Protein AF-0000000072256310 (afdb_homodimer)

Secondary structure (DSSP, 8-state):
-------SGGGGTT---GGGGGGS----------------TT-----------------TTGGGGTHHHHTT---------GGG-SSS-HHHHHHHHHHHHHHHHHHHHHHHHHHHHHHHSTTTT----TTSSS-TTHHHHHHHHHHHHHHHHTHHHHTTT-HHHHHIIIIIIIHHH--HHHHHHHHHHHHHHTTTTT-HHHHHHHHHHHHHHHHHHHHHHHHHHHHHHHHHIIIIIIHHH-HHHHHHHHHHHHHHHHTTSSS--HHHHHHHHHHHHHHHS----S--------TTSHHHHHHHHHHHHHHHHHHHHHHHHHHHHHHHHHH---HHHHHHHHHHHHHHHHHHHHHHHHHHHGGGSSS--HHHHHHHHHHHHHHHHHHHHHTT---HHHHHHHHHIIIIIIHHH--SHHHHHHHHH-S-HHHHHHHHHHHHHHHHHHHHHHHHHHHHT-/-------SGGGGGGGG--GGGGGS-----------------------------------TTGGGGGGGSGGG---------GGG-SSS-HHHHHHHHHHHHHHHHHHHHHHHHHHHHHHHSTTTT----TTSSS-TTHHHHHHHHHHHHHHHHTHHHHTTT-HHHHHIIIIIIIHHH--HHHHHHHHHHHHHHTTTTT-HHHHHHHHHHHHHHHHHHHHHHHHHHHHHHHHHIIIIIIHHH-HHHHHHHHHHHHHHHGGGSSS--SHHHHHHHHHHHHHHS--TTSS-------TTSHHHHHHHHHHHHHHHHHHHHHHHHHHHHHHHHHH---HHHHHHHHHHHHHHHHHHHHHHHHHHHGGGSSS--HHHHHHHHHHHHHHHHHHHHHTT---HHHHHHHHHIIIIIIHHH--SHHHHHHHHH-S-HHHHHHHHHHHHHHHHHHHHHHHHHHHHT-

Foldseek 3Di:
DDDPCPDDPDDPPDCPPPPVVPPPPDPPPCVPDPPPDDDDPDDDDDDDDDDDDDDDPDPPPPDVPPVPPPVPPPPPPPVPPVVCDDDQGPVRVVVLLLLLLLLLLLLQLLVLQVVQLCCCPCVHNPNADLQALRHRSLVLLLVLLLQLLLLLLCCVPDCVQCVSNSLSCNLRNSLLSFFLQRLLLSLLVLVLCACPPPGSPVRSVSSLVSSQPSSLVSSVNSNVVNVVVVLCCLVPPVVVPDVVSVVVNVVVVCVVVVCVPVVVDCCSLVSSLVSLCVNLVPVVPDCPPPVCPPCPDPVNVVSVVVSVVSSVVSNVSSVVLLVVLVVCLVPPPDLVVNLSSLLSNQQSQLSSQLVVLSNPQQPVDDQAGVSLLVLNLVLNLLLLQLVLCVLPDDDSVSVSVSSSCNSRRSSSSHGSSSLSSSLSNGPDVVSSVVNSVVSSVSSNVSSNVRNNVSVVVD/DDPDPPDDPPDPPPPPPPPPPPPPPDPDPPPPDPPPDDDDDDDPCPPDDDDDDDDPPDPPPDDPPPVPPPVPPPDPPPPPPCVCDDDQGPVRVVLLLLLLLLLLLLLQLLVLQVVQLCCCPCVHNPNADLQALRHRSLVLLLVLLLQLLLLLLCCVPDCVQCVSNSCSCNLRNSLLSFFLQRLLLSLLVLVLCACPPPGSPVRSVSSLVSSQPSSLVSSVNSLVVNVVVVLCCLVPPVVVPDVVSVVVNVVVVCVVVVCVPVVVDCCSLVSSLVSLCVNLVPPVCVDDDPVCPPCPDPVNVVSVVVSVVSSVVSNVSSVVLLVVLVVCLVPPPDLVSNLSSLLSNQQSQLSSQLVVLSNPQQPVDDQAGVSLLVLNLVLNLLLLQLVLCVLPDDDSVSSSVSSSCNSRRSSSSHGSSNLSSSLSNGPDVVSSVVNSVVSSVSSNVSSNVRNSVSVVVD

Sequence (916 aa):
MTPDESGPASLERVFAEKSFLRAFPVAPDELGAVDSNGLSNLENGLVGPEGDEGGAPSPRVSLAKRVSTQQNVASRAEVHNPYNTGFLGSKFAFLLNDVFHMALFGIGGTLARTGLDLVFGPSVGAVTSEYSAVFKVLPPNALGSFLIGFLIGSDDAFQPHMPYIHTGLATGLCGSLTTFSSWNQQLVAMFARGKSPSNQWLRALFALVIGLEIPIFSFTLGLHTERSIRFFLISHVYARRDEELAQLYLRYRELRSRARQPRRSLSAVDEVARAAAALTGGHDRWGRRRPKIPIGSHEDIAYHRRRFYAFVICGVLSAILLTLAAVGVGLDPDQTRKSYWMACIFAPFGVILRWQLSVHLNGRHPWLPLGTLAANVLACCFDAVADGVLLRVSSFWVVVMMKAFVLGFNGCLSTVSTFVGELYRERNIEYAYAYAGISVTICLTLGLAIYGPQYWTRMTPDESGPASLERVFAEKSFLRAFPVAPDELGAVDSNGLSNLENGLVGPEGDEGGAPSPRVSLAKRVSTQQNVASRAEVHNPYNTGFLGSKFAFLLNDVFHMALFGIGGTLARTGLDLVFGPSVGAVTSEYSAVFKVLPPNALGSFLIGFLIGSDDAFQPHMPYIHTGLATGLCGSLTTFSSWNQQLVAMFARGKSPSNQWLRALFALVIGLEIPIFSFTLGLHTERSIRFFLISHVYARRDEELAQLYLRYRELRSRARQPRRSLSAVDEVARAAAALTGGHDRWGRRRPKIPIGSHEDIAYHRRRFYAFVICGVLSAILLTLAAVGVGLDPDQTRKSYWMACIFAPFGVILRWQLSVHLNGRHPWLPLGTLAANVLACCFDAVADGVLLRVSSFWVVVMMKAFVLGFNGCLSTVSTFVGELYRERNIEYAYAYAGISVTICLTLGLAIYGPQYWTR

Radius of gyration: 36.2 Å; Cα contacts (8 Å, |Δi|>4): 1226; chains: 2; bounding box: 112×88×145 Å

Organism: Cyanidioschyzon merolae (strain NIES-3377 / 10D) (NCBI:txid280699)

InterPro domains:
  IPR003691 Fluoride-specific ion channel FluC [PF02537] (102-212)
  IPR003691 Fluoride-specific ion channel FluC [PF02537] (342-446)
  IPR003691 Fluoride-specific ion channel FluC [PTHR28259] (90-457)

Nearest PDB structures (foldseek):
  8s5u-assembly1_A  TM=2.171E-01  e=1.042E-01  Homo sapiens
  8s5z-assembly1_A  TM=2.167E-01  e=2.467E-01  Homo sapiens
  6lyy-assembly1_A  TM=2.567E-01  e=8.644E-01  Homo sapiens
  8tno-assembly2_B  TM=2.411E-01  e=3.407E+00  synthetic construct
  8s5u-assembly1_A  TM=2.260E-01  e=1.262E-01  Homo sapiens

Solvent-accessible surface area (backbone atoms only — not comparable to full-atom values): 47410 Å² total; per-residue (Å²): 137,81,83,80,77,85,77,89,75,79,80,74,71,79,73,82,66,69,73,74,66,66,68,64,75,70,76,73,78,76,72,72,72,82,73,76,84,82,80,74,75,72,85,74,85,72,89,76,86,83,79,88,74,86,82,76,83,75,77,82,70,70,70,76,62,64,70,66,64,67,69,67,64,63,70,77,67,70,70,69,57,64,86,65,59,63,89,62,50,67,66,57,44,51,49,50,44,51,48,26,32,27,28,34,23,11,29,50,8,36,51,49,28,52,50,44,36,50,48,36,18,68,87,62,30,35,57,22,32,89,83,44,43,50,35,56,60,49,63,27,25,26,51,14,9,18,52,39,21,25,50,25,50,38,34,83,74,43,34,82,77,36,48,65,59,44,44,15,45,43,56,11,21,18,18,15,20,2,38,36,18,64,54,45,42,46,36,30,52,25,46,59,50,26,55,62,72,60,29,20,38,61,24,27,52,51,23,52,52,49,64,54,47,48,27,46,49,26,19,51,49,16,28,51,48,39,49,50,51,51,48,47,40,40,65,62,53,40,31,72,70,38,72,67,47,34,48,51,40,47,46,46,43,43,53,47,50,64,29,58,45,93,53,56,57,39,55,64,60,41,45,37,24,52,22,25,35,58,64,66,38,55,65,67,77,66,74,62,68,57,71,76,61,59,73,80,41,76,65,40,54,54,52,51,50,53,50,49,51,51,42,51,52,31,38,52,51,32,50,50,52,46,49,52,22,54,50,36,44,72,67,45,83,49,61,71,60,22,15,52,21,43,8,46,64,33,8,33,60,13,30,50,50,30,51,52,33,34,68,71,30,26,79,75,36,94,80,48,48,46,11,59,50,49,26,28,40,52,17,18,45,50,38,17,49,41,56,38,48,56,73,78,47,80,50,69,64,59,48,26,49,40,51,9,40,42,53,7,22,26,19,19,23,3,36,38,24,59,55,41,38,51,39,62,34,39,71,49,61,68,53,29,52,47,49,52,48,49,53,52,50,53,33,41,52,50,20,34,66,58,22,32,62,51,63,75,66,102,137,82,83,83,78,83,71,88,74,77,78,72,67,75,77,65,81,69,71,77,68,68,69,68,78,73,80,77,79,78,75,78,75,79,77,74,88,75,77,87,82,82,82,73,83,73,83,76,79,85,72,88,73,86,79,75,85,76,76,83,67,71,76,74,64,68,79,67,65,69,78,70,66,71,76,79,69,71,73,71,57,65,86,61,59,63,90,64,48,64,67,56,46,50,51,49,43,52,48,28,33,26,28,34,24,10,29,50,9,37,51,50,28,52,49,45,38,49,50,36,18,68,86,62,30,36,57,23,34,90,83,44,44,49,35,55,61,48,63,28,24,27,51,16,8,17,50,38,21,24,51,23,50,37,35,83,74,44,35,82,78,37,48,65,59,46,47,16,44,43,57,11,21,18,18,14,21,3,37,36,17,65,54,44,42,47,36,30,52,26,46,60,50,28,55,62,73,61,28,21,40,62,23,27,52,48,22,53,51,48,64,54,46,48,28,45,50,27,19,51,49,16,28,51,47,39,50,49,50,50,48,48,38,42,64,64,54,38,31,71,72,39,72,67,49,35,49,51,41,47,48,47,45,44,50,47,51,66,29,57,44,94,53,56,62,38,50,64,62,43,45,36,24,51,23,25,36,55,63,66,38,58,63,66,55,72,71,56,72,59,75,77,62,63,75,79,43,73,65,42,54,53,51,50,50,52,50,49,51,50,41,51,51,30,39,51,52,30,51,50,52,46,50,52,23,53,49,35,44,73,66,46,83,50,60,69,60,23,15,52,22,44,8,46,63,33,8,32,60,14,30,52,50,30,49,52,33,34,71,71,29,26,80,75,36,95,80,47,50,46,11,58,49,49,27,28,39,53,18,17,44,51,40,17,48,40,56,40,48,56,72,79,46,81,49,70,67,60,48,26,50,42,50,7,40,43,52,7,22,28,20,20,23,3,36,39,25,59,54,42,40,51,41,60,35,39,65,49,60,68,53,28,52,46,48,52,49,50,54,52,50,51,34,42,51,50,20,34,66,58,23,32,62,50,62,76,69,102

pLDDT: mean 70.3, std 29.54, range [16.08, 98.81]

Structure (mmCIF, N/CA/C/O backbone):
data_AF-0000000072256310-model_v1
#
loop_
_entity.id
_entity.type
_entity.pdbx_description
1 polymer 'Fluoride ion transporter CrcB'
#
loop_
_atom_site.group_PDB
_atom_site.id
_atom_site.type_symbol
_atom_site.label_atom_id
_atom_site.label_alt_id
_atom_site.label_comp_id
_atom_site.label_asym_id
_atom_site.label_entity_id
_atom_site.label_seq_id
_atom_site.pdbx_PDB_ins_code
_atom_site.Cartn_x
_atom_site.Cartn_y
_atom_site.Cartn_z
_atom_site.occupancy
_atom_site.B_iso_or_equiv
_atom_site.auth_seq_id
_atom_site.auth_comp_id
_atom_site.auth_asym_id
_atom_site.auth_atom_id
_atom_site.pdbx_PDB_model_num
ATOM 1 N N . MET A 1 1 ? -22.703 -14.336 -73 1 25.36 1 MET A N 1
ATOM 2 C CA . MET A 1 1 ? -22.047 -14.539 -71.75 1 25.36 1 MET A CA 1
ATOM 3 C C . MET A 1 1 ? -22.734 -13.703 -70.625 1 25.36 1 MET A C 1
ATOM 5 O O . MET A 1 1 ? -22.531 -12.492 -70.562 1 25.36 1 MET A O 1
ATOM 9 N N . THR A 1 2 ? -23.938 -13.945 -70.25 1 27.89 2 THR A N 1
ATOM 10 C CA . THR A 1 2 ? -25.031 -13.266 -69.562 1 27.89 2 THR A CA 1
ATOM 11 C C . THR A 1 2 ? -24.734 -13.094 -68.062 1 27.89 2 THR A C 1
ATOM 13 O O . THR A 1 2 ? -24.281 -14.031 -67.438 1 27.89 2 THR A O 1
ATOM 16 N N . PRO A 1 3 ? -24.406 -11.844 -67.5 1 31.19 3 PRO A N 1
ATOM 17 C CA . PRO A 1 3 ? -23.953 -11.352 -66.25 1 31.19 3 PRO A CA 1
ATOM 18 C C . PRO A 1 3 ? -24.922 -11.719 -65.125 1 31.19 3 PRO A C 1
ATOM 20 O O . PRO A 1 3 ? -26.109 -11.383 -65.188 1 31.19 3 PRO A O 1
ATOM 23 N N . ASP A 1 4 ? -24.891 -12.953 -64.5 1 25.89 4 ASP A N 1
ATOM 24 C CA . ASP A 1 4 ? -25.828 -13.531 -63.562 1 25.89 4 ASP A CA 1
ATOM 25 C C . ASP A 1 4 ? -25.906 -12.68 -62.281 1 25.89 4 ASP A C 1
ATOM 27 O O . ASP A 1 4 ? -24.875 -12.367 -61.688 1 25.89 4 ASP A O 1
ATOM 31 N N . GLU A 1 5 ? -26.906 -11.844 -61.969 1 25.39 5 GLU A N 1
ATOM 32 C CA . GLU A 1 5 ? -27.359 -10.812 -61.062 1 25.39 5 GLU A CA 1
ATOM 33 C C . GLU A 1 5 ? -27.516 -11.375 -59.625 1 25.39 5 GLU A C 1
ATOM 35 O O . GLU A 1 5 ? -28.578 -11.242 -59.031 1 25.39 5 GLU A O 1
ATOM 40 N N . SER A 1 6 ? -27.016 -12.562 -59.188 1 28.03 6 SER A N 1
ATOM 41 C CA . SER A 1 6 ? -27.547 -13.148 -57.969 1 28.03 6 SER A CA 1
ATOM 42 C C . SER A 1 6 ? -27.312 -12.242 -56.75 1 28.03 6 SER A C 1
ATOM 44 O O . SER A 1 6 ? -26.172 -11.914 -56.438 1 28.03 6 SER A O 1
ATOM 46 N N . GLY A 1 7 ? -28.281 -11.305 -56.281 1 26.5 7 GLY A N 1
ATOM 47 C CA . GLY A 1 7 ? -28.469 -10.203 -55.344 1 26.5 7 GLY A CA 1
ATOM 48 C C . GLY A 1 7 ? -28.172 -10.578 -53.906 1 26.5 7 GLY A C 1
ATOM 49 O O . GLY A 1 7 ? -28.016 -11.758 -53.594 1 26.5 7 GLY A O 1
ATOM 50 N N . PRO A 1 8 ? -28.391 -9.594 -52.719 1 28.53 8 PRO A N 1
ATOM 51 C CA . PRO A 1 8 ? -27.906 -9.141 -51.406 1 28.53 8 PRO A CA 1
ATOM 52 C C . PRO A 1 8 ? -28.5 -9.938 -50.25 1 28.53 8 PRO A C 1
ATOM 54 O O . PRO A 1 8 ? -28.438 -9.492 -49.094 1 28.53 8 PRO A O 1
ATOM 57 N N . ALA A 1 9 ? -28.953 -11.133 -50.219 1 24.72 9 ALA A N 1
ATOM 58 C CA . ALA A 1 9 ? -29.844 -11.758 -49.25 1 24.72 9 ALA A CA 1
ATOM 59 C C . ALA A 1 9 ? -29.25 -11.734 -47.844 1 24.72 9 ALA A C 1
ATOM 61 O O . ALA A 1 9 ? -29.969 -11.625 -46.875 1 24.72 9 ALA A O 1
ATOM 62 N N . SER A 1 10 ? -28.047 -12.195 -47.5 1 23.59 10 SER A N 1
ATOM 63 C CA . SER A 1 10 ? -27.797 -13.133 -46.406 1 23.59 10 SER A CA 1
ATOM 64 C C . SER A 1 10 ? -27.625 -12.391 -45.062 1 23.59 10 SER A C 1
ATOM 66 O O . SER A 1 10 ? -27.312 -13.008 -44.031 1 23.59 10 SER A O 1
ATOM 68 N N . LEU A 1 11 ? -27.328 -11.117 -44.938 1 21.89 11 LEU A N 1
ATOM 69 C CA . LEU A 1 11 ? -26.703 -10.68 -43.688 1 21.89 11 LEU A CA 1
ATOM 70 C C . LEU A 1 11 ? -27.703 -10.625 -42.562 1 21.89 11 LEU A C 1
ATOM 72 O O . LEU A 1 11 ? -27.359 -10.273 -41.438 1 21.89 11 LEU A 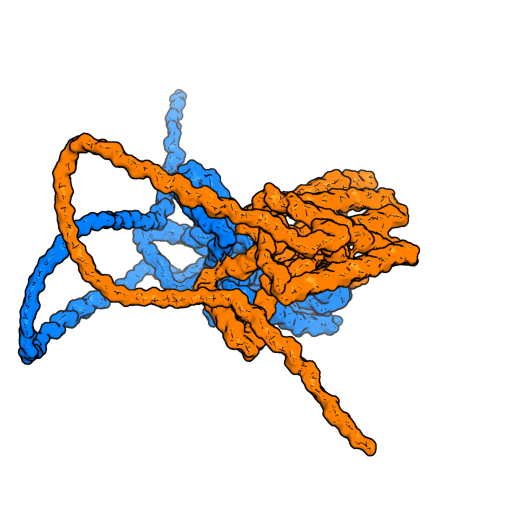O 1
ATOM 76 N N . GLU A 1 12 ? -29.078 -10.555 -42.75 1 23.52 12 GLU A N 1
ATOM 77 C CA . GLU A 1 12 ? -30.062 -10.062 -41.781 1 23.52 12 GLU A CA 1
ATOM 78 C C . GLU A 1 12 ? -30.234 -11.047 -40.625 1 23.52 12 GLU A C 1
ATOM 80 O O . GLU A 1 12 ? -30.953 -10.75 -39.656 1 23.52 12 GLU A O 1
ATOM 85 N N . ARG A 1 13 ? -30 -12.289 -40.656 1 23.48 13 ARG A N 1
ATOM 86 C CA . ARG A 1 13 ? -30.703 -13.203 -39.75 1 23.48 13 ARG A CA 1
ATOM 87 C C . ARG A 1 13 ? -30.234 -13.023 -38.312 1 23.48 13 ARG A C 1
ATOM 89 O O . ARG A 1 13 ? -31.031 -13.148 -37.375 1 23.48 13 ARG A O 1
ATOM 96 N N . VAL A 1 14 ? -28.984 -13.039 -37.938 1 23.67 14 VAL A N 1
ATOM 97 C CA . VAL A 1 14 ? -28.625 -13.727 -36.719 1 23.67 14 VAL A CA 1
ATOM 98 C C . VAL A 1 14 ? -28.859 -12.805 -35.531 1 23.67 14 VAL A C 1
ATOM 100 O O . VAL A 1 14 ? -28.312 -13.039 -34.438 1 23.67 14 VAL A O 1
ATOM 103 N N . PHE A 1 15 ? -29.531 -11.578 -35.656 1 23.27 15 PHE A N 1
ATOM 104 C CA . PHE A 1 15 ? -29.578 -10.773 -34.438 1 23.27 15 PHE A CA 1
ATOM 105 C C . PHE A 1 15 ? -30.5 -11.398 -33.406 1 23.27 15 PHE A C 1
ATOM 107 O O . PHE A 1 15 ? -31.719 -11.242 -33.5 1 23.27 15 PHE A O 1
ATOM 114 N N . ALA A 1 16 ? -30.266 -12.664 -32.906 1 24.67 16 ALA A N 1
ATOM 115 C CA . ALA A 1 16 ? -31.047 -13.273 -31.844 1 24.67 16 ALA A CA 1
ATOM 116 C C . ALA A 1 16 ? -31.125 -12.359 -30.625 1 24.67 16 ALA A C 1
ATOM 118 O O . ALA A 1 16 ? -30.219 -12.352 -29.797 1 24.67 16 ALA A O 1
ATOM 119 N N . GLU A 1 17 ? -31.406 -11.07 -30.75 1 23.61 17 GLU A N 1
ATOM 120 C CA . GLU A 1 17 ? -31.359 -9.922 -29.844 1 23.61 17 GLU A CA 1
ATOM 121 C C . GLU A 1 17 ? -32.25 -10.141 -28.625 1 23.61 17 GLU A C 1
ATOM 123 O O . GLU A 1 17 ? -31.891 -9.758 -27.516 1 23.61 17 GLU A O 1
ATOM 128 N N . LYS A 1 18 ? -33.594 -10.508 -28.797 1 29.94 18 LYS A N 1
ATOM 129 C CA . LYS A 1 18 ? -34.656 -10.086 -27.891 1 29.94 18 LYS A CA 1
ATOM 130 C C . LYS A 1 18 ? -34.625 -10.867 -26.594 1 29.94 18 LYS A C 1
ATOM 132 O O . LYS A 1 18 ? -35.344 -10.539 -25.641 1 29.94 18 LYS A O 1
ATOM 137 N N . SER A 1 19 ? -34.062 -12.047 -26.672 1 24.14 19 SER A N 1
ATOM 138 C CA . SER A 1 19 ? -34.562 -12.93 -25.625 1 24.14 19 SER A CA 1
ATOM 139 C C . SER A 1 19 ? -34.062 -12.484 -24.25 1 24.14 19 SER A C 1
ATOM 141 O O . SER A 1 19 ? -34.375 -13.102 -23.234 1 24.14 19 SER A O 1
ATOM 143 N N . PHE A 1 20 ? -33.031 -11.719 -24.281 1 23.44 20 PHE A N 1
ATOM 144 C CA . PHE A 1 20 ? -32.438 -11.547 -22.969 1 23.44 20 PHE A CA 1
ATOM 145 C C . PHE A 1 20 ? -33.312 -10.656 -22.094 1 23.44 20 PHE A C 1
ATOM 147 O O . PHE A 1 20 ? -33 -10.453 -20.906 1 23.44 20 PHE A O 1
ATOM 154 N N . LEU A 1 21 ? -34.156 -9.875 -22.781 1 24.61 21 LEU A N 1
ATOM 155 C CA . LEU A 1 21 ? -34.812 -8.859 -21.969 1 24.61 21 LEU A CA 1
ATOM 156 C C . LEU A 1 21 ? -35.812 -9.492 -21.016 1 24.61 21 LEU A C 1
ATOM 158 O O . LEU A 1 21 ? -36.438 -8.805 -20.203 1 24.61 21 LEU A O 1
ATOM 162 N N . ARG A 1 22 ? -36.312 -10.609 -21.391 1 26.11 22 ARG A N 1
ATOM 163 C CA . ARG A 1 22 ? -37.562 -11.039 -20.734 1 26.11 22 ARG A CA 1
ATOM 164 C C . ARG A 1 22 ? -37.312 -11.391 -19.266 1 26.11 22 ARG A C 1
ATOM 166 O O . ARG A 1 22 ? -38.219 -11.836 -18.578 1 26.11 22 ARG A O 1
ATOM 173 N N . ALA A 1 23 ? -36.031 -11.586 -19 1 24.16 23 ALA A N 1
ATOM 174 C CA . ALA A 1 23 ? -35.969 -12.32 -17.734 1 24.16 23 ALA A CA 1
ATOM 175 C C . ALA A 1 23 ? -36.406 -11.438 -16.562 1 24.16 23 ALA A C 1
ATOM 177 O O . ALA A 1 23 ? -36.438 -11.883 -15.414 1 24.16 23 ALA A O 1
ATOM 178 N N . PHE A 1 24 ? -36.219 -10.125 -16.75 1 21.7 24 PHE A N 1
ATOM 179 C CA . PHE A 1 24 ? -36.438 -9.492 -15.453 1 21.7 24 PHE A CA 1
ATOM 180 C C . PHE A 1 24 ? -37.938 -9.297 -15.211 1 21.7 24 PHE A C 1
ATOM 182 O O . PHE A 1 24 ? -38.625 -8.656 -16.016 1 21.7 24 PHE A O 1
ATOM 189 N N . PRO A 1 25 ? -38.656 -10.234 -14.57 1 22.66 25 PRO A N 1
ATOM 190 C CA . PRO A 1 25 ? -40.094 -10.047 -14.344 1 22.66 25 PRO A CA 1
ATOM 191 C C . PRO A 1 25 ? -40.438 -8.664 -13.773 1 22.66 25 PRO A C 1
ATOM 193 O O . PRO A 1 25 ? -39.719 -8.18 -12.883 1 22.66 25 PRO A O 1
ATOM 196 N N . VAL A 1 26 ? -40.719 -7.734 -14.586 1 22.75 26 VAL A N 1
ATOM 197 C CA . VAL A 1 26 ? -41.25 -6.426 -14.219 1 22.75 26 VAL A CA 1
ATOM 198 C C . VAL A 1 26 ? -42.344 -6.59 -13.172 1 22.75 26 VAL A C 1
ATOM 200 O O . VAL A 1 26 ? -43.25 -7.41 -13.336 1 22.75 26 VAL A O 1
ATOM 203 N N . ALA A 1 27 ? -42.062 -6.266 -11.875 1 21.75 27 ALA A N 1
ATOM 204 C CA . ALA A 1 27 ? -43.094 -6.293 -10.852 1 21.75 27 ALA A CA 1
ATOM 205 C C . ALA A 1 27 ? -44.344 -5.551 -11.312 1 21.75 27 ALA A C 1
ATOM 207 O O . ALA A 1 27 ? -44.25 -4.445 -11.859 1 21.75 27 ALA A O 1
ATOM 208 N N . PRO A 1 28 ? -45.375 -6.27 -11.742 1 20.69 28 PRO A N 1
ATOM 209 C CA . PRO A 1 28 ? -46.625 -5.609 -12.141 1 20.69 28 PRO A CA 1
ATOM 210 C C . PRO A 1 28 ? -47.031 -4.469 -11.203 1 20.69 28 PRO A C 1
ATOM 212 O O . PRO A 1 28 ? -46.656 -4.488 -10.023 1 20.69 28 PRO A O 1
ATOM 215 N N . ASP A 1 29 ? -47.062 -3.273 -11.688 1 20.62 29 ASP A N 1
ATOM 216 C CA . ASP A 1 29 ? -47.625 -2.07 -11.07 1 20.62 29 ASP A CA 1
ATOM 217 C C . ASP A 1 29 ? -49 -2.35 -10.438 1 20.62 29 ASP A C 1
ATOM 219 O O . ASP A 1 29 ? -49.969 -2.529 -11.148 1 20.62 29 ASP A O 1
ATOM 223 N N . GLU A 1 30 ? -49.188 -3.432 -9.625 1 19.27 30 GLU A N 1
ATOM 224 C CA . GLU A 1 30 ? -50.5 -3.527 -9.055 1 19.27 30 GLU A CA 1
ATOM 225 C C . GLU A 1 30 ? -50.969 -2.191 -8.469 1 19.27 30 GLU A C 1
ATOM 227 O O . GLU A 1 30 ? -50.438 -1.751 -7.445 1 19.27 30 GLU A O 1
ATOM 232 N N . LEU A 1 31 ? -51.094 -1.146 -9.32 1 20.3 31 LEU A N 1
ATOM 233 C CA . LEU A 1 31 ? -51.844 0.078 -9.047 1 20.3 31 LEU A CA 1
ATOM 234 C C . LEU A 1 31 ? -53.188 -0.234 -8.367 1 20.3 31 LEU A C 1
ATOM 236 O O . LEU A 1 31 ? -54.094 -0.764 -9 1 20.3 31 LEU A O 1
ATOM 240 N N . GLY A 1 32 ? -53.156 -1.012 -7.242 1 18.41 32 GLY A N 1
ATOM 241 C CA . GLY A 1 32 ? -54.438 -1.221 -6.594 1 18.41 32 GLY A CA 1
ATOM 242 C C . GLY A 1 32 ? -55.25 0.047 -6.484 1 18.41 32 GLY A C 1
ATOM 243 O O . GLY A 1 32 ? -54.719 1.123 -6.215 1 18.41 32 GLY A O 1
ATOM 244 N N . ALA A 1 33 ? -56.25 0.167 -7.32 1 19.06 33 ALA A N 1
ATOM 245 C CA . ALA A 1 33 ? -57.438 1.026 -7.453 1 19.06 33 ALA A CA 1
ATOM 246 C C . ALA A 1 33 ? -58 1.365 -6.086 1 19.06 33 ALA A C 1
ATOM 248 O O . ALA A 1 33 ? -58.281 0.471 -5.281 1 19.06 33 ALA A O 1
ATOM 249 N N . VAL A 1 34 ? -57.562 2.473 -5.512 1 20.02 34 VAL A N 1
ATOM 250 C CA . VAL A 1 34 ? -58.125 3.072 -4.309 1 20.02 34 VAL A CA 1
ATOM 251 C C . VAL A 1 34 ? -59.656 3.152 -4.441 1 20.02 34 VAL A C 1
ATOM 253 O O . VAL A 1 34 ? -60.156 3.855 -5.312 1 20.02 34 VAL A O 1
ATOM 256 N N . ASP A 1 35 ? -60.344 1.862 -4.516 1 17.38 35 ASP A N 1
ATOM 257 C CA . ASP A 1 35 ? -61.781 1.863 -4.645 1 17.38 35 ASP A CA 1
ATOM 258 C C . ASP A 1 35 ? -62.438 2.814 -3.639 1 17.38 35 ASP A C 1
ATOM 260 O O . ASP A 1 35 ? -62.031 2.859 -2.475 1 17.38 35 ASP A O 1
ATOM 264 N N . SER A 1 36 ? -63.062 3.846 -4.031 1 18.16 36 SER A N 1
ATOM 265 C CA . SER A 1 36 ? -63.875 4.945 -3.514 1 18.16 36 SER A CA 1
ATOM 266 C C . SER A 1 36 ? -65 4.434 -2.635 1 18.16 36 SER A C 1
ATOM 268 O O . SER A 1 36 ? -65.875 5.207 -2.223 1 18.16 36 SER A O 1
ATOM 270 N N . ASN A 1 37 ? -65.125 3.025 -2.275 1 17.03 37 ASN A N 1
ATOM 271 C CA . ASN A 1 37 ? -66.5 2.818 -1.852 1 17.03 37 ASN A CA 1
ATOM 272 C C . ASN A 1 37 ? -66.875 3.662 -0.628 1 17.03 37 ASN A C 1
ATOM 274 O O . ASN A 1 37 ? -66 3.877 0.242 1 17.03 37 ASN A O 1
ATOM 278 N N . GLY A 1 38 ? -68 4.434 -0.674 1 17.05 38 GLY A N 1
ATOM 279 C CA . GLY A 1 38 ? -68.938 5.27 0.052 1 17.05 38 GLY A CA 1
ATOM 280 C C . GLY A 1 38 ? -69.375 4.68 1.387 1 17.05 38 GLY A C 1
ATOM 281 O O . GLY A 1 38 ? -69.062 3.52 1.679 1 17.05 38 GLY A O 1
ATOM 282 N N . LEU A 1 39 ? -70.562 5.105 2.004 1 17.48 39 LEU A N 1
ATOM 283 C CA . LEU A 1 39 ? -71.125 5.695 3.201 1 17.48 39 LEU A CA 1
ATOM 284 C C . LEU A 1 39 ? -71.688 4.613 4.109 1 17.48 39 LEU A C 1
ATOM 286 O O . LEU A 1 39 ? -71.875 4.828 5.312 1 17.48 39 LEU A O 1
ATOM 290 N N . SER A 1 40 ? -72.188 3.328 3.707 1 17.27 40 SER A N 1
ATOM 291 C CA . SER A 1 40 ? -73.5 3.111 4.223 1 17.27 40 SER A CA 1
ATOM 292 C C . SER A 1 40 ? -73.5 2.602 5.66 1 17.27 40 SER A C 1
ATOM 294 O O . SER A 1 40 ? -74.438 1.95 6.117 1 17.27 40 SER A O 1
ATOM 296 N N . ASN A 1 41 ? -72.688 2.92 6.637 1 18.3 41 ASN A N 1
ATOM 297 C CA . ASN A 1 41 ? -72.75 2.051 7.805 1 18.3 41 ASN A CA 1
ATOM 298 C C . ASN A 1 41 ? -74.125 2.145 8.461 1 18.3 41 ASN A C 1
ATOM 300 O O . ASN A 1 41 ? -74.312 1.793 9.633 1 18.3 41 ASN A O 1
ATOM 304 N N . LEU A 1 42 ? -75.375 2.549 7.953 1 17.44 42 LEU A N 1
ATOM 305 C CA . LEU A 1 42 ? -76.25 3.039 9.047 1 17.44 42 LEU A CA 1
ATOM 306 C C . LEU A 1 42 ? -76.625 1.896 9.961 1 17.44 42 LEU A C 1
ATOM 308 O O . LEU A 1 42 ? -77.125 2.133 11.07 1 17.44 42 LEU A O 1
ATOM 312 N N . GLU A 1 43 ? -76.75 0.57 9.438 1 16.67 43 GLU A N 1
ATOM 313 C CA . GLU A 1 43 ? -77.938 -0.096 10 1 16.67 43 GLU A CA 1
ATOM 314 C C . GLU A 1 43 ? -77.812 -0.291 11.508 1 16.67 43 GLU A C 1
ATOM 316 O O . GLU A 1 43 ? -76.688 -0.562 12 1 16.67 43 GLU A O 1
ATOM 321 N N . ASN A 1 44 ? -78.875 -0.025 12.32 1 18.23 44 ASN A N 1
ATOM 322 C CA . ASN A 1 44 ? -79.438 0.3 13.617 1 18.23 44 ASN A CA 1
ATOM 323 C C . ASN A 1 44 ? -79.5 -0.921 14.531 1 18.23 44 ASN A C 1
ATOM 325 O O . ASN A 1 44 ? -79.938 -0.814 15.688 1 18.23 44 ASN A O 1
ATOM 329 N N . GLY A 1 45 ? -79.438 -2.24 13.961 1 16.75 45 GLY A N 1
ATOM 330 C CA . GLY A 1 45 ? -80.375 -3.137 14.633 1 16.75 45 GLY A CA 1
ATOM 331 C C . GLY A 1 45 ? -80 -3.326 16.109 1 16.75 45 GLY A C 1
ATOM 332 O O . GLY A 1 45 ? -78.875 -3.252 16.5 1 16.75 45 GLY A O 1
ATOM 333 N N . LEU A 1 46 ? -80.938 -3.375 17.031 1 19.12 46 LEU A N 1
ATOM 334 C CA . LEU A 1 46 ? -81.438 -3.252 18.422 1 19.12 46 LEU A CA 1
ATOM 335 C C . LEU A 1 46 ? -81.188 -4.543 19.188 1 19.12 46 LEU A C 1
ATOM 337 O O . LEU A 1 46 ? -81.5 -4.629 20.375 1 19.12 46 LEU A O 1
ATOM 341 N N . VAL A 1 47 ? -80.5 -5.641 18.656 1 17.59 47 VAL A N 1
ATOM 342 C CA . VAL A 1 47 ? -81.062 -6.879 19.219 1 17.59 47 VAL A CA 1
ATOM 343 C C . VAL A 1 47 ? -80.75 -6.93 20.719 1 17.59 47 VAL A C 1
ATOM 345 O O . VAL A 1 47 ? -79.75 -6.48 21.188 1 17.59 47 VAL A O 1
ATOM 348 N N . GLY A 1 48 ? -81.75 -7.297 21.562 1 18.86 48 GLY A N 1
ATOM 349 C CA . GLY A 1 48 ? -82.25 -7.348 22.938 1 18.86 48 GLY A CA 1
ATOM 350 C C . GLY A 1 48 ? -81.5 -8.336 23.797 1 18.86 48 GLY A C 1
ATOM 351 O O . GLY A 1 48 ? -80.625 -9.055 23.297 1 18.86 48 GLY A O 1
ATOM 352 N N . PRO A 1 49 ? -82.125 -9.031 24.859 1 21.72 49 PRO A N 1
ATOM 353 C CA . PRO A 1 49 ? -81.812 -9.352 26.25 1 21.72 49 PRO A CA 1
ATOM 354 C C . PRO A 1 49 ? -81.25 -10.75 26.422 1 21.72 49 PRO A C 1
ATOM 356 O O . PRO A 1 49 ? -80.812 -11.117 27.531 1 21.72 49 PRO A O 1
ATOM 359 N N . GLU A 1 50 ? -80.875 -11.68 25.359 1 18.83 50 GLU A N 1
ATOM 360 C CA . GLU A 1 50 ? -81.312 -13.047 25.578 1 18.83 50 GLU A CA 1
ATOM 361 C C . GLU A 1 50 ? -80.5 -13.766 26.625 1 18.83 50 GLU A C 1
ATOM 363 O O . GLU A 1 50 ? -79.25 -13.516 26.734 1 18.83 50 GLU A O 1
ATOM 368 N N . GLY A 1 51 ? -81.062 -14.594 27.547 1 21.25 51 GLY A N 1
ATOM 369 C CA . GLY A 1 51 ? -80.812 -15.383 28.734 1 21.25 51 GLY A CA 1
ATOM 370 C C . GLY A 1 51 ? -79.938 -16.594 28.469 1 21.25 51 GLY A C 1
ATOM 371 O O . GLY A 1 51 ? -79.75 -16.984 27.328 1 21.25 51 GLY A O 1
ATOM 372 N N . ASP A 1 52 ? -79.25 -17.266 29.422 1 20.86 52 ASP A N 1
ATOM 373 C CA . ASP A 1 52 ? -78.125 -18.156 29.75 1 20.86 52 ASP 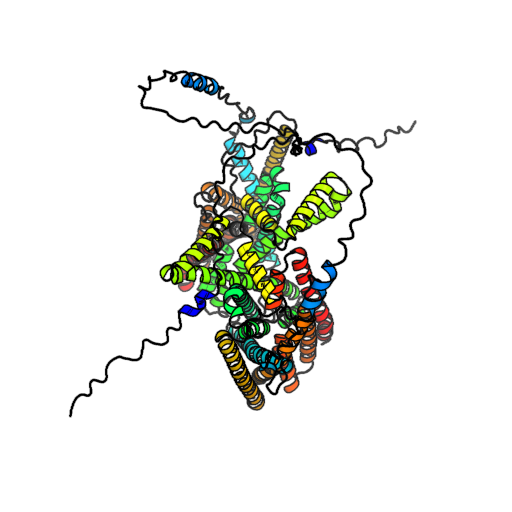A CA 1
ATOM 374 C C . ASP A 1 52 ? -78.375 -19.562 29.25 1 20.86 52 ASP A C 1
ATOM 376 O O . ASP A 1 52 ? -77.75 -20.516 29.641 1 20.86 52 ASP A O 1
ATOM 380 N N . GLU A 1 53 ? -79.312 -19.797 28.125 1 21.23 53 GLU A N 1
ATOM 381 C CA . GLU A 1 53 ? -79.688 -21.203 28.078 1 21.23 53 GLU A CA 1
ATOM 382 C C . GLU A 1 53 ? -78.5 -22.109 27.719 1 21.23 53 GLU A C 1
ATOM 384 O O . GLU A 1 53 ? -77.562 -21.656 27.141 1 21.23 53 GLU A O 1
ATOM 389 N N . GLY A 1 54 ? -78.625 -23.484 28.031 1 25.34 54 GLY A N 1
ATOM 390 C CA . GLY A 1 54 ? -77.875 -24.719 28.266 1 25.34 54 GLY A CA 1
ATOM 391 C C . GLY A 1 54 ? -77.25 -25.312 27 1 25.34 54 GLY A C 1
ATOM 392 O O . GLY A 1 54 ? -78 -25.703 26.094 1 25.34 54 GLY A O 1
ATOM 393 N N . GLY A 1 55 ? -76.062 -24.906 26.406 1 23.33 55 GLY A N 1
ATOM 394 C CA . GLY A 1 55 ? -75.562 -24.797 25.047 1 23.33 55 GLY A CA 1
ATOM 395 C C . GLY A 1 55 ? -75.062 -26.125 24.5 1 23.33 55 GLY A C 1
ATOM 396 O O . GLY A 1 55 ? -74.125 -26.75 25.094 1 23.33 55 GLY A O 1
ATOM 397 N N . ALA A 1 56 ? -76.062 -26.938 23.859 1 23.09 56 ALA A N 1
ATOM 398 C CA . ALA A 1 56 ? -75.875 -28.312 23.375 1 23.09 56 ALA A CA 1
ATOM 399 C C . ALA A 1 56 ? -74.688 -28.406 22.422 1 23.09 56 ALA A C 1
ATOM 401 O O . ALA A 1 56 ? -74.438 -27.5 21.641 1 23.09 56 ALA A O 1
ATOM 402 N N . PRO A 1 57 ? -73.75 -29.484 22.594 1 26.45 57 PRO A N 1
ATOM 403 C CA . PRO A 1 57 ? -72.375 -29.688 22.109 1 26.45 57 PRO A CA 1
ATOM 404 C C . PRO A 1 57 ? -72.312 -30.062 20.625 1 26.45 57 PRO A C 1
ATOM 406 O O . PRO A 1 57 ? -73 -31.031 20.203 1 26.45 57 PRO A O 1
ATOM 409 N N . SER A 1 58 ? -72.75 -29.078 19.641 1 24.34 58 SER A N 1
ATOM 410 C CA . SER A 1 58 ? -73.062 -29.547 18.297 1 24.34 58 SER A CA 1
ATOM 411 C C . SER A 1 58 ? -71.875 -30.266 17.688 1 24.34 58 SER A C 1
ATOM 413 O O . SER A 1 58 ? -70.75 -29.875 17.906 1 24.34 58 SER A O 1
ATOM 415 N N . PRO A 1 59 ? -72.125 -31.484 17.078 1 25.89 59 PRO A N 1
ATOM 416 C CA . PRO A 1 59 ? -71.312 -32.625 16.578 1 25.89 59 PRO A CA 1
ATOM 417 C C . PRO A 1 59 ? -70.438 -32.25 15.398 1 25.89 59 PRO A C 1
ATOM 419 O O . PRO A 1 59 ? -69.875 -33.125 14.711 1 25.89 59 PRO A O 1
ATOM 422 N N . ARG A 1 60 ? -70.312 -30.859 15.125 1 25.58 60 ARG A N 1
ATOM 423 C CA . ARG A 1 60 ? -69.875 -30.578 13.758 1 25.58 60 ARG A CA 1
ATOM 424 C C . ARG A 1 60 ? -68.5 -31.078 13.5 1 25.58 60 ARG A C 1
ATOM 426 O O . ARG A 1 60 ? -67.562 -30.281 13.32 1 25.58 60 ARG A O 1
ATOM 433 N N . VAL A 1 61 ? -67.938 -31.984 14.398 1 24.22 61 VAL A N 1
ATOM 434 C CA . VAL A 1 61 ? -66.5 -32.188 14.469 1 24.22 61 VAL A CA 1
ATOM 435 C C . VAL A 1 61 ? -66 -32.781 13.164 1 24.22 61 VAL A C 1
ATOM 437 O O . VAL A 1 61 ? -64.812 -32.625 12.812 1 24.22 61 VAL A O 1
ATOM 440 N N . SER A 1 62 ? -66.75 -33.688 12.523 1 24.09 62 SER A N 1
ATOM 441 C CA . SER A 1 62 ? -66.062 -34.875 11.992 1 24.09 62 SER A CA 1
ATOM 442 C C . SER A 1 62 ? -65.438 -34.562 10.641 1 24.09 62 SER A C 1
ATOM 444 O O . SER A 1 62 ? -64.688 -35.406 10.109 1 24.09 62 SER A O 1
ATOM 446 N N . LEU A 1 63 ? -66.062 -33.719 9.812 1 22.62 63 LEU A N 1
ATOM 447 C CA . LEU A 1 63 ? -65.875 -33.938 8.383 1 22.62 63 LEU A CA 1
ATOM 448 C C . LEU A 1 63 ? -64.5 -33.5 7.973 1 22.62 63 LEU A C 1
ATOM 450 O O . LEU A 1 63 ? -64 -33.781 6.859 1 22.62 63 LEU A O 1
ATOM 454 N N . ALA A 1 64 ? -63.875 -32.562 8.719 1 27.42 64 ALA A N 1
ATOM 455 C CA . ALA A 1 64 ? -62.781 -31.828 8.117 1 27.42 64 ALA A CA 1
ATOM 456 C C . ALA A 1 64 ? -61.531 -32.719 7.945 1 27.42 64 ALA A C 1
ATOM 458 O O . ALA A 1 64 ? -60.469 -32.25 7.527 1 27.42 64 ALA A O 1
ATOM 459 N N . LYS A 1 65 ? -61.688 -33.969 8.516 1 28.03 65 LYS A N 1
ATOM 460 C CA . LYS A 1 65 ? -60.562 -34.875 8.523 1 28.03 65 LYS A CA 1
ATOM 461 C C . LYS A 1 65 ? -60.156 -35.281 7.109 1 28.03 65 LYS A C 1
ATOM 463 O O . LYS A 1 65 ? -59 -35.688 6.871 1 28.03 65 LYS A O 1
ATOM 468 N N . ARG A 1 66 ? -61.219 -35.5 6.34 1 26.84 66 ARG A N 1
ATOM 469 C CA . ARG A 1 66 ? -60.969 -36.281 5.133 1 26.84 66 ARG A CA 1
ATOM 470 C C . ARG A 1 66 ? -60.062 -35.531 4.176 1 26.84 66 ARG A C 1
ATOM 472 O O . ARG A 1 66 ? -59.469 -36.125 3.275 1 26.84 66 ARG A O 1
ATOM 479 N N . VAL A 1 67 ? -60.281 -34.219 4.113 1 29.77 67 VAL A N 1
ATOM 480 C CA . VAL A 1 67 ? -59.719 -33.594 2.912 1 29.77 67 VAL A CA 1
ATOM 481 C C . VAL A 1 67 ? -58.219 -33.625 2.992 1 29.77 67 VAL A C 1
ATOM 483 O O . VAL A 1 67 ? -57.531 -33.281 2.025 1 29.77 67 VAL A O 1
ATOM 486 N N . SER A 1 68 ? -57.719 -33.812 4.266 1 28.95 68 SER A N 1
ATOM 487 C CA . SER A 1 68 ? -56.312 -33.469 4.426 1 28.95 68 SER A CA 1
ATOM 488 C C . SER A 1 68 ? -55.406 -34.531 3.787 1 28.95 68 SER A C 1
ATOM 490 O O . SER A 1 68 ? -54.219 -34.281 3.521 1 28.95 68 SER A O 1
ATOM 492 N N . THR A 1 69 ? -55.938 -35.781 3.777 1 31.17 69 THR A N 1
ATOM 493 C CA . THR A 1 69 ? -55.062 -36.906 3.473 1 31.17 69 THR A CA 1
ATOM 494 C C . THR A 1 69 ? -54.688 -36.938 1.987 1 31.17 69 THR A C 1
ATOM 496 O O . THR A 1 69 ? -53.75 -37.625 1.573 1 31.17 69 THR A O 1
ATOM 499 N N . GLN A 1 70 ? -55.719 -36.594 1.172 1 28.89 70 GLN A N 1
ATOM 500 C CA . GLN A 1 70 ? -55.5 -36.906 -0.237 1 28.89 70 GLN A CA 1
ATOM 501 C C . GLN A 1 70 ? -54.312 -36.125 -0.792 1 28.89 70 GLN A C 1
ATOM 503 O O . GLN A 1 70 ? -53.75 -36.531 -1.809 1 28.89 70 GLN A O 1
ATOM 508 N N . GLN A 1 71 ? -54.219 -34.875 -0.363 1 29.3 71 GLN A N 1
ATOM 509 C CA . GLN A 1 71 ? -53.375 -34.094 -1.234 1 29.3 71 GLN A CA 1
ATOM 510 C C . GLN A 1 71 ? -51.906 -34.469 -1.085 1 29.3 71 GLN A C 1
ATOM 512 O O . GLN A 1 71 ? -51.031 -33.938 -1.774 1 29.3 71 GLN A O 1
ATOM 517 N N . ASN A 1 72 ? -51.625 -35.25 -0.022 1 28.45 72 ASN A N 1
ATOM 518 C CA . ASN A 1 72 ? -50.188 -35.406 0.295 1 28.45 72 ASN A CA 1
ATOM 519 C C . ASN A 1 72 ? -49.5 -36.312 -0.7 1 28.45 72 ASN A C 1
ATOM 521 O O . ASN A 1 72 ? -48.281 -36.562 -0.584 1 28.45 72 ASN A O 1
ATOM 525 N N . VAL A 1 73 ? -50.25 -37.281 -1.28 1 27.8 73 VAL A N 1
ATOM 526 C CA . VAL A 1 73 ? -49.531 -38.281 -2.059 1 27.8 73 VAL A CA 1
ATOM 527 C C . VAL A 1 73 ? -49 -37.625 -3.344 1 27.8 73 VAL A C 1
ATOM 529 O O . VAL A 1 73 ? -49.469 -37.969 -4.438 1 27.8 73 VAL A O 1
ATOM 532 N N . ALA A 1 74 ? -49.188 -36.406 -3.598 1 28.3 74 ALA A N 1
ATOM 533 C CA . ALA A 1 74 ? -48.562 -36.062 -4.883 1 28.3 74 ALA A CA 1
ATOM 534 C C . ALA A 1 74 ? -47.188 -36.688 -5.016 1 28.3 74 ALA A C 1
ATOM 536 O O . ALA A 1 74 ? -46.375 -36.594 -4.105 1 28.3 74 ALA A O 1
ATOM 537 N N . SER A 1 75 ? -47.156 -37.844 -5.77 1 25.44 75 SER A N 1
ATOM 538 C CA . SER A 1 75 ? -46 -38.656 -6.164 1 25.44 75 SER A CA 1
ATOM 539 C C . SER A 1 75 ? -44.75 -37.781 -6.301 1 25.44 75 SER A C 1
ATOM 541 O O . SER A 1 75 ? -44.781 -36.719 -6.922 1 25.44 75 SER A O 1
ATOM 543 N N . ARG A 1 76 ? -43.969 -37.688 -5.336 1 28.58 76 ARG A N 1
ATOM 544 C CA . ARG A 1 76 ? -42.594 -37.312 -5.586 1 28.58 76 ARG A CA 1
ATOM 545 C C . ARG A 1 76 ? -42.125 -37.844 -6.949 1 28.58 76 ARG A C 1
ATOM 547 O O . ARG A 1 76 ? -41.75 -39 -7.086 1 28.58 76 ARG A O 1
ATOM 554 N N . ALA A 1 77 ? -43 -37.562 -7.969 1 28.7 77 ALA A N 1
ATOM 555 C CA . ALA A 1 77 ? -42.375 -37.812 -9.266 1 28.7 77 ALA A CA 1
ATOM 556 C C . ALA A 1 77 ? -40.875 -37.469 -9.219 1 28.7 77 ALA A C 1
ATOM 558 O O . ALA A 1 77 ? -40.5 -36.312 -8.977 1 28.7 77 ALA A O 1
ATOM 559 N N . GLU A 1 78 ? -40.156 -38.344 -8.594 1 30.53 78 GLU A N 1
ATOM 560 C CA . GLU A 1 78 ? -38.719 -38.406 -8.891 1 30.53 78 GLU A CA 1
ATOM 561 C C . GLU A 1 78 ? -38.469 -38.031 -10.352 1 30.53 78 GLU A C 1
ATOM 563 O O . GLU A 1 78 ? -38.719 -38.844 -11.25 1 30.53 78 GLU A O 1
ATOM 568 N N . VAL A 1 79 ? -39 -36.938 -10.781 1 32.34 79 VAL A N 1
ATOM 569 C CA . VAL A 1 79 ? -38.562 -36.531 -12.125 1 32.34 79 VAL A CA 1
ATOM 570 C C . VAL A 1 79 ? -37.125 -36.969 -12.352 1 32.34 79 VAL A C 1
ATOM 572 O O . VAL A 1 79 ? -36.219 -36.5 -11.656 1 32.34 79 VAL A O 1
ATOM 575 N N . HIS A 1 80 ? -36.938 -38.25 -12.648 1 30.59 80 HIS A N 1
ATOM 576 C CA . HIS A 1 80 ? -35.75 -38.75 -13.312 1 30.59 80 HIS A CA 1
ATOM 577 C C . HIS A 1 80 ? -35.188 -37.719 -14.289 1 30.59 80 HIS A C 1
ATOM 579 O O . HIS A 1 80 ? -35.844 -37.406 -15.305 1 30.59 80 HIS A O 1
ATOM 585 N N . ASN A 1 81 ? -34.781 -36.625 -13.82 1 31.75 81 ASN A N 1
ATOM 586 C CA . ASN A 1 81 ? -34.031 -35.75 -14.734 1 31.75 81 ASN A CA 1
ATOM 587 C C . ASN A 1 81 ? -33.188 -36.562 -15.719 1 31.75 81 ASN A C 1
ATOM 589 O O . ASN A 1 81 ? -32.281 -37.281 -15.312 1 31.75 81 ASN A O 1
ATOM 593 N N . PRO A 1 82 ? -33.812 -37.125 -16.812 1 33.59 82 PRO A N 1
ATOM 594 C CA . PRO A 1 82 ? -33.156 -37.938 -17.812 1 33.59 82 PRO A CA 1
ATOM 595 C C . PRO A 1 82 ? -31.703 -37.531 -18.078 1 33.59 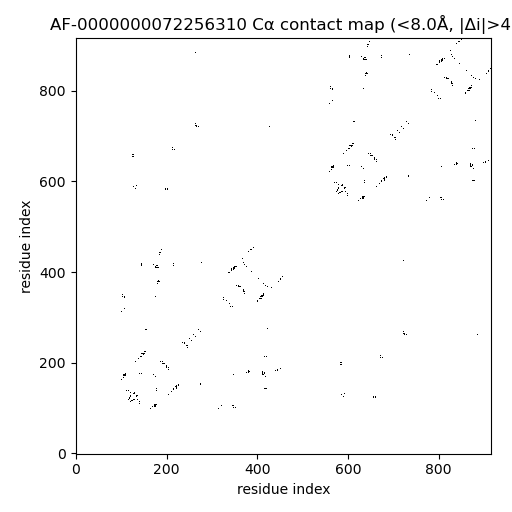82 PRO A C 1
ATOM 597 O O . PRO A 1 82 ? -30.969 -38.219 -18.781 1 33.59 82 PRO A O 1
ATOM 600 N N . TYR A 1 83 ? -31.484 -36.281 -18.156 1 33.12 83 TYR A N 1
ATOM 601 C CA . TYR A 1 83 ? -30.094 -35.906 -18.406 1 33.12 83 TYR A CA 1
ATOM 602 C C . TYR A 1 83 ? -29.188 -36.469 -17.312 1 33.12 83 TYR A C 1
ATOM 604 O O . TYR A 1 83 ? -28.016 -36.062 -17.203 1 33.12 83 TYR A O 1
ATOM 612 N N . ASN A 1 84 ? -29.656 -37.125 -16.25 1 35.41 84 ASN A N 1
ATOM 613 C CA . ASN A 1 84 ? -28.969 -38.094 -15.398 1 35.41 84 ASN A CA 1
ATOM 614 C C . ASN A 1 84 ? -28.297 -39.188 -16.219 1 35.41 84 ASN A C 1
ATOM 616 O O . ASN A 1 84 ? -28.031 -40.281 -15.719 1 35.41 84 ASN A O 1
ATOM 620 N N . THR A 1 85 ? -28.672 -39.469 -17.484 1 34.78 85 THR A N 1
ATOM 621 C CA . THR A 1 85 ? -28.359 -40.656 -18.266 1 34.78 85 THR A CA 1
ATOM 622 C C . THR A 1 85 ? -26.859 -40.781 -18.5 1 34.78 85 THR A C 1
ATOM 624 O O . THR A 1 85 ? -26.375 -41.844 -18.906 1 34.78 85 THR A O 1
ATOM 627 N N . GLY A 1 86 ? -26.109 -39.781 -19.094 1 34.47 86 GLY A N 1
ATOM 628 C CA . GLY A 1 86 ? -24.906 -40.281 -19.734 1 34.47 86 GLY A CA 1
ATOM 629 C C . GLY A 1 86 ? -23.953 -40.969 -18.766 1 34.47 86 GLY A C 1
ATOM 630 O O . GLY A 1 86 ? -24.156 -40.906 -17.547 1 34.47 86 GLY A O 1
ATOM 631 N N . PHE A 1 87 ? -22.781 -41.688 -19.312 1 35.28 87 PHE A N 1
ATOM 632 C CA . PHE A 1 87 ? -21.781 -42.594 -18.781 1 35.28 87 PHE A CA 1
ATOM 633 C C . PHE A 1 87 ? -21.297 -42.125 -17.406 1 35.28 87 PHE A C 1
ATOM 635 O O . PHE A 1 87 ? -21.109 -42.938 -16.5 1 35.28 87 PHE A O 1
ATOM 642 N N . LEU A 1 88 ? -20.453 -40.938 -17.344 1 40.16 88 LEU A N 1
ATOM 643 C CA . LEU A 1 88 ? -19.828 -40.594 -16.078 1 40.16 88 LEU A CA 1
ATOM 644 C C . LEU A 1 88 ? -20.859 -40.062 -15.086 1 40.16 88 LEU A C 1
ATOM 646 O O . LEU A 1 88 ? -21.75 -39.281 -15.453 1 40.16 88 LEU A O 1
ATOM 650 N N . GLY A 1 89 ? -21.359 -40.812 -14.273 1 45.59 89 GLY A N 1
ATOM 651 C CA . GLY A 1 89 ? -22.297 -40.406 -13.234 1 45.59 89 GLY A CA 1
ATOM 652 C C . GLY A 1 89 ? -22.25 -38.906 -12.969 1 45.59 89 GLY A C 1
ATOM 653 O O . GLY A 1 89 ? -21.266 -38.25 -13.273 1 45.59 89 GLY A O 1
ATOM 654 N N . SER A 1 90 ? -23.469 -38.281 -12.836 1 54.78 90 SER A N 1
ATOM 655 C CA . SER A 1 90 ? -23.75 -36.844 -12.766 1 54.78 90 SER A CA 1
ATOM 656 C C . SER A 1 90 ? -22.766 -36.125 -11.859 1 54.78 90 SER A C 1
ATOM 658 O O . SER A 1 90 ? -22.266 -35.062 -12.203 1 54.78 90 SER A O 1
ATOM 660 N N . LYS A 1 91 ? -22.406 -36.812 -10.797 1 55.94 91 LYS A N 1
ATOM 661 C CA . LYS A 1 91 ? -21.5 -36.156 -9.844 1 55.94 91 LYS A CA 1
ATOM 662 C C . LYS A 1 91 ? -20.078 -36.125 -10.383 1 55.94 91 LYS A C 1
ATOM 664 O O . LYS A 1 91 ? -19.359 -35.156 -10.219 1 55.94 91 LYS A O 1
ATOM 669 N N . PHE A 1 92 ? -19.688 -37.344 -10.953 1 62.34 92 PHE A N 1
ATOM 670 C CA . PHE A 1 92 ? -18.344 -37.469 -11.484 1 62.34 92 PHE A CA 1
ATOM 671 C C . PHE A 1 92 ? -18.125 -36.5 -12.641 1 62.34 92 PHE A C 1
ATOM 673 O O . PHE A 1 92 ? -17.062 -35.906 -12.766 1 62.34 92 PHE A O 1
ATOM 680 N N . ALA A 1 93 ? -19.125 -36.375 -13.438 1 62.72 93 ALA A N 1
ATOM 681 C CA . ALA A 1 93 ? -19.016 -35.469 -14.578 1 62.72 93 ALA A CA 1
ATOM 682 C C . ALA A 1 93 ? -18.875 -34.031 -14.125 1 62.72 93 ALA A C 1
ATOM 684 O O . ALA A 1 93 ? -18.109 -33.25 -14.711 1 62.72 93 ALA A O 1
ATOM 685 N N . PHE A 1 94 ? -19.562 -33.75 -13.055 1 62.88 94 PHE A N 1
ATOM 686 C CA . PHE A 1 94 ? -19.469 -32.406 -12.516 1 62.88 94 PHE A CA 1
ATOM 687 C C . PHE A 1 94 ? -18.094 -32.156 -11.922 1 62.88 94 PHE A C 1
ATOM 689 O O . PHE A 1 94 ? -17.531 -31.062 -12.109 1 62.88 94 PHE A O 1
ATOM 696 N N . LEU A 1 95 ? -17.562 -33.156 -11.344 1 69.69 95 LEU A N 1
ATOM 697 C CA . LEU A 1 95 ? -16.234 -33.031 -10.75 1 69.69 95 LEU A CA 1
ATOM 698 C C . LEU A 1 95 ? -15.172 -32.875 -11.828 1 69.69 95 LEU A C 1
ATOM 700 O O . LEU A 1 95 ? -14.258 -32.062 -11.688 1 69.69 95 LEU A O 1
ATOM 704 N N . LEU A 1 96 ? -15.414 -33.625 -12.906 1 76.19 96 LEU A N 1
ATOM 705 C CA . LEU A 1 96 ? -14.445 -33.531 -13.992 1 76.19 96 LEU A CA 1
ATOM 706 C C . LEU A 1 96 ? -14.492 -32.188 -14.664 1 76.19 96 LEU A C 1
ATOM 708 O O . LEU A 1 96 ? -13.461 -31.656 -15.078 1 76.19 96 LEU A O 1
ATOM 712 N N . ASN A 1 97 ? -15.711 -31.688 -14.742 1 74.62 97 ASN A N 1
ATOM 713 C CA . ASN A 1 97 ? -15.852 -30.359 -15.328 1 74.62 97 ASN A CA 1
ATOM 714 C C . ASN A 1 97 ? -15.109 -29.297 -14.516 1 74.62 97 ASN A C 1
ATOM 716 O O . ASN A 1 97 ? -14.367 -28.484 -15.07 1 74.62 97 ASN A O 1
ATOM 720 N N . ASP A 1 98 ? -15.219 -29.391 -13.297 1 78 98 ASP A N 1
ATOM 721 C CA . ASP A 1 98 ? -14.555 -28.438 -12.414 1 78 98 ASP A CA 1
ATOM 722 C C . ASP A 1 98 ? -13.039 -28.625 -12.461 1 78 98 ASP A C 1
ATOM 724 O O . ASP A 1 98 ? -12.289 -27.641 -12.484 1 78 98 ASP A O 1
ATOM 728 N N . VAL A 1 99 ? -12.656 -29.828 -12.586 1 84.88 99 VAL A N 1
ATOM 729 C CA . VAL A 1 99 ? -11.227 -30.156 -12.562 1 84.88 99 VAL A CA 1
ATOM 730 C C . VAL A 1 99 ? -10.547 -29.609 -13.812 1 84.88 99 VAL A C 1
ATOM 732 O O . VAL A 1 99 ? -9.445 -29.062 -13.734 1 84.88 99 VAL A O 1
ATOM 735 N N . PHE A 1 100 ? -11.258 -29.688 -14.945 1 87.94 100 PHE A N 1
ATOM 736 C CA . PHE A 1 100 ? -10.648 -29.234 -16.188 1 87.94 100 PHE A CA 1
ATOM 737 C C . PHE A 1 100 ? -10.555 -27.719 -16.219 1 87.94 100 PHE A C 1
ATOM 739 O O . PHE A 1 100 ? -9.562 -27.156 -16.688 1 87.94 100 PHE A O 1
ATOM 746 N N . HIS A 1 101 ? -11.531 -27.078 -15.719 1 87.94 101 HIS A N 1
ATOM 747 C CA . HIS A 1 101 ? -11.477 -25.625 -15.641 1 87.94 101 HIS A CA 1
ATOM 748 C C . HIS A 1 101 ? -10.391 -25.156 -14.68 1 87.94 101 HIS A C 1
ATOM 750 O O . HIS A 1 101 ? -9.633 -24.234 -14.992 1 87.94 101 HIS A O 1
ATOM 756 N N . MET A 1 102 ? -10.281 -25.844 -13.594 1 89.88 102 MET A N 1
ATOM 757 C CA . MET A 1 102 ? -9.281 -25.484 -12.594 1 89.88 102 MET A CA 1
ATOM 758 C C . MET A 1 102 ? -7.871 -25.734 -13.125 1 89.88 102 MET A C 1
ATOM 760 O O . MET A 1 102 ? -6.961 -24.938 -12.883 1 89.88 102 MET A O 1
ATOM 764 N N . ALA A 1 103 ? -7.809 -26.797 -13.812 1 92.44 103 ALA A N 1
ATOM 765 C CA . ALA A 1 103 ? -6.496 -27.141 -14.344 1 92.44 103 ALA A CA 1
ATOM 766 C C . ALA A 1 103 ? -6.039 -26.125 -15.391 1 92.44 103 ALA A C 1
ATOM 768 O O . ALA A 1 103 ? -4.918 -25.625 -15.32 1 92.44 103 ALA A O 1
ATOM 769 N N . LEU A 1 104 ? -6.863 -25.797 -16.328 1 95.12 104 LEU A N 1
ATOM 770 C CA . LEU A 1 104 ? -6.523 -24.891 -17.406 1 95.12 104 LEU A CA 1
ATOM 771 C C . LEU A 1 104 ? -6.168 -23.5 -16.859 1 95.12 104 LEU A C 1
ATOM 773 O O . LEU A 1 104 ? -5.102 -22.969 -17.156 1 95.12 104 LEU A O 1
ATOM 777 N N . PHE A 1 105 ? -7.004 -23.031 -16.031 1 96.06 105 PHE A N 1
ATOM 778 C CA . PHE A 1 105 ? -6.812 -21.672 -15.523 1 96.06 105 PHE A CA 1
ATOM 779 C C . PHE A 1 105 ? -5.707 -21.641 -14.477 1 96.06 105 PHE A C 1
ATOM 781 O O . PHE A 1 105 ? -5.027 -20.625 -14.312 1 96.06 105 PHE A O 1
ATOM 788 N N . GLY A 1 106 ? -5.543 -22.766 -13.781 1 96.69 106 GLY A N 1
ATOM 789 C CA . GLY A 1 106 ? -4.422 -22.859 -12.859 1 96.69 106 GLY A CA 1
ATOM 790 C C . GLY A 1 106 ? -3.074 -22.781 -13.555 1 96.69 106 GLY A C 1
ATOM 791 O O . GLY A 1 106 ? -2.18 -22.062 -13.109 1 96.69 106 GLY A O 1
ATOM 792 N N . ILE A 1 107 ? -2.969 -23.5 -14.656 1 97.81 107 ILE A N 1
ATOM 793 C CA . ILE A 1 107 ? -1.749 -23.453 -15.453 1 97.81 107 ILE A CA 1
ATOM 794 C C . ILE A 1 107 ? -1.547 -22.031 -16 1 97.81 107 ILE A C 1
ATOM 796 O O . ILE A 1 107 ? -0.433 -21.516 -15.984 1 97.81 107 ILE A O 1
ATOM 800 N N . GLY A 1 108 ? -2.598 -21.422 -16.469 1 97.56 108 GLY A N 1
ATOM 801 C CA . GLY A 1 108 ? -2.529 -20.062 -16.953 1 97.56 108 GLY A CA 1
ATOM 802 C C . GLY A 1 108 ? -2.057 -19.078 -15.898 1 97.56 108 GLY A C 1
ATOM 803 O O . GLY A 1 108 ? -1.237 -18.203 -16.188 1 97.56 108 GLY A O 1
ATOM 804 N N . GLY A 1 109 ? -2.555 -19.203 -14.68 1 98.06 109 GLY A N 1
ATOM 805 C CA . GLY A 1 109 ? -2.121 -18.359 -13.578 1 98.06 109 GLY A CA 1
ATOM 806 C C . GLY A 1 109 ? -0.654 -18.531 -13.234 1 98.06 109 GLY A C 1
ATOM 807 O O . GLY A 1 109 ? 0.046 -17.562 -12.969 1 98.06 109 GLY A O 1
ATOM 808 N N . THR A 1 110 ? -0.222 -19.75 -13.273 1 98.25 110 THR A N 1
ATOM 809 C CA . THR A 1 110 ? 1.176 -20.062 -12.984 1 98.25 110 THR A CA 1
ATOM 810 C C . THR A 1 110 ? 2.094 -19.438 -14.031 1 98.25 110 THR A C 1
ATOM 812 O O . THR A 1 110 ? 3.133 -18.859 -13.695 1 98.25 110 THR A O 1
ATOM 815 N N . LEU A 1 111 ? 1.688 -19.531 -15.289 1 97.69 111 LEU A N 1
ATOM 816 C CA . LEU A 1 111 ? 2.475 -18.953 -16.375 1 97.69 111 LEU A CA 1
ATOM 817 C C . LEU A 1 111 ? 2.498 -17.438 -16.281 1 97.69 111 LEU A C 1
ATOM 819 O O . LEU A 1 111 ? 3.543 -16.812 -16.5 1 97.69 111 LEU A O 1
ATOM 823 N N . ALA A 1 112 ? 1.393 -16.875 -16 1 98.06 112 ALA A N 1
ATOM 824 C CA . ALA A 1 112 ? 1.32 -15.43 -15.852 1 98.06 112 ALA A CA 1
ATOM 825 C C . ALA A 1 112 ? 2.186 -14.953 -14.688 1 98.06 112 ALA A C 1
ATOM 827 O O . ALA A 1 112 ? 2.881 -13.938 -14.805 1 98.06 112 ALA A O 1
ATOM 828 N N . ARG A 1 113 ? 2.113 -15.641 -13.602 1 97.75 113 ARG A N 1
ATOM 829 C CA . ARG A 1 113 ? 2.936 -15.305 -12.445 1 97.75 113 ARG A CA 1
ATOM 830 C C . ARG A 1 113 ? 4.422 -15.375 -12.789 1 97.75 113 ARG A C 1
ATOM 832 O O . ARG A 1 113 ? 5.191 -14.484 -12.438 1 97.75 113 ARG A O 1
ATOM 839 N N . THR A 1 114 ? 4.785 -16.438 -13.461 1 96.81 114 THR A N 1
ATOM 840 C CA . THR A 1 114 ? 6.176 -16.609 -13.883 1 96.81 114 THR A CA 1
ATOM 841 C C . THR A 1 114 ? 6.59 -15.484 -14.828 1 96.81 114 THR A C 1
ATOM 843 O O . THR A 1 114 ? 7.691 -14.938 -14.711 1 96.81 114 THR A O 1
ATOM 846 N N . GLY A 1 115 ? 5.715 -15.164 -15.758 1 96.56 115 GLY A N 1
ATOM 847 C CA . GLY A 1 115 ? 6 -14.078 -16.688 1 96.56 115 GLY A CA 1
ATOM 848 C C . GLY A 1 115 ? 6.188 -12.742 -15.984 1 96.56 115 GLY A C 1
ATOM 849 O O . GLY A 1 115 ? 7.113 -11.992 -16.312 1 96.56 115 GLY A O 1
ATOM 850 N N . LEU A 1 116 ? 5.363 -12.453 -15.039 1 96.44 116 LEU A N 1
ATOM 851 C CA . LEU A 1 116 ? 5.457 -11.195 -14.305 1 96.44 116 LEU A CA 1
ATOM 852 C C . LEU A 1 116 ? 6.707 -11.172 -13.43 1 96.44 116 LEU A C 1
ATOM 854 O O . LEU A 1 116 ? 7.332 -10.117 -13.273 1 96.44 116 LEU A O 1
ATOM 858 N N . ASP A 1 117 ? 7 -12.281 -12.914 1 93.75 117 ASP A N 1
ATOM 859 C CA . ASP A 1 117 ? 8.219 -12.391 -12.117 1 93.75 117 ASP A CA 1
ATOM 860 C C . ASP A 1 117 ? 9.453 -12.094 -12.961 1 93.75 117 ASP A C 1
ATOM 862 O O . ASP A 1 117 ? 10.406 -11.477 -12.477 1 93.75 117 ASP A O 1
ATOM 866 N N . LEU A 1 118 ? 9.469 -12.539 -14.195 1 93.19 118 LEU A N 1
ATOM 867 C CA . LEU A 1 118 ? 10.594 -12.32 -15.094 1 93.19 118 LEU A CA 1
ATOM 868 C C . LEU A 1 118 ? 10.648 -10.867 -15.555 1 93.19 118 LEU A C 1
ATOM 870 O O . LEU A 1 118 ? 11.727 -10.266 -15.602 1 93.19 118 LEU A O 1
ATOM 874 N N . VAL A 1 119 ? 9.523 -10.289 -15.828 1 92.88 119 VAL A N 1
ATOM 875 C CA . VAL A 1 119 ? 9.453 -8.945 -16.375 1 92.88 119 VAL A CA 1
ATOM 876 C C . VAL A 1 119 ? 9.852 -7.926 -15.32 1 92.88 119 VAL A C 1
ATOM 878 O O . VAL A 1 119 ? 10.594 -6.98 -15.609 1 92.88 119 VAL A O 1
ATOM 881 N N . PHE A 1 120 ? 9.484 -8.133 -14.094 1 93.62 120 PHE A N 1
ATOM 882 C CA . PHE A 1 120 ? 9.719 -7.129 -13.062 1 93.62 120 PHE A CA 1
ATOM 883 C C . PHE A 1 120 ? 10.898 -7.523 -12.18 1 93.62 120 PHE A C 1
ATOM 885 O O . PHE A 1 120 ? 11.289 -6.773 -11.281 1 93.62 120 PHE A O 1
ATOM 892 N N . GLY A 1 121 ? 11.461 -8.641 -12.445 1 91.31 121 GLY A N 1
ATOM 893 C CA . GLY A 1 121 ? 12.602 -9.125 -11.68 1 91.31 121 GLY A CA 1
ATOM 894 C C . GLY A 1 121 ? 13.906 -8.453 -12.055 1 91.31 121 GLY A C 1
ATOM 895 O O . GLY A 1 121 ? 13.914 -7.492 -12.836 1 91.31 121 GLY A O 1
ATOM 896 N N . PRO A 1 122 ? 15.008 -8.875 -11.523 1 85.62 122 PRO A N 1
ATOM 897 C CA . PRO A 1 122 ? 16.312 -8.219 -11.695 1 85.62 122 PRO A CA 1
ATOM 898 C C . PRO A 1 122 ? 16.828 -8.312 -13.125 1 85.62 122 PRO A C 1
ATOM 900 O O . PRO A 1 122 ? 17.609 -7.461 -13.555 1 85.62 122 PRO A O 1
ATOM 903 N N . SER A 1 123 ? 16.375 -9.266 -13.852 1 83.81 123 SER A N 1
ATOM 904 C CA . SER A 1 123 ? 16.938 -9.477 -15.18 1 83.81 123 SER A CA 1
ATOM 905 C C . SER A 1 123 ? 16.344 -8.523 -16.203 1 83.81 123 SER A C 1
ATOM 907 O O . SER A 1 123 ? 16.984 -8.164 -17.188 1 83.81 123 SER A O 1
ATOM 909 N N . VAL A 1 124 ? 15.086 -8.109 -16.016 1 87 124 VAL A N 1
ATOM 910 C CA . VAL A 1 124 ? 14.438 -7.281 -17.031 1 87 124 VAL A CA 1
ATOM 911 C C . VAL A 1 124 ? 14.07 -5.922 -16.438 1 87 124 VAL A C 1
ATOM 913 O O . VAL A 1 124 ? 14.828 -4.957 -16.562 1 87 124 VAL A O 1
ATOM 916 N N . GLY A 1 125 ? 13.227 -5.926 -15.5 1 86 125 GLY A N 1
ATOM 917 C CA . GLY A 1 125 ? 12.727 -4.672 -14.953 1 86 125 GLY A CA 1
ATOM 918 C C . GLY A 1 125 ? 13.555 -4.168 -13.789 1 86 125 GLY A C 1
ATOM 919 O O . GLY A 1 125 ? 13.672 -2.957 -13.578 1 86 125 GLY A O 1
ATOM 920 N N . ALA A 1 126 ? 14.102 -5.031 -13.016 1 87.5 126 ALA A N 1
ATOM 921 C CA . ALA A 1 126 ? 14.93 -4.734 -11.844 1 87.5 126 ALA A CA 1
ATOM 922 C C . ALA A 1 126 ? 14.156 -3.902 -10.828 1 87.5 126 ALA A C 1
ATOM 924 O O . ALA A 1 126 ? 14.695 -2.955 -10.25 1 87.5 126 ALA A O 1
ATOM 925 N N . VAL A 1 127 ? 12.898 -4.188 -10.664 1 90.69 127 VAL A N 1
ATOM 926 C CA . VAL A 1 127 ? 12.055 -3.48 -9.711 1 90.69 127 VAL A CA 1
ATOM 927 C C . VAL A 1 127 ? 11.945 -4.285 -8.414 1 90.69 127 VAL A C 1
ATOM 929 O O . VAL A 1 127 ? 11.969 -3.719 -7.32 1 90.69 127 VAL A O 1
ATOM 932 N N . THR A 1 128 ? 11.805 -5.574 -8.578 1 92.88 128 THR A N 1
ATOM 933 C CA . THR A 1 128 ? 11.656 -6.465 -7.438 1 92.88 128 THR A CA 1
ATOM 934 C C . THR A 1 128 ? 12.977 -7.164 -7.121 1 92.88 128 THR A C 1
ATOM 936 O O . THR A 1 128 ? 13.867 -7.234 -7.973 1 92.88 128 THR A O 1
ATOM 939 N N . SER A 1 129 ? 13.133 -7.52 -5.883 1 91.19 129 SER A N 1
ATOM 940 C CA . SER A 1 129 ? 14.328 -8.242 -5.457 1 91.19 129 SER A CA 1
ATOM 941 C C . SER A 1 129 ? 14.031 -9.141 -4.258 1 91.19 129 SER A C 1
ATOM 943 O O . SER A 1 129 ? 13.07 -8.898 -3.52 1 91.19 129 SER A O 1
ATOM 945 N N . GLU A 1 130 ? 14.844 -10.203 -4.09 1 91.38 130 GLU A N 1
ATOM 946 C CA . GLU A 1 130 ? 14.703 -11.125 -2.967 1 91.38 130 GLU A CA 1
ATOM 947 C C . GLU A 1 130 ? 15.125 -10.469 -1.655 1 91.38 130 GLU A C 1
ATOM 949 O O . GLU A 1 130 ? 14.828 -10.984 -0.575 1 91.38 130 GLU A O 1
ATOM 954 N N . TYR A 1 131 ? 15.734 -9.281 -1.749 1 89.69 131 TYR A N 1
ATOM 955 C CA . TYR A 1 131 ? 16.281 -8.625 -0.562 1 89.69 131 TYR A CA 1
ATOM 956 C C . TYR A 1 131 ? 15.562 -7.305 -0.296 1 89.69 131 TYR A C 1
ATOM 958 O O . TYR A 1 131 ? 15.961 -6.547 0.591 1 89.69 131 TYR A O 1
ATOM 966 N N . SER A 1 132 ? 14.586 -7.031 -1.103 1 90.19 132 SER A N 1
ATOM 967 C CA . SER A 1 132 ? 13.93 -5.73 -1.009 1 90.19 132 SER A CA 1
ATOM 968 C C . SER A 1 132 ? 12.523 -5.855 -0.444 1 90.19 132 SER A C 1
ATOM 970 O O . SER A 1 132 ? 11.953 -6.949 -0.412 1 90.19 132 SER A O 1
ATOM 972 N N . ALA A 1 133 ? 12.031 -4.742 0.034 1 92.19 133 ALA A N 1
ATOM 973 C CA . ALA A 1 133 ? 10.648 -4.691 0.511 1 92.19 133 ALA A CA 1
ATOM 974 C C . ALA A 1 133 ? 9.664 -4.879 -0.64 1 92.19 133 ALA A C 1
ATOM 976 O O . ALA A 1 133 ? 8.523 -5.289 -0.426 1 92.19 133 ALA A O 1
ATOM 977 N N . VAL A 1 134 ? 10.125 -4.516 -1.829 1 93.81 134 VAL A N 1
ATOM 978 C CA . VAL A 1 134 ? 9.352 -4.828 -3.027 1 93.81 134 VAL A CA 1
ATOM 979 C C . VAL A 1 134 ? 9.688 -6.238 -3.51 1 93.81 134 VAL A C 1
ATOM 981 O O . VAL A 1 134 ? 10.523 -6.41 -4.402 1 93.81 134 VAL A O 1
ATOM 984 N N . PHE A 1 135 ? 9.016 -7.145 -2.938 1 93.56 135 PHE A N 1
ATOM 985 C CA . PHE A 1 135 ? 9.359 -8.555 -3.092 1 93.56 135 PHE A CA 1
ATOM 986 C C . PHE A 1 135 ? 8.945 -9.062 -4.469 1 93.56 135 PHE A C 1
ATOM 988 O O . PHE A 1 135 ? 8.164 -8.414 -5.168 1 93.56 135 PHE A O 1
ATOM 995 N N . LYS A 1 136 ? 9.367 -10.148 -4.812 1 93.94 136 LYS A N 1
ATOM 996 C CA . LYS A 1 136 ? 9.32 -10.68 -6.172 1 93.94 136 LYS A CA 1
ATOM 997 C C . LYS A 1 136 ? 7.875 -10.883 -6.625 1 93.94 136 LYS A C 1
ATOM 999 O O . LYS A 1 136 ? 7.527 -10.562 -7.762 1 93.94 136 LYS A O 1
ATOM 1004 N N . VAL A 1 137 ? 7.023 -11.391 -5.75 1 96.38 137 VAL A N 1
ATOM 1005 C CA . VAL A 1 137 ? 5.695 -11.789 -6.207 1 96.38 137 VAL A CA 1
ATOM 1006 C C . VAL A 1 137 ? 4.703 -10.656 -5.938 1 96.38 137 VAL A C 1
ATOM 1008 O O . VAL A 1 137 ? 3.486 -10.867 -6.012 1 96.38 137 VAL A O 1
ATOM 1011 N N . LEU A 1 138 ? 5.164 -9.445 -5.664 1 96.75 138 LEU A N 1
ATOM 1012 C CA . LEU A 1 138 ? 4.273 -8.32 -5.422 1 96.75 138 LEU A CA 1
ATOM 1013 C C . LEU A 1 138 ? 3.463 -7.984 -6.668 1 96.75 138 LEU A C 1
ATOM 1015 O O . LEU A 1 138 ? 2.24 -7.844 -6.602 1 96.75 138 LEU A O 1
ATOM 1019 N N . PRO A 1 139 ? 4.062 -7.934 -7.879 1 96.25 139 PRO A N 1
ATOM 1020 C CA . PRO A 1 139 ? 3.281 -7.586 -9.07 1 96.25 139 PRO A CA 1
ATOM 1021 C C . PRO A 1 139 ? 2.197 -8.609 -9.383 1 96.25 139 PRO A C 1
ATOM 1023 O O . PRO A 1 139 ? 1.038 -8.242 -9.594 1 96.25 139 PRO A O 1
ATOM 1026 N N . PRO A 1 140 ? 2.516 -9.906 -9.375 1 97.88 140 PRO A N 1
ATOM 1027 C CA . PRO A 1 140 ? 1.428 -10.852 -9.641 1 97.88 140 PRO A CA 1
ATOM 1028 C C . PRO A 1 140 ? 0.351 -10.828 -8.562 1 97.88 140 PRO A C 1
ATOM 1030 O O . PRO A 1 140 ? -0.835 -10.984 -8.867 1 97.88 140 PRO A O 1
ATOM 1033 N N . ASN A 1 141 ? 0.695 -10.688 -7.301 1 98.06 141 ASN A N 1
ATOM 1034 C CA . ASN A 1 141 ? -0.293 -10.594 -6.23 1 98.06 141 ASN A CA 1
ATOM 1035 C C . ASN A 1 141 ? -1.196 -9.383 -6.406 1 98.06 141 ASN A C 1
ATOM 1037 O O . ASN A 1 141 ? -2.396 -9.453 -6.141 1 98.06 141 ASN A O 1
ATOM 1041 N N . ALA A 1 142 ? -0.598 -8.32 -6.848 1 96.31 142 ALA A N 1
ATOM 1042 C CA . ALA A 1 142 ? -1.38 -7.109 -7.094 1 96.31 142 ALA A CA 1
ATOM 1043 C C . ALA A 1 142 ? -2.326 -7.301 -8.273 1 96.31 142 ALA A C 1
ATOM 1045 O O . ALA A 1 142 ? -3.518 -6.992 -8.18 1 96.31 142 ALA A O 1
ATOM 1046 N N . LEU A 1 143 ? -1.812 -7.805 -9.328 1 96.94 143 LEU A N 1
ATOM 1047 C CA . LEU A 1 143 ? -2.621 -7.98 -10.531 1 96.94 143 LEU A CA 1
ATOM 1048 C C . LEU A 1 143 ? -3.736 -8.992 -10.289 1 96.94 143 LEU A C 1
ATOM 1050 O O . LEU A 1 143 ? -4.875 -8.781 -10.711 1 96.94 143 LEU A O 1
ATOM 1054 N N . GLY A 1 144 ? -3.369 -10.102 -9.688 1 97.56 144 GLY A N 1
ATOM 1055 C CA . GLY A 1 144 ? -4.387 -11.102 -9.391 1 97.56 144 GLY A CA 1
ATOM 1056 C C . GLY A 1 144 ? -5.484 -10.578 -8.484 1 97.56 144 GLY A C 1
ATOM 1057 O O . GLY A 1 144 ? -6.66 -10.891 -8.68 1 97.56 144 GLY A O 1
ATOM 1058 N N . SER A 1 145 ? -5.133 -9.797 -7.516 1 96.06 145 SER A N 1
ATOM 1059 C CA . SER A 1 145 ? -6.125 -9.203 -6.621 1 96.06 145 SER A CA 1
ATOM 1060 C C . SER A 1 145 ? -6.996 -8.188 -7.355 1 96.06 145 SER A C 1
ATOM 1062 O O . SER A 1 145 ? -8.195 -8.086 -7.086 1 96.06 145 SER A O 1
ATOM 1064 N N . PHE A 1 146 ? -6.402 -7.465 -8.289 1 94.81 146 PHE A N 1
ATOM 1065 C CA . PHE A 1 146 ? -7.168 -6.551 -9.125 1 94.81 146 PHE A CA 1
ATOM 1066 C C . PHE A 1 146 ? -8.195 -7.309 -9.961 1 94.81 146 PHE A C 1
ATOM 1068 O O . PHE A 1 146 ? -9.367 -6.926 -10.016 1 94.81 146 PHE A O 1
ATOM 1075 N N . LEU A 1 147 ? -7.758 -8.328 -10.539 1 95.31 147 LEU A N 1
ATOM 1076 C CA . LEU A 1 147 ? -8.602 -9.086 -11.453 1 95.31 147 LEU A CA 1
ATOM 1077 C C . LEU A 1 147 ? -9.758 -9.75 -10.703 1 95.31 147 LEU A C 1
ATOM 1079 O O . LEU A 1 147 ? -10.891 -9.766 -11.188 1 95.31 147 LEU A O 1
ATOM 1083 N N . ILE A 1 148 ? -9.484 -10.312 -9.555 1 92.94 148 ILE A N 1
ATOM 1084 C CA . ILE A 1 148 ? -10.555 -10.977 -8.82 1 92.94 148 ILE A CA 1
ATOM 1085 C C . ILE A 1 148 ? -11.555 -9.945 -8.312 1 92.94 148 ILE A C 1
ATOM 1087 O O . ILE A 1 148 ? -12.758 -10.211 -8.258 1 92.94 148 ILE A O 1
ATOM 1091 N N . GLY A 1 149 ? -11.039 -8.758 -7.898 1 90 149 GLY A N 1
ATOM 1092 C CA . GLY A 1 149 ? -11.953 -7.68 -7.559 1 90 149 GLY A CA 1
ATOM 1093 C C . GLY A 1 149 ? -12.859 -7.281 -8.703 1 90 149 GLY A C 1
ATOM 1094 O O . GLY A 1 149 ? -14.055 -7.078 -8.508 1 90 149 GLY A O 1
ATOM 1095 N N . PHE A 1 150 ? -12.25 -7.203 -9.828 1 89.31 150 PHE A N 1
ATOM 1096 C CA . PHE A 1 150 ? -13 -6.883 -11.039 1 89.31 150 PHE A CA 1
ATOM 1097 C C . PHE A 1 150 ? -14.047 -7.953 -11.336 1 89.31 150 PHE A C 1
ATOM 1099 O O . PHE A 1 150 ? -15.188 -7.641 -11.672 1 89.31 150 PHE A O 1
ATOM 1106 N N . LEU A 1 151 ? -13.688 -9.188 -11.18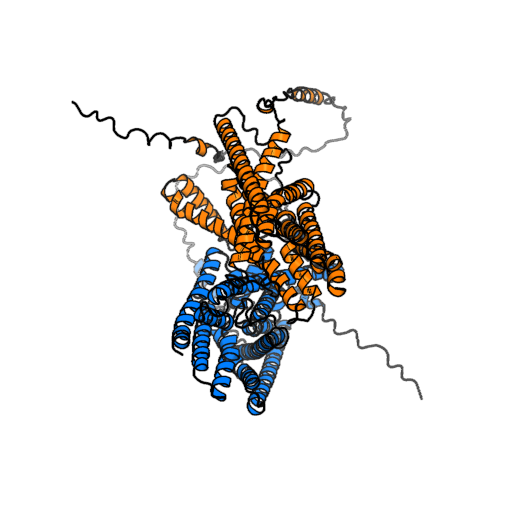 1 86.44 151 LEU A N 1
ATOM 1107 C CA . LEU A 1 151 ? -14.578 -10.305 -11.469 1 86.44 151 LEU A CA 1
ATOM 1108 C C . LEU A 1 151 ? -15.727 -10.375 -10.461 1 86.44 151 LEU A C 1
ATOM 1110 O O . LEU A 1 151 ? -16.859 -10.688 -10.828 1 86.44 151 LEU A O 1
ATOM 1114 N N . ILE A 1 152 ? -15.414 -10.078 -9.266 1 79.69 152 ILE A N 1
ATOM 1115 C CA . ILE A 1 152 ? -16.438 -10.102 -8.219 1 79.69 152 ILE A CA 1
ATOM 1116 C C . ILE A 1 152 ? -17.422 -8.961 -8.445 1 79.69 152 ILE A C 1
ATOM 1118 O O . ILE A 1 152 ? -18.625 -9.133 -8.227 1 79.69 152 ILE A O 1
ATOM 1122 N N . GLY A 1 153 ? -16.969 -7.875 -8.859 1 75.25 153 GLY A N 1
ATOM 1123 C CA . GLY A 1 153 ? -17.859 -6.777 -9.211 1 75.25 153 GLY A CA 1
ATOM 1124 C C . GLY A 1 153 ? -18.797 -7.117 -10.352 1 75.25 153 GLY A C 1
ATOM 1125 O O . GLY A 1 153 ? -19.922 -6.605 -10.406 1 75.25 153 GLY A O 1
ATOM 1126 N N . SER A 1 154 ? -18.406 -7.988 -11.188 1 73.88 154 SER A N 1
ATOM 1127 C CA . SER A 1 154 ? -19.172 -8.336 -12.375 1 73.88 154 SER A CA 1
ATOM 1128 C C . SER A 1 154 ? -20.016 -9.594 -12.133 1 73.88 154 SER A C 1
ATOM 1130 O O . SER A 1 154 ? -20.531 -10.188 -13.078 1 73.88 154 SER A O 1
ATOM 1132 N N . ASP A 1 155 ? -20.016 -10.039 -11.008 1 67.12 155 ASP A N 1
ATOM 1133 C CA . ASP A 1 155 ? -20.625 -11.32 -10.672 1 67.12 155 ASP A CA 1
ATOM 1134 C C . ASP A 1 155 ? -22.078 -11.383 -11.148 1 67.12 155 ASP A C 1
ATOM 1136 O O . ASP A 1 155 ? -22.5 -12.391 -11.711 1 67.12 155 ASP A O 1
ATOM 1140 N N . ASP A 1 156 ? -22.766 -10.367 -11.008 1 58.91 156 ASP A N 1
ATOM 1141 C CA . ASP A 1 156 ? -24.172 -10.359 -11.383 1 58.91 156 ASP A CA 1
ATOM 1142 C C . ASP A 1 156 ? -24.344 -10.469 -12.898 1 58.91 156 ASP A C 1
ATOM 1144 O O . ASP A 1 156 ? -25.344 -11.016 -13.375 1 58.91 156 ASP A O 1
ATOM 1148 N N . ALA A 1 157 ? -23.406 -10.031 -13.547 1 58.41 157 ALA A N 1
ATOM 1149 C CA . ALA A 1 157 ? -23.516 -9.984 -15 1 58.41 157 ALA A CA 1
ATOM 1150 C C . ALA A 1 157 ? -22.922 -11.227 -15.633 1 58.41 157 ALA A C 1
ATOM 1152 O O . ALA A 1 157 ? -23.375 -11.688 -16.688 1 58.41 157 ALA A O 1
ATOM 1153 N N . PHE A 1 158 ? -22.016 -11.773 -15.047 1 63.53 158 PHE A N 1
ATOM 1154 C CA . PHE A 1 158 ? -21.203 -12.789 -15.703 1 63.53 158 PHE A CA 1
ATOM 1155 C C . PHE A 1 158 ? -21.484 -14.172 -15.125 1 63.53 158 PHE A C 1
ATOM 1157 O O . PHE A 1 158 ? -21.672 -15.141 -15.867 1 63.53 158 PHE A O 1
ATOM 1164 N N . GLN A 1 159 ? -21.75 -14.266 -13.875 1 58.62 159 GLN A N 1
ATOM 1165 C CA . GLN A 1 159 ? -21.812 -15.539 -13.156 1 58.62 159 GLN A CA 1
ATOM 1166 C C . GLN A 1 159 ? -23.047 -16.344 -13.539 1 58.62 159 GLN A C 1
ATOM 1168 O O . GLN A 1 159 ? -22.969 -17.547 -13.742 1 58.62 159 GLN A O 1
ATOM 1173 N N . PRO A 1 160 ? -24.109 -15.672 -13.711 1 57.94 160 PRO A N 1
ATOM 1174 C CA . PRO A 1 160 ? -25.297 -16.453 -14.062 1 57.94 160 PRO A CA 1
ATOM 1175 C C . PRO A 1 160 ? -25.219 -17.062 -15.453 1 57.94 160 PRO A C 1
ATOM 1177 O O . PRO A 1 160 ? -25.828 -18.109 -15.719 1 57.94 160 PRO A O 1
ATOM 1180 N N . HIS A 1 161 ? -24.391 -16.5 -16.266 1 63.62 161 HIS A N 1
ATOM 1181 C CA . HIS A 1 161 ? -24.359 -16.938 -17.656 1 63.62 161 HIS A CA 1
ATOM 1182 C C . HIS A 1 161 ? -23.219 -17.938 -17.891 1 63.62 161 HIS A C 1
ATOM 1184 O O . HIS A 1 161 ? -23.344 -18.828 -18.719 1 63.62 161 HIS A O 1
ATOM 1190 N N . MET A 1 162 ? -22.25 -17.75 -17.156 1 71.44 162 MET A N 1
ATOM 1191 C CA . MET A 1 162 ? -21.094 -18.625 -17.328 1 71.44 162 MET A CA 1
ATOM 1192 C C . MET A 1 162 ? -20.438 -18.922 -15.992 1 71.44 162 MET A C 1
ATOM 1194 O O . MET A 1 162 ? -19.281 -18.562 -15.758 1 71.44 162 MET A O 1
ATOM 1198 N N . PRO A 1 163 ? -21.062 -19.75 -15.227 1 71.62 163 PRO A N 1
ATOM 1199 C CA . PRO A 1 163 ? -20.578 -19.984 -13.859 1 71.62 163 PRO A CA 1
ATOM 1200 C C . PRO A 1 163 ? -19.234 -20.703 -13.82 1 71.62 163 PRO A C 1
ATOM 1202 O O . PRO A 1 163 ? -18.391 -20.375 -12.984 1 71.62 163 PRO A O 1
ATOM 1205 N N . TYR A 1 164 ? -19.047 -21.656 -14.711 1 75.19 164 TYR A N 1
ATOM 1206 C CA . TYR A 1 164 ? -17.828 -22.438 -14.68 1 75.19 164 TYR A CA 1
ATOM 1207 C C . TYR A 1 164 ? -16.625 -21.594 -15.102 1 75.19 164 TYR A C 1
ATOM 1209 O O . TYR A 1 164 ? -15.539 -21.719 -14.523 1 75.19 164 TYR A O 1
ATOM 1217 N N . ILE A 1 165 ? -16.859 -20.688 -16.062 1 79.69 165 ILE A N 1
ATOM 1218 C CA . ILE A 1 165 ? -15.781 -19.812 -16.516 1 79.69 165 ILE A CA 1
ATOM 1219 C C . ILE A 1 165 ? -15.453 -18.797 -15.422 1 79.69 165 ILE A C 1
ATOM 1221 O O . ILE A 1 165 ? -14.281 -18.484 -15.195 1 79.69 165 ILE A O 1
ATOM 1225 N N . HIS A 1 166 ? -16.453 -18.375 -14.797 1 81.75 166 HIS A N 1
ATOM 1226 C CA . HIS A 1 166 ? -16.25 -17.422 -13.711 1 81.75 166 HIS A CA 1
ATOM 1227 C C . HIS A 1 166 ? -15.453 -18.031 -12.578 1 81.75 166 HIS A C 1
ATOM 1229 O O . HIS A 1 166 ? -14.508 -17.422 -12.07 1 81.75 166 HIS A O 1
ATOM 1235 N N . THR A 1 167 ? -15.797 -19.234 -12.266 1 79.62 167 THR A N 1
ATOM 1236 C CA . THR A 1 167 ? -15.086 -19.938 -11.195 1 79.62 167 THR A CA 1
ATOM 1237 C C . THR A 1 167 ? -13.656 -20.266 -11.625 1 79.62 167 THR A C 1
ATOM 1239 O O . THR A 1 167 ? -12.727 -20.156 -10.82 1 79.62 167 THR A O 1
ATOM 1242 N N . GLY A 1 168 ? -13.562 -20.672 -12.828 1 87.5 168 GLY A N 1
ATOM 1243 C CA . GLY A 1 168 ? -12.234 -20.938 -13.359 1 87.5 168 GLY A CA 1
ATOM 1244 C C . GLY A 1 168 ? -11.344 -19.719 -13.375 1 87.5 168 GLY A C 1
ATOM 1245 O O . GLY A 1 168 ? -10.164 -19.797 -13.031 1 87.5 168 GLY A O 1
ATOM 1246 N N . LEU A 1 169 ? -11.93 -18.609 -13.648 1 90.5 169 LEU A N 1
ATOM 1247 C CA . LEU A 1 169 ? -11.164 -17.359 -13.695 1 90.5 169 LEU A CA 1
ATOM 1248 C C . LEU A 1 169 ? -10.836 -16.875 -12.289 1 90.5 169 LEU A C 1
ATOM 1250 O O . LEU A 1 169 ? -9.688 -16.516 -12 1 90.5 169 LEU A O 1
ATOM 1254 N N . ALA A 1 170 ? -11.758 -16.922 -11.422 1 89.06 170 ALA A N 1
ATOM 1255 C CA . ALA A 1 170 ? -11.586 -16.406 -10.07 1 89.06 170 ALA A CA 1
ATOM 1256 C C . ALA A 1 170 ? -10.711 -17.328 -9.227 1 89.06 170 ALA A C 1
ATOM 1258 O O . ALA A 1 170 ? -9.656 -16.922 -8.734 1 89.06 170 ALA A O 1
ATOM 1259 N N . THR A 1 171 ? -11.078 -18.562 -9.219 1 87.56 171 THR A N 1
ATOM 1260 C CA . THR A 1 171 ? -10.391 -19.531 -8.367 1 87.56 171 THR A CA 1
ATOM 1261 C C . THR A 1 171 ? -9.148 -20.078 -9.062 1 87.56 171 THR A C 1
ATOM 1263 O O . THR A 1 171 ? -8.094 -20.234 -8.445 1 87.56 171 THR A O 1
ATOM 1266 N N . GLY A 1 172 ? -9.32 -20.375 -10.281 1 92.81 172 GLY A N 1
ATOM 1267 C CA . GLY A 1 172 ? -8.227 -20.984 -11.016 1 92.81 172 GLY A CA 1
ATOM 1268 C C . GLY A 1 172 ? -7.156 -19.984 -11.422 1 92.81 172 GLY A C 1
ATOM 1269 O O . GLY A 1 172 ? -6.016 -20.062 -10.961 1 92.81 172 GLY A O 1
ATOM 1270 N N . LEU A 1 173 ? -7.531 -18.984 -12.188 1 96 173 LEU A N 1
ATOM 1271 C CA . LEU A 1 173 ? -6.562 -18.062 -12.742 1 96 173 LEU A CA 1
ATOM 1272 C C . LEU A 1 173 ? -6.062 -17.094 -11.68 1 96 173 LEU A C 1
ATOM 1274 O O . LEU A 1 173 ? -4.859 -17.016 -11.406 1 96 173 LEU A O 1
ATOM 1278 N N . CYS A 1 174 ? -6.941 -16.375 -11.039 1 95.88 174 CYS A N 1
ATOM 1279 C CA . CYS A 1 174 ? -6.535 -15.383 -10.055 1 95.88 174 CYS A CA 1
ATOM 1280 C C . CYS A 1 174 ? -5.871 -16.047 -8.852 1 95.88 174 CYS A C 1
ATOM 1282 O O . CYS A 1 174 ? -4.855 -15.562 -8.352 1 95.88 174 CYS A O 1
ATOM 1284 N N . GLY A 1 175 ? -6.41 -17.141 -8.461 1 95.25 175 GLY A N 1
ATOM 1285 C CA . GLY A 1 175 ? -5.84 -17.859 -7.34 1 95.25 175 GLY A CA 1
ATOM 1286 C C . GLY A 1 175 ? -4.438 -18.375 -7.605 1 95.25 175 GLY A C 1
ATOM 1287 O O . GLY A 1 175 ? -3.611 -18.438 -6.691 1 95.25 175 GLY A O 1
ATOM 1288 N N . SER A 1 176 ? -4.176 -18.719 -8.805 1 97.75 176 SER A N 1
ATOM 1289 C CA . SER A 1 176 ? -2.867 -19.266 -9.156 1 97.75 176 SER A CA 1
ATOM 1290 C C . SER A 1 176 ? -1.909 -18.156 -9.586 1 97.75 176 SER A C 1
ATOM 1292 O O . SER A 1 176 ? -0.693 -18.359 -9.609 1 97.75 176 SER A O 1
ATOM 1294 N N . LEU A 1 177 ? -2.516 -17.078 -9.922 1 98.19 177 LEU A N 1
ATOM 1295 C CA . LEU A 1 177 ? -1.713 -15.906 -10.242 1 98.19 177 LEU A CA 1
ATOM 1296 C C . LEU A 1 177 ? -1.1 -15.312 -8.977 1 98.19 177 LEU A C 1
ATOM 1298 O O . LEU A 1 177 ? 0.012 -14.781 -9.016 1 98.19 177 LEU A O 1
ATOM 1302 N N . THR A 1 178 ? -1.834 -15.406 -7.941 1 98.31 178 THR A N 1
ATOM 1303 C CA . THR A 1 178 ? -1.352 -14.891 -6.664 1 98.31 178 THR A CA 1
ATOM 1304 C C . THR A 1 178 ? -0.812 -16.016 -5.793 1 98.31 178 THR A C 1
ATOM 1306 O O . THR A 1 178 ? -1.154 -17.188 -6 1 98.31 178 THR A O 1
ATOM 1309 N N . THR A 1 179 ? 0.02 -15.711 -4.914 1 98.56 179 THR A N 1
ATOM 1310 C CA . THR A 1 179 ? 0.562 -16.719 -4.004 1 98.56 179 THR A CA 1
ATOM 1311 C C . THR A 1 179 ? 0.896 -16.094 -2.652 1 98.56 179 THR A C 1
ATOM 1313 O O . THR A 1 179 ? 1.57 -15.062 -2.586 1 98.56 179 THR A O 1
ATOM 1316 N N . PHE A 1 180 ? 0.449 -16.688 -1.632 1 98.62 180 PHE A N 1
ATOM 1317 C CA . PHE A 1 180 ? 0.706 -16.281 -0.255 1 98.62 180 PHE A CA 1
ATOM 1318 C C . PHE A 1 180 ? 1.997 -16.906 0.261 1 98.62 180 PHE A C 1
ATOM 1320 O O . PHE A 1 180 ? 2.75 -16.266 0.999 1 98.62 180 PHE A O 1
ATOM 1327 N N . SER A 1 181 ? 2.246 -18.078 -0.138 1 98.69 181 SER A N 1
ATOM 1328 C CA . SER A 1 181 ? 3.359 -18.844 0.414 1 98.69 181 SER A CA 1
ATOM 1329 C C . SER A 1 181 ? 4.699 -18.266 -0.028 1 98.69 181 SER A C 1
ATOM 1331 O O . SER A 1 181 ? 5.637 -18.172 0.768 1 98.69 181 SER A O 1
ATOM 1333 N N . SER A 1 182 ? 4.754 -17.828 -1.33 1 98 182 SER A N 1
ATOM 1334 C CA . SER A 1 182 ? 6.004 -17.25 -1.808 1 98 182 SER A CA 1
ATOM 1335 C C . SER A 1 182 ? 6.285 -15.914 -1.133 1 98 182 SER A C 1
ATOM 1337 O O . SER A 1 182 ? 7.438 -15.594 -0.838 1 98 182 SER A O 1
ATOM 1339 N N . TRP A 1 183 ? 5.266 -15.148 -0.955 1 97.94 183 TRP A N 1
ATOM 1340 C CA . TRP A 1 183 ? 5.402 -13.906 -0.203 1 97.94 183 TRP A CA 1
ATOM 1341 C C . TRP A 1 183 ? 5.898 -14.18 1.213 1 97.94 183 TRP A C 1
ATOM 1343 O O . TRP A 1 183 ? 6.875 -13.578 1.662 1 97.94 183 TRP A O 1
ATOM 1353 N N . ASN A 1 184 ? 5.305 -15.148 1.874 1 98.5 184 ASN A N 1
ATOM 1354 C CA . ASN A 1 184 ? 5.676 -15.523 3.234 1 98.5 184 ASN A CA 1
ATOM 1355 C C . ASN A 1 184 ? 7.102 -16.062 3.301 1 98.5 184 ASN A C 1
ATOM 1357 O O . ASN A 1 184 ? 7.844 -15.75 4.234 1 98.5 184 ASN A O 1
ATOM 1361 N N . GLN A 1 185 ? 7.418 -16.828 2.365 1 98.44 185 GLN A N 1
ATOM 1362 C CA . GLN A 1 185 ? 8.742 -17.453 2.41 1 98.44 185 GLN A CA 1
ATOM 1363 C C . GLN A 1 185 ? 9.836 -16.406 2.25 1 98.44 185 GLN A C 1
ATOM 1365 O O . GLN A 1 185 ? 10.906 -16.516 2.852 1 98.44 185 GLN A O 1
ATOM 1370 N N . GLN A 1 186 ? 9.602 -15.453 1.395 1 97.5 186 GLN A N 1
ATOM 1371 C CA . GLN A 1 186 ? 10.586 -14.383 1.291 1 97.5 186 GLN A CA 1
ATOM 1372 C C . GLN A 1 186 ? 10.711 -13.617 2.607 1 97.5 186 GLN A C 1
ATOM 1374 O O . GLN A 1 186 ? 11.812 -13.234 3.01 1 97.5 186 GLN A O 1
ATOM 1379 N N . LEU A 1 187 ? 9.625 -13.375 3.254 1 97.94 187 LEU A N 1
ATOM 1380 C CA . LEU A 1 187 ? 9.664 -12.742 4.566 1 97.94 187 LEU A CA 1
ATOM 1381 C C . LEU A 1 187 ? 10.469 -13.578 5.551 1 97.94 187 LEU A C 1
ATOM 1383 O O . LEU A 1 187 ? 11.32 -13.055 6.27 1 97.94 187 LEU A O 1
ATOM 1387 N N . VAL A 1 188 ? 10.164 -14.852 5.543 1 98.12 188 VAL A N 1
ATOM 1388 C CA . VAL A 1 188 ? 10.828 -15.781 6.445 1 98.12 188 VAL A CA 1
ATOM 1389 C C . VAL A 1 188 ? 12.336 -15.75 6.203 1 98.12 188 VAL A C 1
ATOM 1391 O O . VAL A 1 188 ? 13.125 -15.672 7.152 1 98.12 188 VAL A O 1
ATOM 1394 N N . ALA A 1 189 ? 12.711 -15.805 4.953 1 97.25 189 ALA A N 1
ATOM 1395 C CA . ALA A 1 189 ? 14.133 -15.773 4.605 1 97.25 189 ALA A CA 1
ATOM 1396 C C . ALA A 1 189 ? 14.773 -14.461 5.047 1 97.25 189 ALA A C 1
ATOM 1398 O O . ALA A 1 189 ? 15.906 -14.453 5.547 1 97.25 189 ALA A O 1
ATOM 1399 N N . MET A 1 190 ? 14.125 -13.391 4.863 1 96.25 190 MET A N 1
ATOM 1400 C CA . MET A 1 190 ? 14.648 -12.078 5.25 1 96.25 190 MET A CA 1
ATOM 1401 C C . MET A 1 190 ? 14.773 -11.977 6.766 1 96.25 190 MET A C 1
ATOM 1403 O O . MET A 1 190 ? 15.773 -11.453 7.273 1 96.25 190 MET A O 1
ATOM 1407 N N . PHE A 1 191 ? 13.812 -12.43 7.484 1 96.44 191 PHE A N 1
ATOM 1408 C CA . PHE A 1 191 ? 13.891 -12.43 8.945 1 96.44 191 PHE A CA 1
ATOM 1409 C C . PHE A 1 191 ? 15.016 -13.336 9.422 1 96.44 191 PHE A C 1
ATOM 1411 O O . PHE A 1 191 ? 15.695 -13.016 10.406 1 96.44 191 PHE A O 1
ATOM 1418 N N . ALA A 1 192 ? 15.164 -14.438 8.789 1 95.75 192 ALA A N 1
ATOM 1419 C CA . ALA A 1 192 ? 16.234 -15.359 9.156 1 95.75 192 ALA A CA 1
ATOM 1420 C C . ALA A 1 192 ? 17.609 -14.727 8.938 1 95.75 192 ALA A C 1
ATOM 1422 O O . ALA A 1 192 ? 18.547 -14.961 9.703 1 95.75 192 ALA A O 1
ATOM 1423 N N . ARG A 1 193 ? 17.766 -13.961 7.883 1 92.88 193 ARG A N 1
ATOM 1424 C CA . ARG A 1 193 ? 19.016 -13.266 7.602 1 92.88 193 ARG A CA 1
ATOM 1425 C C . ARG A 1 193 ? 19.344 -12.25 8.688 1 92.88 193 ARG A C 1
ATOM 1427 O O . ARG A 1 193 ? 20.516 -12.023 9.008 1 92.88 193 ARG A O 1
ATOM 1434 N N . GLY A 1 194 ? 18.312 -11.633 9.195 1 89.75 194 GLY A N 1
ATOM 1435 C CA . GLY A 1 194 ? 18.516 -10.734 10.328 1 89.75 194 GLY A CA 1
ATOM 1436 C C . GLY A 1 194 ? 18.984 -9.359 9.914 1 89.75 194 GLY A C 1
ATOM 1437 O O . GLY A 1 194 ? 18.328 -8.664 9.141 1 89.75 194 GLY A O 1
ATOM 1438 N N . LYS A 1 195 ? 20.188 -8.953 10.391 1 80.62 195 LYS A N 1
ATOM 14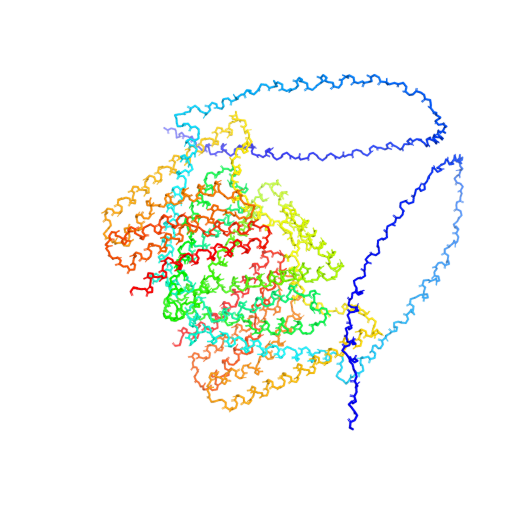39 C CA . LYS A 1 195 ? 20.688 -7.598 10.195 1 80.62 195 LYS A CA 1
ATOM 1440 C C . LYS A 1 195 ? 21.516 -7.496 8.922 1 80.62 195 LYS A C 1
ATOM 1442 O O . LYS A 1 195 ? 21.5 -6.473 8.234 1 80.62 195 LYS A O 1
ATOM 1447 N N . SER A 1 196 ? 22.172 -8.492 8.531 1 77.12 196 SER A N 1
ATOM 1448 C CA . SER A 1 196 ? 23.078 -8.438 7.375 1 77.12 196 SER A CA 1
ATOM 1449 C C . SER A 1 196 ? 22.5 -9.219 6.195 1 77.12 196 SER A C 1
ATOM 1451 O O . SER A 1 196 ? 21.953 -10.312 6.375 1 77.12 196 SER A O 1
ATOM 1453 N N . PRO A 1 197 ? 22.469 -8.695 5.086 1 75.94 197 PRO A N 1
ATOM 1454 C CA . PRO A 1 197 ? 22.891 -7.367 4.645 1 75.94 197 PRO A CA 1
ATOM 1455 C C . PRO A 1 197 ? 21.781 -6.324 4.742 1 75.94 197 PRO A C 1
ATOM 1457 O O . PRO A 1 197 ? 20.609 -6.641 4.516 1 75.94 197 PRO A O 1
ATOM 1460 N N . SER A 1 198 ? 22.078 -5.043 5.105 1 75.75 198 SER A N 1
ATOM 1461 C CA . SER A 1 198 ? 21.25 -3.846 5.031 1 75.75 198 SER A CA 1
ATOM 1462 C C . SER A 1 198 ? 20 -3.975 5.902 1 75.75 198 SER A C 1
ATOM 1464 O O . SER A 1 198 ? 18.891 -3.715 5.449 1 75.75 198 SER A O 1
ATOM 1466 N N . ASN A 1 199 ? 20.062 -4.621 7.133 1 87.19 199 ASN A N 1
ATOM 1467 C CA . ASN A 1 199 ? 18.953 -4.738 8.086 1 87.19 199 ASN A CA 1
ATOM 1468 C C . ASN A 1 199 ? 17.75 -5.441 7.477 1 87.19 199 ASN A C 1
ATOM 1470 O O . ASN A 1 199 ? 16.672 -4.852 7.371 1 87.19 199 ASN A O 1
ATOM 1474 N N . GLN A 1 200 ? 17.875 -6.688 7.184 1 92.25 200 GLN A N 1
ATOM 1475 C CA . GLN A 1 200 ? 16.891 -7.473 6.457 1 92.25 200 GLN A CA 1
ATOM 1476 C C . GLN A 1 200 ? 15.609 -7.629 7.266 1 92.25 200 GLN A C 1
ATOM 1478 O O . GLN A 1 200 ? 14.516 -7.699 6.699 1 92.25 200 GLN A O 1
ATOM 1483 N N . TRP A 1 201 ? 15.766 -7.645 8.562 1 93 201 TRP A N 1
ATOM 1484 C CA . TRP A 1 201 ? 14.562 -7.793 9.375 1 93 201 TRP A CA 1
ATOM 1485 C C . TRP A 1 201 ? 13.648 -6.574 9.227 1 93 201 TRP A C 1
ATOM 1487 O O . TRP A 1 201 ? 12.422 -6.707 9.211 1 93 201 TRP A O 1
ATOM 1497 N N . LEU A 1 202 ? 14.219 -5.383 9.125 1 93.25 202 LEU A N 1
ATOM 1498 C CA . LEU A 1 202 ? 13.43 -4.164 8.961 1 93.25 202 LEU A CA 1
ATOM 1499 C C . LEU A 1 202 ? 12.789 -4.109 7.582 1 93.25 202 LEU A C 1
ATOM 1501 O O . LEU A 1 202 ? 11.633 -3.697 7.441 1 93.25 202 LEU A O 1
ATOM 1505 N N . ARG A 1 203 ? 13.539 -4.508 6.559 1 93.81 203 ARG A N 1
ATOM 1506 C CA . ARG A 1 203 ? 12.992 -4.582 5.207 1 93.81 203 ARG A CA 1
ATOM 1507 C C . ARG A 1 203 ? 11.852 -5.594 5.129 1 93.81 203 ARG A C 1
ATOM 1509 O O . ARG A 1 203 ? 10.883 -5.387 4.395 1 93.81 203 ARG A O 1
ATOM 1516 N N . ALA A 1 204 ? 12.023 -6.68 5.93 1 96.12 204 ALA A N 1
ATOM 1517 C CA . ALA A 1 204 ? 10.977 -7.695 5.98 1 96.12 204 ALA A CA 1
ATOM 1518 C C . ALA A 1 204 ? 9.688 -7.129 6.562 1 96.12 204 ALA A C 1
ATOM 1520 O O . ALA A 1 204 ? 8.594 -7.465 6.105 1 96.12 204 ALA A O 1
ATOM 1521 N N . LEU A 1 205 ? 9.82 -6.273 7.512 1 94.44 205 LEU A N 1
ATOM 1522 C CA . LEU A 1 205 ? 8.648 -5.645 8.102 1 94.44 205 LEU A CA 1
ATOM 1523 C C . LEU A 1 205 ? 7.93 -4.758 7.09 1 94.44 205 LEU A C 1
ATOM 1525 O O . LEU A 1 205 ? 6.699 -4.754 7.02 1 94.44 205 LEU A O 1
ATOM 1529 N N . PHE A 1 206 ? 8.664 -4.004 6.34 1 93.94 206 PHE A N 1
ATOM 1530 C CA . PHE A 1 206 ? 8.078 -3.18 5.293 1 93.94 206 PHE A CA 1
ATOM 1531 C C . PHE A 1 206 ? 7.414 -4.047 4.227 1 93.94 206 PHE A C 1
ATOM 1533 O O . PHE A 1 206 ? 6.336 -3.721 3.734 1 93.94 206 PHE A O 1
ATOM 1540 N N . ALA A 1 207 ? 8.094 -5.137 3.891 1 95.88 207 ALA A N 1
ATOM 1541 C CA . ALA A 1 207 ? 7.551 -6.059 2.898 1 95.88 207 ALA A CA 1
ATOM 1542 C C . ALA A 1 207 ? 6.238 -6.672 3.383 1 95.88 207 ALA A C 1
ATOM 1544 O O . ALA A 1 207 ? 5.34 -6.941 2.584 1 95.88 207 ALA A O 1
ATOM 1545 N N . LEU A 1 208 ? 6.168 -6.93 4.668 1 96.5 208 LEU A N 1
ATOM 1546 C CA . LEU A 1 208 ? 4.949 -7.457 5.277 1 96.5 208 LEU A CA 1
ATOM 1547 C C . LEU A 1 208 ? 3.793 -6.477 5.113 1 96.5 208 LEU A C 1
ATOM 1549 O O . LEU A 1 208 ? 2.703 -6.863 4.688 1 96.5 208 LEU A O 1
ATOM 1553 N N . VAL A 1 209 ? 4.027 -5.219 5.336 1 92.94 209 VAL A N 1
ATOM 1554 C CA . VAL A 1 209 ? 3 -4.184 5.258 1 92.94 209 VAL A CA 1
ATOM 1555 C C . VAL A 1 209 ? 2.594 -3.971 3.801 1 92.94 209 VAL A C 1
ATOM 1557 O O . VAL A 1 209 ? 1.402 -3.949 3.48 1 92.94 209 VAL A O 1
ATOM 1560 N N . ILE A 1 210 ? 3.582 -3.863 2.957 1 93.75 210 ILE A N 1
ATOM 1561 C CA . ILE A 1 210 ? 3.34 -3.641 1.537 1 93.75 210 ILE A CA 1
ATOM 1562 C C . ILE A 1 210 ? 2.594 -4.836 0.947 1 93.75 210 ILE A C 1
ATOM 1564 O O . ILE A 1 210 ? 1.669 -4.664 0.149 1 93.75 210 ILE A O 1
ATOM 1568 N N . GLY A 1 211 ? 2.93 -6.035 1.408 1 95.62 211 GLY A N 1
ATOM 1569 C CA . GLY A 1 211 ? 2.336 -7.258 0.899 1 95.62 211 GLY A CA 1
ATOM 1570 C C . GLY A 1 211 ? 0.891 -7.441 1.325 1 95.62 211 GLY A C 1
ATOM 1571 O O . GLY A 1 211 ? 0.136 -8.172 0.68 1 95.62 211 GLY A O 1
ATOM 1572 N N . LEU A 1 212 ? 0.521 -6.828 2.381 1 94.12 212 LEU A N 1
ATOM 1573 C CA . LEU A 1 212 ? -0.863 -6.871 2.84 1 94.12 212 LEU A CA 1
ATOM 1574 C C . LEU A 1 212 ? -1.684 -5.754 2.201 1 94.12 212 LEU A C 1
ATOM 1576 O O . LEU A 1 212 ? -2.799 -5.988 1.73 1 94.12 212 LEU A O 1
ATOM 1580 N N . GLU A 1 213 ? -1.141 -4.648 2.018 1 90.75 213 GLU A N 1
ATOM 1581 C CA . GLU A 1 213 ? -1.912 -3.459 1.673 1 90.75 213 GLU A CA 1
ATOM 1582 C C . GLU A 1 213 ? -2.102 -3.344 0.163 1 90.75 213 GLU A C 1
ATOM 1584 O O . GLU A 1 213 ? -3.182 -2.98 -0.307 1 90.75 213 GLU A O 1
ATOM 1589 N N . ILE A 1 214 ? -1.053 -3.617 -0.561 1 92.75 214 ILE A N 1
ATOM 1590 C CA . ILE A 1 214 ? -1.111 -3.402 -2.002 1 92.75 214 ILE A CA 1
ATOM 1591 C C . ILE A 1 214 ? -2.164 -4.32 -2.619 1 92.75 214 ILE A C 1
ATOM 1593 O O . ILE A 1 214 ? -2.996 -3.877 -3.412 1 92.75 214 ILE A O 1
ATOM 1597 N N . PRO A 1 215 ? -2.17 -5.609 -2.223 1 95.25 215 PRO A N 1
ATOM 1598 C CA . PRO A 1 215 ? -3.219 -6.457 -2.799 1 95.25 215 PRO A CA 1
ATOM 1599 C C . PRO A 1 215 ? -4.621 -6.027 -2.375 1 95.25 215 PRO A C 1
ATOM 1601 O O . PRO A 1 215 ? -5.562 -6.117 -3.166 1 95.25 215 PRO A O 1
ATOM 1604 N N . ILE A 1 216 ? -4.82 -5.562 -1.152 1 90.88 216 ILE A N 1
ATOM 1605 C CA . ILE A 1 216 ? -6.125 -5.109 -0.683 1 90.88 216 ILE A CA 1
ATOM 1606 C C . ILE A 1 216 ? -6.59 -3.918 -1.521 1 90.88 216 ILE A C 1
ATOM 1608 O O . ILE A 1 216 ? -7.738 -3.873 -1.963 1 90.88 216 ILE A O 1
ATOM 1612 N N . PHE A 1 217 ? -5.711 -3.014 -1.776 1 86.44 217 PHE A N 1
ATOM 1613 C CA . PHE A 1 217 ? -6.043 -1.839 -2.574 1 86.44 217 PHE A CA 1
ATOM 1614 C C . PHE A 1 217 ? -6.312 -2.229 -4.023 1 86.44 217 PHE A C 1
ATOM 1616 O O . PHE A 1 217 ? -7.211 -1.678 -4.664 1 86.44 217 PHE A O 1
ATOM 1623 N N . SER A 1 218 ? -5.438 -3.121 -4.535 1 92.88 218 SER A N 1
ATOM 1624 C CA . SER A 1 218 ? -5.637 -3.59 -5.902 1 92.88 218 SER A CA 1
ATOM 1625 C C . SER A 1 218 ? -7.004 -4.242 -6.074 1 92.88 218 SER A C 1
ATOM 1627 O O . SER A 1 218 ? -7.656 -4.066 -7.105 1 92.88 218 SER A O 1
ATOM 1629 N N . PHE A 1 219 ? -7.41 -4.965 -5.082 1 91.25 219 PHE A N 1
ATOM 1630 C CA . PHE A 1 219 ? -8.727 -5.59 -5.09 1 91.25 219 PHE A CA 1
ATOM 1631 C C . PHE A 1 219 ? -9.828 -4.535 -5.18 1 91.25 219 PHE A C 1
ATOM 1633 O O . PHE A 1 219 ? -10.742 -4.652 -6 1 91.25 219 PHE A O 1
ATOM 1640 N N . THR A 1 220 ? -9.727 -3.504 -4.344 1 84.38 220 THR A N 1
ATOM 1641 C CA . THR A 1 220 ? -10.711 -2.426 -4.316 1 84.38 220 THR A CA 1
ATOM 1642 C C . THR A 1 220 ? -10.719 -1.665 -5.637 1 84.38 220 THR A C 1
ATOM 1644 O O . THR A 1 220 ? -11.781 -1.28 -6.133 1 84.38 220 THR A O 1
ATOM 1647 N N . LEU A 1 221 ? -9.547 -1.47 -6.129 1 86.31 221 LEU A N 1
ATOM 1648 C CA . LEU A 1 221 ? -9.438 -0.8 -7.422 1 86.31 221 LEU A CA 1
ATOM 1649 C C . LEU A 1 221 ? -10.117 -1.614 -8.516 1 86.31 221 LEU A C 1
ATOM 1651 O O . LEU A 1 221 ? -10.742 -1.05 -9.422 1 86.31 221 LEU A O 1
ATOM 1655 N N . GLY A 1 222 ? -9.891 -2.943 -8.445 1 88.75 222 GLY A N 1
ATOM 1656 C CA . GLY A 1 222 ? -10.586 -3.809 -9.383 1 88.75 222 GLY A CA 1
ATOM 1657 C C . GLY A 1 222 ? -12.094 -3.705 -9.289 1 88.75 222 GLY A C 1
ATOM 1658 O O . GLY A 1 222 ? -12.781 -3.611 -10.312 1 88.75 222 GLY A O 1
ATOM 1659 N N . LEU A 1 223 ? -12.594 -3.654 -8.133 1 84 223 LEU A N 1
ATOM 1660 C CA . LEU A 1 223 ? -14.023 -3.527 -7.883 1 84 223 LEU A CA 1
ATOM 1661 C C . LEU A 1 223 ? -14.555 -2.195 -8.414 1 84 223 LEU A C 1
ATOM 1663 O O . LEU A 1 223 ? -15.578 -2.156 -9.094 1 84 223 LEU A O 1
ATOM 1667 N N . HIS A 1 224 ? -13.844 -1.109 -8.141 1 80.69 224 HIS A N 1
ATOM 1668 C CA . HIS A 1 224 ? -14.266 0.224 -8.555 1 80.69 224 HIS A CA 1
ATOM 1669 C C . HIS A 1 224 ? -14.188 0.381 -10.07 1 80.69 224 HIS A C 1
ATOM 1671 O O . HIS A 1 224 ? -15.008 1.086 -10.664 1 80.69 224 HIS A O 1
ATOM 1677 N N . THR A 1 225 ? -13.211 -0.207 -10.594 1 85.25 225 THR A N 1
ATOM 1678 C CA . THR A 1 225 ? -13.062 -0.147 -12.047 1 85.25 225 THR A CA 1
ATOM 1679 C C . THR A 1 225 ? -14.242 -0.826 -12.742 1 85.25 225 THR A C 1
ATOM 1681 O O . THR A 1 225 ? -14.766 -0.31 -13.727 1 85.25 225 THR A O 1
ATOM 1684 N N . GLU A 1 226 ? -14.547 -2 -12.266 1 84.5 226 GLU A N 1
ATOM 1685 C CA . GLU A 1 226 ? -15.695 -2.697 -12.828 1 84.5 226 GLU A CA 1
ATOM 1686 C C . GLU A 1 226 ? -16.953 -1.84 -12.742 1 84.5 226 GLU A C 1
ATOM 1688 O O . GLU A 1 226 ? -17.719 -1.752 -13.703 1 84.5 226 GLU A O 1
ATOM 1693 N N . ARG A 1 227 ? -17.172 -1.169 -11.688 1 74.75 227 ARG A N 1
ATOM 1694 C CA . ARG A 1 227 ? -18.344 -0.332 -11.469 1 74.75 227 ARG A CA 1
ATOM 1695 C C . ARG A 1 227 ? -18.328 0.884 -12.391 1 74.75 227 ARG A C 1
ATOM 1697 O O . ARG A 1 227 ? -19.359 1.279 -12.922 1 74.75 227 ARG A O 1
ATOM 1704 N N . SER A 1 228 ? -17.219 1.439 -12.516 1 77.44 228 SER A N 1
ATOM 1705 C CA . SER A 1 228 ? -17.094 2.611 -13.375 1 77.44 228 SER A CA 1
ATOM 1706 C C . SER A 1 228 ? -17.359 2.262 -14.836 1 77.44 228 SER A C 1
ATOM 1708 O O . SER A 1 228 ? -18 3.031 -15.555 1 77.44 228 SER A O 1
ATOM 1710 N N . ILE A 1 229 ? -16.828 1.172 -15.227 1 79.31 229 ILE A N 1
ATOM 1711 C CA . ILE A 1 229 ? -17.047 0.729 -16.594 1 79.31 229 ILE A CA 1
ATOM 1712 C C . ILE A 1 229 ? -18.516 0.423 -16.812 1 79.31 229 ILE A C 1
ATOM 1714 O O . ILE A 1 229 ? -19.094 0.791 -17.844 1 79.31 229 ILE A O 1
ATOM 1718 N N . ARG A 1 230 ? -19.078 -0.236 -15.906 1 74 230 ARG A N 1
ATOM 1719 C CA . ARG A 1 230 ? -20.516 -0.548 -16 1 74 230 ARG A CA 1
ATOM 1720 C C . ARG A 1 230 ? -21.344 0.725 -16.062 1 74 230 ARG A C 1
ATOM 1722 O O . ARG A 1 230 ? -22.297 0.807 -16.844 1 74 230 ARG A O 1
ATOM 1729 N N . PHE A 1 231 ? -21 1.624 -15.242 1 66.81 231 PHE A N 1
ATOM 1730 C CA . PHE A 1 231 ? -21.688 2.906 -15.25 1 66.81 231 PHE A CA 1
ATOM 1731 C C . PHE A 1 231 ? -21.531 3.602 -16.594 1 66.81 231 PHE A C 1
ATOM 1733 O O . PHE A 1 231 ? -22.484 4.141 -17.141 1 66.81 231 PHE A O 1
ATOM 1740 N N . PHE A 1 232 ? -20.359 3.602 -17.016 1 69.31 232 PHE A N 1
ATOM 1741 C CA . PHE A 1 232 ? -20.078 4.23 -18.312 1 69.31 232 PHE A CA 1
ATOM 1742 C C . PHE A 1 232 ? -20.844 3.543 -19.422 1 69.31 232 PHE A C 1
ATOM 1744 O O . PHE A 1 232 ? -21.422 4.211 -20.297 1 69.31 232 PHE A O 1
ATOM 1751 N N . LEU A 1 233 ? -20.891 2.27 -19.391 1 68.25 233 LEU A N 1
ATOM 1752 C CA . LEU A 1 233 ? -21.578 1.501 -20.422 1 68.25 233 LEU A CA 1
ATOM 1753 C C . LEU A 1 233 ? -23.078 1.738 -20.359 1 68.25 233 LEU A C 1
ATOM 1755 O O . LEU A 1 233 ? -23.734 1.902 -21.391 1 68.25 233 LEU A O 1
ATOM 1759 N N . ILE A 1 234 ? -23.594 1.812 -19.203 1 63.38 234 ILE A N 1
ATOM 1760 C CA . ILE A 1 234 ? -25.016 2.025 -19.031 1 63.38 234 ILE A CA 1
ATOM 1761 C C . ILE A 1 234 ? -25.375 3.457 -19.438 1 63.38 234 ILE A C 1
ATOM 1763 O O . ILE A 1 234 ? -26.391 3.689 -20.094 1 63.38 234 ILE A O 1
ATOM 1767 N N . SER A 1 235 ? -24.547 4.363 -18.969 1 61.22 235 SER A N 1
ATOM 1768 C CA . SER A 1 235 ? -24.844 5.773 -19.203 1 61.22 235 SER A CA 1
ATOM 1769 C C . SER A 1 235 ? -24.609 6.156 -20.656 1 61.22 235 SER A C 1
ATOM 1771 O O . SER A 1 235 ? -25.359 6.965 -21.219 1 61.22 235 SER A O 1
ATOM 1773 N N . HIS A 1 236 ? -23.656 5.609 -21.234 1 60.97 236 HIS A N 1
ATOM 1774 C CA . HIS A 1 236 ? -23.281 6.148 -22.531 1 60.97 236 HIS A CA 1
ATOM 1775 C C . HIS A 1 236 ? -23.578 5.156 -23.656 1 60.97 236 HIS A C 1
ATOM 1777 O O . HIS A 1 236 ? -23.797 5.551 -24.797 1 60.97 236 HIS A O 1
ATOM 1783 N N . VAL A 1 237 ? -23.531 3.906 -23.297 1 57.69 237 VAL A N 1
ATOM 1784 C CA . VAL A 1 237 ? -23.672 2.953 -24.391 1 57.69 237 VAL A CA 1
ATOM 1785 C C . VAL A 1 237 ? -25.109 2.438 -24.453 1 57.69 237 VAL A C 1
ATOM 1787 O O . VAL A 1 237 ? -25.734 2.463 -25.516 1 57.69 237 VAL A O 1
ATOM 1790 N N . TYR A 1 238 ? -25.609 1.951 -23.328 1 53.88 238 TYR A N 1
ATOM 1791 C CA . TYR A 1 238 ? -26.906 1.288 -23.344 1 53.88 238 TYR A CA 1
ATOM 1792 C C . TYR A 1 238 ? -28.047 2.307 -23.281 1 53.88 238 TYR A C 1
ATOM 1794 O O . TYR A 1 238 ? -29.094 2.104 -23.891 1 53.88 238 TYR A O 1
ATOM 1802 N N . ALA A 1 239 ? -27.953 3.361 -22.406 1 51.78 239 ALA A N 1
ATOM 1803 C CA . ALA A 1 239 ? -29 4.379 -22.328 1 51.78 239 ALA A CA 1
ATOM 1804 C C . ALA A 1 239 ? -29.266 4.988 -23.703 1 51.78 239 ALA A C 1
ATOM 1806 O O . ALA A 1 239 ? -30.391 5.41 -24 1 51.78 239 ALA A O 1
ATOM 1807 N N . ARG A 1 240 ? -28.297 5.176 -24.531 1 49.5 240 ARG A N 1
ATOM 1808 C CA . ARG A 1 240 ? -28.531 5.734 -25.859 1 49.5 240 ARG A CA 1
ATOM 1809 C C . ARG A 1 240 ? -29.344 4.77 -26.719 1 49.5 240 ARG A C 1
ATOM 1811 O O . ARG A 1 240 ? -30.031 5.191 -27.641 1 49.5 240 ARG A O 1
ATOM 1818 N N . ARG A 1 241 ? -29.109 3.592 -26.484 1 49.84 241 ARG A N 1
ATOM 1819 C CA . ARG A 1 241 ? -29.781 2.713 -27.438 1 49.84 241 ARG A CA 1
ATOM 1820 C C . ARG A 1 241 ? -31.141 2.275 -26.906 1 49.84 241 ARG A C 1
ATOM 1822 O O . ARG A 1 241 ? -32.094 2.113 -27.672 1 49.84 241 ARG A O 1
ATOM 1829 N N . ASP A 1 242 ? -31.344 1.729 -25.625 1 48.72 242 ASP A N 1
ATOM 1830 C CA . ASP A 1 242 ? -32.594 1.112 -25.188 1 48.72 242 ASP A CA 1
ATOM 1831 C C . ASP A 1 242 ? -33.219 1.899 -24.031 1 48.72 242 ASP A C 1
ATOM 1833 O O . ASP A 1 242 ? -32.5 2.357 -23.141 1 48.72 242 ASP A O 1
ATOM 1837 N N . GLU A 1 243 ? -34.438 2.451 -24.125 1 50.62 243 GLU A N 1
ATOM 1838 C CA . GLU A 1 243 ? -35.281 3.189 -23.188 1 50.62 243 GLU A CA 1
ATOM 1839 C C . GLU A 1 243 ? -35.312 2.523 -21.828 1 50.62 243 GLU A C 1
ATOM 1841 O O . GLU A 1 243 ? -35.281 3.205 -20.797 1 50.62 243 GLU A O 1
ATOM 1846 N N . GLU A 1 244 ? -35.344 1.287 -21.781 1 48.81 244 GLU A N 1
ATOM 1847 C CA . GLU A 1 244 ? -35.469 0.514 -20.547 1 48.81 244 GLU A CA 1
ATOM 1848 C C . GLU A 1 244 ? -34.188 0.568 -19.719 1 48.81 244 GLU A C 1
ATOM 1850 O O . GLU A 1 244 ? -34.25 0.702 -18.5 1 48.81 244 GLU A O 1
ATOM 1855 N N . LEU A 1 245 ? -33.188 0.576 -20.391 1 48.56 245 LEU A N 1
ATOM 1856 C CA . LEU A 1 245 ? -31.906 0.644 -19.672 1 48.56 245 LEU A CA 1
ATOM 1857 C C . LEU A 1 245 ? -31.625 2.059 -19.172 1 48.56 245 LEU A C 1
ATOM 1859 O O . LEU A 1 245 ? -31.031 2.242 -18.109 1 48.56 245 LEU A O 1
ATOM 1863 N N . ALA A 1 246 ? -32.219 2.994 -19.906 1 50.53 246 ALA A N 1
ATOM 1864 C CA . ALA A 1 246 ? -32.25 4.371 -19.422 1 50.53 246 ALA A CA 1
ATOM 1865 C C . ALA A 1 246 ? -33 4.465 -18.094 1 50.53 246 ALA A C 1
ATOM 1867 O O . ALA A 1 246 ? -32.562 5.207 -17.188 1 50.53 246 ALA A O 1
ATOM 1868 N N . GLN A 1 247 ? -34 3.67 -17.984 1 50.75 247 GLN A N 1
ATOM 1869 C CA . GLN A 1 247 ? -34.75 3.641 -16.734 1 50.75 247 GLN A CA 1
ATOM 1870 C C . GLN A 1 247 ? -33.938 2.957 -15.625 1 50.75 247 GLN A C 1
ATOM 1872 O O . GLN A 1 247 ? -33.969 3.389 -14.477 1 50.75 247 GLN A O 1
ATOM 1877 N N . LEU A 1 248 ? -33.281 1.971 -15.969 1 47.78 248 LEU A N 1
ATOM 1878 C CA . LEU A 1 248 ? -32.406 1.289 -15.016 1 47.78 248 LEU A CA 1
ATOM 1879 C C . LEU A 1 248 ? -31.281 2.205 -14.555 1 47.78 248 LEU A C 1
ATOM 1881 O O . LEU A 1 248 ? -30.906 2.209 -13.383 1 47.78 248 LEU A O 1
ATOM 1885 N N . TYR A 1 249 ? -30.938 3.033 -15.516 1 48.75 249 TYR A N 1
ATOM 1886 C CA . TYR A 1 249 ? -29.938 4.055 -15.227 1 48.75 249 TYR A CA 1
ATOM 1887 C C . TYR A 1 249 ? -30.5 5.117 -14.289 1 48.75 249 TYR A C 1
ATOM 1889 O O . TYR A 1 249 ? -29.812 5.551 -13.359 1 48.75 249 TYR A O 1
ATOM 1897 N N . LEU A 1 250 ? -31.641 5.5 -14.656 1 50.66 250 LEU A N 1
ATOM 1898 C CA . LEU A 1 250 ? -32.312 6.461 -13.773 1 50.66 250 LEU A CA 1
ATOM 1899 C C . LEU A 1 250 ? -32.469 5.887 -12.375 1 50.66 250 LEU A C 1
ATOM 1901 O O . LEU A 1 250 ? -32.281 6.59 -11.383 1 50.66 250 LEU A O 1
ATOM 1905 N N . ARG A 1 251 ? -32.719 4.617 -12.391 1 46.84 251 ARG A N 1
ATOM 1906 C CA . ARG A 1 251 ? -32.844 3.949 -11.094 1 46.84 251 ARG A CA 1
ATOM 1907 C C . ARG A 1 251 ? -31.5 3.822 -10.398 1 46.84 251 ARG A C 1
ATOM 1909 O O . ARG A 1 251 ? -31.406 4 -9.188 1 46.84 251 ARG A O 1
ATOM 1916 N N . TYR A 1 252 ? -30.562 3.539 -11.234 1 44.75 252 TYR A N 1
ATOM 1917 C CA . TYR A 1 252 ? -29.203 3.494 -10.688 1 44.75 252 TYR A CA 1
ATOM 1918 C C . TYR A 1 252 ? -28.766 4.875 -10.227 1 44.75 252 TYR A C 1
ATOM 1920 O O . TYR A 1 252 ? -28.156 5.012 -9.164 1 44.75 252 TYR A O 1
ATOM 1928 N N . ARG A 1 253 ? -29.047 5.871 -11.094 1 47.78 253 ARG A N 1
ATOM 1929 C CA . ARG A 1 253 ? -28.766 7.25 -10.719 1 47.78 253 ARG A CA 1
ATOM 1930 C C . ARG A 1 253 ? -29.547 7.652 -9.469 1 47.78 253 ARG A C 1
ATOM 1932 O O . ARG A 1 253 ? -29.031 8.383 -8.617 1 47.78 253 ARG A O 1
ATOM 1939 N N . GLU A 1 254 ? -30.812 7.305 -9.516 1 46.12 254 GLU A N 1
ATOM 1940 C CA . GLU A 1 254 ? -31.609 7.574 -8.328 1 46.12 254 GLU A CA 1
ATOM 1941 C C . GLU A 1 254 ? -31.047 6.863 -7.102 1 46.12 254 GLU A C 1
ATOM 1943 O O . GLU A 1 254 ? -31 7.434 -6.008 1 46.12 254 GLU A O 1
ATOM 1948 N N . LEU A 1 255 ? -30.656 5.668 -7.406 1 40.09 255 LEU A N 1
ATOM 1949 C CA . LEU A 1 255 ? -30 4.93 -6.328 1 40.09 255 LEU A CA 1
ATOM 1950 C C . LEU A 1 255 ? -28.688 5.59 -5.941 1 40.09 255 LEU A C 1
ATOM 1952 O O . LEU A 1 255 ? -28.344 5.668 -4.758 1 40.09 255 LEU A O 1
ATOM 1956 N N . ARG A 1 256 ? -28.047 6.035 -6.969 1 42.5 256 ARG A N 1
ATOM 1957 C CA . ARG A 1 256 ? -26.828 6.805 -6.738 1 42.5 256 ARG A CA 1
ATOM 1958 C C . ARG A 1 256 ? -27.141 8.156 -6.105 1 42.5 256 ARG A C 1
ATOM 1960 O O . ARG A 1 256 ? -26.406 8.633 -5.238 1 42.5 256 ARG A O 1
ATOM 1967 N N . SER A 1 257 ? -28.125 8.938 -6.77 1 41.91 257 SER A N 1
ATOM 1968 C CA . SER A 1 257 ? -28.562 10.211 -6.207 1 41.91 257 SER A CA 1
ATOM 1969 C C . SER A 1 257 ? -29.094 10.039 -4.789 1 41.91 257 SER A C 1
ATOM 1971 O O . SER A 1 257 ? -28.891 10.906 -3.939 1 41.91 257 SER A O 1
ATOM 1973 N N . ARG A 1 258 ? -30.062 9.094 -4.691 1 36.59 258 ARG A N 1
ATOM 1974 C CA . ARG A 1 258 ? -30.469 8.773 -3.324 1 36.59 258 ARG A CA 1
ATOM 1975 C C . ARG A 1 258 ? -29.266 8.383 -2.473 1 36.59 258 ARG A C 1
ATOM 1977 O O . ARG A 1 258 ? -29.281 8.562 -1.252 1 36.59 258 ARG A O 1
ATOM 1984 N N . ALA A 1 259 ? -28.344 7.91 -3.135 1 34.09 259 ALA A N 1
ATOM 1985 C CA . ALA A 1 259 ? -27.047 7.688 -2.508 1 34.09 259 ALA A CA 1
ATOM 1986 C C . ALA A 1 259 ? -26.312 9.008 -2.291 1 34.09 259 ALA A C 1
ATOM 1988 O O . ALA A 1 259 ? -25.266 9.039 -1.626 1 34.09 259 ALA A O 1
ATOM 1989 N N . ARG A 1 260 ? -26.594 10.117 -2.984 1 34.38 260 ARG A N 1
ATOM 1990 C CA . ARG A 1 260 ? -26.125 11.477 -2.715 1 34.38 260 ARG A CA 1
ATOM 1991 C C . ARG A 1 260 ? -26.547 11.938 -1.324 1 34.38 260 ARG A C 1
ATOM 1993 O O . ARG A 1 260 ? -26.375 13.102 -0.965 1 34.38 260 ARG A O 1
ATOM 2000 N N . GLN A 1 261 ? -27.703 11.484 -0.869 1 30.94 261 GLN A N 1
ATOM 2001 C CA . GLN A 1 261 ? -27.797 11.891 0.529 1 30.94 261 GLN A CA 1
ATOM 2002 C C . GLN A 1 261 ? -26.5 11.602 1.276 1 30.94 261 GLN A C 1
ATOM 2004 O O . GLN A 1 261 ? -25.828 10.617 0.984 1 30.94 261 GLN A O 1
ATOM 2009 N N . PRO A 1 262 ? -25.891 12.625 1.917 1 31.03 262 PRO A N 1
ATOM 2010 C CA . PRO A 1 262 ? -24.562 12.648 2.537 1 31.03 262 PRO A CA 1
ATOM 2011 C C . PRO A 1 262 ? -24.125 11.266 3.006 1 31.03 262 PRO A C 1
ATOM 2013 O O . PRO A 1 262 ? -23.172 11.156 3.797 1 31.03 262 PRO A O 1
ATOM 2016 N N . ARG A 1 263 ? -25.094 10.195 2.963 1 28.61 263 ARG A N 1
ATOM 2017 C CA . ARG A 1 263 ? -24.859 8.844 3.463 1 28.61 263 ARG A CA 1
ATOM 2018 C C . ARG A 1 263 ? -23.922 8.078 2.539 1 28.61 263 ARG A C 1
ATOM 2020 O O . ARG A 1 263 ? -24.25 7.84 1.372 1 28.61 263 ARG A O 1
ATOM 2027 N N . ARG A 1 264 ? -22.734 8.367 2.295 1 31.12 264 ARG A N 1
ATOM 2028 C CA . ARG A 1 264 ? -21.828 7.512 1.547 1 31.12 264 ARG A CA 1
ATOM 2029 C C . ARG A 1 264 ? -22.344 6.078 1.492 1 31.12 264 ARG A C 1
ATOM 2031 O O . ARG A 1 264 ? -22.344 5.371 2.504 1 31.12 264 ARG A O 1
ATOM 2038 N N . SER A 1 265 ? -23.266 5.621 0.74 1 28.5 265 SER A N 1
ATOM 2039 C CA . SER A 1 265 ? -24.062 4.418 0.516 1 28.5 265 SER A CA 1
ATOM 2040 C C . SER A 1 265 ? -23.188 3.168 0.537 1 28.5 265 SER A C 1
ATOM 2042 O O . SER A 1 265 ? -22.078 3.172 -0.001 1 28.5 265 SER A O 1
ATOM 2044 N N . LEU A 1 266 ? -23.359 2.227 1.435 1 30.47 266 LEU A N 1
ATOM 2045 C CA . LEU A 1 266 ? -23.328 0.796 1.716 1 30.47 266 LEU A CA 1
ATOM 2046 C C . LEU A 1 266 ? -23.375 -0.014 0.425 1 30.47 266 LEU A C 1
ATOM 2048 O O . LEU A 1 266 ? -22.953 -1.171 0.394 1 30.47 266 LEU A O 1
ATOM 2052 N N . SER A 1 267 ? -23.969 0.486 -0.587 1 31.33 267 SER A N 1
ATOM 2053 C CA . SER A 1 267 ? -24.406 -0.313 -1.731 1 31.33 267 SER A CA 1
ATOM 2054 C C . SER A 1 267 ? -23.203 -0.75 -2.574 1 31.33 267 SER A C 1
ATOM 2056 O O . SER A 1 267 ? -23.125 -1.91 -2.984 1 31.33 267 SER A O 1
ATOM 2058 N N . ALA A 1 268 ? -22.328 0.24 -2.842 1 34.22 268 ALA A N 1
ATOM 2059 C CA . ALA A 1 268 ? -21.281 -0.262 -3.719 1 34.22 268 ALA A CA 1
ATOM 2060 C C . ALA A 1 268 ? -20.297 -1.153 -2.953 1 34.22 268 ALA A C 1
ATOM 2062 O O . ALA A 1 268 ? -19.875 -2.195 -3.457 1 34.22 268 ALA A O 1
ATOM 2063 N N . VAL A 1 269 ? -19.938 -0.713 -1.713 1 33.62 269 VAL A N 1
ATOM 2064 C CA . VAL A 1 269 ? -19.125 -1.614 -0.897 1 33.62 269 VAL A CA 1
ATOM 2065 C C . VAL A 1 269 ? -19.953 -2.834 -0.501 1 33.62 269 VAL A C 1
ATOM 2067 O O . VAL A 1 269 ? -19.453 -3.961 -0.5 1 33.62 269 VAL A O 1
ATOM 2070 N N . ASP A 1 270 ? -21.188 -2.654 -0.174 1 35 270 ASP A N 1
ATOM 2071 C CA . ASP A 1 270 ? -22.094 -3.773 0.069 1 35 270 ASP A CA 1
ATOM 2072 C C . ASP A 1 270 ? -22.266 -4.613 -1.192 1 35 270 ASP A C 1
ATOM 2074 O O . ASP A 1 270 ? -22.328 -5.844 -1.124 1 35 270 ASP A O 1
ATOM 2078 N N . GLU A 1 271 ? -22.406 -3.93 -2.244 1 37 271 GLU A N 1
ATOM 2079 C CA . GLU A 1 271 ? -22.469 -4.695 -3.486 1 37 271 GLU A CA 1
ATOM 2080 C C . GLU A 1 271 ? -21.141 -5.414 -3.758 1 37 271 GLU A C 1
ATOM 2082 O O . GLU A 1 271 ? -21.141 -6.57 -4.18 1 37 271 GLU A O 1
ATOM 2087 N N . VAL A 1 272 ? -20.141 -4.762 -3.4 1 35.56 272 VAL A N 1
ATOM 2088 C CA . VAL A 1 272 ? -18.859 -5.426 -3.549 1 35.56 272 VAL A CA 1
ATOM 2089 C C . VAL A 1 272 ? -18.703 -6.52 -2.492 1 35.56 272 VAL A C 1
ATOM 2091 O O . VAL A 1 272 ? -18.25 -7.621 -2.791 1 35.56 272 VAL A O 1
ATOM 2094 N N . ALA A 1 273 ? -19.109 -6.148 -1.279 1 35.88 273 ALA A N 1
ATOM 2095 C CA . ALA A 1 273 ? -19.141 -7.195 -0.263 1 35.88 273 ALA A CA 1
ATOM 2096 C C . ALA A 1 273 ? -20.094 -8.312 -0.654 1 35.88 273 ALA A C 1
ATOM 2098 O O . ALA A 1 273 ? -19.797 -9.492 -0.477 1 35.88 273 ALA A O 1
ATOM 2099 N N . ARG A 1 274 ? -21.266 -7.98 -1.091 1 37.41 274 ARG A N 1
ATOM 2100 C CA . ARG A 1 274 ? -22.156 -9.008 -1.603 1 37.41 274 ARG A CA 1
ATOM 2101 C C . ARG A 1 274 ? -21.516 -9.773 -2.752 1 37.41 274 ARG A C 1
ATOM 2103 O O . ARG A 1 274 ? -21.609 -11.008 -2.818 1 37.41 274 ARG A O 1
ATOM 2110 N N . ALA A 1 275 ? -20.875 -9.055 -3.541 1 37.12 275 ALA A N 1
ATOM 2111 C CA . ALA A 1 275 ? -20.219 -9.719 -4.672 1 37.12 275 ALA A CA 1
ATOM 2112 C C . ALA A 1 275 ? -19.031 -10.555 -4.211 1 37.12 275 ALA A C 1
ATOM 2114 O O . ALA A 1 275 ? -18.859 -11.688 -4.664 1 37.12 275 ALA A O 1
ATOM 2115 N N . ALA A 1 276 ? -18.328 -10.031 -3.328 1 36.94 276 ALA A N 1
ATOM 2116 C CA . ALA A 1 276 ? -17.219 -10.805 -2.775 1 36.94 276 ALA A CA 1
ATOM 2117 C C . ALA A 1 276 ? -17.734 -11.992 -1.964 1 36.94 276 ALA A C 1
ATOM 2119 O O . ALA A 1 276 ? -17.172 -13.086 -2.025 1 36.94 276 ALA A O 1
ATOM 2120 N N . ALA A 1 277 ? -18.719 -11.75 -1.112 1 37.22 277 ALA A N 1
ATOM 2121 C CA . ALA A 1 277 ? -19.391 -12.875 -0.468 1 37.22 277 ALA A CA 1
ATOM 2122 C C . ALA A 1 277 ? -19.828 -13.906 -1.497 1 37.22 277 ALA A C 1
ATOM 2124 O O . ALA A 1 277 ? -19.797 -15.109 -1.229 1 37.22 277 ALA A O 1
ATOM 2125 N N . ALA A 1 278 ? -20.25 -13.414 -2.545 1 36.06 278 ALA A N 1
ATOM 2126 C CA . ALA A 1 278 ? -20.641 -14.352 -3.598 1 36.06 278 ALA A CA 1
ATOM 2127 C C . ALA A 1 278 ? -19.422 -15.133 -4.098 1 36.06 278 ALA A C 1
ATOM 2129 O O . ALA A 1 278 ? -19.562 -16.281 -4.535 1 36.06 278 ALA A O 1
ATOM 2130 N N . LEU A 1 279 ? -18.375 -14.523 -4.094 1 33.84 279 LEU A N 1
ATOM 2131 C CA . LEU A 1 279 ? -17.172 -15.188 -4.582 1 33.84 279 LEU A CA 1
ATOM 2132 C C . LEU A 1 279 ? -16.734 -16.297 -3.625 1 33.84 279 LEU A C 1
ATOM 2134 O O . LEU A 1 279 ? -16.266 -17.344 -4.059 1 33.84 279 LEU A O 1
ATOM 2138 N N . THR A 1 280 ? -16.422 -15.867 -2.357 1 32.03 280 THR A N 1
ATOM 2139 C CA . THR A 1 280 ? -16.016 -16.859 -1.369 1 32.03 280 THR A CA 1
ATOM 2140 C C . THR A 1 280 ? -17.234 -17.656 -0.884 1 32.03 280 THR A C 1
ATOM 2142 O O . THR A 1 280 ? -17.094 -18.609 -0.111 1 32.03 280 THR A O 1
ATOM 2145 N N . GLY A 1 281 ? -18.266 -16.906 -0.636 1 31.67 281 GLY A N 1
ATOM 2146 C CA . GLY A 1 281 ? -19.391 -17.797 -0.353 1 31.67 281 GLY A CA 1
ATOM 2147 C C . GLY A 1 281 ? -19.391 -19.031 -1.223 1 31.67 281 GLY A C 1
ATOM 2148 O O . GLY A 1 281 ? -19.172 -18.953 -2.434 1 31.67 281 GLY A O 1
ATOM 2149 N N . GLY A 1 282 ? -18.781 -20.016 -0.656 1 28.91 282 GLY A N 1
ATOM 2150 C CA . GLY A 1 282 ? -19.156 -21.312 -1.176 1 28.91 282 GLY A CA 1
ATOM 2151 C C . GLY A 1 282 ? -20.406 -21.266 -2.053 1 28.91 282 GLY A C 1
ATOM 2152 O O . GLY A 1 282 ? -21.266 -20.391 -1.868 1 28.91 282 GLY A O 1
ATOM 2153 N N . HIS A 1 283 ? -20.203 -21.531 -3.293 1 29.36 283 HIS A N 1
ATOM 2154 C CA . HIS A 1 283 ? -21.328 -22.297 -3.812 1 29.36 283 HIS A CA 1
ATOM 2155 C C . HIS A 1 283 ? -22.172 -22.859 -2.68 1 29.36 283 HIS A C 1
ATOM 2157 O O . HIS A 1 283 ? -21.672 -23.609 -1.827 1 29.36 283 HIS A O 1
ATOM 2163 N N . ASP A 1 284 ? -22.75 -22.094 -1.774 1 27.34 284 ASP A N 1
ATOM 2164 C CA . ASP A 1 284 ? -23.734 -23.031 -1.247 1 27.34 284 ASP A CA 1
ATOM 2165 C C . ASP A 1 284 ? -23.719 -24.344 -2.035 1 27.34 284 ASP A C 1
ATOM 2167 O O . ASP A 1 284 ? -23.969 -24.344 -3.244 1 27.34 284 ASP A O 1
ATOM 2171 N N . ARG A 1 285 ? -22.656 -25.078 -1.713 1 27.7 285 ARG A N 1
ATOM 2172 C CA . ARG A 1 285 ? -22.859 -26.469 -2.105 1 27.7 285 ARG A CA 1
ATOM 2173 C C . ARG A 1 285 ? -24.281 -26.703 -2.582 1 27.7 285 ARG A C 1
ATOM 2175 O O . ARG A 1 285 ? -24.516 -27.453 -3.527 1 27.7 285 ARG A O 1
ATOM 2182 N N . TRP A 1 286 ? -24.969 -26.703 -1.451 1 23.36 286 TRP A N 1
ATOM 2183 C CA . TRP A 1 286 ? -26.172 -27.516 -1.281 1 23.36 286 TRP A CA 1
ATOM 2184 C C . TRP A 1 286 ? -27.266 -27.062 -2.242 1 23.36 286 TRP A C 1
ATOM 2186 O O . TRP A 1 286 ? -27.5 -25.859 -2.412 1 23.36 286 TRP A O 1
ATOM 2196 N N . GLY A 1 287 ? -27.641 -27.641 -3.145 1 24.28 287 GLY A N 1
ATOM 2197 C CA . GLY A 1 287 ? -28.828 -27.859 -3.941 1 24.28 287 GLY A CA 1
ATOM 2198 C C . GLY A 1 287 ? -29.828 -26.703 -3.85 1 24.28 287 GLY A C 1
ATOM 2199 O O . GLY A 1 287 ? -30.984 -26.906 -3.5 1 24.28 287 GLY A O 1
ATOM 2200 N N . ARG A 1 288 ? -29.469 -25.609 -3.338 1 30.73 288 ARG A N 1
ATOM 2201 C CA . ARG A 1 288 ? -30.641 -24.781 -3.6 1 30.73 288 ARG A CA 1
ATOM 2202 C C . ARG A 1 288 ? -31.109 -24.938 -5.043 1 30.73 288 ARG A C 1
ATOM 2204 O O . ARG A 1 288 ? -30.297 -25.125 -5.949 1 30.73 288 ARG A O 1
ATOM 2211 N N . ARG A 1 289 ? -32.219 -25.031 -5.105 1 29.45 289 ARG A N 1
ATOM 2212 C CA . ARG A 1 289 ? -33.031 -25.391 -6.281 1 29.45 289 ARG A CA 1
ATOM 2213 C C . ARG A 1 289 ? -32.625 -24.531 -7.48 1 29.45 289 ARG A C 1
ATOM 2215 O O . ARG A 1 289 ? -32.719 -23.312 -7.43 1 29.45 289 ARG A O 1
ATOM 2222 N N . ARG A 1 290 ? -31.328 -24.781 -8.047 1 31.91 290 ARG A N 1
ATOM 2223 C CA . ARG A 1 290 ? -31.406 -24.188 -9.375 1 31.91 290 ARG A CA 1
ATOM 2224 C C . ARG A 1 290 ? -32.844 -23.719 -9.68 1 31.91 290 ARG A C 1
ATOM 2226 O O . ARG A 1 290 ? -33.781 -24.453 -9.414 1 31.91 290 ARG A O 1
ATOM 2233 N N . PRO A 1 291 ? -33 -22.5 -9.555 1 34.25 291 PRO A N 1
ATOM 2234 C CA . PRO A 1 291 ? -34.375 -22.438 -10.047 1 34.25 291 PRO A CA 1
ATOM 2235 C C . PRO A 1 291 ? -34.688 -23.547 -11.055 1 34.25 291 PRO A C 1
ATOM 2237 O O . PRO A 1 291 ? -33.875 -23.859 -11.914 1 34.25 291 PRO A O 1
ATOM 2240 N N . LYS A 1 292 ? -35.312 -24.594 -10.617 1 32.16 292 LYS A N 1
ATOM 2241 C CA . LYS A 1 292 ? -35.875 -25.469 -11.625 1 32.16 292 LYS A CA 1
ATOM 2242 C C . LYS A 1 292 ? -36.125 -24.719 -12.93 1 32.16 292 LYS A C 1
ATOM 2244 O O . LYS A 1 292 ? -37.125 -24 -13.055 1 32.16 292 LYS A O 1
ATOM 2249 N N . ILE A 1 293 ? -35 -24.141 -13.375 1 36 293 ILE A N 1
ATOM 2250 C CA . ILE A 1 293 ? -35.438 -23.828 -14.727 1 36 293 ILE A CA 1
ATOM 2251 C C . ILE A 1 293 ? -36.062 -25.062 -15.367 1 36 293 ILE A C 1
ATOM 2253 O O . ILE A 1 293 ? -35.406 -26.125 -15.43 1 36 293 ILE A O 1
ATOM 2257 N N . PRO A 1 294 ? -37.094 -25.125 -15.406 1 36.81 294 PRO A N 1
ATOM 2258 C CA . PRO A 1 294 ? -37.75 -26.234 -16.094 1 36.81 294 PRO A CA 1
ATOM 2259 C C . PRO A 1 294 ? -36.969 -26.703 -17.328 1 36.81 294 PRO A C 1
ATOM 2261 O O . PRO A 1 294 ? -36.594 -25.875 -18.156 1 36.81 294 PRO A O 1
ATOM 2264 N N . ILE A 1 295 ? -36.188 -27.672 -17.219 1 44 295 ILE A N 1
ATOM 2265 C CA . ILE A 1 295 ? -35.438 -28.359 -18.266 1 44 295 ILE A CA 1
ATOM 2266 C C . ILE A 1 295 ? -36.188 -28.281 -19.578 1 44 295 ILE A C 1
ATOM 2268 O O . ILE A 1 295 ? -35.656 -28.625 -20.641 1 44 295 ILE A O 1
ATOM 2272 N N . GLY A 1 296 ? -37.281 -27.953 -19.5 1 48.5 296 GLY A N 1
ATOM 2273 C CA . GLY A 1 296 ? -38.062 -28.125 -20.703 1 48.5 296 GLY A CA 1
ATOM 2274 C C . GLY A 1 296 ? -37.906 -26.984 -21.688 1 48.5 296 GLY A C 1
ATOM 2275 O O . GLY A 1 296 ? -38.406 -27.047 -22.812 1 48.5 296 GLY A O 1
ATOM 2276 N N . SER A 1 297 ? -37.312 -25.844 -21.219 1 52.88 297 SER A N 1
ATOM 2277 C CA . SER A 1 297 ? -37.406 -24.703 -22.141 1 52.88 297 SER A CA 1
ATOM 2278 C C . SER A 1 297 ? -36.125 -24.609 -23.016 1 52.88 297 SER A C 1
ATOM 2280 O O . SER A 1 297 ? -35.125 -25.219 -22.703 1 52.88 297 SER A O 1
ATOM 2282 N N . HIS A 1 298 ? -36.156 -24.328 -24.297 1 56.5 298 HIS A N 1
ATOM 2283 C CA . HIS A 1 298 ? -35.094 -24.047 -25.266 1 56.5 298 HIS A CA 1
ATOM 2284 C C . HIS A 1 298 ? -33.906 -23.375 -24.578 1 56.5 298 HIS A C 1
ATOM 2286 O O . HIS A 1 298 ? -32.75 -23.625 -24.953 1 56.5 298 HIS A O 1
ATOM 2292 N N . GLU A 1 299 ? -34.125 -22.703 -23.531 1 60.22 299 GLU A N 1
ATOM 2293 C CA . GLU A 1 299 ? -33.062 -21.984 -22.812 1 60.22 299 GLU A CA 1
ATOM 2294 C C . GLU A 1 299 ? -32.219 -22.953 -21.984 1 60.22 299 GLU A C 1
ATOM 2296 O O . GLU A 1 299 ? -31.016 -22.781 -21.859 1 60.22 299 GLU A O 1
ATOM 2301 N N . ASP A 1 300 ? -32.812 -23.969 -21.703 1 62 300 ASP A N 1
ATOM 2302 C CA . ASP A 1 300 ? -32.094 -24.984 -20.906 1 62 300 ASP A CA 1
ATOM 2303 C C . ASP A 1 300 ? -31.156 -25.797 -21.781 1 62 300 ASP A C 1
ATOM 2305 O O . ASP A 1 300 ? -30.031 -26.094 -21.359 1 62 300 ASP A O 1
ATOM 2309 N N . ILE A 1 301 ? -31.75 -26.031 -23 1 63.44 301 ILE A N 1
ATOM 2310 C CA . ILE A 1 301 ? -30.922 -26.828 -23.906 1 63.44 301 ILE A CA 1
ATOM 2311 C C . ILE A 1 301 ? -29.688 -26.031 -24.297 1 63.44 301 ILE A C 1
ATOM 2313 O O . ILE A 1 301 ? -28.578 -26.562 -24.328 1 63.44 301 ILE A O 1
ATOM 2317 N N . ALA A 1 302 ? -29.844 -24.766 -24.562 1 70.62 302 ALA A N 1
ATOM 2318 C CA . ALA A 1 302 ? -28.719 -23.891 -24.922 1 70.62 302 ALA A CA 1
ATOM 2319 C C . ALA A 1 302 ? -27.719 -23.781 -23.766 1 70.62 302 ALA A C 1
ATOM 2321 O O . ALA A 1 302 ? -26.516 -23.766 -24 1 70.62 302 ALA A O 1
ATOM 2322 N N . TYR A 1 303 ? -28.172 -23.75 -22.656 1 70.44 303 TYR A N 1
ATOM 2323 C CA . TYR A 1 303 ? -27.328 -23.672 -21.469 1 70.44 303 TYR A CA 1
ATOM 2324 C C . TYR A 1 303 ? -26.484 -24.922 -21.312 1 70.44 303 TYR A C 1
ATOM 2326 O O . TYR A 1 303 ? -25.281 -24.844 -21.062 1 70.44 303 TYR A O 1
ATOM 2334 N N . HIS A 1 304 ? -27.078 -26.047 -21.594 1 70.88 304 HIS A N 1
ATOM 2335 C CA . HIS A 1 304 ? -26.375 -27.312 -21.438 1 70.88 304 HIS A CA 1
ATOM 2336 C C . HIS A 1 304 ? -25.328 -27.5 -22.547 1 70.88 304 HIS A C 1
ATOM 2338 O O . HIS A 1 304 ? -24.25 -28.047 -22.297 1 70.88 304 HIS A O 1
ATOM 2344 N N . ARG A 1 305 ? -25.688 -27.047 -23.688 1 75.31 305 ARG A N 1
ATOM 2345 C CA . ARG A 1 305 ? -24.75 -27.125 -24.797 1 75.31 305 ARG A CA 1
ATOM 2346 C C . ARG A 1 305 ? -23.531 -26.25 -24.547 1 75.31 305 ARG A C 1
ATOM 2348 O O . ARG A 1 305 ? -22.391 -26.672 -24.797 1 75.31 305 ARG A O 1
ATOM 2355 N N . ARG A 1 306 ? -23.766 -25.094 -24.109 1 76.06 306 ARG A N 1
ATOM 2356 C CA . ARG A 1 306 ? -22.656 -24.188 -23.797 1 76.06 306 ARG A CA 1
ATOM 2357 C C . ARG A 1 306 ? -21.75 -24.766 -22.719 1 76.06 306 ARG A C 1
ATOM 2359 O O . ARG A 1 306 ? -20.531 -24.656 -22.797 1 76.06 306 ARG A O 1
ATOM 2366 N N . ARG A 1 307 ? -22.344 -25.375 -21.859 1 73.94 307 ARG A N 1
ATOM 2367 C CA . ARG A 1 307 ? -21.578 -26 -20.781 1 73.94 307 ARG A CA 1
ATOM 2368 C C . ARG A 1 307 ? -20.734 -27.156 -21.297 1 73.94 307 ARG A C 1
ATOM 2370 O O . ARG A 1 307 ? -19.594 -27.328 -20.875 1 73.94 307 ARG A O 1
ATOM 2377 N N . PHE A 1 308 ? -21.359 -27.875 -22.141 1 77.06 308 PHE A N 1
ATOM 2378 C CA . PHE A 1 308 ? -20.641 -29.016 -22.703 1 77.06 308 PHE A CA 1
ATOM 2379 C C . PHE A 1 308 ? -19.453 -28.547 -23.562 1 77.06 308 PHE A C 1
ATOM 2381 O O . PHE A 1 308 ? -18.359 -29.109 -23.469 1 77.06 308 PHE A O 1
ATOM 2388 N N . TYR A 1 309 ? -19.672 -27.547 -24.344 1 81.38 309 TYR A N 1
ATOM 2389 C CA . TYR A 1 309 ? -18.594 -27.016 -25.172 1 81.38 309 TYR A CA 1
ATOM 2390 C C . TYR A 1 309 ? -17.469 -26.453 -24.297 1 81.38 309 TYR A C 1
ATOM 2392 O O . TYR A 1 309 ? -16.297 -26.656 -24.609 1 81.38 309 TYR A O 1
ATOM 2400 N N . ALA A 1 310 ? -17.844 -25.797 -23.281 1 81.12 310 ALA A N 1
ATOM 2401 C CA . ALA A 1 310 ? -16.844 -25.25 -22.375 1 81.12 310 ALA A CA 1
ATOM 2402 C C . ALA A 1 310 ? -16.016 -26.359 -21.734 1 81.12 310 ALA A C 1
ATOM 2404 O O . ALA A 1 310 ? -14.805 -26.25 -21.578 1 81.12 310 ALA A O 1
ATOM 2405 N N . PHE A 1 311 ? -16.656 -27.391 -21.422 1 80.75 311 PHE A N 1
ATOM 2406 C CA . PHE A 1 311 ? -16.016 -28.547 -20.812 1 80.75 311 PHE A CA 1
ATOM 2407 C C . PHE A 1 311 ? -15 -29.172 -21.766 1 80.75 311 PHE A C 1
ATOM 2409 O O . PHE A 1 311 ? -13.852 -29.422 -21.391 1 80.75 311 PHE A O 1
ATOM 2416 N N . VAL A 1 312 ? -15.438 -29.328 -22.984 1 86.19 312 VAL A N 1
ATOM 2417 C CA . VAL A 1 312 ? -14.586 -29.984 -23.984 1 86.19 312 VAL A CA 1
ATOM 2418 C C . VAL A 1 312 ? -13.398 -29.078 -24.328 1 86.19 312 VAL A C 1
ATOM 2420 O O . VAL A 1 312 ? -12.258 -29.547 -24.375 1 86.19 312 VAL A O 1
ATOM 2423 N N . ILE A 1 313 ? -13.656 -27.844 -24.484 1 89 313 ILE A N 1
ATOM 2424 C CA . ILE A 1 313 ? -12.609 -26.906 -24.859 1 89 313 ILE A CA 1
ATOM 2425 C C . ILE A 1 313 ? -11.578 -26.797 -23.734 1 89 313 ILE A C 1
ATOM 2427 O O . ILE A 1 313 ? -10.375 -26.875 -23.984 1 89 313 ILE A O 1
ATOM 2431 N N . CYS A 1 314 ? -12.008 -26.672 -22.516 1 88.88 314 CYS A N 1
ATOM 2432 C CA . CYS A 1 314 ? -11.094 -26.562 -21.375 1 88.88 314 CYS A CA 1
ATOM 2433 C C . CYS A 1 314 ? -10.305 -27.844 -21.188 1 88.88 314 CYS A C 1
ATOM 2435 O O . CYS A 1 314 ? -9.117 -27.812 -20.844 1 88.88 314 CYS A O 1
ATOM 2437 N N . GLY A 1 315 ? -10.984 -28.969 -21.438 1 89.81 315 GLY A N 1
ATOM 2438 C CA . GLY A 1 315 ? -10.305 -30.25 -21.328 1 89.81 315 GLY A CA 1
ATOM 2439 C C . GLY A 1 315 ? -9.203 -30.438 -22.359 1 89.81 315 GLY A C 1
ATOM 2440 O O . GLY A 1 315 ? -8.094 -30.828 -22.016 1 89.81 315 GLY A O 1
ATOM 2441 N N . VAL A 1 316 ? -9.523 -30.094 -23.547 1 93.56 316 VAL A N 1
ATOM 2442 C CA . VAL A 1 316 ? -8.57 -30.234 -24.641 1 93.56 316 VAL A CA 1
ATOM 2443 C C . VAL A 1 316 ? -7.402 -29.281 -24.453 1 93.56 316 VAL A C 1
ATOM 2445 O O . VAL A 1 316 ? -6.242 -29.656 -24.609 1 93.56 316 VAL A O 1
ATOM 2448 N N . LEU A 1 317 ? -7.691 -28.078 -24.078 1 94.56 317 LEU A N 1
ATOM 2449 C CA . LEU A 1 317 ? -6.645 -27.078 -23.875 1 94.56 317 LEU A CA 1
ATOM 2450 C C . LEU A 1 317 ? -5.746 -27.469 -22.703 1 94.56 317 LEU A C 1
ATOM 2452 O O . LEU A 1 317 ? -4.531 -27.281 -22.766 1 94.56 317 LEU A O 1
ATOM 2456 N N . SER A 1 318 ? -6.336 -27.984 -21.656 1 93.75 318 SER A N 1
ATOM 2457 C CA . SER A 1 318 ? -5.543 -28.438 -20.516 1 93.75 318 SER A CA 1
ATOM 2458 C C . SER A 1 318 ? -4.605 -29.578 -20.922 1 93.75 318 SER A C 1
ATOM 2460 O O . SER A 1 318 ? -3.441 -29.594 -20.516 1 93.75 318 SER A O 1
ATOM 2462 N N . ALA A 1 319 ? -5.152 -30.484 -21.734 1 93.81 319 ALA A N 1
ATOM 2463 C CA . ALA A 1 319 ? -4.348 -31.625 -22.203 1 93.81 319 ALA A CA 1
ATOM 2464 C C . ALA A 1 319 ? -3.184 -31.156 -23.062 1 93.81 319 ALA A C 1
ATOM 2466 O O . ALA A 1 319 ? -2.066 -31.656 -22.953 1 93.81 319 ALA A O 1
ATOM 2467 N N . ILE A 1 320 ? -3.484 -30.219 -23.875 1 96.06 320 ILE A N 1
ATOM 2468 C CA . ILE A 1 320 ? -2.449 -29.688 -24.75 1 96.06 320 ILE A CA 1
ATOM 2469 C C . ILE A 1 320 ? -1.361 -29.016 -23.922 1 96.06 320 ILE A C 1
ATOM 2471 O O . ILE A 1 320 ? -0.171 -29.25 -24.125 1 96.06 320 ILE A O 1
ATOM 2475 N N . LEU A 1 321 ? -1.751 -28.203 -22.938 1 96.19 321 LEU A N 1
ATOM 2476 C CA . LEU A 1 321 ? -0.788 -27.484 -22.109 1 96.19 321 LEU A CA 1
ATOM 2477 C C . LEU A 1 321 ? 0.041 -28.453 -21.281 1 96.19 321 LEU A C 1
ATOM 2479 O O . LEU A 1 321 ? 1.25 -28.266 -21.109 1 96.19 321 LEU A O 1
ATOM 2483 N N . LEU A 1 322 ? -0.556 -29.516 -20.781 1 95.94 322 LEU A N 1
ATOM 2484 C CA . LEU A 1 322 ? 0.155 -30.5 -19.969 1 95.94 322 LEU A CA 1
ATOM 2485 C C . LEU A 1 322 ? 1.137 -31.297 -20.828 1 95.94 322 LEU A C 1
ATOM 2487 O O . LEU A 1 322 ? 2.238 -31.609 -20.375 1 95.94 322 LEU A O 1
ATOM 2491 N N . THR A 1 323 ? 0.739 -31.562 -22.047 1 96.69 323 THR A N 1
ATOM 2492 C CA . THR A 1 323 ? 1.632 -32.281 -22.953 1 96.69 323 THR A CA 1
ATOM 2493 C C . THR A 1 323 ? 2.826 -31.406 -23.328 1 96.69 323 THR A C 1
ATOM 2495 O O . THR A 1 323 ? 3.965 -31.875 -23.359 1 96.69 323 THR A O 1
ATOM 2498 N N . LEU A 1 324 ? 2.525 -30.172 -23.625 1 96.81 324 LEU A N 1
ATOM 2499 C CA . LEU A 1 324 ? 3.604 -29.25 -23.953 1 96.81 324 LEU A CA 1
ATOM 2500 C C . LEU A 1 324 ? 4.562 -29.109 -22.766 1 96.81 324 LEU A C 1
ATOM 2502 O O . LEU A 1 324 ? 5.777 -29.016 -22.953 1 96.81 324 LEU A O 1
ATOM 2506 N N . ALA A 1 325 ? 4.031 -29.047 -21.594 1 97.5 325 ALA A N 1
ATOM 2507 C CA . ALA A 1 325 ? 4.859 -28.953 -20.391 1 97.5 325 ALA A CA 1
ATOM 2508 C C . ALA A 1 325 ? 5.738 -30.188 -20.234 1 97.5 325 ALA A C 1
ATOM 2510 O O . ALA A 1 325 ? 6.922 -30.078 -19.922 1 97.5 325 ALA A O 1
ATOM 2511 N N . ALA A 1 326 ? 5.164 -31.375 -20.5 1 97 326 ALA A N 1
ATOM 2512 C CA . ALA A 1 326 ? 5.918 -32.625 -20.391 1 97 326 ALA A CA 1
ATOM 2513 C C . ALA A 1 326 ? 7.047 -32.688 -21.422 1 97 326 ALA A C 1
ATOM 2515 O O . ALA A 1 326 ? 8.164 -33.094 -21.094 1 97 326 ALA A O 1
ATOM 2516 N N . VAL A 1 327 ? 6.762 -32.219 -22.578 1 97.44 327 VAL A N 1
ATOM 2517 C CA . VAL A 1 327 ? 7.766 -32.156 -23.641 1 97.44 327 VAL A CA 1
ATOM 2518 C C . VAL A 1 327 ? 8.859 -31.172 -23.281 1 97.44 327 VAL A C 1
ATOM 2520 O O . VAL A 1 327 ? 10.047 -31.438 -23.516 1 97.44 327 VAL A O 1
ATOM 2523 N N . GLY A 1 328 ? 8.43 -30.078 -22.719 1 97 328 GLY A N 1
ATOM 2524 C CA . GLY A 1 328 ? 9.398 -29.078 -22.297 1 97 328 GLY A CA 1
ATOM 2525 C C . GLY A 1 328 ? 10.336 -29.578 -21.219 1 97 328 GLY A C 1
ATOM 2526 O O . GLY A 1 328 ? 11.531 -29.281 -21.234 1 97 328 GLY A O 1
ATOM 2527 N N . VAL A 1 329 ? 9.836 -30.359 -20.266 1 96.69 329 VAL A N 1
ATOM 2528 C CA . VAL A 1 329 ? 10.656 -30.938 -19.219 1 96.69 329 VAL A CA 1
ATOM 2529 C C . VAL A 1 329 ? 11.695 -31.875 -19.812 1 96.69 329 VAL A C 1
ATOM 2531 O O . VAL A 1 329 ? 12.844 -31.906 -19.359 1 96.69 329 VAL A O 1
ATOM 2534 N N . GLY A 1 330 ? 11.359 -32.562 -20.828 1 95.94 330 GLY A N 1
ATOM 2535 C CA . GLY A 1 330 ? 12.258 -33.531 -21.453 1 95.94 330 GLY A CA 1
ATOM 2536 C C . GLY A 1 330 ? 13.281 -32.875 -22.375 1 95.94 330 GLY A C 1
ATOM 2537 O O . GLY A 1 330 ? 14.438 -33.312 -22.406 1 95.94 330 GLY A O 1
ATOM 2538 N N . LEU A 1 331 ? 12.969 -31.75 -23 1 96.31 331 LEU A N 1
ATOM 2539 C CA . LEU A 1 331 ? 13.789 -31.25 -24.094 1 96.31 331 LEU A CA 1
ATOM 2540 C C . LEU A 1 331 ? 14.594 -30.031 -23.641 1 96.31 331 LEU A C 1
ATOM 2542 O O . LEU A 1 331 ? 15.688 -29.766 -24.156 1 96.31 331 LEU A O 1
ATOM 2546 N N . ASP A 1 332 ? 14.078 -29.234 -22.734 1 95.5 332 ASP A N 1
ATOM 2547 C CA . ASP A 1 332 ? 14.758 -28.016 -22.312 1 95.5 332 ASP A CA 1
ATOM 2548 C C . ASP A 1 332 ? 15.953 -28.328 -21.422 1 95.5 332 ASP A C 1
ATOM 2550 O O . ASP A 1 332 ? 15.789 -28.922 -20.344 1 95.5 332 ASP A O 1
ATOM 2554 N N . PRO A 1 333 ? 17.109 -27.938 -21.812 1 94.25 333 PRO A N 1
ATOM 2555 C CA . PRO A 1 333 ? 18.281 -28.266 -21 1 94.25 333 PRO A CA 1
ATOM 2556 C C . PRO A 1 333 ? 18.5 -27.297 -19.844 1 94.25 333 PRO A C 1
ATOM 2558 O O . PRO A 1 333 ? 19.25 -27.609 -18.906 1 94.25 333 PRO A O 1
ATOM 2561 N N . ASP A 1 334 ? 17.922 -26.141 -19.859 1 95.75 334 ASP A N 1
ATOM 2562 C CA . ASP A 1 334 ? 18.125 -25.141 -18.812 1 95.75 334 ASP A CA 1
ATOM 2563 C C . ASP A 1 334 ? 17.391 -25.531 -17.516 1 95.75 334 ASP A C 1
ATOM 2565 O O . ASP A 1 334 ? 16.219 -25.906 -17.562 1 95.75 334 ASP A O 1
ATOM 2569 N N . GLN A 1 335 ? 18.047 -25.5 -16.484 1 95.62 335 GLN A N 1
ATOM 2570 C CA . GLN A 1 335 ? 17.531 -25.938 -15.188 1 95.62 335 GLN A CA 1
ATOM 2571 C C . GLN A 1 335 ? 16.328 -25.078 -14.758 1 95.62 335 GLN A C 1
ATOM 2573 O O . GLN A 1 335 ? 15.32 -25.609 -14.305 1 95.62 335 GLN A O 1
ATOM 2578 N N . THR A 1 336 ? 16.422 -23.766 -14.859 1 94.94 336 THR A N 1
ATOM 2579 C CA . THR A 1 336 ? 15.375 -22.859 -14.445 1 94.94 336 THR A CA 1
ATOM 2580 C C . THR A 1 336 ? 14.133 -23.031 -15.312 1 94.94 336 THR A C 1
ATOM 2582 O O . THR A 1 336 ? 13.016 -23.109 -14.797 1 94.94 336 THR A O 1
ATOM 2585 N N . ARG A 1 337 ? 14.297 -23.109 -16.594 1 96.5 337 ARG A N 1
ATOM 2586 C CA . ARG A 1 337 ? 13.148 -23.266 -17.5 1 96.5 337 ARG A CA 1
ATOM 2587 C C . ARG A 1 337 ? 12.5 -24.625 -17.312 1 96.5 337 ARG A C 1
ATOM 2589 O O . ARG A 1 337 ? 11.281 -24.766 -17.438 1 96.5 337 ARG A O 1
ATOM 2596 N N . LYS A 1 338 ? 13.312 -25.625 -17.078 1 97.44 338 LYS A N 1
ATOM 2597 C CA . LYS A 1 338 ? 12.766 -26.953 -16.781 1 97.44 338 LYS A CA 1
ATOM 2598 C C . LYS A 1 338 ? 11.852 -26.906 -15.562 1 97.44 338 LYS A C 1
ATOM 2600 O O . LYS A 1 338 ? 10.844 -27.609 -15.508 1 97.44 338 LYS A O 1
ATOM 2605 N N . SER A 1 339 ? 12.273 -26.125 -14.57 1 97.5 339 SER A N 1
ATOM 2606 C CA . SER A 1 339 ? 11.438 -25.969 -13.383 1 97.5 339 SER A CA 1
ATOM 2607 C C . SER A 1 339 ? 10.117 -25.297 -13.727 1 97.5 339 SER A C 1
ATOM 2609 O O . SER A 1 339 ? 9.086 -25.594 -13.117 1 97.5 339 SER A O 1
ATOM 2611 N N . TYR A 1 340 ? 10.125 -24.375 -14.727 1 97.75 340 TYR A N 1
ATOM 2612 C CA . TYR A 1 340 ? 8.891 -23.719 -15.148 1 97.75 340 TYR A CA 1
ATOM 2613 C C . TYR A 1 340 ? 7.945 -24.719 -15.805 1 97.75 340 TYR A C 1
ATOM 2615 O O . TYR A 1 340 ? 6.746 -24.719 -15.523 1 97.75 340 TYR A O 1
ATOM 2623 N N . TRP A 1 341 ? 8.531 -25.531 -16.672 1 97.88 341 TRP A N 1
ATOM 2624 C CA . TRP A 1 341 ? 7.723 -26.547 -17.344 1 97.88 341 TRP A CA 1
ATOM 2625 C C . TRP A 1 341 ? 7.121 -27.516 -16.328 1 97.88 341 TRP A C 1
ATOM 2627 O O . TRP A 1 341 ? 5.934 -27.844 -16.391 1 97.88 341 TRP A O 1
ATOM 2637 N N . MET A 1 342 ? 7.898 -27.984 -15.445 1 98.06 342 MET A N 1
ATOM 2638 C CA . MET A 1 342 ? 7.449 -28.922 -14.43 1 98.06 342 MET A CA 1
ATOM 2639 C C . MET A 1 342 ? 6.414 -28.281 -13.508 1 98.06 342 MET A C 1
ATOM 2641 O O . MET A 1 342 ? 5.496 -28.953 -13.039 1 98.06 342 MET A O 1
ATOM 2645 N N . ALA A 1 343 ? 6.555 -26.984 -13.219 1 98.44 343 ALA A N 1
ATOM 2646 C CA . ALA A 1 343 ? 5.586 -26.25 -12.406 1 98.44 343 ALA A CA 1
ATOM 2647 C C . ALA A 1 343 ? 4.199 -26.297 -13.039 1 98.44 343 ALA A C 1
ATOM 2649 O O . ALA A 1 343 ? 3.189 -26.359 -12.336 1 98.44 343 ALA A O 1
ATOM 2650 N N . CYS A 1 344 ? 4.16 -26.219 -14.336 1 98.06 344 CYS A N 1
ATOM 2651 C CA . CYS A 1 344 ? 2.885 -26.281 -15.039 1 98.06 344 CYS A CA 1
ATOM 2652 C C . CYS A 1 344 ? 2.205 -27.625 -14.82 1 98.06 344 CYS A C 1
ATOM 2654 O O . CYS A 1 344 ? 0.976 -27.703 -14.773 1 98.06 344 CYS A O 1
ATOM 2656 N N . ILE A 1 345 ? 2.986 -28.672 -14.68 1 97.75 345 ILE A N 1
ATOM 2657 C CA . ILE A 1 345 ? 2.461 -30.016 -14.445 1 97.75 345 ILE A CA 1
ATOM 2658 C C . ILE A 1 345 ? 1.939 -30.125 -13.016 1 97.75 345 ILE A C 1
ATOM 2660 O O . ILE A 1 345 ? 0.927 -30.781 -12.766 1 97.75 345 ILE A O 1
ATOM 2664 N N . PHE A 1 346 ? 2.57 -29.438 -12.094 1 98.25 346 PHE A N 1
ATOM 2665 C CA . PHE A 1 346 ? 2.207 -29.516 -10.688 1 98.25 346 PHE A CA 1
ATOM 2666 C C . PHE A 1 346 ? 1.036 -28.594 -10.383 1 98.25 346 PHE A C 1
ATOM 2668 O O . PHE A 1 346 ? 0.32 -28.781 -9.398 1 98.25 346 PHE A O 1
ATOM 2675 N N . ALA A 1 347 ? 0.782 -27.547 -11.164 1 98.12 347 ALA A N 1
ATOM 2676 C CA . ALA A 1 347 ? -0.166 -26.469 -10.906 1 98.12 347 ALA A CA 1
ATOM 2677 C C . ALA A 1 347 ? -1.574 -27.016 -10.688 1 98.12 347 ALA A C 1
ATOM 2679 O O . ALA A 1 347 ? -2.248 -26.656 -9.719 1 98.12 347 ALA A O 1
ATOM 2680 N N . PRO A 1 348 ? -2.076 -27.9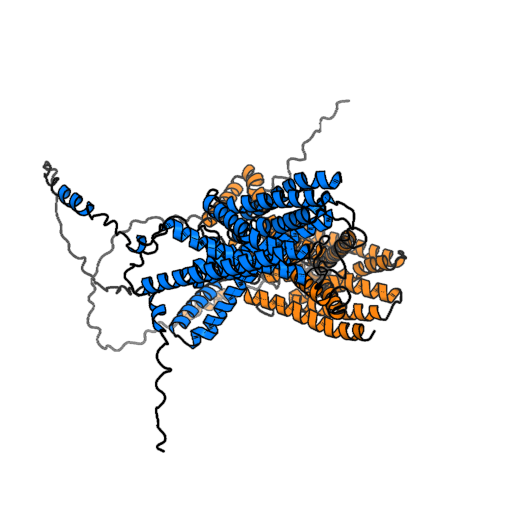84 -11.562 1 96.44 348 PRO A N 1
ATOM 2681 C CA . PRO A 1 348 ? -3.445 -28.484 -11.391 1 96.44 348 PRO A CA 1
ATOM 2682 C C . PRO A 1 348 ? -3.672 -29.141 -10.031 1 96.44 348 PRO A C 1
ATOM 2684 O O . PRO A 1 348 ? -4.75 -29 -9.453 1 96.44 348 PRO A O 1
ATOM 2687 N N . PHE A 1 349 ? -2.701 -29.75 -9.508 1 96.62 349 PHE A N 1
ATOM 2688 C CA . PHE A 1 349 ? -2.848 -30.438 -8.227 1 96.62 349 PHE A CA 1
ATOM 2689 C C . PHE A 1 349 ? -3 -29.438 -7.09 1 96.62 349 PHE A C 1
ATOM 2691 O O . PHE A 1 349 ? -3.77 -29.656 -6.152 1 96.62 349 PHE A O 1
ATOM 2698 N N . GLY A 1 350 ? -2.252 -28.344 -7.145 1 97.56 350 GLY A N 1
ATOM 2699 C CA . GLY A 1 350 ? -2.359 -27.312 -6.133 1 97.56 350 GLY A CA 1
ATOM 2700 C C . GLY A 1 350 ? -3.707 -26.609 -6.129 1 97.56 350 GLY A C 1
ATOM 2701 O O . GLY A 1 350 ? -4.316 -26.438 -5.074 1 97.56 350 GLY A O 1
ATOM 2702 N N . VAL A 1 351 ? -4.156 -26.297 -7.297 1 95.62 351 VAL A N 1
ATOM 2703 C CA . VAL A 1 351 ? -5.41 -25.547 -7.414 1 95.62 351 VAL A CA 1
ATOM 2704 C C . VAL A 1 351 ? -6.57 -26.438 -6.961 1 95.62 351 VAL A C 1
ATOM 2706 O O . VAL A 1 351 ? -7.48 -25.969 -6.273 1 95.62 351 VAL A O 1
ATOM 2709 N N . ILE A 1 352 ? -6.551 -27.688 -7.367 1 92.69 352 ILE A N 1
ATOM 2710 C CA . ILE A 1 352 ? -7.641 -28.594 -7.039 1 92.69 352 ILE A CA 1
ATOM 2711 C C . ILE A 1 352 ? -7.688 -28.812 -5.527 1 92.69 352 ILE A C 1
ATOM 2713 O O . ILE A 1 352 ? -8.766 -28.828 -4.93 1 92.69 352 ILE A O 1
ATOM 2717 N N . LEU A 1 353 ? -6.547 -28.969 -4.918 1 94.81 353 LEU A N 1
ATOM 2718 C CA . LEU A 1 353 ? -6.52 -29.141 -3.469 1 94.81 353 LEU A CA 1
ATOM 2719 C C . LEU A 1 353 ? -7.043 -27.906 -2.764 1 94.81 353 LEU A C 1
ATOM 2721 O O . LEU A 1 353 ? -7.805 -28 -1.801 1 94.81 353 LEU A O 1
ATOM 2725 N N . ARG A 1 354 ? -6.617 -26.75 -3.199 1 95.25 354 ARG A N 1
ATOM 2726 C CA . ARG A 1 354 ? -7.105 -25.484 -2.627 1 95.25 354 ARG A CA 1
ATOM 2727 C C . ARG A 1 354 ? -8.617 -25.391 -2.74 1 95.25 354 ARG A C 1
ATOM 2729 O O . ARG A 1 354 ? -9.297 -25 -1.782 1 95.25 354 ARG A O 1
ATOM 2736 N N . TRP A 1 355 ? -9.07 -25.719 -3.9 1 89.5 355 TRP A N 1
ATOM 2737 C CA . TRP A 1 355 ? -10.508 -25.672 -4.148 1 89.5 355 TRP A CA 1
ATOM 2738 C C . TRP A 1 355 ? -11.25 -26.625 -3.211 1 89.5 355 TRP A C 1
ATOM 2740 O O . TRP A 1 355 ? -12.266 -26.266 -2.617 1 89.5 355 TRP A O 1
ATOM 2750 N N . GLN A 1 356 ? -10.75 -27.859 -3.072 1 87.94 356 GLN A N 1
ATOM 2751 C CA . GLN A 1 356 ? -11.375 -28.844 -2.203 1 87.94 356 GLN A CA 1
ATOM 2752 C C . GLN A 1 356 ? -11.352 -28.391 -0.746 1 87.94 356 GLN A C 1
ATOM 2754 O O . GLN A 1 356 ? -12.336 -28.562 -0.021 1 87.94 356 GLN A O 1
ATOM 2759 N N . LEU A 1 357 ? -10.273 -27.812 -0.3 1 91.94 357 LEU A N 1
ATOM 2760 C CA . LEU A 1 357 ? -10.172 -27.312 1.065 1 91.94 357 LEU A CA 1
ATOM 2761 C C . LEU A 1 357 ? -11.172 -26.172 1.305 1 91.94 357 LEU A C 1
ATOM 2763 O O . LEU A 1 357 ? -11.805 -26.125 2.357 1 91.94 357 LEU A O 1
ATOM 2767 N N . SER A 1 358 ? -11.273 -25.359 0.337 1 89.06 358 SER A N 1
ATOM 2768 C CA . SER A 1 358 ? -12.188 -24.219 0.461 1 89.06 358 SER A CA 1
ATOM 2769 C C . SER A 1 358 ? -13.641 -24.703 0.542 1 89.06 358 SER A C 1
ATOM 2771 O O . SER A 1 358 ? -14.406 -24.219 1.374 1 89.06 358 SER A O 1
ATOM 2773 N N . VAL A 1 359 ? -14.008 -25.672 -0.281 1 82.12 359 VAL A N 1
ATOM 2774 C CA . VAL A 1 359 ? -15.391 -26.141 -0.37 1 82.12 359 VAL A CA 1
ATOM 2775 C C . VAL A 1 359 ? -15.766 -26.875 0.91 1 82.12 359 VAL A C 1
ATOM 2777 O O . VAL A 1 359 ? -16.891 -26.75 1.405 1 82.12 359 VAL A O 1
ATOM 2780 N N . HIS A 1 360 ? -14.867 -27.516 1.502 1 86.5 360 HIS A N 1
ATOM 2781 C CA . HIS A 1 360 ? -15.211 -28.406 2.611 1 86.5 360 HIS A CA 1
ATOM 2782 C C . HIS A 1 360 ? -15.008 -27.703 3.953 1 86.5 360 HIS A C 1
ATOM 2784 O O . HIS A 1 360 ? -15.656 -28.062 4.941 1 86.5 360 HIS A O 1
ATOM 2790 N N . LEU A 1 361 ? -14.164 -26.656 3.955 1 91 361 LEU A N 1
ATOM 2791 C CA . LEU A 1 361 ? -13.773 -26.188 5.277 1 91 361 LEU A CA 1
ATOM 2792 C C . LEU A 1 361 ? -14.172 -24.719 5.477 1 91 361 LEU A C 1
ATOM 2794 O O . LEU A 1 361 ? -14.273 -24.25 6.609 1 91 361 LEU A O 1
ATOM 2798 N N . ASN A 1 362 ? -14.32 -23.906 4.543 1 86.75 362 ASN A N 1
ATOM 2799 C CA . ASN A 1 362 ? -14.562 -22.484 4.699 1 86.75 362 ASN A CA 1
ATOM 2800 C C . ASN A 1 362 ? -15.898 -22.203 5.387 1 86.75 362 ASN A C 1
ATOM 2802 O O . ASN A 1 362 ? -16.031 -21.219 6.113 1 86.75 362 ASN A O 1
ATOM 2806 N N . GLY A 1 363 ? -16.844 -23.047 5.289 1 81.12 363 GLY A N 1
ATOM 2807 C CA . GLY A 1 363 ? -18.156 -22.844 5.887 1 81.12 363 GLY A CA 1
ATOM 2808 C C . GLY A 1 363 ? -18.266 -23.359 7.309 1 81.12 363 GLY A C 1
ATOM 2809 O O . GLY A 1 363 ? -19.266 -23.156 7.984 1 81.12 363 GLY A O 1
ATOM 2810 N N . ARG A 1 364 ? -17.25 -23.891 7.801 1 86.69 364 ARG A N 1
ATOM 2811 C CA . ARG A 1 364 ? -17.297 -24.562 9.094 1 86.69 364 ARG A CA 1
ATOM 2812 C C . ARG A 1 364 ? -17.156 -23.547 10.234 1 86.69 364 ARG A C 1
ATOM 2814 O O . ARG A 1 364 ? -17.531 -23.828 11.375 1 86.69 364 ARG A O 1
ATOM 2821 N N . HIS A 1 365 ? -16.531 -22.406 9.984 1 89.31 365 HIS A N 1
ATOM 2822 C CA . HIS A 1 365 ? -16.406 -21.344 10.977 1 89.31 365 HIS A CA 1
ATOM 2823 C C . HIS A 1 365 ? -17.062 -20.047 10.492 1 89.31 365 HIS A C 1
ATOM 2825 O O . HIS A 1 365 ? -17 -19.719 9.305 1 89.31 365 HIS A O 1
ATOM 2831 N N . PRO A 1 366 ? -17.672 -19.344 11.328 1 81.75 366 PRO A N 1
ATOM 2832 C CA . PRO A 1 366 ? -18.5 -18.203 10.93 1 81.75 366 PRO A CA 1
ATOM 2833 C C . PRO A 1 366 ? -17.672 -17.062 10.32 1 81.75 366 PRO A C 1
ATOM 2835 O O . PRO A 1 366 ? -18.141 -16.359 9.43 1 81.75 366 PRO A O 1
ATOM 2838 N N . TRP A 1 367 ? -16.453 -16.906 10.906 1 84.38 367 TRP A N 1
ATOM 2839 C CA . TRP A 1 367 ? -15.758 -15.719 10.406 1 84.38 367 TRP A CA 1
ATOM 2840 C C . TRP A 1 367 ? -14.352 -16.062 9.93 1 84.38 367 TRP A C 1
ATOM 2842 O O . TRP A 1 367 ? -13.656 -15.219 9.367 1 84.38 367 TRP A O 1
ATOM 2852 N N . LEU A 1 368 ? -13.969 -17.312 10.188 1 92.31 368 LEU A N 1
ATOM 2853 C CA . LEU A 1 368 ? -12.633 -17.719 9.789 1 92.31 368 LEU A CA 1
ATOM 2854 C C . LEU A 1 368 ? -12.703 -18.75 8.664 1 92.31 368 LEU A C 1
ATOM 2856 O O . LEU A 1 368 ? -13.125 -19.891 8.875 1 92.31 368 LEU A O 1
ATOM 2860 N N . PRO A 1 369 ? -12.367 -18.328 7.434 1 93.81 369 PRO A N 1
ATOM 2861 C CA . PRO A 1 369 ? -12.328 -19.312 6.344 1 93.81 369 PRO A CA 1
ATOM 2862 C C . PRO A 1 369 ? -11.227 -20.344 6.52 1 93.81 369 PRO A C 1
ATOM 2864 O O . PRO A 1 369 ? -10.125 -20.188 5.988 1 93.81 369 PRO A O 1
ATOM 2867 N N . LEU A 1 370 ? -11.539 -21.406 7.074 1 94.62 370 LEU A N 1
ATOM 2868 C CA . LEU A 1 370 ? -10.57 -22.406 7.52 1 94.62 370 LEU A CA 1
ATOM 2869 C C . LEU A 1 370 ? -9.898 -23.078 6.328 1 94.62 370 LEU A C 1
ATOM 2871 O O . LEU A 1 370 ? -8.75 -23.516 6.426 1 94.62 370 LEU A O 1
ATOM 2875 N N . GLY A 1 371 ? -10.633 -23.219 5.207 1 95.38 371 GLY A N 1
ATOM 2876 C CA . GLY A 1 371 ? -10.055 -23.844 4.027 1 95.38 371 GLY A CA 1
ATOM 2877 C C . GLY A 1 371 ? -8.914 -23.031 3.43 1 95.38 371 GLY A C 1
ATOM 2878 O O . GLY A 1 371 ? -7.832 -23.578 3.184 1 95.38 371 GLY A O 1
ATOM 2879 N N . THR A 1 372 ? -9.188 -21.75 3.236 1 95.25 372 THR A N 1
ATOM 2880 C CA . THR A 1 372 ? -8.156 -20.875 2.697 1 95.25 372 THR A CA 1
ATOM 2881 C C . THR A 1 372 ? -6.98 -20.75 3.664 1 95.25 372 THR A C 1
ATOM 2883 O O . THR A 1 372 ? -5.824 -20.75 3.244 1 95.25 372 THR A O 1
ATOM 2886 N N . LEU A 1 373 ? -7.281 -20.672 4.93 1 97.5 373 LEU A N 1
ATOM 2887 C CA . LEU A 1 373 ? -6.234 -20.609 5.945 1 97.5 373 LEU A CA 1
ATOM 2888 C C . LEU A 1 373 ? -5.367 -21.859 5.91 1 97.5 373 LEU A C 1
ATOM 2890 O O . LEU A 1 373 ? -4.137 -21.781 5.914 1 97.5 373 LEU A O 1
ATOM 2894 N N . ALA A 1 374 ? -6.012 -23 5.863 1 97.75 374 ALA A N 1
ATOM 2895 C CA . ALA A 1 374 ? -5.281 -24.266 5.828 1 97.75 374 ALA A CA 1
ATOM 2896 C C . ALA A 1 374 ? -4.418 -24.359 4.574 1 97.75 374 ALA A C 1
ATOM 2898 O O . ALA A 1 374 ? -3.273 -24.812 4.637 1 97.75 374 ALA A O 1
ATOM 2899 N N . ALA A 1 375 ? -4.965 -24.016 3.441 1 98 375 ALA A N 1
ATOM 2900 C CA . ALA A 1 375 ? -4.223 -24.047 2.184 1 98 375 ALA A CA 1
ATOM 2901 C C . ALA A 1 375 ? -2.975 -23.172 2.254 1 98 375 ALA A C 1
ATOM 2903 O O . ALA A 1 375 ? -1.883 -23.609 1.879 1 98 375 ALA A O 1
ATOM 2904 N N . ASN A 1 376 ? -3.094 -21.984 2.76 1 98.56 376 ASN A N 1
ATOM 2905 C CA . ASN A 1 376 ? -1.972 -21.062 2.863 1 98.56 376 ASN A CA 1
ATOM 2906 C C . ASN A 1 376 ? -0.936 -21.547 3.873 1 98.56 376 ASN A C 1
ATOM 2908 O O . ASN A 1 376 ? 0.268 -21.484 3.613 1 98.56 376 ASN A O 1
ATOM 2912 N N . VAL A 1 377 ? -1.404 -22.016 4.953 1 98.69 377 VAL A N 1
ATOM 2913 C CA . VAL A 1 377 ? -0.488 -22.5 5.984 1 98.69 377 VAL A CA 1
ATOM 2914 C C . VAL A 1 377 ? 0.307 -23.688 5.461 1 98.69 377 VAL A C 1
AT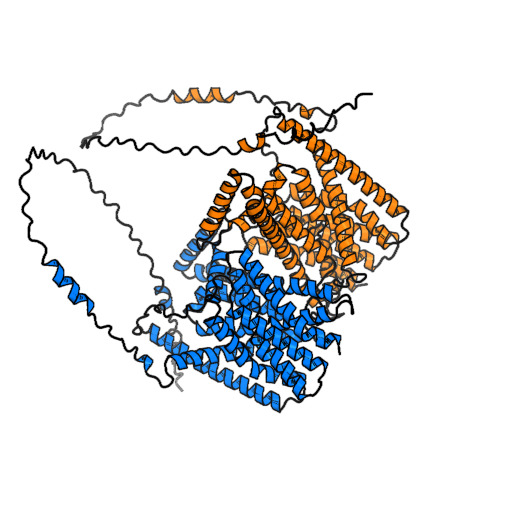OM 2916 O O . VAL A 1 377 ? 1.531 -23.734 5.602 1 98.69 377 VAL A O 1
ATOM 2919 N N . LEU A 1 378 ? -0.384 -24.625 4.859 1 98.62 378 LEU A N 1
ATOM 2920 C CA . LEU A 1 378 ? 0.269 -25.812 4.316 1 98.62 378 LEU A CA 1
ATOM 2921 C C . LEU A 1 378 ? 1.302 -25.422 3.262 1 98.62 378 LEU A C 1
ATOM 2923 O O . LEU A 1 378 ? 2.434 -25.922 3.287 1 98.62 378 LEU A O 1
ATOM 2927 N N . ALA A 1 379 ? 0.898 -24.578 2.385 1 98.81 379 ALA A N 1
ATOM 2928 C CA . ALA A 1 379 ? 1.805 -24.156 1.323 1 98.81 379 ALA A CA 1
ATOM 2929 C C . ALA A 1 379 ? 3.031 -23.453 1.898 1 98.81 379 ALA A C 1
ATOM 2931 O O . ALA A 1 379 ? 4.145 -23.625 1.405 1 98.81 379 ALA A O 1
ATOM 2932 N N . CYS A 1 380 ? 2.832 -22.625 2.943 1 98.75 380 CYS A N 1
ATOM 2933 C CA . CYS A 1 380 ? 3.945 -21.922 3.568 1 98.75 380 CYS A CA 1
ATOM 2934 C C . CYS A 1 380 ? 4.918 -22.891 4.219 1 98.75 380 CYS A C 1
ATOM 2936 O O . CYS A 1 380 ? 6.133 -22.734 4.125 1 98.75 380 CYS A O 1
ATOM 2938 N N . CYS A 1 381 ? 4.41 -23.906 4.855 1 98.69 381 CYS A N 1
ATOM 2939 C CA . CYS A 1 381 ? 5.266 -24.922 5.453 1 98.69 381 CYS A CA 1
ATOM 2940 C C . CYS A 1 381 ? 6.066 -25.672 4.387 1 98.69 381 CYS A C 1
ATOM 2942 O O . CYS A 1 381 ? 7.27 -25.891 4.543 1 98.69 381 CYS A O 1
ATOM 2944 N N . PHE A 1 382 ? 5.387 -26 3.322 1 98.69 382 PHE A N 1
ATOM 2945 C CA . PHE A 1 382 ? 6.047 -26.719 2.242 1 98.69 382 PHE A CA 1
ATOM 2946 C C . PHE A 1 382 ? 7.129 -25.859 1.599 1 98.69 382 PHE A C 1
ATOM 2948 O O . PHE A 1 382 ? 8.195 -26.359 1.231 1 98.69 382 PHE A O 1
ATOM 2955 N N . ASP A 1 383 ? 6.848 -24.562 1.415 1 98.69 383 ASP A N 1
ATOM 2956 C CA . ASP A 1 383 ? 7.848 -23.656 0.862 1 98.69 383 ASP A CA 1
ATOM 2957 C C . ASP A 1 383 ? 9.078 -23.578 1.767 1 98.69 383 ASP A C 1
ATOM 2959 O O . ASP A 1 383 ? 10.211 -23.562 1.283 1 98.69 383 ASP A O 1
ATOM 2963 N N . ALA A 1 384 ? 8.828 -23.484 3.074 1 98.62 384 ALA A N 1
ATOM 2964 C CA . ALA A 1 384 ? 9.93 -23.422 4.031 1 98.62 384 ALA A CA 1
ATOM 2965 C C . ALA A 1 384 ? 10.805 -24.672 3.951 1 98.62 384 ALA A C 1
ATOM 2967 O O . ALA A 1 384 ? 12.031 -24.594 3.98 1 98.62 384 ALA A O 1
ATOM 2968 N N . VAL A 1 385 ? 10.172 -25.859 3.811 1 98.25 385 VAL A N 1
ATOM 2969 C CA . VAL A 1 385 ? 10.906 -27.109 3.691 1 98.25 385 VAL A CA 1
ATOM 2970 C C . VAL A 1 385 ? 11.711 -27.125 2.391 1 98.25 385 VAL A C 1
ATOM 2972 O O . VAL A 1 385 ? 12.891 -27.469 2.389 1 98.25 385 VAL A O 1
ATOM 2975 N N . ALA A 1 386 ? 11.047 -26.766 1.322 1 98.12 386 ALA A N 1
ATOM 2976 C CA . ALA A 1 386 ? 11.703 -26.766 0.019 1 98.12 386 ALA A CA 1
ATOM 2977 C C . ALA A 1 386 ? 12.922 -25.844 0.012 1 98.12 386 ALA A C 1
ATOM 2979 O O . ALA A 1 386 ? 14 -26.234 -0.45 1 98.12 386 ALA A O 1
ATOM 2980 N N . ASP A 1 387 ? 12.766 -24.641 0.525 1 97.25 387 ASP A N 1
ATOM 2981 C CA . ASP A 1 387 ? 13.883 -23.703 0.566 1 97.25 387 ASP A CA 1
ATOM 2982 C C . ASP A 1 387 ? 14.969 -24.172 1.521 1 97.25 387 ASP A C 1
ATOM 2984 O O . ASP A 1 387 ? 16.156 -23.906 1.307 1 97.25 387 ASP A O 1
ATOM 2988 N N . GLY A 1 388 ? 14.555 -24.859 2.596 1 96.88 388 GLY A N 1
ATOM 2989 C CA . GLY A 1 388 ? 15.531 -25.469 3.482 1 96.88 388 GLY A CA 1
ATOM 2990 C C . GLY A 1 388 ? 16.375 -26.516 2.803 1 96.88 388 GLY A C 1
ATOM 2991 O O . GLY A 1 388 ? 17.594 -26.578 3.004 1 96.88 388 GLY A O 1
ATOM 2992 N N . VAL A 1 389 ? 15.75 -27.375 2 1 96.62 389 VAL A N 1
ATOM 2993 C CA . VAL A 1 389 ? 16.453 -28.406 1.254 1 96.62 389 VAL A CA 1
ATOM 2994 C C . VAL A 1 389 ? 17.422 -27.766 0.267 1 96.62 389 VAL A C 1
ATOM 2996 O O . VAL A 1 389 ? 18.547 -28.234 0.104 1 96.62 389 VAL A O 1
ATOM 2999 N N . LEU A 1 390 ? 17 -26.688 -0.322 1 96.12 390 LEU A N 1
ATOM 3000 C CA . LEU A 1 390 ? 17.797 -26.031 -1.357 1 96.12 390 LEU A CA 1
ATOM 3001 C C . LEU A 1 390 ? 19 -25.344 -0.754 1 96.12 390 LEU A C 1
ATOM 3003 O O . LEU A 1 390 ? 19.938 -24.969 -1.474 1 96.12 390 LEU A O 1
ATOM 3007 N N . LEU A 1 391 ? 19.016 -25.172 0.605 1 94.88 391 LEU A N 1
ATOM 3008 C CA . LEU A 1 391 ? 20.188 -24.625 1.282 1 94.88 391 LEU A CA 1
ATOM 3009 C C . LEU A 1 391 ? 21.328 -25.641 1.312 1 94.88 391 LEU A C 1
ATOM 3011 O O . LEU A 1 391 ? 22.5 -25.25 1.397 1 94.88 391 LEU A O 1
ATOM 3015 N N . ARG A 1 392 ? 21.078 -26.938 1.144 1 93.75 392 ARG A N 1
ATOM 3016 C CA . ARG A 1 392 ? 22.078 -27.969 1.378 1 93.75 392 ARG A CA 1
ATOM 3017 C C . ARG A 1 392 ? 22.328 -28.797 0.12 1 93.75 392 ARG A C 1
ATOM 3019 O O . ARG A 1 392 ? 23.391 -29.391 -0.047 1 93.75 392 ARG A O 1
ATOM 3026 N N . VAL A 1 393 ? 21.281 -28.875 -0.637 1 93.44 393 VAL A N 1
ATOM 3027 C CA . VAL A 1 393 ? 21.344 -29.766 -1.8 1 93.44 393 VAL A CA 1
ATOM 3028 C C . VAL A 1 393 ? 21.344 -28.922 -3.078 1 93.44 393 VAL A C 1
ATOM 3030 O O . VAL A 1 393 ? 20.516 -28.031 -3.242 1 93.44 393 VAL A O 1
ATOM 3033 N N . SER A 1 394 ? 22.281 -29.234 -4.004 1 92.31 394 SER A N 1
ATOM 3034 C CA . SER A 1 394 ? 22.391 -28.469 -5.238 1 92.31 394 SER A CA 1
ATOM 3035 C C . SER A 1 394 ? 22.328 -29.375 -6.465 1 92.31 394 SER A C 1
ATOM 3037 O O . SER A 1 394 ? 22.688 -28.969 -7.566 1 92.31 394 SER A O 1
ATOM 3039 N N . SER A 1 395 ? 21.859 -30.609 -6.258 1 95.69 395 SER A N 1
ATOM 3040 C CA . SER A 1 395 ? 21.719 -31.5 -7.398 1 95.69 395 SER A CA 1
ATOM 3041 C C . SER A 1 395 ? 20.719 -30.969 -8.414 1 95.69 395 SER A C 1
ATOM 3043 O O . SER A 1 395 ? 19.703 -30.359 -8.031 1 95.69 395 SER A O 1
ATOM 3045 N N . PHE A 1 396 ? 20.938 -31.266 -9.648 1 96.25 396 PHE A N 1
ATOM 3046 C CA . PHE A 1 396 ? 20.172 -30.703 -10.758 1 96.25 396 PHE A CA 1
ATOM 3047 C C . PHE A 1 396 ? 18.688 -30.984 -10.586 1 96.25 396 PHE A C 1
ATOM 3049 O O . PHE A 1 396 ? 17.875 -30.047 -10.562 1 96.25 396 PHE A O 1
ATOM 3056 N N . TRP A 1 397 ? 18.359 -32.219 -10.398 1 95.81 397 TRP A N 1
ATOM 3057 C CA . TRP A 1 397 ? 16.953 -32.625 -10.391 1 95.81 397 TRP A CA 1
ATOM 3058 C C . TRP A 1 397 ? 16.281 -32.219 -9.086 1 95.81 397 TRP A C 1
ATOM 3060 O O . TRP A 1 397 ? 15.086 -31.938 -9.055 1 95.81 397 TRP A O 1
ATOM 3070 N N . VAL A 1 398 ? 17.016 -32.188 -7.961 1 96.75 398 VAL A N 1
ATOM 3071 C CA . VAL A 1 398 ? 16.422 -31.766 -6.699 1 96.75 398 VAL A CA 1
ATOM 3072 C C . VAL A 1 398 ? 16.047 -30.281 -6.789 1 96.75 398 VAL A C 1
ATOM 3074 O O . VAL A 1 398 ? 14.969 -29.891 -6.352 1 96.75 398 VAL A O 1
ATOM 3077 N N . VAL A 1 399 ? 16.906 -29.531 -7.414 1 97.44 399 VAL A N 1
ATOM 3078 C CA . VAL A 1 399 ? 16.641 -28.094 -7.578 1 97.44 399 VAL A CA 1
ATOM 3079 C C . VAL A 1 399 ? 15.43 -27.891 -8.492 1 97.44 399 VAL A C 1
ATOM 3081 O O . VAL A 1 399 ? 14.531 -27.125 -8.172 1 97.44 399 VAL A O 1
ATOM 3084 N N . VAL A 1 400 ? 15.398 -28.641 -9.586 1 97.44 400 VAL A N 1
ATOM 3085 C CA . VAL A 1 400 ? 14.297 -28.531 -10.531 1 97.44 400 VAL A CA 1
ATOM 3086 C C . VAL A 1 400 ? 12.984 -28.906 -9.852 1 97.44 400 VAL A C 1
ATOM 3088 O O . VAL A 1 400 ? 11.992 -28.172 -9.961 1 97.44 400 VAL A O 1
ATOM 3091 N N . MET A 1 401 ? 13.008 -29.969 -9.102 1 97.38 401 MET A N 1
ATOM 3092 C CA . MET A 1 401 ? 11.789 -30.469 -8.484 1 97.38 401 MET A CA 1
ATOM 3093 C C . MET A 1 401 ? 11.312 -29.547 -7.371 1 97.38 401 MET A C 1
ATOM 3095 O O . MET A 1 401 ? 10.117 -29.266 -7.258 1 97.38 401 MET A O 1
ATOM 3099 N N . MET A 1 402 ? 12.242 -29.062 -6.547 1 97.88 402 MET A N 1
ATOM 3100 C CA . MET A 1 402 ? 11.852 -28.188 -5.438 1 97.88 402 MET A CA 1
ATOM 3101 C C . MET A 1 402 ? 11.328 -26.859 -5.949 1 97.88 402 MET A C 1
ATOM 3103 O O . MET A 1 402 ? 10.312 -26.359 -5.461 1 97.88 402 MET A O 1
ATOM 3107 N N . LYS A 1 403 ? 11.961 -26.297 -6.93 1 97.56 403 LYS A N 1
ATOM 3108 C CA . LYS A 1 403 ? 11.516 -25.031 -7.496 1 97.56 403 LYS A CA 1
ATOM 3109 C C . LYS A 1 403 ? 10.172 -25.188 -8.203 1 97.56 403 LYS A C 1
ATOM 3111 O O . LYS A 1 403 ? 9.312 -24.312 -8.117 1 97.56 403 LYS A O 1
ATOM 3116 N N . ALA A 1 404 ? 10.039 -26.312 -8.914 1 98.25 404 ALA A N 1
ATOM 3117 C CA . ALA A 1 404 ? 8.781 -26.594 -9.594 1 98.25 404 ALA A CA 1
ATOM 3118 C C . ALA A 1 404 ? 7.648 -26.797 -8.594 1 98.25 404 ALA A C 1
ATOM 3120 O O . ALA A 1 404 ? 6.516 -26.359 -8.836 1 98.25 404 ALA A O 1
ATOM 3121 N N . PHE A 1 405 ? 7.969 -27.469 -7.547 1 98.19 405 PHE A N 1
ATOM 3122 C CA . PHE A 1 405 ? 6.988 -27.719 -6.496 1 98.19 405 PHE A CA 1
ATOM 3123 C C . PHE A 1 405 ? 6.523 -26.422 -5.859 1 98.19 405 PHE A C 1
ATOM 3125 O O . PHE A 1 405 ? 5.324 -26.219 -5.652 1 98.19 405 PHE A O 1
ATOM 3132 N N . VAL A 1 406 ? 7.406 -25.516 -5.574 1 98.19 406 VAL A N 1
ATOM 3133 C CA . VAL A 1 406 ? 7.117 -24.219 -4.949 1 98.19 406 VAL A CA 1
ATOM 3134 C C . VAL A 1 406 ? 6.328 -23.344 -5.914 1 98.19 406 VAL A C 1
ATOM 3136 O O . VAL A 1 406 ? 5.32 -22.734 -5.535 1 98.19 406 VAL A O 1
ATOM 3139 N N . LEU A 1 407 ? 6.703 -23.344 -7.145 1 97.62 407 LEU A N 1
ATOM 3140 C CA . LEU A 1 407 ? 6.105 -22.469 -8.148 1 97.62 407 LEU A CA 1
ATOM 3141 C C . LEU A 1 407 ? 4.746 -22.984 -8.594 1 97.62 407 LEU A C 1
ATOM 3143 O O . LEU A 1 407 ? 3.801 -22.219 -8.758 1 97.62 407 LEU A O 1
ATOM 3147 N N . GLY A 1 408 ? 4.699 -24.266 -8.797 1 98.06 408 GLY A N 1
ATOM 3148 C CA . GLY A 1 408 ? 3.512 -24.859 -9.383 1 98.06 408 GLY A CA 1
ATOM 3149 C C . GLY A 1 408 ? 2.51 -25.344 -8.352 1 98.06 408 GLY A C 1
ATOM 3150 O O . GLY A 1 408 ? 1.389 -24.828 -8.281 1 98.06 408 GLY A O 1
ATOM 3151 N N . PHE A 1 409 ? 2.926 -26.266 -7.508 1 98.38 409 PHE A N 1
ATOM 3152 C CA . PHE A 1 409 ? 2.002 -26.859 -6.551 1 98.38 409 PHE A CA 1
ATOM 3153 C C . PHE A 1 409 ? 1.694 -25.891 -5.414 1 98.38 409 PHE A C 1
ATOM 3155 O O . PHE A 1 409 ? 0.542 -25.5 -5.223 1 98.38 409 PHE A O 1
ATOM 3162 N N . ASN A 1 410 ? 2.707 -25.438 -4.668 1 98.44 410 ASN A N 1
ATOM 3163 C CA . ASN A 1 410 ? 2.494 -24.547 -3.525 1 98.44 410 ASN A CA 1
ATOM 3164 C C . ASN A 1 410 ? 1.951 -23.188 -3.955 1 98.44 410 ASN A C 1
ATOM 3166 O O . ASN A 1 410 ? 1.102 -22.609 -3.275 1 98.44 410 ASN A O 1
ATOM 3170 N N . GLY A 1 411 ? 2.498 -22.688 -5.082 1 98 411 GLY A N 1
ATOM 3171 C CA . GLY A 1 411 ? 2.01 -21.422 -5.617 1 98 411 GLY A CA 1
ATOM 3172 C C . GLY A 1 411 ? 0.529 -21.453 -5.945 1 98 411 GLY A C 1
ATOM 3173 O O . GLY A 1 411 ? -0.168 -20.453 -5.773 1 98 411 GLY A O 1
ATOM 3174 N N . CYS A 1 412 ? 0.1 -22.562 -6.395 1 98.12 412 CYS A N 1
ATOM 3175 C CA . CYS A 1 412 ? -1.307 -22.688 -6.758 1 98.12 412 CYS A CA 1
ATOM 3176 C C . CYS A 1 412 ? -2.146 -23.109 -5.559 1 98.12 412 CYS A C 1
ATOM 3178 O O . CYS A 1 412 ? -3.365 -22.922 -5.551 1 98.12 412 CYS A O 1
ATOM 3180 N N . LEU A 1 413 ? -1.517 -23.656 -4.582 1 98.12 413 LEU A N 1
ATOM 3181 C CA . LEU A 1 413 ? -2.195 -24.047 -3.348 1 98.12 413 LEU A CA 1
ATOM 3182 C C . LEU A 1 413 ? -2.465 -22.812 -2.48 1 98.12 413 LEU A C 1
ATOM 3184 O O . LEU A 1 413 ? -3.473 -22.766 -1.772 1 98.12 413 LEU A O 1
ATOM 3188 N N . SER A 1 414 ? -1.586 -21.859 -2.523 1 98.31 414 SER A N 1
ATOM 3189 C CA . SER A 1 414 ? -1.749 -20.641 -1.726 1 98.31 414 SER A CA 1
ATOM 3190 C C . SER A 1 414 ? -2.242 -19.484 -2.58 1 98.31 414 SER A C 1
ATOM 3192 O O . SER A 1 414 ? -2.107 -19.5 -3.805 1 98.31 414 SER A O 1
ATOM 3194 N N . THR A 1 415 ? -2.863 -18.531 -1.967 1 97.06 415 THR A N 1
ATOM 3195 C CA . THR A 1 415 ? -3.412 -17.438 -2.738 1 97.06 415 THR A CA 1
ATOM 3196 C C . THR A 1 415 ? -3.568 -16.188 -1.866 1 97.06 415 THR A C 1
ATOM 3198 O O . THR A 1 415 ? -3.846 -16.297 -0.67 1 97.06 415 THR A O 1
ATOM 3201 N N . VAL A 1 416 ? -3.35 -15.047 -2.451 1 97.5 416 VAL A N 1
ATOM 3202 C CA . VAL A 1 416 ? -3.566 -13.758 -1.79 1 97.5 416 VAL A CA 1
ATOM 3203 C C . VAL A 1 416 ? -4.887 -13.156 -2.258 1 97.5 416 VAL A C 1
ATOM 3205 O O . VAL A 1 416 ? -5.555 -12.445 -1.499 1 97.5 416 VAL A O 1
ATOM 3208 N N . SER A 1 417 ? -5.246 -13.422 -3.514 1 95.12 417 SER A N 1
ATOM 3209 C CA . SER A 1 417 ? -6.438 -12.797 -4.082 1 95.12 417 SER A CA 1
ATOM 3210 C C . SER A 1 417 ? -7.695 -13.219 -3.324 1 95.12 417 SER A C 1
ATOM 3212 O O . SER A 1 417 ? -8.5 -12.375 -2.938 1 95.12 417 SER A O 1
ATOM 3214 N N . THR A 1 418 ? -7.824 -14.586 -3.043 1 92 418 THR A N 1
ATOM 3215 C CA . THR A 1 418 ? -8.969 -15.07 -2.283 1 92 418 THR A CA 1
ATOM 3216 C C . THR A 1 418 ? -8.898 -14.602 -0.833 1 92 418 THR A C 1
ATOM 3218 O O . THR A 1 418 ? -9.914 -14.25 -0.24 1 92 418 THR A O 1
ATOM 3221 N N . PHE A 1 419 ? -7.754 -14.609 -0.25 1 94.5 419 PHE A N 1
ATOM 3222 C CA . PHE A 1 419 ? -7.527 -14.117 1.103 1 94.5 419 PHE A CA 1
ATOM 3223 C C . PHE A 1 419 ? -8.047 -12.688 1.251 1 94.5 419 PHE A C 1
ATOM 3225 O O . PHE A 1 419 ? -8.797 -12.391 2.184 1 94.5 419 PHE A O 1
ATOM 3232 N N . VAL A 1 420 ? -7.652 -11.797 0.287 1 92.56 420 VAL A N 1
ATOM 3233 C CA . VAL A 1 420 ? -8.055 -10.398 0.304 1 92.56 420 VAL A CA 1
ATOM 3234 C C . VAL A 1 420 ? -9.562 -10.289 0.072 1 92.56 420 VAL A C 1
ATOM 3236 O O . VAL A 1 420 ? -10.234 -9.461 0.691 1 92.56 420 VAL A O 1
ATOM 3239 N N . GLY A 1 421 ? -10.07 -11.109 -0.856 1 86.94 421 GLY A N 1
ATOM 3240 C CA . GLY A 1 421 ? -11.508 -11.125 -1.078 1 86.94 421 GLY A CA 1
ATOM 3241 C C . GLY A 1 421 ? -12.305 -11.484 0.166 1 86.94 421 GLY A C 1
ATOM 3242 O O . GLY A 1 421 ? -13.352 -10.898 0.427 1 86.94 421 GLY A O 1
ATOM 3243 N N . GLU A 1 422 ? -11.797 -12.391 0.907 1 87.44 422 GLU A N 1
ATOM 3244 C CA . GLU A 1 422 ? -12.453 -12.812 2.143 1 87.44 422 GLU A CA 1
ATOM 3245 C C . GLU A 1 422 ? -12.367 -11.727 3.213 1 87.44 422 GLU A C 1
ATOM 3247 O O . GLU A 1 422 ? -13.281 -11.57 4.016 1 87.44 422 GLU A O 1
ATOM 3252 N N . LEU A 1 423 ? -11.25 -11.016 3.236 1 86.94 423 LEU A N 1
ATOM 3253 C CA . LEU A 1 423 ? -11.117 -9.883 4.152 1 86.94 423 LEU A CA 1
ATOM 3254 C C . LEU A 1 423 ? -12.148 -8.805 3.84 1 86.94 423 LEU A C 1
ATOM 3256 O O . LEU A 1 423 ? -12.75 -8.234 4.75 1 86.94 423 LEU A O 1
ATOM 3260 N N . TYR A 1 424 ? -12.203 -8.586 2.613 1 77.69 424 TYR A N 1
ATOM 3261 C CA . TYR A 1 424 ? -13.125 -7.547 2.162 1 77.69 424 TYR A CA 1
ATOM 3262 C C . TYR A 1 424 ? -14.57 -7.945 2.439 1 77.69 424 TYR A C 1
ATOM 3264 O O . TYR A 1 424 ? -15.406 -7.09 2.734 1 77.69 424 TYR A O 1
ATOM 3272 N N . ARG A 1 425 ? -14.797 -9.211 2.438 1 74.19 425 ARG A N 1
ATOM 3273 C CA . ARG A 1 425 ? -16.141 -9.727 2.623 1 74.19 425 ARG A CA 1
ATOM 3274 C C . ARG A 1 425 ? -16.547 -9.68 4.09 1 74.19 425 ARG A C 1
ATOM 3276 O O . ARG A 1 425 ? -17.734 -9.594 4.406 1 74.19 425 ARG A O 1
ATOM 3283 N N . GLU A 1 426 ? -15.633 -9.734 4.91 1 78.06 426 GLU A N 1
ATOM 3284 C CA . GLU A 1 426 ? -15.906 -9.742 6.344 1 78.06 426 GLU A CA 1
ATOM 3285 C C . GLU A 1 426 ? -16.5 -8.414 6.801 1 78.06 426 GLU A C 1
ATOM 3287 O O . GLU A 1 426 ? -15.898 -7.355 6.586 1 78.06 426 GLU A O 1
ATOM 3292 N N . ARG A 1 427 ? -17.641 -8.523 7.418 1 64.62 427 ARG A N 1
ATOM 3293 C CA . ARG A 1 427 ? -18.375 -7.324 7.816 1 64.62 427 ARG A CA 1
ATOM 3294 C C . ARG A 1 427 ? -17.797 -6.727 9.094 1 64.62 427 ARG A C 1
ATOM 3296 O O . ARG A 1 427 ? -17.797 -5.508 9.273 1 64.62 427 ARG A O 1
ATOM 3303 N N . ASN A 1 428 ? -17.422 -7.648 9.883 1 73.88 428 ASN A N 1
ATOM 3304 C CA . ASN A 1 428 ? -16.797 -7.191 11.125 1 73.88 428 ASN A CA 1
ATOM 3305 C C . ASN A 1 428 ? -15.305 -6.906 10.93 1 73.88 428 ASN A C 1
ATOM 3307 O O . ASN A 1 428 ? -14.516 -7.828 10.742 1 73.88 428 ASN A O 1
ATOM 3311 N N . ILE A 1 429 ? -14.977 -5.668 11.07 1 76.81 429 ILE A N 1
ATOM 3312 C CA . ILE A 1 429 ? -13.617 -5.219 10.789 1 76.81 429 ILE A CA 1
ATOM 3313 C C . ILE A 1 429 ? -12.641 -5.879 11.766 1 76.81 429 ILE A C 1
ATOM 3315 O O . ILE A 1 429 ? -11.508 -6.195 11.398 1 76.81 429 ILE A O 1
ATOM 3319 N N . GLU A 1 430 ? -13.047 -6.066 13.008 1 80.12 430 GLU A N 1
ATOM 3320 C CA . GLU A 1 430 ? -12.18 -6.699 13.992 1 80.12 430 GLU A CA 1
ATOM 3321 C C . GLU A 1 430 ? -11.836 -8.133 13.594 1 80.12 430 GLU A C 1
ATOM 3323 O O . GLU A 1 430 ? -10.711 -8.586 13.789 1 80.12 430 GLU A O 1
ATOM 3328 N N . TYR A 1 431 ? -12.898 -8.766 13.07 1 85.75 431 TYR A N 1
ATOM 3329 C CA . TYR A 1 431 ? -12.672 -10.133 12.625 1 85.75 431 TYR A CA 1
ATOM 3330 C C . TYR A 1 431 ? -11.781 -10.172 11.391 1 85.75 431 TYR A C 1
ATOM 3332 O O . TYR A 1 431 ? -10.984 -11.094 11.219 1 85.75 431 TYR A O 1
ATOM 3340 N N . ALA A 1 432 ? -11.938 -9.148 10.547 1 87.38 432 ALA A N 1
ATOM 3341 C CA . ALA A 1 432 ? -11.078 -9.07 9.367 1 87.38 432 ALA A CA 1
ATOM 3342 C C . ALA A 1 432 ? -9.617 -8.891 9.758 1 87.38 432 ALA A C 1
ATOM 3344 O O . ALA A 1 432 ? -8.734 -9.57 9.219 1 87.38 432 ALA A O 1
ATOM 3345 N N . TYR A 1 433 ? -9.383 -8.016 10.734 1 88.31 433 TYR A N 1
ATOM 3346 C CA . TYR A 1 433 ? -8.023 -7.793 11.211 1 88.31 433 TYR A CA 1
ATOM 3347 C C . TYR A 1 433 ? -7.48 -9.031 11.906 1 88.31 433 TYR A C 1
ATOM 3349 O O . TYR A 1 433 ? -6.297 -9.352 11.781 1 88.31 433 TYR A O 1
ATOM 3357 N N . ALA A 1 434 ? -8.312 -9.688 12.68 1 92 434 ALA A N 1
ATOM 3358 C CA . ALA A 1 434 ? -7.895 -10.914 13.359 1 92 434 ALA A CA 1
ATOM 3359 C C . ALA A 1 434 ? -7.531 -12 12.352 1 92 434 ALA A C 1
ATOM 3361 O O . ALA A 1 434 ? -6.52 -12.688 12.508 1 92 434 ALA A O 1
ATOM 3362 N N . TYR A 1 435 ? -8.383 -12.156 11.367 1 94.38 435 TYR A N 1
ATOM 3363 C CA . TYR A 1 435 ? -8.125 -13.141 10.32 1 94.38 435 TYR A CA 1
ATOM 3364 C C . TYR A 1 435 ? -6.793 -12.867 9.625 1 94.38 435 TYR A C 1
ATOM 3366 O O . TYR A 1 435 ? -5.992 -13.781 9.43 1 94.38 435 TYR A O 1
ATOM 3374 N N . ALA A 1 436 ? -6.574 -11.609 9.266 1 95.25 436 ALA A N 1
ATOM 3375 C CA . ALA A 1 436 ? -5.305 -11.227 8.648 1 95.25 436 ALA A CA 1
ATOM 3376 C C . ALA A 1 436 ? -4.133 -11.5 9.586 1 95.25 436 ALA A C 1
ATOM 3378 O O . ALA A 1 436 ? -3.123 -12.078 9.172 1 95.25 436 ALA A O 1
ATOM 3379 N N . GLY A 1 437 ? -4.258 -11.125 10.859 1 96.19 437 GLY A N 1
ATOM 3380 C CA . GLY A 1 437 ? -3.209 -11.328 11.844 1 96.19 437 GLY A CA 1
ATOM 3381 C C . GLY A 1 437 ? -2.891 -12.797 12.078 1 96.19 437 GLY A C 1
ATOM 3382 O O . GLY A 1 437 ? -1.721 -13.18 12.133 1 96.19 437 GLY A O 1
ATOM 3383 N N . ILE A 1 438 ? -3.916 -13.562 12.195 1 97.12 438 ILE A N 1
ATOM 3384 C CA . ILE A 1 438 ? -3.754 -14.992 12.43 1 97.12 438 ILE A CA 1
ATOM 3385 C C . ILE A 1 438 ? -3.039 -15.633 11.242 1 97.12 438 ILE A C 1
ATOM 3387 O O . ILE A 1 438 ? -2.09 -16.406 11.422 1 97.12 438 ILE A O 1
ATOM 3391 N N . SER A 1 439 ? -3.486 -15.328 10.023 1 97.88 439 SER A N 1
ATOM 3392 C CA . SER A 1 439 ? -2.9 -15.906 8.82 1 97.88 439 SER A CA 1
ATOM 3393 C C . SER A 1 439 ? -1.415 -15.578 8.719 1 97.88 439 SER A C 1
ATOM 3395 O O . SER A 1 439 ? -0.59 -16.469 8.516 1 97.88 439 SER A O 1
ATOM 3397 N N . VAL A 1 440 ? -1.059 -14.328 8.953 1 98.06 440 VAL A N 1
ATOM 3398 C CA . VAL A 1 440 ? 0.319 -13.875 8.797 1 98.06 440 VAL A CA 1
ATOM 3399 C C . VAL A 1 440 ? 1.184 -14.438 9.914 1 98.06 440 VAL A C 1
ATOM 3401 O O . VAL A 1 440 ? 2.283 -14.938 9.672 1 98.06 440 VAL A O 1
ATOM 3404 N N . THR A 1 441 ? 0.738 -14.414 11.148 1 98.06 441 THR A N 1
ATOM 3405 C CA . THR A 1 441 ? 1.529 -14.82 12.305 1 98.06 441 THR A CA 1
ATOM 3406 C C . THR A 1 441 ? 1.802 -16.328 12.266 1 98.06 441 THR A C 1
ATOM 3408 O O . THR A 1 441 ? 2.934 -16.766 12.492 1 98.06 441 THR A O 1
ATOM 3411 N N . ILE A 1 442 ? 0.797 -17.078 11.945 1 98.5 442 ILE A N 1
ATOM 3412 C CA . ILE A 1 442 ? 0.963 -18.531 11.922 1 98.5 442 ILE A CA 1
ATOM 3413 C C . ILE A 1 442 ? 1.938 -18.922 10.812 1 98.5 442 ILE A C 1
ATOM 3415 O O . ILE A 1 442 ? 2.859 -19.703 11.031 1 98.5 442 ILE A O 1
ATOM 3419 N N . CYS A 1 443 ? 1.732 -18.375 9.641 1 98.69 443 CYS A N 1
ATOM 3420 C CA . CYS A 1 443 ? 2.572 -18.734 8.5 1 98.69 443 CYS A CA 1
ATOM 3421 C C . CYS A 1 443 ? 4.012 -18.281 8.719 1 98.69 443 CYS A C 1
ATOM 3423 O O . CYS A 1 443 ? 4.949 -19.031 8.43 1 98.69 443 CYS A O 1
ATOM 3425 N N . LEU A 1 444 ? 4.188 -17.078 9.289 1 98.44 444 LEU A N 1
ATOM 3426 C CA . LEU A 1 444 ? 5.531 -16.562 9.547 1 98.44 444 LEU A CA 1
ATOM 3427 C C . LEU A 1 444 ? 6.219 -17.375 10.641 1 98.44 444 LEU A C 1
ATOM 3429 O O . LEU A 1 444 ? 7.398 -17.719 10.516 1 98.44 444 LEU A O 1
ATOM 3433 N N . THR A 1 445 ? 5.527 -17.672 11.711 1 98.44 445 THR A N 1
ATOM 3434 C CA . THR A 1 445 ? 6.098 -18.406 12.836 1 98.44 445 THR A CA 1
ATOM 3435 C C . THR A 1 445 ? 6.484 -19.828 12.422 1 98.44 445 THR A C 1
ATOM 3437 O O . THR A 1 445 ? 7.59 -20.281 12.719 1 98.44 445 THR A O 1
ATOM 3440 N N . LEU A 1 446 ? 5.594 -20.516 11.711 1 98.62 446 LEU A N 1
ATOM 3441 C CA . LEU A 1 446 ? 5.891 -21.859 11.266 1 98.62 446 LEU A CA 1
ATOM 3442 C C . LEU A 1 446 ? 7.004 -21.859 10.219 1 98.62 446 LEU A C 1
ATOM 3444 O O . LEU A 1 446 ? 7.867 -22.734 10.219 1 98.62 446 LEU A O 1
ATOM 3448 N N . GLY A 1 447 ? 6.898 -20.891 9.289 1 98.62 447 GLY A N 1
ATOM 3449 C CA . GLY A 1 447 ? 7.973 -20.766 8.32 1 98.62 447 GLY A CA 1
ATOM 3450 C C . GLY A 1 447 ? 9.336 -20.562 8.953 1 98.62 447 GLY A C 1
ATOM 3451 O O . GLY A 1 447 ? 10.312 -21.203 8.547 1 98.62 447 GLY A O 1
ATOM 3452 N N . LEU A 1 448 ? 9.406 -19.703 9.984 1 98.06 448 LEU A N 1
ATOM 3453 C CA . LEU A 1 448 ? 10.664 -19.438 10.672 1 98.06 448 LEU A CA 1
ATOM 3454 C C . LEU A 1 448 ? 11.117 -20.656 11.469 1 98.06 448 LEU A C 1
ATOM 3456 O O . LEU A 1 448 ? 12.312 -20.938 11.562 1 98.06 448 LEU A O 1
ATOM 3460 N N . ALA A 1 449 ? 10.203 -21.359 12.062 1 98.25 449 ALA A N 1
ATOM 3461 C CA . ALA A 1 449 ? 10.523 -22.562 12.844 1 98.25 449 ALA A CA 1
ATOM 3462 C C . ALA A 1 449 ? 11.117 -23.641 11.953 1 98.25 449 ALA A C 1
ATOM 3464 O O . ALA A 1 449 ? 11.977 -24.422 12.398 1 98.25 449 ALA A O 1
ATOM 3465 N N . ILE A 1 450 ? 10.68 -23.75 10.695 1 98.25 450 ILE A N 1
ATOM 3466 C CA . ILE A 1 450 ? 11.125 -24.797 9.789 1 98.25 450 ILE A CA 1
ATOM 3467 C C . ILE A 1 450 ? 12.398 -24.359 9.078 1 98.25 450 ILE A C 1
ATOM 3469 O O . ILE A 1 450 ? 13.391 -25.094 9.062 1 98.25 450 ILE A O 1
ATOM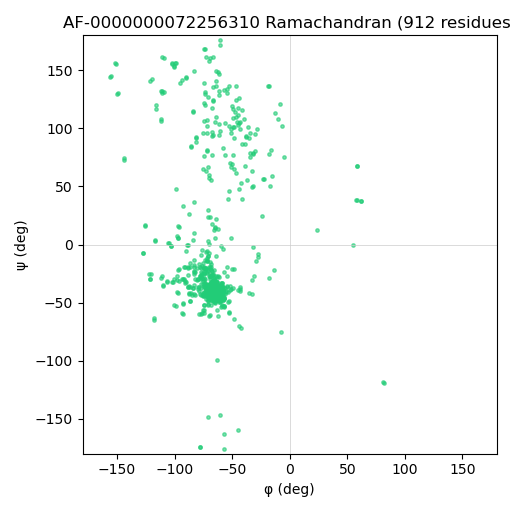 3473 N N . TYR A 1 451 ? 12.445 -23.188 8.539 1 97.88 451 TYR A N 1
ATOM 3474 C CA . TYR A 1 451 ? 13.539 -22.703 7.707 1 97.88 451 TYR A CA 1
ATOM 3475 C C . TYR A 1 451 ? 14.672 -22.141 8.562 1 97.88 451 TYR A C 1
ATOM 3477 O O . TYR A 1 451 ? 15.844 -22.297 8.227 1 97.88 451 TYR A O 1
ATOM 3485 N N . GLY A 1 452 ? 14.359 -21.469 9.664 1 96.38 452 GLY A N 1
ATOM 3486 C CA . GLY A 1 452 ? 15.32 -20.766 10.508 1 96.38 452 GLY A CA 1
ATOM 3487 C C . GLY A 1 452 ? 16.469 -21.641 10.945 1 96.38 452 GLY A C 1
ATOM 3488 O O . GLY A 1 452 ? 17.641 -21.344 10.641 1 96.38 452 GLY A O 1
ATOM 3489 N N . PRO A 1 453 ? 16.188 -22.734 11.633 1 96.06 453 PRO A N 1
ATOM 3490 C CA . PRO A 1 453 ? 17.281 -23.609 12.094 1 96.06 453 PRO A CA 1
ATOM 3491 C C . PRO A 1 453 ? 18.172 -24.094 10.961 1 96.06 453 PRO A C 1
ATOM 3493 O O . PRO A 1 453 ? 19.391 -24.234 11.133 1 96.06 453 PRO A O 1
ATOM 3496 N N . GLN A 1 454 ? 17.594 -24.375 9.844 1 94.75 454 GLN A N 1
ATOM 3497 C CA . GLN A 1 454 ? 18.375 -24.828 8.695 1 94.75 454 GLN A CA 1
ATOM 3498 C C . GLN A 1 454 ? 19.281 -23.703 8.18 1 94.75 454 GLN A C 1
ATOM 3500 O O . GLN A 1 454 ? 20.422 -23.953 7.789 1 94.75 454 GLN A O 1
ATOM 3505 N N . TYR A 1 455 ? 18.781 -22.562 8.133 1 94.75 455 TYR A N 1
ATOM 3506 C CA . TYR A 1 455 ? 19.547 -21.422 7.66 1 94.75 455 TYR A CA 1
ATOM 3507 C C . TYR A 1 455 ? 20.656 -21.062 8.641 1 94.75 455 TYR A C 1
ATOM 3509 O O . TYR A 1 455 ? 21.781 -20.781 8.242 1 94.75 455 TYR A O 1
ATOM 3517 N N . TRP A 1 456 ? 20.391 -21.062 9.914 1 94.06 456 TRP A N 1
ATOM 3518 C CA . TRP A 1 456 ? 21.312 -20.594 10.945 1 94.06 456 TRP A CA 1
ATOM 3519 C C . TRP A 1 456 ? 22.406 -21.641 11.188 1 94.06 456 TRP A C 1
ATOM 3521 O O . TRP A 1 456 ? 23.484 -21.312 11.703 1 94.06 456 TRP A O 1
ATOM 3531 N N . THR A 1 457 ? 22.188 -22.875 10.773 1 92.25 457 THR A N 1
ATOM 3532 C CA . THR A 1 457 ? 23.188 -23.922 11 1 92.25 457 THR A CA 1
ATOM 3533 C C . THR A 1 457 ? 23.922 -24.266 9.711 1 92.25 457 THR A C 1
ATOM 3535 O O . THR A 1 457 ? 24.781 -25.141 9.695 1 92.25 457 THR A O 1
ATOM 3538 N N . ARG A 1 458 ? 23.656 -23.656 8.672 1 85.38 458 ARG A N 1
ATOM 3539 C CA . ARG A 1 458 ? 24.297 -24 7.402 1 85.38 458 ARG A CA 1
ATOM 3540 C C . ARG A 1 458 ? 25.766 -23.609 7.41 1 85.38 458 ARG A C 1
ATOM 3542 O O . ARG A 1 458 ? 26.156 -22.609 7.996 1 85.38 458 ARG A O 1
ATOM 3549 N N . MET B 1 1 ? 6.684 16.578 74.562 1 24.78 1 MET B N 1
ATOM 3550 C CA . MET B 1 1 ? 6.578 17.172 73.25 1 24.78 1 MET B CA 1
ATOM 3551 C C . MET B 1 1 ? 5.668 16.344 72.375 1 24.78 1 MET B C 1
ATOM 3553 O O . MET B 1 1 ? 5.941 15.18 72.062 1 24.78 1 MET B O 1
ATOM 3557 N N . THR B 1 2 ? 4.363 16.516 72.375 1 27.77 2 THR B N 1
ATOM 3558 C CA . THR B 1 2 ? 3.17 15.781 71.938 1 27.77 2 THR B CA 1
ATOM 3559 C C . THR B 1 2 ? 3.045 15.766 70.438 1 27.77 2 THR B C 1
ATOM 3561 O O . THR B 1 2 ? 3.137 16.812 69.75 1 27.77 2 THR B O 1
ATOM 3564 N N . PRO B 1 3 ? 3.393 14.664 69.688 1 31.09 3 PRO B N 1
ATOM 3565 C CA . PRO B 1 3 ? 3.568 14.523 68.188 1 31.09 3 PRO B CA 1
ATOM 3566 C C . PRO B 1 3 ? 2.293 14.828 67.438 1 31.09 3 PRO B C 1
ATOM 3568 O O . PRO B 1 3 ? 1.21 14.367 67.812 1 31.09 3 PRO B O 1
ATOM 3571 N N . ASP B 1 4 ? 2.068 16.047 66.875 1 26.53 4 ASP B N 1
ATOM 3572 C CA . ASP B 1 4 ? 0.918 16.625 66.188 1 26.53 4 ASP B CA 1
ATOM 3573 C C . ASP B 1 4 ? 0.496 15.766 65 1 26.53 4 ASP B C 1
ATOM 3575 O O . ASP B 1 4 ? 1.326 15.398 64.125 1 26.53 4 ASP B O 1
ATOM 3579 N N . GLU B 1 5 ? -0.583 14.945 64.938 1 26.39 5 GLU B N 1
ATOM 3580 C CA . GLU B 1 5 ? -1.336 13.953 64.188 1 26.39 5 GLU B CA 1
ATOM 3581 C C . GLU B 1 5 ? -1.844 14.531 62.875 1 26.39 5 GLU B C 1
ATOM 3583 O O . GLU B 1 5 ? -2.947 14.211 62.438 1 26.39 5 GLU B O 1
ATOM 3588 N N . SER B 1 6 ? -1.434 15.711 62.312 1 29.42 6 SER B N 1
ATOM 3589 C CA . SER B 1 6 ? -2.227 16.375 61.281 1 29.42 6 SER B CA 1
ATOM 3590 C C . SER B 1 6 ? -2.246 15.578 59.969 1 29.42 6 SER B C 1
ATOM 3592 O O . SER B 1 6 ? -1.291 15.617 59.188 1 29.42 6 SER B O 1
ATOM 3594 N N . GLY B 1 7 ? -2.648 14.273 59.906 1 25.86 7 GLY B N 1
ATOM 3595 C CA . GLY B 1 7 ? -2.465 13.383 58.781 1 25.86 7 GLY B CA 1
ATOM 3596 C C . GLY B 1 7 ? -3.15 13.867 57.531 1 25.86 7 GLY B C 1
ATOM 3597 O O . GLY B 1 7 ? -3.822 14.906 57.531 1 25.86 7 GLY B O 1
ATOM 3598 N N . PRO B 1 8 ? -3.768 12.906 56.469 1 28.33 8 PRO B N 1
ATOM 3599 C CA . PRO B 1 8 ? -3.857 12.719 55.031 1 28.33 8 PRO B CA 1
ATOM 3600 C C . PRO B 1 8 ? -5.105 13.367 54.438 1 28.33 8 PRO B C 1
ATOM 3602 O O . PRO B 1 8 ? -5.527 12.992 53.312 1 28.33 8 PRO B O 1
ATOM 3605 N N . ALA B 1 9 ? -5.754 14.406 54.75 1 26.66 9 ALA B N 1
ATOM 3606 C CA . ALA B 1 9 ? -7.078 14.898 54.375 1 26.66 9 ALA B CA 1
ATOM 3607 C C . ALA B 1 9 ? -7.164 15.141 52.875 1 26.66 9 ALA B C 1
ATOM 3609 O O . ALA B 1 9 ? -8.258 15.141 52.281 1 26.66 9 ALA B O 1
ATOM 3610 N N . SER B 1 10 ? -6.199 15.727 52.156 1 25.12 10 SER B N 1
ATOM 3611 C CA . SER B 1 10 ? -6.484 16.719 51.125 1 25.12 10 SER B CA 1
ATOM 3612 C C . SER B 1 10 ? -6.91 16.047 49.812 1 25.12 10 SER B C 1
ATOM 3614 O O . SER B 1 10 ? -7.234 16.734 48.844 1 25.12 10 SER B O 1
ATOM 3616 N N . LEU B 1 11 ? -6.641 14.812 49.531 1 22.78 11 LEU B N 1
ATOM 3617 C CA . LEU B 1 11 ? -6.703 14.461 48.125 1 22.78 11 LEU B CA 1
ATOM 3618 C C . LEU B 1 11 ? -8.148 14.266 47.656 1 22.78 11 LEU B C 1
ATOM 3620 O O . LEU B 1 11 ? -8.406 13.945 46.5 1 22.78 11 LEU B O 1
ATOM 3624 N N . GLU B 1 12 ? -9.18 14.078 48.531 1 24.33 12 GLU B N 1
ATOM 3625 C CA . GLU B 1 12 ? -10.516 13.602 48.188 1 24.33 12 GLU B CA 1
ATOM 3626 C C . GLU B 1 12 ? -11.281 14.648 47.375 1 24.33 12 GLU B C 1
ATOM 3628 O O . GLU B 1 12 ? -12.328 14.352 46.812 1 24.33 12 GLU B O 1
ATOM 3633 N N . ARG B 1 13 ? -11.086 15.914 47.5 1 24.39 13 ARG B N 1
ATOM 3634 C CA . ARG B 1 13 ? -12.062 16.906 47.062 1 24.39 13 ARG B CA 1
ATOM 3635 C C . ARG B 1 13 ? -12.195 16.938 45.562 1 24.39 13 ARG B C 1
ATOM 3637 O O . ARG B 1 13 ? -13.188 17.422 45.031 1 24.39 13 ARG B O 1
ATOM 3644 N N . VAL B 1 14 ? -11.141 16.719 44.844 1 25 14 VAL B N 1
ATOM 3645 C CA . VAL B 1 14 ? -11.18 17.328 43.5 1 25 14 VAL B CA 1
ATOM 3646 C C . VAL B 1 14 ? -12.117 16.547 42.594 1 25 14 VAL B C 1
ATOM 3648 O O . VAL B 1 14 ? -12.469 17.016 41.5 1 25 14 VAL B O 1
ATOM 3651 N N . PHE B 1 15 ? -12.445 15.281 42.875 1 25.55 15 PHE B N 1
ATOM 3652 C CA . PHE B 1 15 ? -13.133 14.531 41.844 1 25.55 15 PHE B CA 1
ATOM 3653 C C . PHE B 1 15 ? -14.602 14.938 41.75 1 25.55 15 PHE B C 1
ATOM 3655 O O . PHE B 1 15 ? -15.398 14.273 41.094 1 25.55 15 PHE B O 1
ATOM 3662 N N . ALA B 1 16 ? -15.164 15.797 42.594 1 22.33 16 ALA B N 1
ATOM 3663 C CA . ALA B 1 16 ? -16.625 15.859 42.688 1 22.33 16 ALA B CA 1
ATOM 3664 C C . ALA B 1 16 ? -17.219 16.391 41.375 1 22.33 16 ALA B C 1
ATOM 3666 O O . ALA B 1 16 ? -18.438 16.531 41.25 1 22.33 16 ALA B O 1
ATOM 3667 N N . GLU B 1 17 ? -16.5 17.188 40.531 1 23.45 17 GLU B N 1
ATOM 3668 C CA . GLU B 1 17 ? -17.359 18.062 39.75 1 23.45 17 GLU B CA 1
ATOM 3669 C C . GLU B 1 17 ? -18.219 17.25 38.75 1 23.45 17 GLU B C 1
ATOM 3671 O O . GLU B 1 17 ? -17.688 16.562 37.875 1 23.45 17 GLU B O 1
ATOM 3676 N N . LYS B 1 18 ? -19.547 16.859 39.031 1 28.17 18 LYS B N 1
ATOM 3677 C CA . LYS B 1 18 ? -20.766 16.25 38.531 1 28.17 18 LYS B CA 1
ATOM 3678 C C . LYS B 1 18 ? -21.156 16.859 37.188 1 28.17 18 LYS B C 1
ATOM 3680 O O . LYS B 1 18 ? -22.188 16.516 36.625 1 28.17 18 LYS B O 1
ATOM 3685 N N . SER B 1 19 ? -20.656 18.078 36.875 1 24.62 19 SER B N 1
ATOM 3686 C CA . SER B 1 19 ? -21.453 18.891 35.969 1 24.62 19 SER B CA 1
ATOM 3687 C C . SER B 1 19 ? -21.531 18.266 34.562 1 24.62 19 SER B C 1
ATOM 3689 O O . SER B 1 19 ? -22.234 18.766 33.688 1 24.62 19 SER B O 1
ATOM 3691 N N . PHE B 1 20 ? -20.625 17.469 34.281 1 23.16 20 PHE B N 1
ATOM 3692 C CA . PHE B 1 20 ? -20.547 17.266 32.844 1 23.16 20 PHE B CA 1
ATOM 3693 C C . PHE B 1 20 ? -21.688 16.375 32.344 1 23.16 20 PHE B C 1
ATOM 3695 O O . PHE B 1 20 ? -21.844 16.156 31.141 1 23.16 20 PHE B O 1
ATOM 3702 N N . LEU B 1 21 ? -22.344 15.664 33.281 1 25.16 21 LEU B N 1
ATOM 3703 C CA . LEU B 1 21 ? -23.25 14.641 32.781 1 25.16 21 LEU B CA 1
ATOM 3704 C C . LEU B 1 21 ? -24.516 15.273 32.219 1 25.16 21 LEU B C 1
ATOM 3706 O O . LEU B 1 21 ? -25.391 14.57 31.688 1 25.16 21 LEU B O 1
ATOM 3710 N N . ARG B 1 22 ? -24.859 16.438 32.656 1 25.64 22 ARG B N 1
ATOM 3711 C CA . ARG B 1 22 ? -26.234 16.875 32.406 1 25.64 22 ARG B CA 1
ATOM 3712 C C . ARG B 1 22 ? -26.469 17.156 30.938 1 25.64 22 ARG B C 1
ATOM 3714 O O . ARG B 1 22 ? -27.531 17.641 30.562 1 25.64 22 ARG B O 1
ATOM 3721 N N . ALA B 1 23 ? -25.422 17.266 30.219 1 23.28 23 ALA B N 1
ATOM 3722 C CA . ALA B 1 23 ? -25.75 17.953 28.969 1 23.28 23 ALA B CA 1
ATOM 3723 C C . ALA B 1 23 ? -26.641 17.078 28.094 1 23.28 23 ALA B C 1
ATOM 3725 O O . ALA B 1 23 ? -26.969 17.453 26.969 1 23.28 23 ALA B O 1
ATOM 3726 N N . PHE B 1 24 ? -26.594 15.773 28.234 1 23 24 PHE B N 1
ATOM 3727 C CA . PHE B 1 24 ? -27.297 15.141 27.125 1 23 24 PHE B CA 1
ATOM 3728 C C . PHE B 1 24 ? -28.797 15.125 27.375 1 23 24 PHE B C 1
ATOM 3730 O O . PHE B 1 24 ? -29.266 14.547 28.359 1 23 24 PHE B O 1
ATOM 3737 N N . PRO B 1 25 ? -29.641 16.172 26.906 1 22.48 25 PRO B N 1
ATOM 3738 C CA . PRO B 1 25 ? -31.078 16.156 27.125 1 22.48 25 PRO B CA 1
ATOM 3739 C C . PRO B 1 25 ? -31.734 14.852 26.703 1 22.48 25 PRO B C 1
ATOM 3741 O O . PRO B 1 25 ? -31.391 14.305 25.641 1 22.48 25 PRO B O 1
ATOM 3744 N N . VAL B 1 26 ? -32 14 27.594 1 23.77 26 VAL B N 1
ATOM 3745 C CA . VAL B 1 26 ? -32.781 12.781 27.406 1 23.77 26 VAL B CA 1
ATOM 3746 C C . VAL B 1 26 ? -34.125 13.109 26.766 1 23.77 26 VAL B C 1
ATOM 3748 O O . VAL B 1 26 ? -34.844 13.984 27.234 1 23.77 26 VAL B O 1
ATOM 3751 N N . ALA B 1 27 ? -34.281 12.867 25.406 1 21.81 27 ALA B N 1
ATOM 3752 C CA . ALA B 1 27 ? -35.562 13.07 24.734 1 21.81 27 ALA B CA 1
ATOM 3753 C C . ALA B 1 27 ? -36.688 12.383 25.5 1 21.81 27 ALA B C 1
ATOM 3755 O O . ALA B 1 27 ? -36.562 11.219 25.891 1 21.81 27 ALA B O 1
ATOM 3756 N N . PRO B 1 28 ? -37.594 13.117 26.172 1 21.05 28 PRO B N 1
ATOM 3757 C CA . PRO B 1 28 ? -38.75 12.57 26.906 1 21.05 28 PRO B CA 1
ATOM 3758 C C . PRO B 1 28 ? -39.562 11.594 26.078 1 21.05 28 PRO B C 1
ATOM 3760 O O . PRO B 1 28 ? -39.656 11.727 24.844 1 21.05 28 PRO B O 1
ATOM 3763 N N . ASP B 1 29 ? -39.719 10.359 26.422 1 21.08 29 ASP B N 1
ATOM 3764 C CA . ASP B 1 29 ? -40.594 9.297 25.953 1 21.08 29 ASP B CA 1
ATOM 3765 C C . ASP B 1 29 ? -42.031 9.758 25.922 1 21.08 29 ASP B C 1
ATOM 3767 O O . ASP B 1 29 ? -42.656 10 26.969 1 21.08 29 ASP B O 1
ATOM 3771 N N . GLU B 1 30 ? -42.469 10.766 25.031 1 19.27 30 GLU B N 1
ATOM 3772 C CA . GLU B 1 30 ? -43.875 11.094 24.938 1 19.27 30 GLU B CA 1
ATOM 3773 C C . GLU B 1 30 ? -44.719 9.836 24.703 1 19.27 30 GLU B C 1
ATOM 3775 O O . GLU B 1 30 ? -44.656 9.234 23.641 1 19.27 30 GLU B O 1
ATOM 3780 N N . LEU B 1 31 ? -44.875 8.945 25.641 1 20.22 31 LEU B N 1
ATOM 3781 C CA . LEU B 1 31 ? -45.844 7.871 25.719 1 20.22 31 LEU B CA 1
ATOM 3782 C C . LEU B 1 31 ? -47.25 8.398 25.438 1 20.22 31 LEU B C 1
ATOM 3784 O O . LEU B 1 31 ? -47.781 9.211 26.203 1 20.22 31 LEU B O 1
ATOM 3788 N N . GLY B 1 32 ? -47.531 8.648 24.047 1 18.92 32 GLY B N 1
ATOM 3789 C CA . GLY B 1 32 ? -48.844 9.031 23.578 1 18.92 32 GLY B CA 1
ATOM 3790 C C . GLY B 1 32 ? -49.969 8.188 24.188 1 18.92 32 GLY B C 1
ATOM 3791 O O . GLY B 1 32 ? -49.875 6.961 24.234 1 18.92 32 GLY B O 1
ATOM 3792 N N . ALA B 1 33 ? -50.625 8.734 25.109 1 18.73 33 ALA B N 1
ATOM 3793 C CA . ALA B 1 33 ? -51.844 8.305 25.797 1 18.73 33 ALA B CA 1
ATOM 3794 C C . ALA B 1 33 ? -52.938 7.883 24.781 1 18.73 33 ALA B C 1
ATOM 3796 O O . ALA B 1 33 ? -53.125 8.547 23.766 1 18.73 33 ALA B O 1
ATOM 3797 N N . VAL B 1 34 ? -53.312 6.664 24.812 1 19.78 34 VAL B N 1
ATOM 3798 C CA . VAL B 1 34 ? -54.312 5.805 24.156 1 19.78 34 VAL B CA 1
ATOM 3799 C C . VAL B 1 34 ? -55.688 6.41 24.297 1 19.78 34 VAL B C 1
ATOM 3801 O O . VAL B 1 34 ? -56.5 5.98 25.141 1 19.78 34 VAL B O 1
ATOM 3804 N N . ASP B 1 35 ? -55.812 7.84 24.172 1 16.86 35 ASP B N 1
ATOM 3805 C CA . ASP B 1 35 ? -57.219 8.102 24.531 1 16.86 35 ASP B CA 1
ATOM 3806 C C . ASP B 1 35 ? -58.156 7.406 23.562 1 16.86 35 ASP B C 1
ATOM 3808 O O . ASP B 1 35 ? -57.906 7.32 22.375 1 16.86 35 ASP B O 1
ATOM 3812 N N . SER B 1 36 ? -59.156 6.711 24.047 1 17.75 36 SER B N 1
ATOM 3813 C CA . SER B 1 36 ? -60.219 5.762 23.688 1 17.75 36 SER B CA 1
ATOM 3814 C C . SER B 1 36 ? -61.219 6.391 22.734 1 17.75 36 SER B C 1
ATOM 3816 O O . SER B 1 36 ? -62.156 5.73 22.297 1 17.75 36 SER B O 1
ATOM 3818 N N . ASN B 1 37 ? -61.156 7.816 22.484 1 16.88 37 ASN B N 1
ATOM 3819 C CA . ASN B 1 37 ? -62.531 8.234 22.219 1 16.88 37 ASN B CA 1
ATOM 3820 C C . ASN B 1 37 ? -63 7.801 20.828 1 16.88 37 ASN B C 1
ATOM 3822 O O . ASN B 1 37 ? -62.344 8.094 19.828 1 16.88 37 ASN B O 1
ATOM 3826 N N . GLY B 1 38 ? -63.844 6.816 20.688 1 16.92 38 GLY B N 1
ATOM 3827 C CA . GLY B 1 38 ? -64.562 6.02 19.688 1 16.92 38 GLY B CA 1
ATOM 3828 C C . GLY B 1 38 ? -65.25 6.859 18.656 1 16.92 38 GLY B C 1
ATOM 3829 O O . GLY B 1 38 ? -65.188 6.594 17.453 1 16.92 38 GLY B O 1
ATOM 3830 N N . LEU B 1 39 ? -66.312 7.742 19 1 16.31 39 LEU B N 1
ATOM 3831 C CA . LEU B 1 39 ? -67.625 7.387 18.5 1 16.31 39 LEU B CA 1
ATOM 3832 C C . LEU B 1 39 ? -67.938 8.117 17.203 1 16.31 39 LEU B C 1
ATOM 3834 O O . LEU B 1 39 ? -68.75 7.695 16.422 1 16.31 39 LEU B O 1
ATOM 3838 N N . SER B 1 40 ? -67.375 9.477 16.969 1 16.08 40 SER B N 1
ATOM 3839 C CA . SER B 1 40 ? -68.5 10.289 16.484 1 16.08 40 SER B CA 1
ATOM 3840 C C . SER B 1 40 ? -68.875 9.914 15.062 1 16.08 40 SER B C 1
ATOM 3842 O O . SER B 1 40 ? -68.062 9.398 14.305 1 16.08 40 SER B O 1
ATOM 3844 N N . ASN B 1 41 ? -70.188 10.344 14.664 1 17.72 41 ASN B N 1
ATOM 3845 C CA . ASN B 1 41 ? -71.375 10.047 13.883 1 17.72 41 ASN B CA 1
ATOM 3846 C C . ASN B 1 41 ? -71.25 10.453 12.422 1 17.72 41 ASN B C 1
ATOM 3848 O O . ASN B 1 41 ? -70.375 11.312 12.102 1 17.72 41 ASN B O 1
ATOM 3852 N N . LEU B 1 42 ? -71.875 9.773 11.523 1 17.86 42 LEU B N 1
ATOM 3853 C CA . LEU B 1 42 ? -72.062 9.312 10.148 1 17.86 42 LEU B CA 1
ATOM 3854 C C . LEU B 1 42 ? -72.562 10.422 9.25 1 17.86 42 LEU B C 1
ATOM 3856 O O . LEU B 1 42 ? -72.812 10.203 8.055 1 17.86 42 LEU B O 1
ATOM 3860 N N . GLU B 1 43 ? -72.75 11.844 9.789 1 16.98 43 GLU B N 1
ATOM 3861 C CA . GLU B 1 43 ? -73.938 12.398 9.141 1 16.98 43 GLU B CA 1
ATOM 3862 C C . GLU B 1 43 ? -73.688 12.703 7.672 1 16.98 43 GLU B C 1
ATOM 3864 O O . GLU B 1 43 ? -72.625 13.172 7.312 1 16.98 43 GLU B O 1
ATOM 3869 N N . ASN B 1 44 ? -74.562 12.18 6.781 1 19.22 44 ASN B N 1
ATOM 3870 C CA . ASN B 1 44 ? -74.812 11.883 5.371 1 19.22 44 ASN B CA 1
ATOM 3871 C C . ASN B 1 44 ? -75.062 13.148 4.566 1 19.22 44 ASN B C 1
ATOM 3873 O O . ASN B 1 44 ? -75.562 13.086 3.443 1 19.22 44 ASN B O 1
ATOM 3877 N N . GLY B 1 45 ? -74.438 14.398 4.965 1 17.05 45 GLY B N 1
ATOM 3878 C CA . GLY B 1 45 ? -75.125 15.578 4.453 1 17.05 45 GLY B CA 1
ATOM 3879 C C . GLY B 1 45 ? -75.062 15.664 2.939 1 17.05 45 GLY B C 1
ATOM 3880 O O . GLY B 1 45 ? -74 15.531 2.314 1 17.05 45 GLY B O 1
ATOM 3881 N N . LEU B 1 46 ? -76.188 15.367 2.256 1 20.09 46 LEU B N 1
ATOM 3882 C CA . LEU B 1 46 ? -76.562 15.211 0.858 1 20.09 46 LEU B CA 1
ATOM 3883 C C . LEU B 1 46 ? -76.5 16.547 0.122 1 20.09 46 LEU B C 1
ATOM 3885 O O . LEU B 1 46 ? -76.875 16.625 -1.056 1 20.09 46 LEU B O 1
ATOM 3889 N N . VAL B 1 47 ? -75.812 17.641 0.615 1 18.38 47 VAL B N 1
ATOM 3890 C CA . VAL B 1 47 ? -76.375 18.953 0.291 1 18.38 47 VAL B CA 1
ATOM 3891 C C . VAL B 1 47 ? -76.25 19.234 -1.203 1 18.38 47 VAL B C 1
ATOM 3893 O O . VAL B 1 47 ? -75.125 19.016 -1.768 1 18.38 47 VAL B O 1
ATOM 3896 N N . GLY B 1 48 ? -77.375 19.375 -1.859 1 19.23 48 GLY B N 1
ATOM 3897 C CA . GLY B 1 48 ? -77.75 19.484 -3.256 1 19.23 48 GLY B CA 1
ATOM 3898 C C . GLY B 1 48 ? -77.188 20.703 -3.945 1 19.23 48 GLY B C 1
ATOM 3899 O O . GLY B 1 48 ? -76.125 20.656 -4.5 1 19.23 48 GLY B O 1
ATOM 3900 N N . PRO B 1 49 ? -78.125 21.812 -4.062 1 21.92 49 PRO B N 1
ATOM 3901 C CA . PRO B 1 49 ? -78.562 22.531 -5.266 1 21.92 49 PRO B CA 1
ATOM 3902 C C . PRO B 1 49 ? -77.812 23.859 -5.457 1 21.92 49 PRO B C 1
ATOM 3904 O O . PRO B 1 49 ? -78.188 24.641 -6.352 1 21.92 49 PRO B O 1
ATOM 3907 N N . GLU B 1 50 ? -76.562 24.156 -5.414 1 19.78 50 GLU B N 1
ATOM 3908 C CA . GLU B 1 50 ? -76.062 25.516 -5.156 1 19.78 50 GLU B CA 1
ATOM 3909 C C . GLU B 1 50 ? -76.25 26.391 -6.391 1 19.78 50 GLU B C 1
ATOM 3911 O O . GLU B 1 50 ? -75.625 26.141 -7.426 1 19.78 50 GLU B O 1
ATOM 3916 N N . GLY B 1 51 ? -77.438 26.828 -6.664 1 20.8 51 GLY B N 1
ATOM 3917 C CA . GLY B 1 51 ? -77.562 27.688 -7.828 1 20.8 51 GLY B CA 1
ATOM 3918 C C . GLY B 1 51 ? -76.688 28.922 -7.754 1 20.8 51 GLY B C 1
ATOM 3919 O O . GLY B 1 51 ? -76.062 29.188 -6.715 1 20.8 51 GLY B O 1
ATOM 3920 N N . ASP B 1 52 ? -76.875 30.016 -8.539 1 22.56 52 ASP B N 1
ATOM 3921 C CA . ASP B 1 52 ? -76.188 31 -9.328 1 22.56 52 ASP B CA 1
ATOM 3922 C C . ASP B 1 52 ? -75.812 32.219 -8.484 1 22.56 52 ASP B C 1
ATOM 3924 O O . ASP B 1 52 ? -75.25 33.188 -9 1 22.56 52 ASP B O 1
ATOM 3928 N N . GLU B 1 53 ? -76.25 32.312 -7.156 1 20.69 53 GLU B N 1
ATOM 3929 C CA . GLU B 1 53 ? -76.562 33.656 -6.691 1 20.69 53 GLU B CA 1
ATOM 3930 C C . GLU B 1 53 ? -75.312 34.5 -6.539 1 20.69 53 GLU B C 1
ATOM 3932 O O . GLU B 1 53 ? -74.188 33.969 -6.375 1 20.69 53 GLU B O 1
ATOM 3937 N N . GLY B 1 54 ? -75.438 35.906 -6.566 1 24.86 54 GLY B N 1
ATOM 3938 C CA . GLY B 1 54 ? -74.75 37.156 -6.738 1 24.86 54 GLY B CA 1
ATOM 3939 C C . GLY B 1 54 ? -73.75 37.469 -5.609 1 24.86 54 GLY B C 1
ATOM 3940 O O . GLY B 1 54 ? -74.188 37.625 -4.457 1 24.86 54 GLY B O 1
ATOM 3941 N N . GLY B 1 55 ? -72.562 36.875 -5.559 1 22.95 55 GLY B N 1
ATOM 3942 C CA . GLY B 1 55 ? -71.625 36.531 -4.473 1 22.95 55 GLY B CA 1
ATOM 3943 C C . GLY B 1 55 ? -70.938 37.75 -3.895 1 22.95 55 GLY B C 1
ATOM 3944 O O . GLY B 1 55 ? -70.188 38.438 -4.602 1 22.95 55 GLY B O 1
ATOM 3945 N N . ALA B 1 56 ? -71.688 38.531 -2.934 1 23.86 56 ALA B N 1
ATOM 3946 C CA . ALA B 1 56 ? -71.25 39.844 -2.398 1 23.86 56 ALA B CA 1
ATOM 3947 C C . ALA B 1 56 ? -69.812 39.75 -1.832 1 23.86 56 ALA B C 1
ATOM 3949 O O . ALA B 1 56 ? -69.438 38.688 -1.304 1 23.86 56 ALA B O 1
ATOM 3950 N N . PRO B 1 57 ? -68.875 40.75 -2.09 1 26.27 57 PRO B N 1
ATOM 3951 C CA . PRO B 1 57 ? -67.438 40.875 -1.993 1 26.27 57 PRO B CA 1
ATOM 3952 C C . PRO B 1 57 ? -66.938 40.938 -0.549 1 26.27 57 PRO B C 1
ATOM 3954 O O . PRO B 1 57 ? -67.375 41.781 0.229 1 26.27 57 PRO B O 1
ATOM 3957 N N . SER B 1 58 ? -67.062 39.812 0.289 1 23.89 58 SER B N 1
ATOM 3958 C CA . SER B 1 58 ? -66.875 39.938 1.732 1 23.89 58 SER B CA 1
ATOM 3959 C C . SER B 1 58 ? -65.5 40.594 2.074 1 23.89 58 SER B C 1
ATOM 3961 O O . SER B 1 58 ? -64.5 40.281 1.442 1 23.89 58 SER B O 1
ATOM 3963 N N . PRO B 1 59 ? -65.5 41.625 2.949 1 25.62 59 PRO B N 1
ATOM 3964 C CA . PRO B 1 59 ? -64.562 42.656 3.389 1 25.62 59 PRO B CA 1
ATOM 3965 C C . PRO B 1 59 ? -63.344 42.062 4.102 1 25.62 59 PRO B C 1
ATOM 3967 O O . PRO B 1 59 ? -62.562 42.781 4.707 1 25.62 59 PRO B O 1
ATOM 3970 N N . ARG B 1 60 ? -63.219 40.719 4.129 1 26.41 60 ARG B N 1
ATOM 3971 C CA . ARG B 1 60 ? -62.469 40.219 5.273 1 26.41 60 ARG B CA 1
ATOM 3972 C C . ARG B 1 60 ? -61 40.594 5.148 1 26.41 60 ARG B C 1
ATOM 3974 O O . ARG B 1 60 ? -60.156 39.75 4.887 1 26.41 60 ARG B O 1
ATOM 3981 N N . VAL B 1 61 ? -60.688 41.688 4.359 1 25 61 VAL B N 1
ATOM 3982 C CA . VAL B 1 61 ? -59.312 41.938 3.916 1 25 61 VAL B CA 1
ATOM 3983 C C . VAL B 1 61 ? -58.406 42.125 5.129 1 25 61 VAL B C 1
ATOM 3985 O O . VAL B 1 61 ? -57.25 41.656 5.133 1 25 61 VAL B O 1
ATOM 3988 N N . SER B 1 62 ? -58.75 42.969 6.137 1 24.48 62 SER B N 1
ATOM 3989 C CA . SER B 1 62 ? -57.781 43.969 6.578 1 24.48 62 SER B CA 1
ATOM 3990 C C . SER B 1 62 ? -56.875 43.406 7.652 1 24.48 62 SER B C 1
ATOM 3992 O O . SER B 1 62 ? -56 44.125 8.164 1 24.48 62 SER B O 1
ATOM 3994 N N . LEU B 1 63 ? -57.312 42.406 8.422 1 24.75 63 LEU B N 1
ATOM 3995 C CA . LEU B 1 63 ? -56.75 42.344 9.758 1 24.75 63 LEU B CA 1
ATOM 3996 C C . LEU B 1 63 ? -55.312 41.844 9.703 1 24.75 63 LEU B C 1
ATOM 3998 O O . LEU B 1 63 ? -54.625 41.781 10.727 1 24.75 63 LEU B O 1
ATOM 4002 N N . ALA B 1 64 ? -54.844 41.281 8.539 1 27.39 64 ALA B N 1
ATOM 4003 C CA . ALA B 1 64 ? -53.625 40.5 8.57 1 27.39 64 ALA B CA 1
ATOM 4004 C C . ALA B 1 64 ? -52.406 41.375 8.773 1 27.39 64 ALA B C 1
ATOM 4006 O O . ALA B 1 64 ? -51.281 40.906 8.844 1 27.39 64 ALA B O 1
ATOM 4007 N N . LYS B 1 65 ? -52.562 42.719 8.602 1 30.61 65 LYS B N 1
ATOM 4008 C CA . LYS B 1 65 ? -51.375 43.562 8.477 1 30.61 65 LYS B CA 1
ATOM 4009 C C . LYS B 1 65 ? -50.625 43.688 9.812 1 30.61 65 LYS B C 1
ATOM 4011 O O . LYS B 1 65 ? -49.406 43.844 9.844 1 30.61 65 LYS B O 1
ATOM 4016 N N . ARG B 1 66 ? -51.438 43.812 10.922 1 29.47 66 ARG B N 1
ATOM 4017 C CA . ARG B 1 66 ? -50.781 44.469 12.062 1 29.47 66 ARG B CA 1
ATOM 4018 C C . ARG B 1 66 ? -49.75 43.562 12.711 1 29.47 66 ARG B C 1
ATOM 4020 O O . ARG B 1 66 ? -48.906 44 13.484 1 29.47 66 ARG B O 1
ATOM 4027 N N . VAL B 1 67 ? -50.031 42.281 12.711 1 30.5 67 VAL B N 1
ATOM 4028 C CA . VAL B 1 67 ? -49.25 41.531 13.703 1 30.5 67 VAL B CA 1
ATOM 4029 C C . VAL B 1 67 ? -47.812 41.406 13.242 1 30.5 67 VAL B C 1
ATOM 4031 O O . VAL B 1 67 ? -47 40.75 13.922 1 30.5 67 VAL B O 1
ATOM 4034 N N . SER B 1 68 ? -47.5 41.875 11.938 1 28.03 68 SER B N 1
ATOM 4035 C CA . SER B 1 68 ? -46.188 41.625 11.359 1 28.03 68 SER B CA 1
ATOM 4036 C C . SER B 1 68 ? -45.094 42.469 12.016 1 28.03 68 SER B C 1
ATOM 4038 O O . SER B 1 68 ? -43.938 42.125 12.008 1 28.03 68 SER B O 1
ATOM 4040 N N . THR B 1 69 ? -45.438 43.75 12.414 1 30.08 69 THR B N 1
ATOM 4041 C CA . THR B 1 69 ? -44.406 44.781 12.586 1 30.08 69 THR B CA 1
ATOM 4042 C C . THR B 1 69 ? -43.688 44.594 13.922 1 30.08 69 THR B C 1
ATOM 4044 O O . THR B 1 69 ? -42.625 45.156 14.133 1 30.08 69 THR B O 1
ATOM 4047 N N . GLN B 1 70 ? -44.438 44.25 14.992 1 28.59 70 GLN B N 1
ATOM 4048 C CA . GLN B 1 70 ? -43.844 44.469 16.312 1 28.59 70 GLN B CA 1
ATOM 4049 C C . GLN B 1 70 ? -42.625 43.594 16.547 1 28.59 70 GLN B C 1
ATOM 4051 O O . GLN B 1 70 ? -41.812 43.875 17.422 1 28.59 70 GLN B O 1
ATOM 4056 N N . GLN B 1 71 ? -42.688 42.344 16.141 1 30.23 71 GLN B N 1
ATOM 4057 C CA . GLN B 1 71 ? -41.688 41.438 16.719 1 30.23 71 GLN B CA 1
ATOM 4058 C C . GLN B 1 71 ? -40.312 41.75 16.203 1 30.23 71 GLN B C 1
ATOM 4060 O O . GLN B 1 71 ? -39.344 41.094 16.578 1 30.23 71 GLN B O 1
ATOM 4065 N N . ASN B 1 72 ? -40.219 42.688 15.195 1 29.67 72 ASN B N 1
ATOM 4066 C CA . ASN B 1 72 ? -38.969 42.875 14.5 1 29.67 72 ASN B CA 1
ATOM 4067 C C . ASN B 1 72 ? -37.938 43.625 15.367 1 29.67 72 ASN B C 1
ATOM 4069 O O . ASN B 1 72 ? -36.812 43.844 14.953 1 29.67 72 ASN B O 1
ATOM 4073 N N . VAL B 1 73 ? -38.406 44.562 16.328 1 30.86 73 VAL B N 1
ATOM 4074 C CA . VAL B 1 73 ? -37.438 45.531 16.844 1 30.86 73 VAL B CA 1
ATOM 4075 C C . VAL B 1 73 ? -36.531 44.844 17.875 1 30.86 73 VAL B C 1
ATOM 4077 O O . VAL B 1 73 ? -36.438 45.344 19 1 30.86 73 VAL B O 1
ATOM 4080 N N . ALA B 1 74 ? -36.719 43.688 18.328 1 32.31 74 ALA B N 1
ATOM 4081 C CA . ALA B 1 74 ? -35.781 43.344 19.406 1 32.31 74 ALA B CA 1
ATOM 4082 C C . ALA B 1 74 ? -34.375 43.75 19.047 1 32.31 74 ALA B C 1
ATOM 4084 O O . ALA B 1 74 ? -33.906 43.531 17.922 1 32.31 74 ALA B O 1
ATOM 4085 N N . SER B 1 75 ? -33.781 44.781 19.75 1 30.31 75 SER B N 1
ATOM 4086 C CA . SER B 1 75 ? -32.5 45.5 19.781 1 30.31 75 SER B CA 1
ATOM 4087 C C . SER B 1 75 ? -31.328 44.562 19.578 1 30.31 75 SER B C 1
ATOM 4089 O O . SER B 1 75 ? -31.25 43.5 20.188 1 30.31 75 SER B O 1
ATOM 4091 N N . ARG B 1 76 ? -30.688 44.594 18.453 1 32.34 76 ARG B N 1
ATOM 4092 C CA . ARG B 1 76 ? -29.328 44.156 18.188 1 32.34 76 ARG B CA 1
ATOM 4093 C C . ARG B 1 76 ? -28.375 44.562 19.297 1 32.34 76 ARG B C 1
ATOM 4095 O O . ARG B 1 76 ? -27.797 45.656 19.266 1 32.34 76 ARG B O 1
ATOM 4102 N N . ALA B 1 77 ? -28.781 44.5 20.547 1 32.59 77 ALA B N 1
ATOM 4103 C CA . ALA B 1 77 ? -27.703 44.688 21.516 1 32.59 77 ALA B CA 1
ATOM 4104 C C . ALA B 1 77 ? -26.453 43.938 21.094 1 32.59 77 ALA B C 1
ATOM 4106 O O . ALA B 1 77 ? -26.469 42.719 20.922 1 32.59 77 ALA B O 1
ATOM 4107 N N . GLU B 1 78 ? -25.719 44.625 20.297 1 32.88 78 GLU B N 1
ATOM 4108 C CA . GLU B 1 78 ? -24.312 44.281 20.094 1 32.88 78 GLU B CA 1
ATOM 4109 C C . GLU B 1 78 ? -23.672 43.812 21.391 1 32.88 78 GLU B C 1
ATOM 4111 O O . GLU B 1 78 ? -23.422 44.625 22.297 1 32.88 78 GLU B O 1
ATOM 4116 N N . VAL B 1 79 ? -24.172 42.844 22.047 1 32.69 79 VAL B N 1
ATOM 4117 C CA . VAL B 1 79 ? -23.406 42.281 23.172 1 32.69 79 VAL B CA 1
ATOM 4118 C C . VAL B 1 79 ? -21.922 42.438 22.891 1 32.69 79 VAL B C 1
ATOM 4120 O O . VAL B 1 79 ? -21.391 41.844 21.953 1 32.69 79 VAL B O 1
ATOM 4123 N N . HIS B 1 80 ? -21.406 43.688 23.156 1 31.64 80 HIS B N 1
ATOM 4124 C CA . HIS B 1 80 ? -19.969 43.969 23.281 1 31.64 80 HIS B CA 1
ATOM 4125 C C . HIS B 1 80 ? -19.266 42.812 24.031 1 31.64 80 HIS B C 1
ATOM 4127 O O . HIS B 1 80 ? -19.531 42.594 25.219 1 31.64 80 HIS B O 1
ATOM 4133 N N . ASN B 1 81 ? -19.172 41.688 23.5 1 32.69 81 ASN B N 1
ATOM 4134 C CA . ASN B 1 81 ? -18.281 40.719 24.078 1 32.69 81 ASN B CA 1
ATOM 4135 C C . ASN B 1 81 ? -17.062 41.375 24.734 1 32.69 81 ASN B C 1
ATOM 4137 O O . ASN B 1 81 ? -16.219 41.938 24.047 1 32.69 81 ASN B O 1
ATOM 4141 N N . PRO B 1 82 ? -17.188 41.938 25.984 1 33.69 82 PRO B N 1
ATOM 4142 C CA . PRO B 1 82 ? -16.094 42.594 26.688 1 33.69 82 PRO B CA 1
ATOM 4143 C C . PRO B 1 82 ? -14.734 41.938 26.438 1 33.69 82 PRO B C 1
ATOM 4145 O O . PRO B 1 82 ? -13.695 42.5 26.828 1 33.69 82 PRO B O 1
ATOM 4148 N N . TYR B 1 83 ? -14.688 40.688 26.438 1 33.56 83 TYR B N 1
ATOM 4149 C CA . TYR B 1 83 ? -13.367 40.094 26.188 1 33.56 83 TYR B CA 1
ATOM 4150 C C . TYR B 1 83 ? -12.828 40.531 24.828 1 33.56 83 TYR B C 1
ATOM 4152 O O . TYR B 1 83 ? -11.852 40 24.328 1 33.56 83 TYR B O 1
ATOM 4160 N N . ASN B 1 84 ? -13.562 41.344 24 1 35.41 84 ASN B N 1
ATOM 4161 C CA . ASN B 1 84 ? -13.039 42.188 22.938 1 35.41 84 ASN B CA 1
ATOM 4162 C C . ASN B 1 84 ? -11.953 43.125 23.469 1 35.41 84 ASN B C 1
ATOM 4164 O O . ASN B 1 84 ? -11.695 44.188 22.875 1 35.41 84 ASN B O 1
ATOM 4168 N N . THR B 1 85 ? -11.82 43.406 24.781 1 35.06 85 THR B N 1
ATOM 4169 C CA . THR B 1 85 ? -11.07 44.5 25.375 1 35.06 85 THR B CA 1
ATOM 4170 C C . THR B 1 85 ? -9.586 44.375 25.047 1 35.06 85 THR B C 1
ATOM 4172 O O . THR B 1 85 ? -8.844 45.375 25.141 1 35.06 85 THR B O 1
ATOM 4175 N N . GLY B 1 86 ? -8.836 43.281 25.453 1 34.81 86 GLY B N 1
ATOM 4176 C CA . GLY B 1 86 ? -7.422 43.562 25.609 1 34.81 86 GLY B CA 1
ATOM 4177 C C . GLY B 1 86 ? -6.766 44.031 24.328 1 34.81 86 GLY B C 1
ATOM 4178 O O . GLY B 1 86 ? -7.387 44 23.25 1 34.81 86 GLY B O 1
ATOM 4179 N N . PHE B 1 87 ? -5.344 44.438 24.391 1 35.62 87 PHE B N 1
ATOM 4180 C CA . PHE B 1 87 ? -4.434 45.125 23.484 1 35.62 87 PHE B CA 1
ATOM 4181 C C . PHE B 1 87 ? -4.582 44.594 22.062 1 35.62 87 PHE B C 1
ATOM 4183 O O . PHE B 1 87 ? -4.562 45.375 21.094 1 35.62 87 PHE B O 1
ATOM 4190 N N . LEU B 1 88 ? -4.109 43.25 21.781 1 40 88 LEU B N 1
ATOM 4191 C CA . LEU B 1 88 ? -4.082 42.844 20.391 1 40 88 LEU B CA 1
ATOM 4192 C C . LEU B 1 88 ? -5.488 42.531 19.875 1 40 88 LEU B C 1
ATOM 4194 O O . LEU B 1 88 ? -6.297 41.938 20.578 1 40 88 LEU B O 1
ATOM 4198 N N . GLY B 1 89 ? -6.164 43.375 19.266 1 45.09 89 GLY B N 1
ATOM 4199 C CA . GLY B 1 89 ? -7.477 43.156 18.672 1 45.09 89 GLY B CA 1
ATOM 4200 C C . GLY B 1 89 ? -7.828 41.719 18.469 1 45.09 89 GLY B C 1
ATOM 4201 O O . GLY B 1 89 ? -6.941 40.844 18.438 1 45.09 89 GLY B O 1
ATOM 4202 N N . SER B 1 90 ? -9.109 41.281 18.812 1 53.75 90 SER B N 1
ATOM 4203 C CA . SER B 1 90 ? -9.672 39.938 18.906 1 53.75 90 SER B CA 1
ATOM 4204 C C . SER B 1 90 ? -9.25 39.062 17.734 1 53.75 90 SER B C 1
ATOM 4206 O O . SER B 1 90 ? -8.875 37.906 17.906 1 53.75 90 SER B O 1
ATOM 4208 N N . LYS B 1 91 ? -9.195 39.719 16.562 1 57.12 91 LYS B N 1
ATOM 4209 C CA . LYS B 1 91 ? -8.852 38.938 15.367 1 57.12 91 LYS B CA 1
ATOM 4210 C C . LYS B 1 91 ? -7.363 38.625 15.336 1 57.12 91 LYS B C 1
ATOM 4212 O O . LYS B 1 91 ? -6.969 37.5 14.969 1 57.12 91 LYS B O 1
ATOM 4217 N N . PHE B 1 92 ? -6.562 39.594 15.68 1 62.5 92 PHE B N 1
ATOM 4218 C CA . PHE B 1 92 ? -5.113 39.438 15.656 1 62.5 92 PHE B CA 1
ATOM 4219 C C . PHE B 1 92 ? -4.66 38.406 16.688 1 62.5 92 PHE B C 1
ATOM 4221 O O . PHE B 1 92 ? -3.762 37.625 16.422 1 62.5 92 PHE B O 1
ATOM 4228 N N . ALA B 1 93 ? -5.332 38.469 17.828 1 62.25 93 ALA B N 1
ATOM 4229 C CA . ALA B 1 93 ? -4.984 37.531 18.891 1 62.25 93 ALA B CA 1
ATOM 4230 C C . ALA B 1 93 ? -5.297 36.094 18.469 1 62.25 93 ALA B C 1
ATOM 4232 O O . ALA B 1 93 ? -4.527 35.156 18.75 1 62.25 93 ALA B O 1
ATOM 4233 N N . PHE B 1 94 ? -6.336 35.969 17.734 1 62.59 94 PHE B N 1
ATOM 4234 C CA . PHE B 1 94 ? -6.719 34.656 17.25 1 62.59 94 PHE B CA 1
ATOM 4235 C C . PHE B 1 94 ? -5.738 34.156 16.188 1 62.59 94 PHE B C 1
ATOM 4237 O O . PHE B 1 94 ? -5.367 32.969 16.188 1 62.59 94 PHE B O 1
ATOM 4244 N N . LEU B 1 95 ? -5.297 35.062 15.398 1 68.44 95 LEU B N 1
ATOM 4245 C CA . LEU B 1 95 ? -4.344 34.719 14.352 1 68.44 95 LEU B CA 1
ATOM 4246 C C . LEU B 1 95 ? -3.004 34.312 14.961 1 68.44 95 LEU B C 1
ATOM 4248 O O . LEU B 1 95 ? -2.385 33.344 14.516 1 68.44 95 LEU B O 1
ATOM 4252 N N . LEU B 1 96 ? -2.703 35.062 16.016 1 75.38 96 LEU B N 1
ATOM 4253 C CA . LEU B 1 96 ? -1.428 34.75 16.656 1 75.38 96 LEU B CA 1
ATOM 4254 C C . LEU B 1 96 ? -1.475 33.406 17.359 1 75.38 96 LEU B C 1
ATOM 4256 O O . LEU B 1 96 ? -0.482 32.656 17.375 1 75.38 96 LEU B O 1
ATOM 4260 N N . ASN B 1 97 ? -2.658 33.156 17.922 1 74.31 97 ASN B N 1
ATOM 4261 C CA . ASN B 1 97 ? -2.816 31.844 18.562 1 74.31 97 ASN B CA 1
ATOM 4262 C C . ASN B 1 97 ? -2.652 30.703 17.578 1 74.31 97 ASN B C 1
ATOM 4264 O O . ASN B 1 97 ? -1.923 29.75 17.844 1 74.31 97 ASN B O 1
ATOM 4268 N N . ASP B 1 98 ? -3.197 30.844 16.469 1 77.44 98 ASP B N 1
ATOM 4269 C CA . ASP B 1 98 ? -3.109 29.812 15.445 1 77.44 98 ASP B CA 1
ATOM 4270 C C . ASP B 1 98 ? -1.686 29.703 14.906 1 77.44 98 ASP B C 1
ATOM 4272 O O . ASP B 1 98 ? -1.19 28.594 14.688 1 77.44 98 ASP B O 1
ATOM 4276 N N . VAL B 1 99 ? -1.051 30.812 14.844 1 84.06 99 VAL B N 1
ATOM 4277 C CA . VAL B 1 99 ? 0.288 30.844 14.266 1 84.06 99 VAL B CA 1
ATOM 4278 C C . VAL B 1 99 ? 1.274 30.141 15.188 1 84.06 99 VAL B C 1
ATOM 4280 O O . VAL B 1 99 ? 2.141 29.391 14.719 1 84.06 99 VAL B O 1
ATOM 4283 N N . PHE B 1 100 ? 1.058 30.328 16.5 1 87.75 100 PHE B N 1
ATOM 4284 C CA . PHE B 1 100 ? 1.99 29.719 17.438 1 87.75 100 PHE B CA 1
ATOM 4285 C C . PHE B 1 100 ? 1.799 28.203 17.484 1 87.75 100 PHE B C 1
ATOM 4287 O O . PHE B 1 100 ? 2.771 27.453 17.562 1 87.75 100 PHE B O 1
ATOM 4294 N N . HIS B 1 101 ? 0.603 27.766 17.438 1 87.81 101 HIS B N 1
ATOM 4295 C CA . HIS B 1 101 ? 0.347 26.328 17.406 1 87.81 101 HIS B CA 1
ATOM 4296 C C . HIS B 1 101 ? 0.881 25.703 16.109 1 87.81 101 HIS B C 1
ATOM 4298 O O . HIS B 1 101 ? 1.515 24.656 16.156 1 87.81 101 HIS B O 1
ATOM 4304 N N . MET B 1 102 ? 0.695 26.406 15.031 1 89.5 102 MET B N 1
ATOM 4305 C CA . MET B 1 102 ? 1.157 25.891 13.742 1 89.5 102 MET B CA 1
ATOM 4306 C C . MET B 1 102 ? 2.682 25.844 13.695 1 89.5 102 MET B C 1
ATOM 4308 O O . MET B 1 102 ? 3.262 24.906 13.156 1 89.5 102 MET B O 1
ATOM 4312 N N . ALA B 1 103 ? 3.203 26.859 14.258 1 92.12 103 ALA B N 1
ATOM 4313 C CA . ALA B 1 103 ? 4.66 26.938 14.242 1 92.12 103 ALA B CA 1
ATOM 4314 C C . ALA B 1 103 ? 5.281 25.812 15.078 1 92.12 103 ALA B C 1
ATOM 4316 O O . ALA B 1 103 ? 6.176 25.109 14.609 1 92.12 103 ALA B O 1
ATOM 4317 N N . LEU B 1 104 ? 4.812 25.625 16.281 1 95 104 LEU B N 1
ATOM 4318 C CA . LEU B 1 104 ? 5.352 24.609 17.188 1 95 104 LEU B CA 1
ATOM 4319 C C . LEU B 1 104 ? 5.203 23.203 16.594 1 95 104 LEU B C 1
ATOM 4321 O O . LEU B 1 104 ? 6.18 22.469 16.484 1 95 104 LEU B O 1
ATOM 4325 N N . PHE B 1 105 ? 4.035 22.922 16.156 1 96 105 PHE B N 1
ATOM 4326 C CA . PHE B 1 105 ? 3.758 21.578 15.664 1 96 105 PHE B CA 1
ATOM 4327 C C . PHE B 1 105 ? 4.359 21.375 14.281 1 96 105 PHE B C 1
ATOM 4329 O O . PHE B 1 105 ? 4.723 20.266 13.914 1 96 105 PHE B O 1
ATOM 4336 N N . GLY B 1 106 ? 4.469 22.469 13.523 1 96.69 106 GLY B N 1
ATOM 4337 C CA . GLY B 1 106 ? 5.156 22.375 12.242 1 96.69 106 GLY B CA 1
ATOM 4338 C C . GLY B 1 106 ? 6.625 22.016 12.383 1 96.69 106 GLY B C 1
ATOM 4339 O O . GLY B 1 106 ? 7.129 21.156 11.656 1 96.69 106 GLY B O 1
ATOM 4340 N N . ILE B 1 107 ? 7.27 22.672 13.344 1 97.75 107 ILE B N 1
ATOM 4341 C CA . ILE B 1 107 ? 8.664 22.359 13.625 1 97.75 107 ILE B CA 1
ATOM 4342 C C . ILE B 1 107 ? 8.789 20.922 14.109 1 97.75 107 ILE B C 1
ATOM 4344 O O . ILE B 1 107 ? 9.695 20.188 13.688 1 97.75 107 ILE B O 1
ATOM 4348 N N . GLY B 1 108 ? 7.898 20.5 14.969 1 97.56 108 GLY B N 1
ATOM 4349 C CA . GLY B 1 108 ? 7.883 19.125 15.438 1 97.56 108 GLY B CA 1
ATOM 4350 C C . GLY B 1 108 ? 7.727 18.109 14.32 1 97.56 108 GLY B C 1
ATOM 4351 O O . GLY B 1 108 ? 8.414 17.094 14.305 1 97.56 108 GLY B O 1
ATOM 4352 N N . GLY B 1 109 ? 6.828 18.375 13.375 1 98.12 109 GLY B N 1
ATOM 4353 C CA . GLY B 1 109 ? 6.641 17.516 12.227 1 98.12 109 GLY B CA 1
ATOM 4354 C C . GLY B 1 109 ? 7.875 17.406 11.344 1 98.12 109 GLY B C 1
ATOM 4355 O O . GLY B 1 109 ? 8.219 16.328 10.875 1 98.12 109 GLY B O 1
ATOM 4356 N N . THR B 1 110 ? 8.516 18.531 11.172 1 98.19 110 THR B N 1
ATOM 4357 C CA . THR B 1 110 ? 9.727 18.562 10.359 1 98.19 110 THR B CA 1
ATOM 4358 C C . THR B 1 110 ? 10.836 17.75 11 1 98.19 110 THR B C 1
ATOM 4360 O O . THR B 1 110 ? 11.539 17 10.32 1 98.19 110 THR B O 1
ATOM 4363 N N . LEU B 1 111 ? 10.969 17.859 12.312 1 97.62 111 LEU B N 1
ATOM 4364 C CA . LEU B 1 111 ? 11.984 17.109 13.047 1 97.62 111 LEU B CA 1
ATOM 4365 C C . LEU B 1 111 ? 11.68 15.617 13.016 1 97.62 111 LEU B C 1
ATOM 4367 O O . LEU B 1 111 ? 12.586 14.805 12.828 1 97.62 111 LEU B O 1
ATOM 4371 N N . ALA B 1 112 ? 10.461 15.305 13.188 1 98.06 112 ALA B N 1
ATOM 4372 C CA . ALA B 1 112 ? 10.062 13.898 13.133 1 98.06 112 ALA B CA 1
ATOM 4373 C C . ALA B 1 112 ? 10.312 13.312 11.75 1 98.06 112 ALA B C 1
ATOM 4375 O O . ALA B 1 112 ? 10.797 12.18 11.633 1 98.06 112 ALA B O 1
ATOM 4376 N N . ARG B 1 113 ? 9.953 14.031 10.734 1 97.69 113 ARG B N 1
ATOM 4377 C CA . ARG B 1 113 ? 10.195 13.586 9.367 1 97.69 113 ARG B CA 1
ATOM 4378 C C . ARG B 1 113 ? 11.688 13.359 9.125 1 97.69 113 ARG B C 1
ATOM 4380 O O . ARG B 1 113 ? 12.078 12.352 8.539 1 97.69 113 ARG B O 1
ATOM 4387 N N . THR B 1 114 ? 12.469 14.312 9.57 1 96.75 114 THR B N 1
ATOM 4388 C CA . THR B 1 114 ? 13.914 14.195 9.43 1 96.75 114 THR B CA 1
ATOM 4389 C C . THR B 1 114 ? 14.445 12.984 10.188 1 96.75 114 THR B C 1
ATOM 4391 O O . THR B 1 114 ? 15.289 12.242 9.688 1 96.75 114 THR B O 1
ATOM 4394 N N . GLY B 1 115 ? 13.945 12.805 11.391 1 96.56 115 GLY B N 1
ATOM 4395 C CA . GLY B 1 115 ? 14.344 11.648 12.18 1 96.56 115 GLY B CA 1
ATOM 4396 C C . GLY B 1 115 ? 14 10.328 11.516 1 96.56 115 GLY B C 1
ATOM 4397 O O . GLY B 1 115 ? 14.82 9.406 11.492 1 96.56 115 GLY B O 1
ATOM 4398 N N . LEU B 1 116 ? 12.828 10.227 10.961 1 96.44 116 LEU B N 1
ATOM 4399 C CA . LEU B 1 116 ? 12.398 9 10.297 1 96.44 116 LEU B CA 1
ATOM 4400 C C . LEU B 1 116 ? 13.195 8.766 9.016 1 96.44 116 LEU B C 1
ATOM 4402 O O . LEU B 1 116 ? 13.5 7.625 8.672 1 96.44 116 LEU B O 1
ATOM 4406 N N . ASP B 1 117 ? 13.477 9.836 8.375 1 93.69 117 ASP B N 1
ATOM 4407 C CA . ASP B 1 117 ? 14.297 9.734 7.168 1 93.69 117 ASP B CA 1
ATOM 4408 C C . ASP B 1 117 ? 15.68 9.172 7.492 1 93.69 117 ASP B C 1
ATOM 4410 O O . ASP B 1 117 ? 16.234 8.406 6.711 1 93.69 117 ASP B O 1
ATOM 4414 N N . LEU B 1 118 ? 16.25 9.578 8.617 1 93.19 118 LEU B N 1
ATOM 4415 C CA . LEU B 1 118 ? 17.562 9.109 9.031 1 93.19 118 LEU B CA 1
ATOM 4416 C C . LEU B 1 118 ? 17.516 7.66 9.492 1 93.19 118 LEU B C 1
ATOM 4418 O O . LEU B 1 118 ? 18.391 6.867 9.156 1 93.19 118 LEU B O 1
ATOM 4422 N N . VAL B 1 119 ? 16.484 7.301 10.203 1 93.06 119 VAL B N 1
ATOM 4423 C CA . VAL B 1 119 ? 16.375 5.973 10.789 1 93.06 119 VAL B CA 1
ATOM 4424 C C . VAL B 1 119 ? 16.141 4.934 9.695 1 93.06 119 VAL B C 1
ATOM 4426 O O . VAL B 1 119 ? 16.734 3.857 9.719 1 93.06 119 VAL B O 1
ATOM 4429 N N . PHE B 1 120 ? 15.383 5.238 8.695 1 93.62 120 PHE B N 1
ATOM 4430 C CA . PHE B 1 120 ? 15.016 4.25 7.688 1 93.62 120 PHE B CA 1
ATOM 4431 C C . PHE B 1 120 ? 15.828 4.445 6.414 1 93.62 120 PHE B C 1
ATOM 4433 O O . PHE B 1 120 ? 15.695 3.672 5.461 1 93.62 120 PHE B O 1
ATOM 4440 N N . GLY B 1 121 ? 16.656 5.426 6.402 1 91.12 121 GLY B N 1
ATOM 4441 C CA . GLY B 1 121 ? 17.484 5.711 5.242 1 91.12 121 GLY B CA 1
ATOM 4442 C C . GLY B 1 121 ? 18.672 4.785 5.121 1 91.12 121 GLY B C 1
ATOM 4443 O O . GLY B 1 121 ? 18.797 3.818 5.875 1 91.12 121 GLY B O 1
ATOM 4444 N N . PRO B 1 122 ? 19.547 5.012 4.195 1 85.44 122 PRO B N 1
ATOM 4445 C CA . PRO B 1 122 ? 20.656 4.117 3.881 1 85.44 122 PRO B CA 1
ATOM 4446 C C . PRO B 1 122 ? 21.703 4.051 5 1 85.44 122 PRO B C 1
ATOM 4448 O O . PRO B 1 122 ? 22.406 3.047 5.133 1 85.44 122 PRO B O 1
ATOM 4451 N N . SER B 1 123 ? 21.734 5.043 5.809 1 83.5 123 SER B N 1
ATOM 4452 C CA . SER B 1 123 ? 22.797 5.098 6.812 1 83.5 123 SER B CA 1
ATOM 4453 C C . SER B 1 123 ? 22.453 4.246 8.031 1 83.5 123 SER B C 1
ATOM 4455 O O . SER B 1 123 ? 23.344 3.738 8.711 1 83.5 123 SER B O 1
ATOM 4457 N N . VAL B 1 124 ? 21.172 4.086 8.352 1 87.19 124 VAL B N 1
ATOM 4458 C CA . VAL B 1 124 ? 20.812 3.363 9.562 1 87.19 124 VAL B CA 1
ATOM 4459 C C . VAL B 1 124 ? 20 2.125 9.203 1 87.19 124 VAL B C 1
ATOM 4461 O O . VAL B 1 124 ? 20.547 1.028 9.07 1 87.19 124 VAL B O 1
ATOM 4464 N N . GLY B 1 125 ? 18.875 2.316 8.672 1 86.31 125 GLY B N 1
ATOM 4465 C CA . GLY B 1 125 ? 17.984 1.204 8.398 1 86.31 125 GLY B CA 1
ATOM 4466 C C . GLY B 1 125 ? 18.188 0.599 7.02 1 86.31 125 GLY B C 1
ATOM 4467 O O . GLY B 1 125 ? 17.984 -0.602 6.828 1 86.31 125 GLY B O 1
ATOM 4468 N N . ALA B 1 126 ? 18.562 1.369 6.066 1 87.75 126 ALA B N 1
ATOM 4469 C CA . ALA B 1 126 ? 18.797 0.968 4.684 1 87.75 126 ALA B CA 1
ATOM 4470 C C . ALA B 1 126 ? 17.562 0.334 4.066 1 87.75 126 ALA B C 1
ATOM 4472 O O . ALA B 1 126 ? 17.656 -0.676 3.365 1 87.75 126 ALA B O 1
ATOM 4473 N N . VAL B 1 127 ? 16.422 0.844 4.383 1 90.75 127 VAL B N 1
ATOM 4474 C CA . VAL B 1 127 ? 15.156 0.344 3.844 1 90.75 127 VAL B CA 1
ATOM 4475 C C . VAL B 1 127 ? 14.719 1.204 2.658 1 90.75 127 VAL B C 1
ATOM 4477 O O . VAL B 1 127 ? 14.227 0.685 1.657 1 90.75 127 VAL B O 1
ATOM 4480 N N . THR B 1 128 ? 14.891 2.492 2.809 1 92.94 128 THR B N 1
ATOM 4481 C CA . THR B 1 128 ? 14.492 3.438 1.772 1 92.94 128 THR B CA 1
ATOM 4482 C C . THR B 1 128 ? 15.703 3.891 0.958 1 92.94 128 THR B C 1
ATOM 4484 O O . THR B 1 128 ? 16.844 3.768 1.408 1 92.94 128 THR B O 1
ATOM 4487 N N . SER B 1 129 ? 15.461 4.27 -0.259 1 91.31 129 SER B N 1
ATOM 4488 C CA . SER B 1 129 ? 16.516 4.777 -1.131 1 91.31 129 SER B CA 1
ATOM 4489 C C . SER B 1 129 ? 15.961 5.758 -2.158 1 91.31 129 SER B C 1
ATOM 4491 O O . SER B 1 129 ? 14.766 5.73 -2.471 1 91.31 129 SER B O 1
ATOM 4493 N N . GLU B 1 130 ? 16.844 6.637 -2.662 1 91.31 130 GLU B N 1
ATOM 4494 C CA . GLU B 1 130 ? 16.469 7.609 -3.684 1 91.31 130 GLU B CA 1
ATOM 4495 C C . GLU B 1 130 ? 16.219 6.934 -5.031 1 91.31 130 GLU B C 1
ATOM 4497 O O . GLU B 1 130 ? 15.648 7.531 -5.938 1 91.31 130 GLU B O 1
ATOM 4502 N N . TYR B 1 131 ? 16.578 5.645 -5.129 1 89.75 131 TYR B N 1
ATOM 4503 C CA . TYR B 1 131 ? 16.5 4.941 -6.406 1 89.75 131 TYR B CA 1
ATOM 4504 C C . TYR B 1 131 ? 15.508 3.791 -6.336 1 89.75 131 TYR B C 1
ATOM 4506 O O . TYR B 1 131 ? 15.391 3.006 -7.277 1 89.75 131 TYR B O 1
ATOM 4514 N N . SER B 1 132 ? 14.867 3.701 -5.203 1 90.25 132 SER B N 1
ATOM 4515 C CA . SER B 1 132 ? 14 2.551 -4.996 1 90.25 132 SER B CA 1
ATOM 4516 C C . SER B 1 132 ? 12.531 2.963 -4.988 1 90.25 132 SER B C 1
ATOM 4518 O O . SER B 1 132 ? 12.211 4.148 -4.848 1 90.25 132 SER B O 1
ATOM 4520 N N . ALA B 1 133 ? 11.68 1.963 -5.199 1 92.12 133 ALA B N 1
ATOM 4521 C CA . ALA B 1 133 ? 10.242 2.195 -5.117 1 92.12 133 ALA B CA 1
ATOM 4522 C C . ALA B 1 133 ? 9.82 2.523 -3.688 1 92.12 133 ALA B C 1
ATOM 4524 O O . ALA B 1 133 ? 8.781 3.154 -3.469 1 92.12 133 ALA B O 1
ATOM 4525 N N . VAL B 1 134 ? 10.617 2.039 -2.738 1 93.81 134 VAL B N 1
ATOM 4526 C CA . VAL B 1 134 ? 10.43 2.443 -1.35 1 93.81 134 VAL B CA 1
ATOM 4527 C C . VAL B 1 134 ? 11.18 3.746 -1.083 1 93.81 134 VAL B C 1
ATOM 4529 O O . VAL B 1 134 ? 12.305 3.729 -0.571 1 93.81 134 VAL B O 1
ATOM 4532 N N . PHE B 1 135 ? 10.539 4.785 -1.407 1 93.38 135 PHE B N 1
ATOM 4533 C CA . PHE B 1 135 ? 11.172 6.102 -1.446 1 93.38 135 PHE B CA 1
ATOM 4534 C C . PHE B 1 135 ? 11.414 6.629 -0.037 1 93.38 135 PHE B C 1
ATOM 4536 O O . PHE B 1 135 ? 10.852 6.113 0.929 1 93.38 135 PHE B O 1
ATOM 4543 N N . LYS B 1 136 ? 12.133 7.602 0.075 1 93.88 136 LYS B N 1
ATOM 4544 C CA . LYS B 1 136 ? 12.703 8.078 1.331 1 93.88 136 LYS B CA 1
ATOM 4545 C C . LYS B 1 136 ? 11.609 8.539 2.291 1 93.88 136 LYS B C 1
ATOM 4547 O O . LYS B 1 136 ? 11.664 8.25 3.488 1 93.88 136 LYS B O 1
ATOM 4552 N N . VAL B 1 137 ? 10.594 9.227 1.797 1 96.31 137 VAL B N 1
ATOM 4553 C CA . VAL B 1 137 ? 9.641 9.844 2.707 1 96.31 137 VAL B CA 1
ATOM 4554 C C . VAL B 1 137 ? 8.422 8.938 2.875 1 96.31 137 VAL B C 1
ATOM 4556 O O . VAL B 1 137 ? 7.391 9.359 3.395 1 96.31 137 VAL B O 1
ATOM 4559 N N . LEU B 1 138 ? 8.531 7.668 2.484 1 96.81 138 LEU B N 1
ATOM 4560 C CA . LEU B 1 138 ? 7.422 6.734 2.641 1 96.81 138 LEU B CA 1
ATOM 4561 C C . LEU B 1 138 ? 7.098 6.52 4.113 1 96.81 138 LEU B C 1
ATOM 4563 O O . LEU B 1 138 ? 5.934 6.613 4.52 1 96.81 138 LEU B O 1
ATOM 4567 N N . PRO B 1 139 ? 8.078 6.316 5.016 1 96.31 139 PRO B N 1
ATOM 4568 C CA . PRO B 1 139 ? 7.754 6.082 6.426 1 96.31 139 PRO B CA 1
ATOM 4569 C C . PRO B 1 139 ? 7.082 7.281 7.086 1 96.31 139 PRO B C 1
ATOM 4571 O O . PRO B 1 139 ? 6.047 7.133 7.738 1 96.31 139 PRO B O 1
ATOM 4574 N N . PRO B 1 140 ? 7.621 8.508 6.914 1 97.81 140 PRO B N 1
ATOM 4575 C CA . PRO B 1 140 ? 6.914 9.625 7.535 1 97.81 140 PRO B CA 1
ATOM 4576 C C . PRO B 1 140 ? 5.523 9.852 6.941 1 97.81 140 PRO B C 1
ATOM 4578 O O . PRO B 1 140 ? 4.594 10.211 7.664 1 97.81 140 PRO B O 1
ATOM 4581 N N . ASN B 1 141 ? 5.332 9.68 5.645 1 98 141 ASN B N 1
ATOM 4582 C CA . ASN B 1 141 ? 4.016 9.82 5.035 1 98 141 ASN B CA 1
ATOM 4583 C C . ASN B 1 141 ? 3.033 8.789 5.582 1 98 141 ASN B C 1
ATOM 4585 O O . ASN B 1 141 ? 1.856 9.086 5.789 1 98 141 ASN B O 1
ATOM 4589 N N . ALA B 1 142 ? 3.539 7.621 5.805 1 96.5 142 ALA B N 1
ATOM 4590 C CA . ALA B 1 142 ? 2.699 6.574 6.379 1 96.5 142 ALA B CA 1
ATOM 4591 C C . ALA B 1 142 ? 2.322 6.898 7.82 1 96.5 142 ALA B C 1
ATOM 4593 O O . ALA B 1 142 ? 1.149 6.82 8.195 1 96.5 142 ALA B O 1
ATOM 4594 N N . LEU B 1 143 ? 3.275 7.262 8.594 1 97.06 143 LEU B N 1
ATOM 4595 C CA . LEU B 1 143 ? 3.031 7.543 10 1 97.06 143 LEU B CA 1
ATOM 4596 C C . LEU B 1 143 ? 2.115 8.75 10.164 1 97.06 143 LEU B C 1
ATOM 4598 O O . LEU B 1 143 ? 1.202 8.734 10.992 1 97.06 143 LEU B O 1
ATOM 4602 N N . GLY B 1 144 ? 2.438 9.805 9.422 1 97.56 144 GLY B N 1
ATOM 4603 C CA . GLY B 1 144 ? 1.59 10.984 9.492 1 97.56 144 GLY B CA 1
ATOM 4604 C C . GLY B 1 144 ? 0.152 10.711 9.094 1 97.56 144 GLY B C 1
ATOM 4605 O O . GLY B 1 144 ? -0.779 11.242 9.703 1 97.56 144 GLY B O 1
ATOM 4606 N N . SER B 1 145 ? -0.042 9.906 8.094 1 96 145 SER B N 1
ATOM 4607 C CA . SER B 1 145 ? -1.39 9.539 7.66 1 96 145 SER B CA 1
ATOM 4608 C C . SER B 1 145 ? -2.092 8.688 8.711 1 96 145 SER B C 1
ATOM 4610 O O . SER B 1 145 ? -3.299 8.82 8.922 1 96 145 SER B O 1
ATOM 4612 N N . PHE B 1 146 ? -1.347 7.828 9.375 1 95.06 146 PHE B N 1
ATOM 4613 C CA . PHE B 1 146 ? -1.899 7.047 10.477 1 95.06 146 PHE B CA 1
ATOM 4614 C C . PHE B 1 146 ? -2.371 7.953 11.602 1 95.06 146 PHE B C 1
ATOM 4616 O O . PHE B 1 146 ? -3.482 7.793 12.117 1 95.06 146 PHE B O 1
ATOM 4623 N N . LEU B 1 147 ? -1.562 8.859 11.938 1 95.44 147 LEU B N 1
ATOM 4624 C CA . LEU B 1 147 ? -1.841 9.727 13.078 1 95.44 147 LEU B CA 1
ATOM 4625 C C . LEU B 1 147 ? -3.045 10.625 12.797 1 95.44 147 LEU B C 1
ATOM 4627 O O . LEU B 1 147 ? -3.883 10.836 13.68 1 95.44 147 LEU B O 1
ATOM 4631 N N . ILE B 1 148 ? -3.127 11.164 11.602 1 92.88 148 ILE B N 1
ATOM 4632 C CA . ILE B 1 148 ? -4.25 12.047 11.305 1 92.88 148 ILE B CA 1
ATOM 4633 C C . ILE B 1 148 ? -5.543 11.234 11.25 1 92.88 148 ILE B C 1
ATOM 4635 O O . ILE B 1 148 ? -6.605 11.727 11.641 1 92.88 148 ILE B O 1
ATOM 4639 N N . GLY B 1 149 ? -5.441 9.992 10.711 1 89.75 149 GLY B N 1
ATOM 4640 C CA . GLY B 1 149 ? -6.594 9.109 10.789 1 89.75 149 GLY B CA 1
ATOM 4641 C C . GLY B 1 149 ? -7.059 8.852 12.211 1 89.75 149 GLY B C 1
ATOM 4642 O O . GLY B 1 149 ? -8.258 8.883 12.492 1 89.75 149 GLY B O 1
ATOM 4643 N N . PHE B 1 150 ? -6.109 8.633 13.039 1 89.5 150 PHE B N 1
ATOM 4644 C CA . PHE B 1 150 ? -6.391 8.406 14.453 1 89.5 150 PHE B CA 1
ATOM 4645 C C . PHE B 1 150 ? -7.027 9.641 15.078 1 89.5 150 PHE B C 1
ATOM 4647 O O . PHE B 1 150 ? -7.996 9.531 15.836 1 89.5 150 PHE B O 1
ATOM 4654 N N . LEU B 1 151 ? -6.523 10.805 14.75 1 86.5 151 LEU B N 1
ATOM 4655 C CA . LEU B 1 151 ? -7.012 12.055 15.32 1 86.5 151 LEU B CA 1
ATOM 4656 C C . LEU B 1 151 ? -8.422 12.367 14.812 1 86.5 151 LEU B C 1
ATOM 4658 O O . LEU B 1 151 ? -9.25 12.875 15.562 1 86.5 151 LEU B O 1
ATOM 4662 N N . ILE B 1 152 ? -8.641 12.07 13.602 1 79.44 152 ILE B N 1
ATOM 4663 C CA . ILE B 1 152 ? -9.953 12.312 13.016 1 79.44 152 ILE B CA 1
ATOM 4664 C C . ILE B 1 152 ? -10.984 11.375 13.641 1 79.44 152 ILE B C 1
ATOM 4666 O O . ILE B 1 152 ? -12.125 11.773 13.891 1 79.44 152 ILE B O 1
ATOM 4670 N N . GLY B 1 153 ? -10.602 10.203 13.891 1 75.12 153 GLY B N 1
ATOM 4671 C CA . GLY B 1 153 ? -11.477 9.281 14.594 1 75.12 153 GLY B CA 1
ATOM 4672 C C . GLY B 1 153 ? -11.844 9.75 15.984 1 75.12 153 GLY B C 1
ATOM 4673 O O . GLY B 1 153 ? -12.93 9.453 16.484 1 75.12 153 GLY B O 1
ATOM 4674 N N . SER B 1 154 ? -11 10.508 16.578 1 74 154 SER B N 1
ATOM 4675 C CA . SER B 1 154 ? -11.203 10.953 17.953 1 74 154 SER B CA 1
ATOM 4676 C C . SER B 1 154 ? -11.82 12.344 18 1 74 154 SER B C 1
ATOM 4678 O O . SER B 1 154 ? -11.836 12.984 19.047 1 74 154 SER B O 1
ATOM 4680 N N . ASP B 1 155 ? -12.148 12.844 16.938 1 67 155 ASP B N 1
ATOM 4681 C CA . ASP B 1 155 ? -12.594 14.227 16.812 1 67 155 ASP B CA 1
ATOM 4682 C C . ASP B 1 155 ? -13.719 14.531 17.797 1 67 155 ASP B C 1
ATOM 4684 O O . ASP B 1 155 ? -13.719 15.586 18.438 1 67 155 ASP B O 1
ATOM 4688 N N . ASP B 1 156 ? -14.547 13.648 17.953 1 58.56 156 ASP B N 1
ATOM 4689 C CA . ASP B 1 156 ? -15.688 13.898 18.828 1 58.56 156 ASP B CA 1
ATOM 4690 C C . ASP B 1 156 ? -15.25 13.992 20.297 1 58.56 156 ASP B C 1
ATOM 4692 O O . ASP B 1 156 ? -15.875 14.695 21.094 1 58.56 156 ASP B O 1
ATOM 4696 N N . ALA B 1 157 ? -14.258 13.359 20.562 1 58.56 157 ALA B N 1
ATOM 4697 C CA . ALA B 1 157 ? -13.828 13.281 21.953 1 58.56 157 ALA B CA 1
ATOM 4698 C C . ALA B 1 157 ? -12.812 14.375 22.281 1 58.56 157 ALA B C 1
ATOM 4700 O O . ALA B 1 157 ? -12.758 14.875 23.406 1 58.56 157 ALA B O 1
ATOM 4701 N N . PHE B 1 158 ? -12.102 14.766 21.375 1 63.69 158 PHE B N 1
ATOM 4702 C CA . PHE B 1 158 ? -10.93 15.594 21.641 1 63.69 158 PHE B CA 1
ATOM 4703 C C . PHE B 1 158 ? -11.156 17.016 21.156 1 63.69 158 PHE B C 1
ATOM 4705 O O . PHE B 1 158 ? -10.844 17.969 21.875 1 63.69 158 PHE B O 1
ATOM 4712 N N . GLN B 1 159 ? -11.836 17.219 20.094 1 58.34 159 GLN B N 1
ATOM 4713 C CA . GLN B 1 159 ? -11.93 18.5 19.406 1 58.34 159 GLN B CA 1
ATOM 4714 C C . GLN B 1 159 ? -12.758 19.5 20.203 1 58.34 159 GLN B C 1
ATOM 4716 O O . GLN B 1 159 ? -12.391 20.672 20.312 1 58.34 159 GLN B O 1
ATOM 4721 N N . PRO B 1 160 ? -13.766 19.031 20.797 1 58.19 160 PRO B N 1
ATOM 4722 C CA . PRO B 1 160 ? -14.57 20 21.547 1 58.19 160 PRO B CA 1
ATOM 4723 C C . PRO B 1 160 ? -13.852 20.531 22.781 1 58.19 160 PRO B C 1
ATOM 4725 O O . PRO B 1 160 ? -14.102 21.656 23.203 1 58.19 160 PRO B O 1
ATOM 4728 N N . HIS B 1 161 ? -12.859 19.828 23.234 1 64 161 HIS B N 1
ATOM 4729 C CA . HIS B 1 161 ? -12.219 20.203 24.484 1 64 161 HIS B CA 1
ATOM 4730 C C . HIS B 1 161 ? -10.914 20.953 24.234 1 64 161 HIS B C 1
ATOM 4732 O O . HIS B 1 161 ? -10.539 21.828 25.016 1 64 161 HIS B O 1
ATOM 4738 N N . MET B 1 162 ? -10.359 20.625 23.188 1 71.44 162 MET B N 1
ATOM 4739 C CA . MET B 1 162 ? -9.078 21.25 22.875 1 71.44 162 MET B CA 1
ATOM 4740 C C . MET B 1 162 ? -8.938 21.484 21.375 1 71.44 162 MET B C 1
ATOM 4742 O O . MET B 1 162 ? -8.047 20.906 20.734 1 71.44 162 MET B O 1
ATOM 4746 N N . PRO B 1 163 ? -9.633 22.406 20.859 1 71.94 163 PRO B N 1
ATOM 4747 C CA . PRO B 1 163 ? -9.68 22.594 19.406 1 71.94 163 PRO B CA 1
ATOM 4748 C C . PRO B 1 163 ? -8.336 23.047 18.828 1 71.94 163 PRO B C 1
ATOM 4750 O O . PRO B 1 163 ? -7.945 22.594 17.75 1 71.94 163 PRO B O 1
ATOM 4753 N N . TYR B 1 164 ? -7.641 23.906 19.547 1 75 164 TYR B N 1
ATOM 4754 C CA . TYR B 1 164 ? -6.391 24.453 19.031 1 75 164 TYR B CA 1
ATOM 4755 C C . TYR B 1 164 ? -5.305 23.375 19 1 75 164 TYR B C 1
ATOM 4757 O O . TYR B 1 164 ? -4.516 23.312 18.047 1 75 164 TYR B O 1
ATOM 4765 N N . ILE B 1 165 ? -5.332 22.516 20.016 1 79.38 165 ILE B N 1
ATOM 4766 C CA . ILE B 1 165 ? -4.352 21.438 20.062 1 79.38 165 ILE B CA 1
ATOM 4767 C C . ILE B 1 165 ? -4.656 20.406 18.969 1 79.38 165 ILE B C 1
ATOM 4769 O O . ILE B 1 165 ? -3.742 19.891 18.328 1 79.38 165 ILE B O 1
ATOM 4773 N N . HIS B 1 166 ? -5.895 20.203 18.797 1 81.81 166 HIS B N 1
ATOM 4774 C CA . HIS B 1 166 ? -6.301 19.266 17.75 1 81.81 166 HIS B CA 1
ATOM 4775 C C . HIS B 1 166 ? -5.887 19.766 16.375 1 81.81 166 HIS B C 1
ATOM 4777 O O . HIS B 1 166 ? -5.34 19 15.57 1 81.81 166 HIS B O 1
ATOM 4783 N N . THR B 1 167 ? -6.098 21 16.141 1 79.38 167 THR B N 1
ATOM 4784 C CA . THR B 1 167 ? -5.73 21.594 14.859 1 79.38 167 THR B CA 1
ATOM 4785 C C . THR B 1 167 ? -4.211 21.625 14.695 1 79.38 167 THR B C 1
ATOM 4787 O O . THR B 1 167 ? -3.691 21.391 13.609 1 79.38 167 THR B O 1
ATOM 4790 N N . GLY B 1 168 ? -3.588 21.969 15.766 1 87.38 168 GLY B N 1
ATOM 4791 C CA . GLY B 1 168 ? -2.133 21.969 15.742 1 87.38 168 GLY B CA 1
ATOM 4792 C C . GLY B 1 168 ? -1.549 20.594 15.469 1 87.38 168 GLY B C 1
ATOM 4793 O O . GLY B 1 168 ? -0.596 20.453 14.695 1 87.38 168 GLY B O 1
ATOM 4794 N N . LEU B 1 169 ? -2.188 19.609 16 1 90.5 169 LEU B N 1
ATOM 4795 C CA . LEU B 1 169 ? -1.707 18.25 15.797 1 90.5 169 LEU B CA 1
ATOM 4796 C C . LEU B 1 169 ? -2.035 17.75 14.398 1 90.5 169 LEU B C 1
ATOM 4798 O O . LEU B 1 169 ? -1.176 17.188 13.719 1 90.5 169 LEU B O 1
ATOM 4802 N N . ALA B 1 170 ? -3.197 18 13.945 1 89.19 170 ALA B N 1
ATOM 4803 C CA . ALA B 1 170 ? -3.646 17.5 12.648 1 89.19 170 ALA B CA 1
ATOM 4804 C C . ALA B 1 170 ? -2.996 18.281 11.508 1 89.19 170 ALA B C 1
ATOM 4806 O O . ALA B 1 170 ? -2.295 17.703 10.672 1 89.19 170 ALA B O 1
ATOM 4807 N N . THR B 1 171 ? -3.094 19.562 11.562 1 87.31 171 THR B N 1
ATOM 4808 C CA . THR B 1 171 ? -2.613 20.406 10.477 1 87.31 171 THR B CA 1
ATOM 4809 C C . THR B 1 171 ? -1.122 20.703 10.633 1 87.31 171 THR B C 1
ATOM 4811 O O . THR B 1 171 ? -0.374 20.672 9.656 1 87.31 171 THR B O 1
ATOM 4814 N N . GLY B 1 172 ? -0.759 20.953 11.812 1 92.88 172 GLY B N 1
ATOM 4815 C CA . GLY B 1 172 ? 0.629 21.328 12.047 1 92.88 172 GLY B CA 1
ATOM 4816 C C . GLY B 1 172 ? 1.564 20.125 12.062 1 92.88 172 GLY B C 1
ATOM 4817 O O . GLY B 1 172 ? 2.439 20 11.203 1 92.88 172 GLY B O 1
ATOM 4818 N N . LEU B 1 173 ? 1.329 19.203 12.961 1 96 173 LEU B N 1
ATOM 4819 C CA . LEU B 1 173 ? 2.24 18.078 13.148 1 96 173 LEU B CA 1
ATOM 4820 C C . LEU B 1 173 ? 2.104 17.078 12.016 1 96 173 LEU B C 1
ATOM 4822 O O . LEU B 1 173 ? 3.076 16.797 11.312 1 96 173 LEU B O 1
ATOM 4826 N N . CYS B 1 174 ? 0.908 16.562 11.781 1 95.81 174 CYS B N 1
ATOM 4827 C CA . CYS B 1 174 ? 0.72 15.555 10.75 1 95.81 174 CYS B CA 1
ATOM 4828 C C . CYS B 1 174 ? 0.991 16.125 9.367 1 95.81 174 CYS B C 1
ATOM 4830 O O . CYS B 1 174 ? 1.632 15.477 8.531 1 95.81 174 CYS B O 1
ATOM 4832 N N . GLY B 1 175 ? 0.578 17.312 9.156 1 95.31 175 GLY B N 1
ATOM 4833 C CA . GLY B 1 175 ? 0.805 17.969 7.875 1 95.31 175 GLY B CA 1
ATOM 4834 C C . GLY B 1 175 ? 2.273 18.188 7.57 1 95.31 175 GLY B C 1
ATOM 4835 O O . GLY B 1 175 ? 2.686 18.125 6.41 1 95.31 175 GLY B O 1
ATOM 4836 N N . SER B 1 176 ? 3.031 18.422 8.57 1 97.62 176 SER B N 1
ATOM 4837 C CA . SER B 1 176 ? 4.453 18.688 8.375 1 97.62 176 SER B CA 1
ATOM 4838 C C . SER B 1 176 ? 5.277 17.422 8.453 1 97.62 176 SER B C 1
ATOM 4840 O O . SER B 1 176 ? 6.422 17.375 8 1 97.62 176 SER B O 1
ATOM 4842 N N . LEU B 1 177 ? 4.645 16.469 9.047 1 98.12 177 LEU B N 1
ATOM 4843 C CA . LEU B 1 177 ? 5.27 15.156 9.086 1 98.12 177 LEU B CA 1
ATOM 4844 C C . LEU B 1 177 ? 5.234 14.5 7.707 1 98.12 177 LEU B C 1
ATOM 4846 O O . LEU B 1 177 ? 6.152 13.758 7.344 1 98.12 177 LEU B O 1
ATOM 4850 N N . THR B 1 178 ? 4.184 14.758 7.016 1 98.31 178 THR B N 1
ATOM 4851 C CA . THR B 1 178 ? 4.039 14.211 5.672 1 98.31 178 THR B CA 1
ATOM 4852 C C . THR B 1 178 ? 4.414 15.25 4.621 1 98.31 178 THR B C 1
ATOM 4854 O O . THR B 1 178 ? 4.406 16.453 4.898 1 98.31 178 THR B O 1
ATOM 4857 N N . THR B 1 179 ? 4.773 14.836 3.494 1 98.62 179 THR B N 1
ATOM 4858 C CA . THR B 1 179 ? 5.109 15.75 2.41 1 98.62 179 THR B CA 1
ATOM 4859 C C . THR B 1 179 ? 4.789 15.125 1.055 1 98.62 179 THR B C 1
ATOM 4861 O O . THR B 1 179 ? 5.184 13.992 0.78 1 98.62 179 THR B O 1
ATOM 4864 N N . PHE B 1 180 ? 4.105 15.82 0.255 1 98.62 180 PHE B N 1
ATOM 4865 C CA . PHE B 1 180 ? 3.742 15.422 -1.101 1 98.62 180 PHE B CA 1
ATOM 4866 C C . PHE B 1 180 ? 4.836 15.805 -2.088 1 98.62 180 PHE B C 1
ATOM 4868 O O . PHE B 1 180 ? 5.117 15.062 -3.031 1 98.62 180 PHE B O 1
ATOM 4875 N N . SER B 1 181 ? 5.438 16.891 -1.863 1 98.62 181 SER B N 1
ATOM 4876 C CA . SER B 1 181 ? 6.383 17.453 -2.824 1 98.62 181 SER B CA 1
ATOM 4877 C C . SER B 1 181 ? 7.656 16.625 -2.898 1 98.62 181 SER B C 1
ATOM 4879 O O . SER B 1 181 ? 8.188 16.391 -3.984 1 98.62 181 SER B O 1
ATOM 4881 N N . SER B 1 182 ? 8.117 16.141 -1.703 1 98 182 SER B N 1
ATOM 4882 C CA . SER B 1 182 ? 9.32 15.32 -1.711 1 98 182 SER B CA 1
ATOM 4883 C C . SER B 1 182 ? 9.062 13.977 -2.389 1 98 182 SER B C 1
ATOM 4885 O O . SER B 1 182 ? 9.938 13.453 -3.086 1 98 182 SER B O 1
ATOM 4887 N N . TRP B 1 183 ? 7.93 13.422 -2.129 1 97.94 183 TRP B N 1
ATOM 4888 C CA . TRP B 1 183 ? 7.535 12.211 -2.832 1 97.94 183 TRP B CA 1
ATOM 4889 C C . TRP B 1 183 ? 7.5 12.438 -4.34 1 97.94 183 TRP B C 1
ATOM 4891 O O . TRP B 1 183 ? 8.102 11.68 -5.102 1 97.94 183 TRP B O 1
ATOM 4901 N N . ASN B 1 184 ? 6.879 13.516 -4.762 1 98.5 184 ASN B N 1
ATOM 4902 C CA . ASN B 1 184 ? 6.77 13.859 -6.176 1 98.5 184 ASN B CA 1
ATOM 4903 C C . ASN B 1 184 ? 8.141 14.117 -6.797 1 98.5 184 ASN B C 1
ATOM 4905 O O . ASN B 1 184 ? 8.398 13.711 -7.93 1 98.5 184 ASN B O 1
ATOM 4909 N N . GLN B 1 185 ? 8.922 14.789 -6.078 1 98.44 185 GLN B N 1
ATOM 4910 C CA . GLN B 1 185 ? 10.219 15.141 -6.641 1 98.44 185 GLN B CA 1
ATOM 4911 C C . GLN B 1 185 ? 11.078 13.906 -6.871 1 98.44 185 GLN B C 1
ATOM 4913 O O . GLN B 1 185 ? 11.836 13.836 -7.84 1 98.44 185 GLN B O 1
ATOM 4918 N N . GLN B 1 186 ? 11.016 12.992 -5.949 1 97.44 186 GLN B N 1
ATOM 4919 C CA . GLN B 1 186 ? 11.742 11.75 -6.188 1 97.44 186 GLN B CA 1
ATOM 4920 C C . GLN B 1 186 ? 11.211 11.031 -7.422 1 97.44 186 GLN B C 1
ATOM 4922 O O . GLN B 1 186 ? 11.984 10.461 -8.195 1 97.44 186 GLN B O 1
ATOM 4927 N N . LEU B 1 187 ? 9.938 11.008 -7.598 1 97.94 187 LEU B N 1
ATOM 4928 C CA . LEU B 1 187 ? 9.359 10.422 -8.805 1 97.94 187 LEU B CA 1
ATOM 4929 C C . LEU B 1 187 ? 9.867 11.133 -10.055 1 97.94 187 LEU B C 1
ATOM 4931 O O . LEU B 1 187 ? 10.273 10.484 -11.023 1 97.94 187 LEU B O 1
ATOM 4935 N N . VAL B 1 188 ? 9.828 12.445 -9.984 1 98.19 188 VAL B N 1
ATOM 4936 C CA . VAL B 1 188 ? 10.266 13.273 -11.102 1 98.19 188 VAL B CA 1
ATOM 4937 C C . VAL B 1 188 ? 11.719 12.938 -11.453 1 98.19 188 VAL B C 1
ATOM 4939 O O . VAL B 1 188 ? 12.055 12.75 -12.625 1 98.19 188 VAL B O 1
ATOM 4942 N N . ALA B 1 189 ? 12.547 12.875 -10.453 1 97.31 189 ALA B N 1
ATOM 4943 C CA . ALA B 1 189 ? 13.961 12.562 -10.664 1 97.31 189 ALA B CA 1
ATOM 4944 C C . ALA B 1 189 ? 14.125 11.172 -11.266 1 97.31 189 ALA B C 1
ATOM 4946 O O . ALA B 1 189 ? 14.961 10.969 -12.156 1 97.31 189 ALA B O 1
ATOM 4947 N N . MET B 1 190 ? 13.406 10.227 -10.797 1 96.25 190 MET B N 1
ATOM 4948 C CA . MET B 1 190 ? 13.484 8.859 -11.305 1 96.25 190 MET B CA 1
ATOM 4949 C C . MET B 1 190 ? 13.008 8.797 -12.75 1 96.25 190 MET B C 1
ATOM 4951 O O . MET B 1 190 ? 13.617 8.117 -13.586 1 96.25 190 MET B O 1
ATOM 4955 N N . PHE B 1 191 ? 11.938 9.438 -13.07 1 96.44 191 PHE B N 1
ATOM 4956 C CA . PHE B 1 191 ? 11.453 9.484 -14.445 1 96.44 191 PHE B CA 1
ATOM 4957 C C . PHE B 1 191 ? 12.469 10.172 -15.352 1 96.44 191 PHE B C 1
ATOM 4959 O O . PHE B 1 191 ? 12.656 9.773 -16.5 1 96.44 191 PHE B O 1
ATOM 4966 N N . ALA B 1 192 ? 13.055 11.219 -14.859 1 95.75 192 ALA B N 1
ATOM 4967 C CA . ALA B 1 192 ? 14.062 11.938 -15.641 1 95.75 192 ALA B CA 1
ATOM 4968 C C . ALA B 1 192 ? 15.266 11.047 -15.938 1 95.75 192 ALA B C 1
ATOM 4970 O O . ALA B 1 192 ? 15.859 11.133 -17.016 1 95.75 192 ALA B O 1
ATOM 4971 N N . ARG B 1 193 ? 15.656 10.211 -14.992 1 92.88 193 ARG B N 1
ATOM 4972 C CA . ARG B 1 193 ? 16.766 9.289 -15.18 1 92.88 193 ARG B CA 1
ATOM 4973 C C . ARG B 1 193 ? 16.453 8.266 -16.266 1 92.88 193 ARG B C 1
ATOM 4975 O O . ARG B 1 193 ? 17.344 7.84 -17 1 92.88 193 ARG B O 1
ATOM 4982 N N . GLY B 1 194 ? 15.211 7.883 -16.344 1 89.69 194 GLY B N 1
ATOM 4983 C CA . GLY B 1 194 ? 14.789 7.008 -17.422 1 89.69 194 GLY B CA 1
ATOM 4984 C C . GLY B 1 194 ? 15.117 5.547 -17.172 1 89.69 194 GLY B C 1
ATOM 4985 O O . GLY B 1 194 ? 14.688 4.969 -16.172 1 89.69 194 GLY B O 1
ATOM 4986 N N . LYS B 1 195 ? 15.953 4.93 -18.047 1 80.88 195 LYS B N 1
ATOM 4987 C CA . LYS B 1 195 ? 16.219 3.496 -18 1 80.88 195 LYS B CA 1
ATOM 4988 C C . LYS B 1 195 ? 17.438 3.189 -17.141 1 80.88 195 LYS B C 1
ATOM 4990 O O . LYS B 1 195 ? 17.469 2.17 -16.453 1 80.88 195 LYS B O 1
ATOM 4995 N N . SER B 1 196 ? 18.359 4.012 -17.047 1 77.38 196 SER B N 1
ATOM 4996 C CA . SER B 1 196 ? 19.594 3.738 -16.328 1 77.38 196 SER B CA 1
ATOM 4997 C C . SER B 1 196 ? 19.688 4.578 -15.055 1 77.38 196 SER B C 1
ATOM 4999 O O . SER B 1 196 ? 19.328 5.762 -15.062 1 77.38 196 SER B O 1
ATOM 5001 N N . PRO B 1 197 ? 19.969 4.031 -13.992 1 76.12 197 PRO B N 1
ATOM 5002 C CA . PRO B 1 197 ? 20.266 2.627 -13.695 1 76.12 197 PRO B CA 1
ATOM 5003 C C . PRO B 1 197 ? 19.016 1.827 -13.328 1 76.12 197 PRO B C 1
ATOM 5005 O O . PRO B 1 197 ? 18.094 2.363 -12.695 1 76.12 197 PRO B O 1
ATOM 5008 N N . SER B 1 198 ? 18.906 0.524 -13.719 1 76.06 198 SER B N 1
ATOM 5009 C CA . SER B 1 198 ? 17.953 -0.49 -13.281 1 76.06 198 SER B CA 1
ATOM 5010 C C . SER B 1 198 ? 16.516 -0.089 -13.625 1 76.06 198 SER B C 1
ATOM 5012 O O . SER B 1 198 ? 15.633 -0.142 -12.766 1 76.06 198 SER B O 1
ATOM 5014 N N . ASN B 1 199 ? 16.234 0.569 -14.812 1 87.31 199 ASN B N 1
ATOM 5015 C CA . ASN B 1 199 ? 14.914 0.932 -15.289 1 87.31 199 ASN B CA 1
ATOM 5016 C C . ASN B 1 199 ? 14.18 1.828 -14.297 1 87.31 199 ASN B C 1
ATOM 5018 O O . ASN B 1 199 ? 13.133 1.454 -13.766 1 87.31 199 ASN B O 1
ATOM 5022 N N . GLN B 1 200 ? 14.641 3.025 -14.117 1 92 200 GLN B N 1
ATOM 5023 C CA . GLN B 1 200 ? 14.172 3.959 -13.102 1 92 200 GLN B CA 1
ATOM 5024 C C . GLN B 1 200 ? 12.734 4.387 -13.367 1 92 200 GLN B C 1
ATOM 5026 O O . GLN B 1 200 ? 11.977 4.645 -12.438 1 92 200 GLN B O 1
ATOM 5031 N N . TRP B 1 201 ? 12.375 4.426 -14.625 1 92.75 201 TRP B N 1
ATOM 5032 C CA . TRP B 1 201 ? 11.008 4.832 -14.922 1 92.75 201 TRP B CA 1
ATOM 5033 C C . TRP B 1 201 ? 10.008 3.807 -14.398 1 92.75 201 TRP B C 1
ATOM 5035 O O . TRP B 1 201 ? 8.93 4.168 -13.922 1 92.75 201 TRP B O 1
ATOM 5045 N N . LEU B 1 202 ? 10.336 2.531 -14.477 1 93.25 202 LEU B N 1
ATOM 5046 C CA . LEU B 1 202 ? 9.453 1.482 -13.984 1 93.25 202 LEU B CA 1
ATOM 5047 C C . LEU B 1 202 ? 9.391 1.496 -12.461 1 93.25 202 LEU B C 1
ATOM 5049 O O . LEU B 1 202 ? 8.32 1.304 -11.883 1 93.25 202 LEU B O 1
ATOM 5053 N N . ARG B 1 203 ? 10.531 1.697 -11.812 1 93.69 203 ARG B N 1
ATOM 5054 C CA . ARG B 1 203 ? 10.562 1.817 -10.359 1 93.69 203 ARG B CA 1
ATOM 5055 C C . ARG B 1 203 ? 9.75 3.021 -9.891 1 93.69 203 ARG B C 1
ATOM 5057 O O . ARG B 1 203 ? 9.117 2.977 -8.836 1 93.69 203 ARG B O 1
ATOM 5064 N N . ALA B 1 204 ? 9.82 4.094 -10.727 1 96.06 204 ALA B N 1
ATOM 5065 C CA . ALA B 1 204 ? 9.047 5.293 -10.414 1 96.06 204 ALA B CA 1
ATOM 5066 C C . ALA B 1 204 ? 7.547 5.004 -10.445 1 96.06 204 ALA B C 1
ATOM 5068 O O . ALA B 1 204 ? 6.789 5.523 -9.617 1 96.06 204 ALA B O 1
ATOM 5069 N N . LEU B 1 205 ? 7.145 4.176 -11.336 1 94.38 205 LEU B N 1
ATOM 5070 C CA . LEU B 1 205 ? 5.734 3.807 -11.422 1 94.38 205 LEU B CA 1
ATOM 5071 C C . LEU B 1 205 ? 5.301 3.035 -10.18 1 94.38 205 LEU B C 1
ATOM 5073 O O . LEU B 1 205 ? 4.211 3.26 -9.648 1 94.38 205 LEU B O 1
ATOM 5077 N N . PHE B 1 206 ? 6.098 2.125 -9.734 1 94 206 PHE B N 1
ATOM 5078 C CA . PHE B 1 206 ? 5.805 1.387 -8.508 1 94 206 PHE B CA 1
ATOM 5079 C C . PHE B 1 206 ? 5.773 2.322 -7.309 1 94 206 PHE B C 1
ATOM 5081 O O . PHE B 1 206 ? 4.922 2.186 -6.43 1 94 206 PHE B O 1
ATOM 5088 N N . ALA B 1 207 ? 6.734 3.25 -7.293 1 95.88 207 ALA B N 1
ATOM 5089 C CA . ALA B 1 207 ? 6.785 4.219 -6.203 1 95.88 207 ALA B CA 1
ATOM 5090 C C . ALA B 1 207 ? 5.531 5.086 -6.18 1 95.88 207 ALA B C 1
ATOM 5092 O O . ALA B 1 207 ? 5.066 5.488 -5.109 1 95.88 207 ALA B O 1
ATOM 5093 N N . LEU B 1 208 ? 5.031 5.406 -7.352 1 96.44 208 LEU B N 1
ATOM 5094 C CA . LEU B 1 208 ? 3.795 6.172 -7.477 1 96.44 208 LEU B CA 1
ATOM 5095 C C . LEU B 1 208 ? 2.625 5.418 -6.848 1 96.44 208 LEU B C 1
ATOM 5097 O O . LEU B 1 208 ? 1.868 5.988 -6.059 1 96.44 208 LEU B O 1
ATOM 5101 N N . VAL B 1 209 ? 2.539 4.145 -7.098 1 92.81 209 VAL B N 1
ATOM 5102 C CA . VAL B 1 209 ? 1.441 3.32 -6.602 1 92.81 209 VAL B CA 1
ATOM 5103 C C . VAL B 1 209 ? 1.579 3.133 -5.09 1 92.81 209 VAL B C 1
ATOM 5105 O O . VAL B 1 209 ? 0.616 3.322 -4.344 1 92.81 209 VAL B O 1
ATOM 5108 N N . ILE B 1 210 ? 2.75 2.824 -4.672 1 93.81 210 ILE B N 1
ATOM 5109 C CA . ILE B 1 210 ? 3.023 2.596 -3.258 1 93.81 210 ILE B CA 1
ATOM 5110 C C . ILE B 1 210 ? 2.795 3.885 -2.473 1 93.81 210 ILE B C 1
ATOM 5112 O O . ILE B 1 210 ? 2.229 3.861 -1.378 1 93.81 210 ILE B O 1
ATOM 5116 N N . GLY B 1 211 ? 3.168 5.02 -3.072 1 95.69 211 GLY B N 1
ATOM 5117 C CA . GLY B 1 211 ? 3.053 6.316 -2.422 1 95.69 211 GLY B CA 1
ATOM 5118 C C . GLY B 1 211 ? 1.618 6.785 -2.275 1 95.69 211 GLY B C 1
ATOM 5119 O O . GLY B 1 211 ? 1.317 7.625 -1.424 1 95.69 211 GLY B O 1
ATOM 5120 N N . LEU B 1 212 ? 0.763 6.281 -3.094 1 94.06 212 LEU B N 1
ATOM 5121 C CA . LEU B 1 212 ? -0.657 6.602 -2.996 1 94.06 212 LEU B CA 1
ATOM 5122 C C . LEU B 1 212 ? -1.367 5.637 -2.051 1 94.06 212 LEU B C 1
ATOM 5124 O O . LEU B 1 212 ? -2.156 6.062 -1.203 1 94.06 212 LEU B O 1
ATOM 5128 N N . GLU B 1 213 ? -1 4.438 -2.051 1 90.62 213 GLU B N 1
ATOM 5129 C CA . GLU B 1 213 ? -1.789 3.4 -1.395 1 90.62 213 GLU B CA 1
ATOM 5130 C C . GLU B 1 213 ? -1.414 3.271 0.079 1 90.62 213 GLU B C 1
ATOM 5132 O O . GLU B 1 213 ? -2.285 3.096 0.934 1 90.62 213 GLU B O 1
ATOM 5137 N N . ILE B 1 214 ? -0.149 3.324 0.348 1 92.88 214 ILE B N 1
ATOM 5138 C CA . ILE B 1 214 ? 0.302 3.07 1.712 1 92.88 214 ILE B CA 1
ATOM 5139 C C . ILE B 1 214 ? -0.25 4.145 2.645 1 92.88 214 ILE B C 1
ATOM 5141 O O . ILE B 1 214 ? -0.789 3.836 3.711 1 92.88 214 ILE B O 1
ATOM 5145 N N . PRO B 1 215 ? -0.149 5.438 2.238 1 95.25 215 PRO B N 1
ATOM 5146 C CA . PRO B 1 215 ? -0.726 6.441 3.135 1 95.25 215 PRO B CA 1
ATOM 5147 C C . PRO B 1 215 ? -2.238 6.297 3.287 1 95.25 215 PRO B C 1
ATOM 5149 O O . PRO B 1 215 ? -2.777 6.527 4.375 1 95.25 215 PRO B O 1
ATOM 5152 N N . ILE B 1 216 ? -2.971 5.922 2.248 1 90.88 216 ILE B N 1
ATOM 5153 C CA . ILE B 1 216 ? -4.418 5.738 2.324 1 90.88 216 ILE B CA 1
ATOM 5154 C C . ILE B 1 216 ? -4.742 4.625 3.32 1 90.88 216 ILE B C 1
ATOM 5156 O O . ILE B 1 216 ? -5.629 4.781 4.164 1 90.88 216 ILE B O 1
ATOM 5160 N N . PHE B 1 217 ? -4.027 3.559 3.266 1 86.75 217 PHE B N 1
ATOM 5161 C CA . PHE B 1 217 ? -4.25 2.441 4.176 1 86.75 217 PHE B CA 1
ATOM 5162 C C . PHE B 1 217 ? -3.871 2.82 5.602 1 86.75 217 PHE B C 1
ATOM 5164 O O . PHE B 1 217 ? -4.547 2.424 6.555 1 86.75 217 PHE B O 1
ATOM 5171 N N . SER B 1 218 ? -2.723 3.523 5.707 1 93.12 218 SER B N 1
ATOM 5172 C CA . SER B 1 218 ? -2.295 3.969 7.027 1 93.12 218 SER B CA 1
ATOM 5173 C C . SER B 1 218 ? -3.35 4.855 7.68 1 93.12 218 SER B C 1
ATOM 5175 O O . SER B 1 218 ? -3.582 4.766 8.891 1 93.12 218 SER B O 1
ATOM 5177 N N . PHE B 1 219 ? -3.957 5.688 6.883 1 90.94 219 PHE B N 1
ATOM 5178 C CA . PHE B 1 219 ? -5.031 6.547 7.367 1 90.94 219 PHE B CA 1
ATOM 5179 C C . PHE B 1 219 ? -6.191 5.715 7.902 1 90.94 219 PHE B C 1
ATOM 5181 O O . PHE B 1 219 ? -6.688 5.969 9 1 90.94 219 PHE B O 1
ATOM 5188 N N . THR B 1 220 ? -6.586 4.699 7.133 1 84.38 220 THR B N 1
ATOM 5189 C CA . THR B 1 220 ? -7.691 3.826 7.516 1 84.38 220 THR B CA 1
ATOM 5190 C C . THR B 1 220 ? -7.34 3.037 8.773 1 84.38 220 THR B C 1
ATOM 5192 O O . THR B 1 220 ? -8.188 2.838 9.648 1 84.38 220 THR B O 1
ATOM 5195 N N . LEU B 1 221 ? -6.152 2.623 8.805 1 86.5 221 LEU B N 1
ATOM 5196 C CA . LEU B 1 221 ? -5.691 1.899 9.984 1 86.5 221 LEU B CA 1
ATOM 5197 C C . LEU B 1 221 ? -5.746 2.787 11.227 1 86.5 221 LEU B C 1
ATOM 5199 O O . LEU B 1 221 ? -6.07 2.316 12.312 1 86.5 221 LEU B O 1
ATOM 5203 N N . GLY B 1 222 ? -5.312 4.062 11.023 1 88.81 222 GLY B N 1
ATOM 5204 C CA . GLY B 1 222 ? -5.422 5.004 12.125 1 88.81 222 GLY B CA 1
ATOM 5205 C C . GLY B 1 222 ? -6.844 5.191 12.609 1 88.81 222 GLY B C 1
ATOM 5206 O O . GLY B 1 222 ? -7.098 5.188 13.82 1 88.81 222 GLY B O 1
ATOM 5207 N N . LEU B 1 223 ? -7.746 5.273 11.727 1 83.69 223 LEU B N 1
ATOM 5208 C CA . LEU B 1 223 ? -9.164 5.426 12.047 1 83.69 223 LEU B CA 1
ATOM 5209 C C . LEU B 1 223 ? -9.688 4.199 12.781 1 83.69 223 LEU B C 1
ATOM 5211 O O . LEU B 1 223 ? -10.367 4.328 13.805 1 83.69 223 LEU B O 1
ATOM 5215 N N . HIS B 1 224 ? -9.344 3 12.297 1 80.56 224 HIS B N 1
ATOM 5216 C CA . HIS B 1 224 ? -9.82 1.756 12.898 1 80.56 224 HIS B CA 1
ATOM 5217 C C . HIS B 1 224 ? -9.203 1.537 14.273 1 80.56 224 HIS B C 1
ATOM 5219 O O . HIS B 1 224 ? -9.852 0.977 15.164 1 80.56 224 HIS B O 1
ATOM 5225 N N . THR B 1 225 ? -8.016 1.926 14.367 1 85.44 225 THR B N 1
ATOM 5226 C CA . THR B 1 225 ? -7.34 1.788 15.656 1 85.44 225 THR B CA 1
ATOM 5227 C C . THR B 1 225 ? -8.016 2.65 16.719 1 85.44 225 THR B C 1
ATOM 5229 O O . THR B 1 225 ? -8.219 2.205 17.844 1 85.44 225 THR B O 1
ATOM 5232 N N . GLU B 1 226 ? -8.258 3.889 16.359 1 84.5 226 GLU B N 1
ATOM 5233 C CA . GLU B 1 226 ? -8.961 4.77 17.281 1 84.5 226 GLU B CA 1
ATOM 5234 C C . GLU B 1 226 ? -10.297 4.168 17.703 1 84.5 226 GLU B C 1
ATOM 5236 O O . GLU B 1 226 ? -10.648 4.191 18.891 1 84.5 226 GLU B O 1
ATOM 5241 N N . ARG B 1 227 ? -11.008 3.574 16.844 1 74.69 227 ARG B N 1
ATOM 5242 C CA . ARG B 1 227 ? -12.312 2.979 17.125 1 74.69 227 ARG B CA 1
ATOM 5243 C C . ARG B 1 227 ? -12.172 1.752 18.016 1 74.69 227 ARG B C 1
ATOM 5245 O O . ARG B 1 227 ? -12.992 1.54 18.922 1 74.69 227 ARG B O 1
ATOM 5252 N N . SER B 1 228 ? -11.227 0.994 17.734 1 77.25 228 SER B N 1
ATOM 5253 C CA . SER B 1 228 ? -11 -0.208 18.516 1 77.25 228 SER B CA 1
ATOM 5254 C C . SER B 1 228 ? -10.633 0.142 19.953 1 77.25 228 SER B C 1
ATOM 5256 O O . SER B 1 228 ? -11.086 -0.519 20.906 1 77.25 228 SER B O 1
ATOM 5258 N N . ILE B 1 229 ? -9.812 1.107 20.078 1 79.69 229 ILE B N 1
ATOM 5259 C CA . ILE B 1 229 ? -9.406 1.536 21.406 1 79.69 229 ILE B CA 1
ATOM 5260 C C . ILE B 1 229 ? -10.609 2.105 22.156 1 79.69 229 ILE B C 1
ATOM 5262 O O . ILE B 1 229 ? -10.805 1.814 23.344 1 79.69 229 ILE B O 1
ATOM 5266 N N . ARG B 1 230 ? -11.344 2.885 21.5 1 74.31 230 ARG B N 1
ATOM 5267 C CA . ARG B 1 230 ? -12.547 3.451 22.109 1 74.31 230 ARG B CA 1
ATOM 5268 C C . ARG B 1 230 ? -13.516 2.354 22.547 1 74.31 230 ARG B C 1
ATOM 5270 O O . ARG B 1 230 ? -14.094 2.418 23.625 1 74.31 230 ARG B O 1
ATOM 5277 N N . PHE B 1 231 ? -13.641 1.421 21.672 1 67.25 231 PHE B N 1
ATOM 5278 C CA . PHE B 1 231 ? -14.5 0.29 21.984 1 67.25 231 PHE B CA 1
ATOM 5279 C C . PHE B 1 231 ? -13.977 -0.466 23.203 1 67.25 231 PHE B C 1
ATOM 5281 O O . PHE B 1 231 ? -14.742 -0.842 24.094 1 67.25 231 PHE B O 1
ATOM 5288 N N . PHE B 1 232 ? -12.758 -0.702 23.141 1 68.88 232 PHE B N 1
ATOM 5289 C CA . PHE B 1 232 ? -12.133 -1.407 24.25 1 68.88 232 PHE B CA 1
ATOM 5290 C C . PHE B 1 232 ? -12.289 -0.622 25.547 1 68.88 232 PHE B C 1
ATOM 5292 O O . PHE B 1 232 ? -12.602 -1.197 26.594 1 68.88 232 PHE B O 1
ATOM 5299 N N . LEU B 1 233 ? -12.117 0.663 25.484 1 68.75 233 LEU B N 1
ATOM 5300 C CA . LEU B 1 233 ? -12.203 1.514 26.672 1 68.75 233 LEU B CA 1
ATOM 5301 C C . LEU B 1 233 ? -13.633 1.568 27.188 1 68.75 233 LEU B C 1
ATOM 5303 O O . LEU B 1 233 ? -13.859 1.498 28.406 1 68.75 233 LEU B O 1
ATOM 5307 N N . ILE B 1 234 ? -14.547 1.624 26.328 1 63.47 234 ILE B N 1
ATOM 5308 C CA . ILE B 1 234 ? -15.945 1.69 26.719 1 63.47 234 ILE B CA 1
ATOM 5309 C C . ILE B 1 234 ? -16.391 0.341 27.281 1 63.47 234 ILE B C 1
ATOM 5311 O O . ILE B 1 234 ? -17.094 0.282 28.281 1 63.47 234 ILE B O 1
ATOM 5315 N N . SER B 1 235 ? -15.945 -0.696 26.578 1 61.06 235 SER B N 1
ATOM 5316 C CA . SER B 1 235 ? -16.391 -2.031 26.969 1 61.06 235 SER B CA 1
ATOM 5317 C C . SER B 1 235 ? -15.695 -2.484 28.25 1 61.06 235 SER B C 1
ATOM 5319 O O . SER B 1 235 ? -16.312 -3.154 29.078 1 61.06 235 SER B O 1
ATOM 5321 N N . HIS B 1 236 ? -14.5 -2.137 28.391 1 61.09 236 HIS B N 1
ATOM 5322 C CA . HIS B 1 236 ? -13.773 -2.76 29.5 1 61.09 236 HIS B CA 1
ATOM 5323 C C . HIS B 1 236 ? -13.461 -1.751 30.594 1 61.09 236 HIS B C 1
ATOM 5325 O O . HIS B 1 236 ? -13.289 -2.125 31.75 1 61.09 236 HIS B O 1
ATOM 5331 N N . VAL B 1 237 ? -13.344 -0.494 30.203 1 57.97 237 VAL B N 1
ATOM 5332 C CA . VAL B 1 237 ? -12.883 0.447 31.219 1 57.97 237 VAL B CA 1
ATOM 5333 C C . VAL B 1 237 ? -14.078 1.222 31.781 1 57.97 237 VAL B C 1
ATOM 5335 O O . VAL B 1 237 ? -14.266 1.296 33 1 57.97 237 VAL B O 1
ATOM 5338 N N . TYR B 1 238 ? -14.875 1.803 30.891 1 53.88 238 TYR B N 1
ATOM 5339 C CA . TYR B 1 238 ? -15.938 2.695 31.359 1 53.88 238 TYR B CA 1
ATOM 5340 C C . TYR B 1 238 ? -17.172 1.908 31.781 1 53.88 238 TYR B C 1
ATOM 5342 O O . TYR B 1 238 ? -17.875 2.297 32.719 1 53.88 238 TYR B O 1
ATOM 5350 N N . ALA B 1 239 ? -17.578 0.873 31 1 51.38 239 ALA B N 1
ATOM 5351 C CA . ALA B 1 239 ? -18.734 0.056 31.391 1 51.38 239 ALA B CA 1
ATOM 5352 C C . ALA B 1 239 ? -18.562 -0.503 32.812 1 51.38 239 ALA B C 1
ATOM 5354 O O . ALA B 1 239 ? -19.531 -0.72 33.531 1 51.38 239 ALA B O 1
ATOM 5355 N N . ARG B 1 240 ? -17.406 -0.831 33.188 1 49.81 240 ARG B N 1
ATOM 5356 C CA . ARG B 1 240 ? -17.219 -1.343 34.562 1 49.81 240 ARG B CA 1
ATOM 5357 C C . ARG B 1 240 ? -17.469 -0.253 35.594 1 49.81 240 ARG B C 1
ATOM 5359 O O . ARG B 1 240 ? -17.828 -0.546 36.75 1 49.81 240 ARG B O 1
ATOM 5366 N N . ARG B 1 241 ? -17.156 0.903 35.25 1 49.62 241 ARG B N 1
ATOM 5367 C CA . ARG B 1 241 ? -17.25 1.886 36.312 1 49.62 241 ARG B CA 1
ATOM 5368 C C . ARG B 1 241 ? -18.625 2.574 36.312 1 49.62 241 ARG B C 1
ATOM 5370 O O . ARG B 1 241 ? -19.156 2.906 37.375 1 49.62 241 ARG B O 1
ATOM 5377 N N . ASP B 1 242 ? -19.188 3.162 35.156 1 48.19 242 ASP B N 1
ATOM 5378 C CA . ASP B 1 242 ? -20.391 4 35.156 1 48.19 242 ASP B CA 1
ATOM 5379 C C . ASP B 1 242 ? -21.516 3.361 34.375 1 48.19 242 ASP B C 1
ATOM 5381 O O . ASP B 1 242 ? -21.297 2.816 33.281 1 48.19 242 ASP B O 1
ATOM 5385 N N . GLU B 1 243 ? -22.688 2.988 34.969 1 50.72 243 GLU B N 1
ATOM 5386 C CA . GLU B 1 243 ? -23.922 2.43 34.438 1 50.72 243 GLU B CA 1
ATOM 5387 C C . GLU B 1 243 ? -24.359 3.123 33.156 1 50.72 243 GLU B C 1
ATOM 5389 O O . GLU B 1 243 ? -24.859 2.477 32.25 1 50.72 243 GLU B O 1
ATOM 5394 N N . GLU B 1 244 ? -24.234 4.367 33.062 1 47.5 244 GLU B N 1
ATOM 5395 C CA . GLU B 1 244 ? -24.703 5.16 31.922 1 47.5 244 GLU B CA 1
ATOM 5396 C C . GLU B 1 244 ? -23.859 4.898 30.688 1 47.5 244 GLU B C 1
ATOM 5398 O O . GLU B 1 244 ? -24.391 4.785 29.578 1 47.5 244 GLU B O 1
ATOM 5403 N N . LEU B 1 245 ? -22.656 4.688 30.891 1 48.03 245 LEU B N 1
ATOM 5404 C CA . LEU B 1 245 ? -21.781 4.402 29.75 1 48.03 245 LEU B CA 1
ATOM 5405 C C . LEU B 1 245 ? -21.969 2.967 29.281 1 48.03 245 LEU B C 1
ATOM 5407 O O . LEU B 1 245 ? -21.875 2.689 28.078 1 48.03 245 LEU B O 1
ATOM 5411 N N . ALA B 1 246 ? -22.359 2.125 30.234 1 50.69 246 ALA B N 1
ATOM 5412 C CA . ALA B 1 246 ? -22.812 0.783 29.859 1 50.69 246 ALA B CA 1
ATOM 5413 C C . ALA B 1 246 ? -24.016 0.84 28.938 1 50.69 246 ALA B C 1
ATOM 5415 O O . ALA B 1 246 ? -24.125 0.052 27.984 1 50.69 246 ALA B O 1
ATOM 5416 N N . GLN B 1 247 ? -24.859 1.787 29.188 1 49.78 247 GLN B N 1
ATOM 5417 C CA . GLN B 1 247 ? -26.016 1.968 28.328 1 49.78 247 GLN B CA 1
ATOM 5418 C C . GLN B 1 247 ? -25.609 2.531 26.969 1 49.78 247 GLN B C 1
ATOM 5420 O O . GLN B 1 247 ? -26.156 2.141 25.938 1 49.78 247 GLN B O 1
ATOM 5425 N N . LEU B 1 248 ? -24.703 3.365 26.938 1 46.28 248 LEU B N 1
ATOM 5426 C CA . LEU B 1 248 ? -24.188 3.906 25.688 1 46.28 248 LEU B CA 1
ATOM 5427 C C . LEU B 1 248 ? -23.484 2.822 24.875 1 46.28 248 LEU B C 1
ATOM 5429 O O . LEU B 1 248 ? -23.609 2.771 23.656 1 46.28 248 LEU B O 1
ATOM 5433 N N . TYR B 1 249 ? -22.922 1.908 25.656 1 48.97 249 TYR B N 1
ATOM 5434 C CA . TYR B 1 249 ? -22.297 0.734 25.062 1 48.97 249 TYR B CA 1
ATOM 5435 C C . TYR B 1 249 ? -23.344 -0.207 24.484 1 48.97 249 TYR B C 1
ATOM 5437 O O . TYR B 1 249 ? -23.172 -0.742 23.391 1 48.97 249 TYR B O 1
ATOM 5445 N N . LEU B 1 250 ? -24.281 -0.414 25.281 1 50.41 250 LEU B N 1
ATOM 5446 C CA . LEU B 1 250 ? -25.391 -1.229 24.766 1 50.41 250 LEU B CA 1
ATOM 5447 C C . LEU B 1 250 ? -26.016 -0.591 23.531 1 50.41 250 LEU B C 1
ATOM 5449 O O . LEU B 1 250 ? -26.359 -1.29 22.578 1 50.41 250 LEU B O 1
ATOM 5453 N N . ARG B 1 251 ? -26.062 0.69 23.578 1 45 251 ARG B N 1
ATOM 5454 C CA . ARG B 1 251 ? -26.594 1.404 22.422 1 45 251 ARG B CA 1
ATOM 5455 C C . ARG B 1 251 ? -25.609 1.339 21.25 1 45 251 ARG B C 1
ATOM 5457 O O . ARG B 1 251 ? -26.031 1.182 20.094 1 45 251 ARG B O 1
ATOM 5464 N N . TYR B 1 252 ? -24.391 1.391 21.594 1 43.62 252 TYR B N 1
ATOM 5465 C CA . TYR B 1 252 ? -23.359 1.213 20.578 1 43.62 252 TYR B CA 1
ATOM 5466 C C . TYR B 1 252 ? -23.359 -0.218 20.047 1 43.62 252 TYR B C 1
ATOM 5468 O O . TYR B 1 252 ? -23.234 -0.442 18.844 1 43.62 252 TYR B O 1
ATOM 5476 N N . ARG B 1 253 ? -23.438 -1.175 21.016 1 47.44 253 ARG B N 1
ATOM 5477 C CA . ARG B 1 253 ? -23.562 -2.576 20.625 1 47.44 253 ARG B CA 1
ATOM 5478 C C . ARG B 1 253 ? -24.844 -2.811 19.812 1 47.44 253 ARG B C 1
ATOM 5480 O O . ARG B 1 253 ? -24.844 -3.607 18.875 1 47.44 253 ARG B O 1
ATOM 5487 N N . GLU B 1 254 ? -25.938 -2.295 20.328 1 44.78 254 GLU B N 1
ATOM 5488 C CA . GLU B 1 254 ? -27.188 -2.377 19.594 1 44.78 254 GLU B CA 1
ATOM 5489 C C . GLU B 1 254 ? -27.078 -1.719 18.219 1 44.78 254 GLU B C 1
ATOM 5491 O O . GLU B 1 254 ? -27.578 -2.242 17.234 1 44.78 254 GLU B O 1
ATOM 5496 N N . LEU B 1 255 ? -26.375 -0.643 18.266 1 38.31 255 LEU B N 1
ATOM 5497 C CA . LEU B 1 255 ? -26.125 0.019 17 1 38.31 255 LEU B CA 1
ATOM 5498 C C . LEU B 1 255 ? -25.172 -0.815 16.141 1 38.31 255 LEU B C 1
ATOM 5500 O O . LEU B 1 255 ? -25.359 -0.911 14.922 1 38.31 255 LEU B O 1
ATOM 5504 N N . ARG B 1 256 ? -24.266 -1.459 16.828 1 41.12 256 ARG B N 1
ATOM 5505 C CA . ARG B 1 256 ? -23.406 -2.432 16.156 1 41.12 256 ARG B CA 1
ATOM 5506 C C . ARG B 1 256 ? -24.203 -3.678 15.773 1 41.12 256 ARG B C 1
ATOM 5508 O O . ARG B 1 256 ? -23.969 -4.258 14.711 1 41.12 256 ARG B O 1
ATOM 5515 N N . SER B 1 257 ? -24.953 -4.32 16.75 1 40.72 257 SER B N 1
ATOM 5516 C CA . SER B 1 257 ? -25.797 -5.477 16.453 1 40.72 257 SER B CA 1
ATOM 5517 C C . SER B 1 257 ? -26.844 -5.141 15.406 1 40.72 257 SER B C 1
ATOM 5519 O O . SER B 1 257 ? -27.188 -5.98 14.57 1 40.72 257 SER B O 1
ATOM 5521 N N . ARG B 1 258 ? -27.609 -4.066 15.656 1 36.44 258 ARG B N 1
ATOM 5522 C CA . ARG B 1 258 ? -28.516 -3.615 14.602 1 36.44 258 ARG B CA 1
ATOM 5523 C C . ARG B 1 258 ? -27.734 -3.309 13.32 1 36.44 258 ARG B C 1
ATOM 5525 O O . ARG B 1 258 ? -28.312 -3.324 12.227 1 36.44 258 ARG B O 1
ATOM 5532 N N . ALA B 1 259 ? -26.578 -3.057 13.508 1 33.38 259 ALA B N 1
ATOM 5533 C CA . ALA B 1 259 ? -25.641 -2.977 12.398 1 33.38 259 ALA B CA 1
ATOM 5534 C C . ALA B 1 259 ? -25.25 -4.371 11.914 1 33.38 259 ALA B C 1
ATOM 5536 O O . ALA B 1 259 ? -24.547 -4.508 10.906 1 33.38 259 ALA B O 1
ATOM 5537 N N . ARG B 1 260 ? -25.391 -5.441 12.656 1 34.09 260 ARG B N 1
ATOM 5538 C CA . ARG B 1 260 ? -25.312 -6.84 12.25 1 34.09 260 ARG B CA 1
ATOM 5539 C C . ARG B 1 260 ? -26.359 -7.156 11.172 1 34.09 260 ARG B C 1
ATOM 5541 O O . ARG B 1 260 ? -26.562 -8.32 10.828 1 34.09 260 ARG B O 1
ATOM 5548 N N . GLN B 1 261 ? -27.484 -6.504 11.25 1 29.41 261 GLN B N 1
ATOM 5549 C CA . GLN B 1 261 ? -28.25 -6.812 10.039 1 29.41 261 GLN B CA 1
ATOM 5550 C C . GLN B 1 261 ? -27.359 -6.754 8.805 1 29.41 261 GLN B C 1
ATOM 5552 O O . GLN B 1 261 ? -26.438 -5.945 8.734 1 29.41 261 GLN B O 1
ATOM 5557 N N . PRO B 1 262 ? -27.344 -7.785 8.039 1 30.03 262 PRO B N 1
ATOM 5558 C CA . PRO B 1 262 ? -26.406 -7.98 6.926 1 30.03 262 PRO B CA 1
ATOM 5559 C C . PRO B 1 262 ? -26 -6.668 6.262 1 30.03 262 PRO B C 1
ATOM 5561 O O . PRO B 1 262 ? -25.547 -6.668 5.113 1 30.03 262 PRO B O 1
ATOM 5564 N N . ARG B 1 263 ? -26.594 -5.477 6.766 1 28.42 263 ARG B N 1
ATOM 5565 C CA . ARG B 1 263 ? -26.25 -4.152 6.246 1 28.42 263 ARG B CA 1
ATOM 5566 C C . ARG B 1 263 ? -24.828 -3.756 6.648 1 28.42 263 ARG B C 1
ATOM 5568 O O . ARG B 1 263 ? -24.531 -3.609 7.836 1 28.42 263 ARG B O 1
ATOM 5575 N N . ARG B 1 264 ? -23.828 -4.352 6.414 1 31.39 264 ARG B N 1
ATOM 5576 C CA . ARG B 1 264 ? -22.5 -3.816 6.664 1 31.39 264 ARG B CA 1
ATOM 5577 C C . ARG B 1 264 ? -22.547 -2.305 6.859 1 31.39 264 ARG B C 1
ATOM 5579 O O . ARG B 1 264 ? -22.828 -1.559 5.922 1 31.39 264 ARG B O 1
ATOM 5586 N N . SER B 1 265 ? -22.859 -1.684 7.914 1 28.27 265 SER B N 1
ATOM 5587 C CA . SER B 1 265 ? -23.031 -0.318 8.398 1 28.27 265 SER B CA 1
ATOM 5588 C C . SER B 1 265 ? -21.859 0.566 7.977 1 28.27 265 SER B C 1
ATOM 5590 O O . SER B 1 265 ? -20.703 0.16 8.07 1 28.27 265 SER B O 1
ATOM 5592 N N . LEU B 1 266 ? -21.953 1.51 7.094 1 29.64 266 LEU B N 1
ATOM 5593 C CA . LEU B 1 266 ? -21.609 2.875 6.715 1 29.64 266 LEU B CA 1
ATOM 5594 C C . LEU B 1 266 ? -21.062 3.652 7.906 1 29.64 266 LEU B C 1
ATOM 5596 O O . LEU B 1 266 ? -20.547 4.758 7.746 1 29.64 266 LEU B O 1
ATOM 5600 N N . SER B 1 267 ? -21.359 3.246 9.055 1 30.31 267 SER B N 1
ATOM 5601 C CA . SER B 1 267 ? -21.219 4.09 10.234 1 30.31 267 SER B CA 1
ATOM 5602 C C . SER B 1 267 ? -19.75 4.309 10.586 1 30.31 267 SER B C 1
ATOM 5604 O O . SER B 1 267 ? -19.328 5.434 10.867 1 30.31 267 SER B O 1
ATOM 5606 N N . ALA B 1 268 ? -19.031 3.148 10.617 1 33.16 268 ALA B N 1
ATOM 5607 C CA . ALA B 1 268 ? -17.672 3.457 11.047 1 33.16 268 ALA B CA 1
ATOM 5608 C C . ALA B 1 268 ? -16.906 4.184 9.945 1 33.16 268 ALA B C 1
ATOM 5610 O O . ALA B 1 268 ? -16.172 5.137 10.219 1 33.16 268 ALA B O 1
ATOM 5611 N N . VAL B 1 269 ? -17.047 3.721 8.695 1 33.03 269 VAL B N 1
ATOM 5612 C CA . VAL B 1 269 ? -16.453 4.48 7.602 1 33.03 269 VAL B CA 1
ATOM 5613 C C . VAL B 1 269 ? -17.203 5.805 7.434 1 33.03 269 VAL B C 1
ATOM 5615 O O . VAL B 1 269 ? -16.578 6.844 7.191 1 33.03 269 VAL B O 1
ATOM 5618 N N . ASP B 1 270 ? -18.469 5.832 7.57 1 33.56 270 ASP B N 1
ATOM 5619 C CA . ASP B 1 270 ? -19.234 7.074 7.59 1 33.56 270 ASP B CA 1
ATOM 5620 C C . ASP B 1 270 ? -18.891 7.918 8.812 1 33.56 270 ASP B C 1
ATOM 5622 O O . ASP B 1 270 ? -18.797 9.141 8.719 1 33.56 270 ASP B O 1
ATOM 5626 N N . GLU B 1 271 ? -18.75 7.238 9.883 1 35.97 271 GLU B N 1
ATOM 5627 C CA . GLU B 1 271 ? -18.266 7.988 11.039 1 35.97 271 GLU B CA 1
ATOM 5628 C C . GLU B 1 271 ? -16.844 8.484 10.812 1 35.97 271 GLU B C 1
ATOM 5630 O O . GLU B 1 271 ? -16.516 9.625 11.172 1 35.97 271 GLU B O 1
ATOM 5635 N N . VAL B 1 272 ? -16.109 7.699 10.172 1 35.06 272 VAL B N 1
ATOM 5636 C CA . VAL B 1 272 ? -14.766 8.141 9.828 1 35.06 272 VAL B CA 1
ATOM 5637 C C . VAL B 1 272 ? -14.844 9.211 8.742 1 35.06 272 VAL B C 1
ATOM 5639 O O . VAL B 1 272 ? -14.148 10.227 8.812 1 35.06 272 VAL B O 1
ATOM 5642 N N . ALA B 1 273 ? -15.695 8.953 7.762 1 34.97 273 ALA B N 1
ATOM 5643 C CA . ALA B 1 273 ? -15.938 10.008 6.781 1 34.97 273 ALA B CA 1
ATOM 5644 C C . ALA B 1 273 ? -16.531 11.242 7.441 1 34.97 273 ALA B C 1
ATOM 5646 O O . ALA B 1 273 ? -16.156 12.375 7.133 1 34.97 273 ALA B O 1
ATOM 5647 N N . ARG B 1 274 ? -17.484 11.078 8.305 1 36.25 274 ARG B N 1
ATOM 5648 C CA . ARG B 1 274 ? -17.969 12.219 9.07 1 36.25 274 ARG B CA 1
ATOM 5649 C C . ARG B 1 274 ? -16.844 12.844 9.891 1 36.25 274 ARG B C 1
ATOM 5651 O O . ARG B 1 274 ? -16.719 14.07 9.945 1 36.25 274 ARG B O 1
ATOM 5658 N N . ALA B 1 275 ? -16.047 12.016 10.422 1 36.69 275 ALA B N 1
ATOM 5659 C CA . ALA B 1 275 ? -14.938 12.531 11.219 1 36.69 275 ALA B CA 1
ATOM 5660 C C . ALA B 1 275 ? -13.891 13.188 10.328 1 36.69 275 ALA B C 1
ATOM 5662 O O . ALA B 1 275 ? -13.383 14.266 10.648 1 36.69 275 ALA B O 1
ATOM 5663 N N . ALA B 1 276 ? -13.617 12.578 9.266 1 36.53 276 ALA B N 1
ATOM 5664 C CA . ALA B 1 276 ? -12.688 13.195 8.32 1 36.53 276 ALA B CA 1
ATOM 5665 C C . ALA B 1 276 ? -13.273 14.461 7.711 1 36.53 276 ALA B C 1
ATOM 5667 O O . ALA B 1 276 ? -12.57 15.453 7.531 1 36.53 276 ALA B O 1
ATOM 5668 N N . ALA B 1 277 ? -14.539 14.398 7.301 1 36.12 277 ALA B N 1
ATOM 5669 C CA . ALA B 1 277 ? -15.211 15.633 6.906 1 36.12 277 ALA B CA 1
ATOM 5670 C C . ALA B 1 277 ? -15.078 16.703 7.988 1 36.12 277 ALA B C 1
ATOM 5672 O O . ALA B 1 277 ? -14.969 17.891 7.684 1 36.12 277 ALA B O 1
ATOM 5673 N N . ALA B 1 278 ? -15.102 16.234 9.141 1 34.97 278 ALA B N 1
ATOM 5674 C CA . ALA B 1 278 ? -14.914 17.188 10.219 1 34.97 278 ALA B CA 1
ATOM 5675 C C . ALA B 1 278 ? -13.5 17.766 10.211 1 34.97 278 ALA B C 1
ATOM 5677 O O . ALA B 1 278 ? -13.289 18.906 10.625 1 34.97 278 ALA B O 1
ATOM 5678 N N . LEU B 1 279 ? -12.609 17 9.812 1 33.09 279 LEU B N 1
ATOM 5679 C CA . LEU B 1 279 ? -11.227 17.469 9.797 1 33.09 279 LEU B CA 1
ATOM 5680 C C . LEU B 1 279 ? -11.023 18.531 8.727 1 33.09 279 LEU B C 1
ATOM 5682 O O . LEU B 1 279 ? -10.273 19.484 8.938 1 33.09 279 LEU B O 1
ATOM 5686 N N . THR B 1 280 ? -11.273 18.094 7.445 1 31.67 280 THR B N 1
ATOM 5687 C CA . THR B 1 280 ? -11.133 19.062 6.363 1 31.67 280 THR B CA 1
ATOM 5688 C C . THR B 1 280 ? -12.305 20.031 6.355 1 31.67 280 THR B C 1
ATOM 5690 O O . THR B 1 280 ? -12.336 20.969 5.559 1 31.67 280 THR B O 1
ATOM 5693 N N . GLY B 1 281 ? -13.445 19.422 6.594 1 30.88 281 GLY B N 1
ATOM 5694 C CA . GLY B 1 281 ? -14.406 20.5 6.766 1 30.88 281 GLY B CA 1
ATOM 5695 C C . GLY B 1 281 ? -13.836 21.688 7.527 1 30.88 281 GLY B C 1
ATOM 5696 O O . GLY B 1 281 ? -13.188 21.516 8.562 1 30.88 281 GLY B O 1
ATOM 5697 N N . GLY B 1 282 ? -13.227 22.547 6.801 1 28.53 282 GLY B N 1
ATOM 5698 C CA . GLY B 1 282 ? -13.133 23.875 7.371 1 28.53 282 GLY B CA 1
ATOM 5699 C C . GLY B 1 282 ? -13.945 24.047 8.641 1 28.53 282 GLY B C 1
ATOM 5700 O O . GLY B 1 282 ? -14.93 23.328 8.852 1 28.53 282 GLY B O 1
ATOM 5701 N N . HIS B 1 283 ? -13.312 24.375 9.672 1 29.05 283 HIS B N 1
ATOM 5702 C CA . HIS B 1 283 ? -13.945 25.344 10.562 1 29.05 283 HIS B CA 1
ATOM 5703 C C . HIS B 1 283 ? -15.078 26.078 9.859 1 29.05 283 HIS B C 1
ATOM 5705 O O . HIS B 1 283 ? -14.836 26.891 8.961 1 29.05 283 HIS B O 1
ATOM 5711 N N . ASP B 1 284 ? -15.945 25.469 9.258 1 28.06 284 ASP B N 1
ATOM 5712 C CA . ASP B 1 284 ? -16.984 26.484 9.414 1 28.06 284 ASP B CA 1
ATOM 5713 C C . ASP B 1 284 ? -16.719 27.359 10.633 1 28.06 284 ASP B C 1
ATOM 5715 O O . ASP B 1 284 ? -17.297 27.141 11.703 1 28.06 284 ASP B O 1
ATOM 5719 N N . ARG B 1 285 ? -15.5 27.375 10.938 1 26.95 285 ARG B N 1
ATOM 5720 C CA . ARG B 1 285 ? -15.164 28.594 11.672 1 26.95 285 ARG B CA 1
ATOM 5721 C C . ARG B 1 285 ? -15.688 29.828 10.953 1 26.95 285 ARG B C 1
ATOM 5723 O O . ARG B 1 285 ? -15.406 30.953 11.359 1 26.95 285 ARG B O 1
ATOM 5730 N N . TRP B 1 286 ? -15.602 29.75 9.625 1 23.7 286 TRP B N 1
ATOM 5731 C CA . TRP B 1 286 ? -16.203 31.031 9.281 1 23.7 286 TRP B CA 1
ATOM 5732 C C . TRP B 1 286 ? -17.547 31.203 9.992 1 23.7 286 TRP B C 1
ATOM 5734 O O . TRP B 1 286 ? -18.469 30.422 9.781 1 23.7 286 TRP B O 1
ATOM 5744 N N . GLY B 1 287 ? -17.594 31.812 11.016 1 25.61 287 GLY B N 1
ATOM 5745 C CA . GLY B 1 287 ? -18.531 32.531 11.867 1 25.61 287 GLY B CA 1
ATOM 5746 C C . GLY B 1 287 ? -19.734 31.688 12.258 1 25.61 287 GLY B C 1
ATOM 5747 O O . GLY B 1 287 ? -20.812 32.219 12.547 1 25.61 287 GLY B O 1
ATOM 5748 N N . ARG B 1 288 ? -19.828 30.359 11.773 1 30.7 288 ARG B N 1
ATOM 5749 C CA . ARG B 1 288 ? -21.047 30.031 12.508 1 30.7 288 ARG B CA 1
ATOM 5750 C C . ARG B 1 288 ? -20.828 30.141 14.016 1 30.7 288 ARG B C 1
ATOM 5752 O O . ARG B 1 288 ? -19.703 29.938 14.492 1 30.7 288 ARG B O 1
ATOM 5759 N N . ARG B 1 289 ? -21.797 30.516 14.672 1 30.48 289 ARG B N 1
ATOM 5760 C CA . ARG B 1 289 ? -22.047 30.969 16.031 1 30.48 289 ARG B CA 1
ATOM 5761 C C . ARG B 1 289 ? -21.578 29.938 17.047 1 30.48 289 ARG B C 1
ATOM 5763 O O . ARG B 1 289 ? -22.016 28.781 17.016 1 30.48 289 ARG B O 1
ATOM 5770 N N . ARG B 1 290 ? -20.188 29.828 17.328 1 34.06 290 ARG B N 1
ATOM 5771 C CA . ARG B 1 290 ? -19.922 29.219 18.625 1 34.06 290 ARG B CA 1
ATOM 5772 C C . ARG B 1 290 ? -21.203 29.094 19.438 1 34.06 290 ARG B C 1
ATOM 5774 O O . ARG B 1 290 ? -22.016 30.016 19.484 1 34.06 290 ARG B O 1
ATOM 5781 N N . PRO B 1 291 ? -21.656 27.875 19.562 1 31.44 291 PRO B N 1
ATOM 5782 C CA . PRO B 1 291 ? -22.766 28.125 20.5 1 31.44 291 PRO B CA 1
ATOM 5783 C C . PRO B 1 291 ? -22.438 29.203 21.516 1 31.44 291 PRO B C 1
ATOM 5785 O O . PRO B 1 291 ? -21.312 29.266 22.016 1 31.44 291 PRO B O 1
ATOM 5788 N N . LYS B 1 292 ? -22.906 30.406 21.359 1 32.84 292 LYS B N 1
ATOM 5789 C CA . LYS B 1 292 ? -22.891 31.359 22.469 1 32.84 292 LYS B CA 1
ATOM 5790 C C . LYS B 1 292 ? -22.828 30.641 23.812 1 32.84 292 LYS B C 1
ATOM 5792 O O . LYS B 1 292 ? -23.844 30.094 24.281 1 32.84 292 LYS B O 1
ATOM 5797 N N . ILE B 1 293 ? -21.797 29.812 23.969 1 36.75 293 ILE B N 1
ATOM 5798 C CA . ILE B 1 293 ? -21.781 29.516 25.406 1 36.75 293 ILE B CA 1
ATOM 5799 C C . ILE B 1 293 ? -21.953 30.797 26.203 1 36.75 293 ILE B C 1
ATOM 5801 O O . ILE B 1 293 ? -21.203 31.75 26.016 1 36.75 293 ILE B O 1
ATOM 5805 N N . PRO B 1 294 ? -22.906 31 26.688 1 35.12 294 PRO B N 1
ATOM 5806 C CA . PRO B 1 294 ? -23.062 32.156 27.547 1 35.12 294 PRO B CA 1
ATOM 5807 C C . PRO B 1 294 ? -21.828 32.438 28.406 1 35.12 294 PRO B C 1
ATOM 5809 O O . PRO B 1 294 ? -21.328 31.5 29.062 1 35.12 294 PRO B O 1
ATOM 5812 N N . ILE B 1 295 ? -20.906 33.25 28.016 1 44.09 295 ILE B N 1
ATOM 5813 C CA . ILE B 1 295 ? -19.703 33.75 28.703 1 44.09 295 ILE B CA 1
ATOM 5814 C C . ILE B 1 295 ? -19.938 33.75 30.203 1 44.09 295 ILE B C 1
ATOM 5816 O O . ILE B 1 295 ? -19 34 30.984 1 44.09 295 ILE B O 1
ATOM 5820 N N . GLY B 1 296 ? -21.047 33.562 30.594 1 48.44 296 GLY B N 1
ATOM 5821 C CA . GLY B 1 296 ? -21.281 33.844 32 1 48.44 296 GLY B CA 1
ATOM 5822 C C . GLY B 1 296 ? -20.969 32.656 32.906 1 48.44 296 GLY B C 1
ATOM 5823 O O . GLY B 1 296 ? -20.969 32.781 34.125 1 48.44 296 GLY B O 1
ATOM 5824 N N . SER B 1 297 ? -20.844 31.406 32.312 1 52.38 297 SER B N 1
ATOM 5825 C CA . SER B 1 297 ? -20.766 30.297 33.25 1 52.38 297 SER B CA 1
ATOM 5826 C C . SER B 1 297 ? -19.312 29.953 33.562 1 52.38 297 SER B C 1
ATOM 5828 O O . SER B 1 297 ? -18.406 30.359 32.875 1 52.38 297 SER B O 1
ATOM 5830 N N . HIS B 1 298 ? -18.906 29.594 34.781 1 57.38 298 HIS B N 1
ATOM 5831 C CA . HIS B 1 298 ? -17.641 29.078 35.281 1 57.38 298 HIS B CA 1
ATOM 5832 C C . HIS B 1 298 ? -16.953 28.219 34.219 1 57.38 298 HIS B C 1
ATOM 5834 O O . HIS B 1 298 ? -15.719 28.234 34.125 1 57.38 298 HIS B O 1
ATOM 5840 N N . GLU B 1 299 ? -17.703 27.594 33.406 1 60.16 299 GLU B N 1
ATOM 5841 C CA . GLU B 1 299 ? -17.141 26.719 32.375 1 60.16 299 GLU B CA 1
ATOM 5842 C C . GLU B 1 299 ? -16.516 27.547 31.234 1 60.16 299 GLU B C 1
ATOM 5844 O O . GLU B 1 299 ? -15.484 27.156 30.672 1 60.16 299 GLU B O 1
ATOM 5849 N N . ASP B 1 300 ? -16.969 28.625 31.125 1 61.66 300 ASP B N 1
ATOM 5850 C CA . ASP B 1 300 ? -16.453 29.516 30.078 1 61.66 300 ASP B CA 1
ATOM 5851 C C . ASP B 1 300 ? -15.102 30.109 30.484 1 61.66 300 ASP B C 1
ATOM 5853 O O . ASP B 1 300 ? -14.188 30.219 29.656 1 61.66 300 ASP B O 1
ATOM 5857 N N . ILE B 1 301 ? -15.133 30.375 31.859 1 63.25 301 ILE B N 1
ATOM 5858 C CA . ILE B 1 301 ? -13.891 30.969 32.344 1 63.25 301 ILE B CA 1
ATOM 5859 C C . ILE B 1 301 ? -12.766 29.938 32.25 1 63.25 301 ILE B C 1
ATOM 5861 O O . ILE B 1 301 ? -11.648 30.25 31.859 1 63.25 301 ILE B O 1
ATOM 5865 N N . ALA B 1 302 ? -13.062 28.719 32.625 1 70.31 302 ALA B N 1
ATOM 5866 C CA . ALA B 1 302 ? -12.078 27.641 32.562 1 70.31 302 ALA B CA 1
ATOM 5867 C C . ALA B 1 302 ? -11.625 27.375 31.141 1 70.31 302 ALA B C 1
ATOM 5869 O O . ALA B 1 302 ? -10.445 27.125 30.891 1 70.31 302 ALA B O 1
ATOM 5870 N N . TYR B 1 303 ? -12.469 27.453 30.266 1 70.56 303 TYR B N 1
ATOM 5871 C CA . TYR B 1 303 ? -12.172 27.25 28.844 1 70.56 303 TYR B CA 1
ATOM 5872 C C . TYR B 1 303 ? -11.234 28.344 28.344 1 70.56 303 TYR B C 1
ATOM 5874 O O . TYR B 1 303 ? -10.25 28.047 27.656 1 70.56 303 TYR B O 1
ATOM 5882 N N . HIS B 1 304 ? -11.438 29.516 28.781 1 70.62 304 HIS B N 1
ATOM 5883 C CA . HIS B 1 304 ? -10.625 30.625 28.312 1 70.62 304 HIS B CA 1
ATOM 5884 C C . HIS B 1 304 ? -9.227 30.578 28.938 1 70.62 304 HIS B C 1
ATOM 5886 O O . HIS B 1 304 ? -8.242 30.938 28.281 1 70.62 304 HIS B O 1
ATOM 5892 N N . ARG B 1 305 ? -9.188 30.156 30.172 1 74.94 305 ARG B N 1
ATOM 5893 C CA . ARG B 1 305 ? -7.895 30.031 30.828 1 74.94 305 ARG B CA 1
ATOM 5894 C C . ARG B 1 305 ? -7.051 28.953 30.172 1 74.94 305 ARG B C 1
ATOM 5896 O O . ARG B 1 305 ? -5.855 29.141 29.938 1 74.94 305 ARG B O 1
ATOM 5903 N N . ARG B 1 306 ? -7.676 27.875 29.859 1 75.88 306 ARG B N 1
ATOM 5904 C CA . ARG B 1 306 ? -6.965 26.797 29.203 1 75.88 306 ARG B CA 1
ATOM 5905 C C . ARG B 1 306 ? -6.445 27.234 27.828 1 75.88 306 ARG B C 1
ATOM 5907 O O . ARG B 1 306 ? -5.324 26.891 27.453 1 75.88 306 ARG B O 1
ATOM 5914 N N . ARG B 1 307 ? -7.168 27.953 27.234 1 73.81 307 ARG B N 1
ATOM 5915 C CA . ARG B 1 307 ? -6.777 28.469 25.922 1 73.81 307 ARG B CA 1
ATOM 5916 C C . ARG B 1 307 ? -5.59 29.422 26.031 1 73.81 307 ARG B C 1
ATOM 5918 O O . ARG B 1 307 ? -4.68 29.391 25.203 1 73.81 307 ARG B O 1
ATOM 5925 N N . PHE B 1 308 ? -5.699 30.188 27.031 1 77.12 308 PHE B N 1
ATOM 5926 C CA . PHE B 1 308 ? -4.625 31.156 27.25 1 77.12 308 PHE B CA 1
ATOM 5927 C C . PHE B 1 308 ? -3.324 30.438 27.594 1 77.12 308 PHE B C 1
ATOM 5929 O O . PHE B 1 308 ? -2.258 30.797 27.094 1 77.12 308 PHE B O 1
ATOM 5936 N N . TYR B 1 309 ? -3.404 29.469 28.438 1 81.25 309 TYR B N 1
ATOM 5937 C CA . TYR B 1 309 ? -2.213 28.719 28.828 1 81.25 309 TYR B CA 1
ATOM 5938 C C . TYR B 1 309 ? -1.629 27.984 27.625 1 81.25 309 TYR B C 1
ATOM 5940 O O . TYR B 1 309 ? -0.41 27.953 27.438 1 81.25 309 TYR B O 1
ATOM 5948 N N . ALA B 1 310 ? -2.51 27.438 26.859 1 80.88 310 ALA B N 1
ATOM 5949 C CA . ALA B 1 310 ? -2.041 26.75 25.656 1 80.88 310 ALA B CA 1
ATOM 5950 C C . ALA B 1 310 ? -1.336 27.703 24.703 1 80.88 310 ALA B C 1
ATOM 5952 O O . ALA B 1 310 ? -0.307 27.375 24.109 1 80.88 310 ALA B O 1
ATOM 5953 N N . PHE B 1 311 ? -1.815 28.828 24.594 1 80.38 311 PHE B N 1
ATOM 5954 C CA . PHE B 1 311 ? -1.243 29.875 23.75 1 80.38 311 PHE B CA 1
ATOM 5955 C C . PHE B 1 311 ? 0.153 30.25 24.219 1 80.38 311 PHE B C 1
ATOM 5957 O O . PHE B 1 311 ? 1.094 30.312 23.438 1 80.38 311 PHE B O 1
ATOM 5964 N N . VAL B 1 312 ? 0.267 30.453 25.531 1 86.06 312 VAL B N 1
ATOM 5965 C CA . VAL B 1 312 ? 1.532 30.906 26.094 1 86.06 312 VAL B CA 1
ATOM 5966 C C . VAL B 1 312 ? 2.568 29.781 26 1 86.06 312 VAL B C 1
ATOM 5968 O O . VAL B 1 312 ? 3.709 30.016 25.594 1 86.06 312 VAL B O 1
ATOM 5971 N N . ILE B 1 313 ? 2.15 28.609 26.297 1 88.94 313 ILE B N 1
ATOM 5972 C CA . ILE B 1 313 ? 3.068 27.469 26.281 1 88.94 313 ILE B CA 1
ATOM 5973 C C . ILE B 1 313 ? 3.553 27.203 24.859 1 88.94 313 ILE B C 1
ATOM 5975 O O . ILE B 1 313 ? 4.75 27.047 24.625 1 88.94 313 ILE B O 1
ATOM 5979 N N . CYS B 1 314 ? 2.67 27.203 23.906 1 88.88 314 CYS B N 1
ATOM 5980 C CA . CYS B 1 314 ? 3.045 26.969 22.516 1 88.88 314 CYS B CA 1
ATOM 5981 C C . CYS B 1 314 ? 3.926 28.094 21.984 1 88.88 314 CYS B C 1
ATOM 5983 O O . CYS B 1 314 ? 4.867 27.844 21.234 1 88.88 314 CYS B O 1
ATOM 5985 N N . GLY B 1 315 ? 3.623 29.312 22.422 1 89.62 315 GLY B N 1
ATOM 5986 C CA . GLY B 1 315 ? 4.441 30.438 22.016 1 89.62 315 GLY B CA 1
ATOM 5987 C C . GLY B 1 315 ? 5.859 30.375 22.547 1 89.62 315 GLY B C 1
ATOM 5988 O O . GLY B 1 315 ? 6.82 30.562 21.781 1 89.62 315 GLY B O 1
ATOM 5989 N N . VAL B 1 316 ? 5.984 30.047 23.781 1 93.38 316 VAL B N 1
ATOM 5990 C CA . VAL B 1 316 ? 7.289 29.984 24.438 1 93.38 316 VAL B CA 1
ATOM 5991 C C . VAL B 1 316 ? 8.094 28.812 23.844 1 93.38 316 VAL B C 1
ATOM 5993 O O . VAL B 1 316 ? 9.281 28.969 23.547 1 93.38 316 VAL B O 1
ATOM 5996 N N . LEU B 1 317 ? 7.441 27.703 23.672 1 94.5 317 LEU B N 1
ATOM 5997 C CA . LEU B 1 317 ? 8.133 26.531 23.125 1 94.5 317 LEU B CA 1
ATOM 5998 C C . LEU B 1 317 ? 8.57 26.781 21.688 1 94.5 317 LEU B C 1
ATOM 6000 O O . LEU B 1 317 ? 9.664 26.375 21.281 1 94.5 317 LEU B O 1
ATOM 6004 N N . SER B 1 318 ? 7.734 27.453 20.906 1 93.69 318 SER B N 1
ATOM 6005 C CA . SER B 1 318 ? 8.109 27.797 19.547 1 93.69 318 SER B CA 1
ATOM 6006 C C . SER B 1 318 ? 9.328 28.703 19.516 1 93.69 318 SER B C 1
ATOM 6008 O O . SER B 1 318 ? 10.234 28.531 18.703 1 93.69 318 SER B O 1
ATOM 6010 N N . ALA B 1 319 ? 9.328 29.672 20.438 1 93.62 319 ALA B N 1
ATOM 6011 C CA . ALA B 1 319 ? 10.445 30.609 20.516 1 93.62 319 ALA B CA 1
ATOM 6012 C C . ALA B 1 319 ? 11.742 29.906 20.891 1 93.62 319 ALA B C 1
ATOM 6014 O O . ALA B 1 319 ? 12.805 30.188 20.344 1 93.62 319 ALA B O 1
ATOM 6015 N N . ILE B 1 320 ? 11.602 29.016 21.797 1 95.94 320 ILE B N 1
ATOM 6016 C CA . ILE B 1 320 ? 12.766 28.25 22.234 1 95.94 320 ILE B CA 1
ATOM 6017 C C . ILE B 1 320 ? 13.312 27.422 21.078 1 95.94 320 ILE B C 1
ATOM 6019 O O . ILE B 1 320 ? 14.516 27.422 20.812 1 95.94 320 ILE B O 1
ATOM 6023 N N . LEU B 1 321 ? 12.43 26.75 20.359 1 96 321 LEU B N 1
ATOM 6024 C CA . LEU B 1 321 ? 12.852 25.891 19.266 1 96 321 LEU B CA 1
ATOM 6025 C C . LEU B 1 321 ? 13.469 26.703 18.141 1 96 321 LEU B C 1
ATOM 6027 O O . LEU B 1 321 ? 14.469 26.297 17.531 1 96 321 LEU B O 1
ATOM 6031 N N . LEU B 1 322 ? 12.93 27.875 17.844 1 95.81 322 LEU B N 1
ATOM 6032 C CA . LEU B 1 322 ? 13.461 28.734 16.797 1 95.81 322 LEU B CA 1
ATOM 6033 C C . LEU B 1 322 ? 14.82 29.297 17.188 1 95.81 322 LEU B C 1
ATOM 6035 O O . LEU B 1 322 ? 15.711 29.406 16.344 1 95.81 322 LEU B O 1
ATOM 6039 N N . THR B 1 323 ? 14.977 29.609 18.453 1 96.56 323 THR B N 1
ATOM 6040 C CA . THR B 1 323 ? 16.266 30.094 18.938 1 96.56 323 THR B CA 1
ATOM 6041 C C . THR B 1 323 ? 17.328 29 18.859 1 96.56 323 THR B C 1
ATOM 6043 O O . THR B 1 323 ? 18.453 29.25 18.438 1 96.56 323 THR B O 1
ATOM 6046 N N . LEU B 1 324 ? 16.938 27.844 19.297 1 96.69 324 LEU B N 1
ATOM 6047 C CA . LEU B 1 324 ? 17.859 26.703 19.219 1 96.69 324 LEU B CA 1
ATOM 6048 C C . LEU B 1 324 ? 18.266 26.438 17.766 1 96.69 324 LEU B C 1
ATOM 6050 O O . LEU B 1 324 ? 19.422 26.109 17.484 1 96.69 324 LEU B O 1
ATOM 6054 N N . ALA B 1 325 ? 17.312 26.516 16.891 1 97.38 325 ALA B N 1
ATOM 6055 C CA . ALA B 1 325 ? 17.594 26.312 15.469 1 97.38 325 ALA B CA 1
ATOM 6056 C C . ALA B 1 325 ? 18.562 27.359 14.945 1 97.38 325 ALA B C 1
ATOM 6058 O O . ALA B 1 325 ? 19.5 27.047 14.203 1 97.38 325 ALA B O 1
ATOM 6059 N N . ALA B 1 326 ? 18.375 28.609 15.352 1 96.88 326 ALA B N 1
ATOM 6060 C CA . ALA B 1 326 ? 19.25 29.703 14.922 1 96.88 326 ALA B CA 1
ATOM 6061 C C . ALA B 1 326 ? 20.672 29.484 15.438 1 96.88 326 ALA B C 1
ATOM 6063 O O . ALA B 1 326 ? 21.641 29.719 14.711 1 96.88 326 ALA B O 1
ATOM 6064 N N . VAL B 1 327 ? 20.781 29.031 16.641 1 97.31 327 VAL B N 1
ATOM 6065 C CA . VAL B 1 327 ? 22.078 28.766 17.25 1 97.31 327 VAL B CA 1
ATOM 6066 C C . VAL B 1 327 ? 22.75 27.594 16.531 1 97.31 327 VAL B C 1
ATOM 6068 O O . VAL B 1 327 ? 23.953 27.609 16.281 1 97.31 327 VAL B O 1
ATOM 6071 N N . GLY B 1 328 ? 21.938 26.625 16.219 1 97 328 GLY B N 1
ATOM 6072 C CA . GLY B 1 328 ? 22.453 25.484 15.5 1 97 328 GLY B CA 1
ATOM 6073 C C . GLY B 1 328 ? 23 25.828 14.125 1 97 328 GLY B C 1
ATOM 6074 O O . GLY B 1 328 ? 24.031 25.312 13.703 1 97 328 GLY B O 1
ATOM 6075 N N . VAL B 1 329 ? 22.328 26.734 13.414 1 96.62 329 VAL B N 1
ATOM 6076 C CA . VAL B 1 329 ? 22.781 27.172 12.102 1 96.62 329 VAL B CA 1
ATOM 6077 C C . VAL B 1 329 ? 24.125 27.875 12.227 1 96.62 329 VAL B C 1
ATOM 6079 O O . VAL B 1 329 ? 25 27.719 11.367 1 96.62 329 VAL B O 1
ATOM 6082 N N . GLY B 1 330 ? 24.344 28.578 13.266 1 95.75 330 GLY B N 1
ATOM 6083 C CA . GLY B 1 330 ? 25.578 29.328 13.461 1 95.75 330 GLY B CA 1
ATOM 6084 C C . GLY B 1 330 ? 26.734 28.453 13.945 1 95.75 330 GLY B C 1
ATOM 6085 O O . GLY B 1 330 ? 27.875 28.641 13.516 1 95.75 330 GLY B O 1
ATOM 6086 N N . LEU B 1 331 ? 26.469 27.391 14.68 1 96.19 331 LEU B N 1
ATOM 6087 C CA . LEU B 1 331 ? 27.531 26.688 15.398 1 96.19 331 LEU B CA 1
ATOM 6088 C C . LEU B 1 331 ? 27.859 25.359 14.727 1 96.19 331 LEU B C 1
ATOM 6090 O O . LEU B 1 331 ? 29 24.875 14.805 1 96.19 331 LEU B O 1
ATOM 6094 N N . ASP B 1 332 ? 26.891 24.719 14.125 1 95.44 332 ASP B N 1
ATOM 6095 C CA . ASP B 1 332 ? 27.125 23.391 13.539 1 95.44 332 ASP B CA 1
ATOM 6096 C C . ASP B 1 332 ? 27.922 23.516 12.242 1 95.44 332 ASP B C 1
ATOM 6098 O O . ASP B 1 332 ? 27.484 24.156 11.289 1 95.44 332 ASP B O 1
ATOM 6102 N N . PRO B 1 333 ? 29.031 22.891 12.172 1 94.06 333 PRO B N 1
ATOM 6103 C CA . PRO B 1 333 ? 29.859 23.016 10.969 1 94.06 333 PRO B CA 1
ATOM 6104 C C . PRO B 1 333 ? 29.422 22.078 9.852 1 94.06 333 PRO B C 1
ATOM 6106 O O . PRO B 1 333 ? 29.812 22.266 8.695 1 94.06 333 PRO B O 1
ATOM 6109 N N . ASP B 1 334 ? 28.688 21.047 10.125 1 95.75 334 ASP B N 1
ATOM 6110 C CA . ASP B 1 334 ? 28.281 20.078 9.117 1 95.75 334 ASP B CA 1
ATOM 6111 C C . ASP B 1 334 ? 27.203 20.656 8.195 1 95.75 334 ASP B C 1
ATOM 6113 O O . ASP B 1 334 ? 26.234 21.25 8.656 1 95.75 334 ASP B O 1
ATOM 6117 N N . GLN B 1 335 ? 27.359 20.531 6.984 1 95.5 335 GLN B N 1
ATOM 6118 C CA . GLN B 1 335 ? 26.484 21.109 5.977 1 95.5 335 GLN B CA 1
ATOM 6119 C C . GLN B 1 335 ? 25.078 20.531 6.066 1 95.5 335 GLN B C 1
ATOM 6121 O O . GLN B 1 335 ? 24.094 21.25 6.008 1 95.5 335 GLN B O 1
ATOM 6126 N N . THR B 1 336 ? 24.969 19.219 6.184 1 94.88 336 THR B N 1
ATOM 6127 C CA . THR B 1 336 ? 23.688 18.531 6.23 1 94.88 336 THR B CA 1
ATOM 6128 C C . THR B 1 336 ? 22.922 18.906 7.5 1 94.88 336 THR B C 1
ATOM 6130 O O . THR B 1 336 ? 21.734 19.219 7.445 1 94.88 336 THR B O 1
ATOM 6133 N N . ARG B 1 337 ? 23.562 18.906 8.625 1 96.44 337 ARG B N 1
ATOM 6134 C CA . ARG B 1 337 ? 22.906 19.25 9.875 1 96.44 337 ARG B CA 1
ATOM 6135 C C . ARG B 1 337 ? 22.5 20.719 9.906 1 96.44 337 ARG B C 1
ATOM 6137 O O . ARG B 1 337 ? 21.469 21.078 10.477 1 96.44 337 ARG B O 1
ATOM 6144 N N . LYS B 1 338 ? 23.344 21.562 9.344 1 97.38 338 LYS B N 1
ATOM 6145 C CA . LYS B 1 338 ? 22.984 22.969 9.227 1 97.38 338 LYS B CA 1
ATOM 6146 C C . LYS B 1 338 ? 21.688 23.141 8.445 1 97.38 338 LYS B C 1
ATOM 6148 O O . LYS B 1 338 ? 20.891 24.031 8.742 1 97.38 338 LYS B O 1
ATOM 6153 N N . SER B 1 339 ? 21.531 22.344 7.391 1 97.44 339 SER B N 1
ATOM 6154 C CA . SER B 1 339 ? 20.297 22.406 6.617 1 97.44 339 SER B CA 1
ATOM 6155 C C . SER B 1 339 ? 19.094 21.969 7.457 1 97.44 339 SER B C 1
ATOM 6157 O O . SER B 1 339 ? 18 22.484 7.273 1 97.44 339 SER B O 1
ATOM 6159 N N . TYR B 1 340 ? 19.328 21.031 8.422 1 97.69 340 TYR B N 1
ATOM 6160 C CA . TYR B 1 340 ? 18.25 20.609 9.312 1 97.69 340 TYR B CA 1
ATOM 6161 C C . TYR B 1 340 ? 17.828 21.75 10.234 1 97.69 340 TYR B C 1
ATOM 6163 O O . TYR B 1 340 ? 16.625 21.984 10.43 1 97.69 340 TYR B O 1
ATOM 6171 N N . TRP B 1 341 ? 18.844 22.391 10.781 1 97.81 341 TRP B N 1
ATOM 6172 C CA . TRP B 1 341 ? 18.547 23.516 11.664 1 97.81 341 TRP B CA 1
ATOM 6173 C C . TRP B 1 341 ? 17.812 24.609 10.914 1 97.81 341 TRP B C 1
ATOM 6175 O O . TRP B 1 341 ? 16.828 25.156 11.414 1 97.81 341 TRP B O 1
ATOM 6185 N N . MET B 1 342 ? 18.266 24.953 9.789 1 98 342 MET B N 1
ATOM 6186 C CA . MET B 1 342 ? 17.656 26 8.977 1 98 342 MET B CA 1
ATOM 6187 C C . MET B 1 342 ? 16.25 25.609 8.547 1 98 342 MET B C 1
ATOM 6189 O O . MET B 1 342 ? 15.367 26.453 8.43 1 98 342 MET B O 1
ATOM 6193 N N . ALA B 1 343 ? 16 24.328 8.281 1 98.44 343 ALA B N 1
ATOM 6194 C CA . ALA B 1 343 ? 14.68 23.828 7.926 1 98.44 343 ALA B CA 1
ATOM 6195 C C . ALA B 1 343 ? 13.672 24.094 9.039 1 98.44 343 ALA B C 1
ATOM 6197 O O . ALA B 1 343 ? 12.5 24.375 8.766 1 98.44 343 ALA B O 1
ATOM 6198 N N . CYS B 1 344 ? 14.117 23.984 10.25 1 98 344 CYS B N 1
ATOM 6199 C CA . CYS B 1 344 ? 13.242 24.266 11.383 1 98 344 CYS B CA 1
ATOM 6200 C C . CYS B 1 344 ? 12.797 25.719 11.391 1 98 344 CYS B C 1
ATOM 6202 O O . CYS B 1 344 ? 11.688 26.031 11.812 1 98 344 CYS B O 1
ATOM 6204 N N . ILE B 1 345 ? 13.648 26.609 10.914 1 97.69 345 ILE B N 1
ATOM 6205 C CA . ILE B 1 345 ? 13.344 28.031 10.852 1 97.69 345 ILE B CA 1
ATOM 6206 C C . ILE B 1 345 ? 12.344 28.297 9.719 1 97.69 345 ILE B C 1
ATOM 6208 O O . ILE B 1 345 ? 11.461 29.141 9.844 1 97.69 345 ILE B O 1
ATOM 6212 N N . PHE B 1 346 ? 12.43 27.531 8.656 1 98.19 346 PHE B N 1
ATOM 6213 C CA . PHE B 1 346 ? 11.578 27.719 7.488 1 98.19 346 PHE B CA 1
ATOM 6214 C C . PHE B 1 346 ? 10.227 27.047 7.688 1 98.19 346 PHE B C 1
ATOM 6216 O O . PHE B 1 346 ? 9.242 27.406 7.035 1 98.19 346 PHE B O 1
ATOM 6223 N N . ALA B 1 347 ? 10.094 26.062 8.555 1 98.06 347 ALA B N 1
ATOM 6224 C CA . ALA B 1 347 ? 8.93 25.188 8.711 1 98.06 347 ALA B CA 1
ATOM 6225 C C . ALA B 1 347 ? 7.676 26 9.023 1 98.06 347 ALA B C 1
ATOM 6227 O O . ALA B 1 347 ? 6.633 25.797 8.398 1 98.06 347 ALA B O 1
ATOM 6228 N N . PRO B 1 348 ? 7.727 27 9.984 1 96.31 348 PRO B N 1
ATOM 6229 C CA . PRO B 1 348 ? 6.516 27.75 10.328 1 96.31 348 PRO B CA 1
ATOM 6230 C C . PRO B 1 348 ? 5.926 28.484 9.133 1 96.31 348 PRO B C 1
ATOM 6232 O O . PRO B 1 348 ? 4.699 28.594 9.008 1 96.31 348 PRO B O 1
ATOM 6235 N N . PHE B 1 349 ? 6.738 28.953 8.25 1 96.56 349 PHE B N 1
ATOM 6236 C CA . PHE B 1 349 ? 6.254 29.703 7.098 1 96.56 349 PHE B CA 1
ATOM 6237 C C . PHE B 1 349 ? 5.5 28.797 6.137 1 96.56 349 PHE B C 1
ATOM 6239 O O . PHE B 1 349 ? 4.492 29.203 5.551 1 96.56 349 PHE B O 1
ATOM 6246 N N . GLY B 1 350 ? 5.977 27.562 5.949 1 97.5 350 GLY B N 1
ATOM 6247 C CA . GLY B 1 350 ? 5.301 26.609 5.086 1 97.5 350 GLY B CA 1
ATOM 6248 C C . GLY B 1 350 ? 3.947 26.188 5.621 1 97.5 350 GLY B C 1
ATOM 6249 O O . GLY B 1 350 ? 2.961 26.156 4.879 1 97.5 350 GLY B O 1
ATOM 6250 N N . VAL B 1 351 ? 3.912 25.922 6.895 1 95.5 351 VAL B N 1
ATOM 6251 C CA . VAL B 1 351 ? 2.68 25.422 7.504 1 95.5 351 VAL B CA 1
ATOM 6252 C C . VAL B 1 351 ? 1.618 26.531 7.484 1 95.5 351 VAL B C 1
ATOM 6254 O O . VAL B 1 351 ? 0.446 26.25 7.211 1 95.5 351 VAL B O 1
ATOM 6257 N N . ILE B 1 352 ? 2.027 27.719 7.805 1 92.44 352 ILE B N 1
ATOM 6258 C CA . ILE B 1 352 ? 1.089 28.844 7.875 1 92.44 352 ILE B CA 1
ATOM 6259 C C . ILE B 1 352 ? 0.516 29.125 6.488 1 92.44 352 ILE B C 1
ATOM 6261 O O . ILE B 1 352 ? -0.686 29.359 6.34 1 92.44 352 ILE B O 1
ATOM 6265 N N . LEU B 1 353 ? 1.342 29.094 5.477 1 94.62 353 LEU B N 1
ATOM 6266 C CA . LEU B 1 353 ? 0.849 29.312 4.121 1 94.62 353 LEU B CA 1
ATOM 6267 C C . LEU B 1 353 ? -0.122 28.203 3.713 1 94.62 353 LEU B C 1
ATOM 6269 O O . LEU B 1 353 ? -1.159 28.484 3.104 1 94.62 353 LEU B O 1
ATOM 6273 N N . ARG B 1 354 ? 0.193 26.969 4.016 1 95.06 354 ARG B N 1
ATOM 6274 C CA . ARG B 1 354 ? -0.697 25.844 3.715 1 95.06 354 ARG B CA 1
ATOM 6275 C C . ARG B 1 354 ? -2.049 26.031 4.398 1 95.06 354 ARG B C 1
ATOM 6277 O O . ARG B 1 354 ? -3.096 25.812 3.781 1 95.06 354 ARG B O 1
ATOM 6284 N N . TRP B 1 355 ? -1.951 26.391 5.637 1 89.25 355 TRP B N 1
ATOM 6285 C CA . TRP B 1 355 ? -3.168 26.609 6.41 1 89.25 355 TRP B CA 1
ATOM 6286 C C . TRP B 1 355 ? -4.016 27.719 5.785 1 89.25 355 TRP B C 1
ATOM 6288 O O . TRP B 1 355 ? -5.23 27.562 5.633 1 89.25 355 TRP B O 1
ATOM 6298 N N . GLN B 1 356 ? -3.385 28.844 5.426 1 87.75 356 GLN B N 1
ATOM 6299 C CA . GLN B 1 356 ? -4.098 29.969 4.828 1 87.75 356 GLN B CA 1
ATOM 6300 C C . GLN B 1 356 ? -4.711 29.578 3.482 1 87.75 356 GLN B C 1
ATOM 6302 O O . GLN B 1 356 ? -5.84 29.969 3.174 1 87.75 356 GLN B O 1
ATOM 6307 N N . LEU B 1 357 ? -4.012 28.812 2.674 1 91.56 357 LEU B N 1
ATOM 6308 C CA . LEU B 1 357 ? -4.531 28.359 1.391 1 91.56 357 LEU B CA 1
ATOM 6309 C C . LEU B 1 357 ? -5.73 27.438 1.589 1 91.56 357 LEU B C 1
ATOM 6311 O O . LEU B 1 357 ? -6.719 27.531 0.858 1 91.56 357 LEU B O 1
ATOM 6315 N N . SER B 1 358 ? -5.633 26.609 2.568 1 88.81 358 SER B N 1
ATOM 6316 C CA . SER B 1 358 ? -6.719 25.672 2.84 1 88.81 358 SER B CA 1
ATOM 6317 C C . SER B 1 358 ? -7.98 26.406 3.293 1 88.81 358 SER B C 1
ATOM 6319 O O . SER B 1 358 ? -9.078 26.109 2.828 1 88.81 358 SER B O 1
ATOM 6321 N N . VAL B 1 359 ? -7.824 27.391 4.176 1 81.88 359 VAL B N 1
ATOM 6322 C CA . VAL B 1 359 ? -8.953 28.109 4.758 1 81.88 359 VAL B CA 1
ATOM 6323 C C . VAL B 1 359 ? -9.641 28.953 3.689 1 81.88 359 VAL B C 1
ATOM 6325 O O . VAL B 1 359 ? -10.867 29.062 3.658 1 81.88 359 VAL B O 1
ATOM 6328 N N . HIS B 1 360 ? -8.93 29.469 2.773 1 86 360 HIS B N 1
ATOM 6329 C CA . HIS B 1 360 ? -9.492 30.438 1.843 1 86 360 HIS B CA 1
ATOM 6330 C C . HIS B 1 360 ? -9.938 29.766 0.547 1 86 360 HIS B C 1
ATOM 6332 O O . HIS B 1 360 ? -10.828 30.266 -0.142 1 86 360 HIS B O 1
ATOM 6338 N N . LEU B 1 361 ? -9.383 28.562 0.267 1 90.62 361 LEU B N 1
ATOM 6339 C CA . LEU B 1 361 ? -9.609 28.078 -1.088 1 90.62 361 LEU B CA 1
ATOM 6340 C C . LEU B 1 361 ? -10.305 26.719 -1.066 1 90.62 361 LEU B C 1
ATOM 6342 O O . LEU B 1 361 ? -10.906 26.312 -2.062 1 90.62 361 LEU B O 1
ATOM 6346 N N . ASN B 1 362 ? -10.227 25.922 -0.108 1 86.56 362 ASN B N 1
ATOM 6347 C CA . ASN B 1 362 ? -10.781 24.578 -0.106 1 86.56 362 ASN B CA 1
ATOM 6348 C C . ASN B 1 362 ? -12.297 24.578 -0.234 1 86.56 362 ASN B C 1
ATOM 6350 O O . ASN B 1 362 ? -12.883 23.672 -0.823 1 86.56 362 ASN B O 1
ATOM 6354 N N . GLY B 1 363 ? -12.977 25.578 0.204 1 81.31 363 GLY B N 1
ATOM 6355 C CA . GLY B 1 363 ? -14.43 25.656 0.15 1 81.31 363 GLY B CA 1
ATOM 6356 C C . GLY B 1 363 ? -14.945 26.25 -1.145 1 81.31 363 GLY B C 1
ATOM 6357 O O . GLY B 1 363 ? -16.156 26.266 -1.383 1 81.31 363 GLY B O 1
ATOM 6358 N N . ARG B 1 364 ? -14.141 26.625 -2.02 1 86.38 364 ARG B N 1
ATOM 6359 C CA . ARG B 1 364 ? -14.547 27.328 -3.229 1 86.38 364 ARG B CA 1
ATOM 6360 C C . ARG B 1 364 ? -15.031 26.359 -4.301 1 86.38 364 ARG B C 1
ATOM 6362 O O . ARG B 1 364 ? -15.75 26.734 -5.219 1 86.38 364 ARG B O 1
ATOM 6369 N N . HIS B 1 365 ? -14.609 25.078 -4.258 1 89.25 365 HIS B N 1
ATOM 6370 C CA . HIS B 1 365 ? -15.055 24.047 -5.184 1 89.25 365 HIS B CA 1
ATOM 6371 C C . HIS B 1 365 ? -15.711 22.891 -4.441 1 89.25 365 HIS B C 1
ATOM 6373 O O . HIS B 1 365 ? -15.258 22.5 -3.361 1 89.25 365 HIS B O 1
ATOM 6379 N N . PRO B 1 366 ? -16.719 22.359 -4.93 1 81.44 366 PRO B N 1
ATOM 6380 C CA . PRO B 1 366 ? -17.531 21.375 -4.207 1 81.44 366 PRO B CA 1
ATOM 6381 C C . PRO B 1 366 ? -16.766 20.078 -3.926 1 81.44 366 PRO B C 1
ATOM 6383 O O . PRO B 1 366 ? -17 19.438 -2.898 1 81.44 366 PRO B O 1
ATOM 6386 N N . TRP B 1 367 ? -15.898 19.703 -4.922 1 84.5 367 TRP B N 1
ATOM 6387 C CA . TRP B 1 367 ? -15.312 18.391 -4.688 1 84.5 367 TRP B CA 1
ATOM 6388 C C . TRP B 1 367 ? -13.789 18.453 -4.785 1 84.5 367 TRP B C 1
ATOM 6390 O O . TRP B 1 367 ? -13.109 17.453 -4.512 1 84.5 367 TRP B O 1
ATOM 6400 N N . LEU B 1 368 ? -13.32 19.609 -5.207 1 92.12 368 LEU B N 1
ATOM 6401 C CA . LEU B 1 368 ? -11.875 19.75 -5.352 1 92.12 368 LEU B CA 1
ATOM 6402 C C . LEU B 1 368 ? -11.328 20.719 -4.316 1 92.12 368 LEU B C 1
ATOM 6404 O O . LEU B 1 368 ? -11.578 21.938 -4.391 1 92.12 368 LEU B O 1
ATOM 6408 N N . PRO B 1 369 ? -10.617 20.203 -3.312 1 94 369 PRO B N 1
ATOM 6409 C CA . PRO B 1 369 ? -9.984 21.109 -2.354 1 94 369 PRO B CA 1
ATOM 6410 C C . PRO B 1 369 ? -8.859 21.938 -2.973 1 94 369 PRO B C 1
ATOM 6412 O O . PRO B 1 369 ? -7.691 21.547 -2.891 1 94 369 PRO B O 1
ATOM 6415 N N . LEU B 1 370 ? -9.148 23.047 -3.412 1 94.75 370 LEU B N 1
ATOM 6416 C CA . LEU B 1 370 ? -8.258 23.875 -4.227 1 94.75 370 LEU B CA 1
ATOM 6417 C C . LEU B 1 370 ? -7.07 24.359 -3.402 1 94.75 370 LEU B C 1
ATOM 6419 O O . LEU B 1 370 ? -5.98 24.578 -3.939 1 94.75 370 LEU B O 1
ATOM 6423 N N . GLY B 1 371 ? -7.293 24.594 -2.104 1 95.31 371 GLY B N 1
ATOM 6424 C CA . GLY B 1 371 ? -6.207 25.047 -1.252 1 95.31 371 GLY B CA 1
ATOM 6425 C C . GLY B 1 371 ? -5.094 24.016 -1.105 1 95.31 371 GLY B C 1
ATOM 6426 O O . GLY B 1 371 ? -3.92 24.328 -1.311 1 95.31 371 GLY B O 1
ATOM 6427 N N . THR B 1 372 ? -5.5 22.797 -0.776 1 95.12 372 THR B N 1
ATOM 6428 C CA . THR B 1 372 ? -4.531 21.719 -0.635 1 95.12 372 THR B CA 1
ATOM 6429 C C . THR B 1 372 ? -3.854 21.422 -1.97 1 95.12 372 THR B C 1
ATOM 6431 O O . THR B 1 372 ? -2.646 21.188 -2.018 1 95.12 372 THR B O 1
ATOM 6434 N N . LEU B 1 373 ? -4.617 21.453 -3.023 1 97.5 373 LEU B N 1
ATOM 6435 C CA . LEU B 1 373 ? -4.062 21.234 -4.355 1 97.5 373 LEU B CA 1
ATOM 6436 C C . LEU B 1 373 ? -3.025 22.297 -4.695 1 97.5 373 LEU B C 1
ATOM 6438 O O . LEU B 1 373 ? -1.932 21.984 -5.164 1 97.5 373 LEU B O 1
ATOM 6442 N N . ALA B 1 374 ? -3.375 23.531 -4.453 1 97.81 374 ALA B N 1
ATOM 6443 C CA . ALA B 1 374 ? -2.461 24.625 -4.742 1 97.81 374 ALA B CA 1
ATOM 6444 C C . ALA B 1 374 ? -1.185 24.516 -3.916 1 97.81 374 ALA B C 1
ATOM 6446 O O . ALA B 1 374 ? -0.085 24.75 -4.426 1 97.81 374 ALA B O 1
ATOM 6447 N N . ALA B 1 375 ? -1.314 24.234 -2.65 1 98 375 ALA B N 1
ATOM 6448 C CA . ALA B 1 375 ? -0.159 24.078 -1.771 1 98 375 ALA B CA 1
ATOM 6449 C C . ALA B 1 375 ? 0.779 22.984 -2.277 1 98 375 ALA B C 1
ATOM 6451 O O . ALA B 1 375 ? 1.992 23.188 -2.357 1 98 375 ALA B O 1
ATOM 6452 N N . ASN B 1 376 ? 0.258 21.859 -2.654 1 98.5 376 ASN B N 1
ATOM 6453 C CA . ASN B 1 376 ? 1.06 20.75 -3.141 1 98.5 376 ASN B CA 1
ATOM 6454 C C . ASN B 1 376 ? 1.707 21.062 -4.484 1 98.5 376 ASN B C 1
ATOM 6456 O O . ASN B 1 376 ? 2.883 20.766 -4.699 1 98.5 376 ASN B O 1
ATOM 6460 N N . VAL B 1 377 ? 0.951 21.672 -5.324 1 98.69 377 VAL B N 1
ATOM 6461 C CA . VAL B 1 377 ? 1.478 22 -6.645 1 98.69 377 VAL B CA 1
ATOM 6462 C C . VAL B 1 377 ? 2.623 23 -6.508 1 98.69 377 VAL B C 1
ATOM 6464 O O . VAL B 1 377 ? 3.688 22.828 -7.102 1 98.69 377 VAL B O 1
ATOM 6467 N N . LEU B 1 378 ? 2.408 24.016 -5.727 1 98.69 378 LEU B N 1
ATOM 6468 C CA . LEU B 1 378 ? 3.432 25.031 -5.516 1 98.69 378 LEU B CA 1
ATOM 6469 C C . LEU B 1 378 ? 4.691 24.422 -4.918 1 98.69 378 LEU B C 1
ATOM 6471 O O . LEU B 1 378 ? 5.801 24.688 -5.391 1 98.69 378 LEU B O 1
ATOM 6475 N N . ALA B 1 379 ? 4.508 23.625 -3.926 1 98.81 379 ALA B N 1
ATOM 6476 C CA . ALA B 1 379 ? 5.648 23 -3.273 1 98.81 379 ALA B CA 1
ATOM 6477 C C . ALA B 1 379 ? 6.406 22.094 -4.242 1 98.81 379 ALA B C 1
ATOM 6479 O O . ALA B 1 379 ? 7.637 22.047 -4.219 1 98.81 379 ALA B O 1
ATOM 6480 N N . CYS B 1 380 ? 5.68 21.375 -5.109 1 98.75 380 CYS B N 1
ATOM 6481 C CA . CYS B 1 380 ? 6.312 20.484 -6.082 1 98.75 380 CYS B CA 1
ATOM 6482 C C . CYS B 1 380 ? 7.133 21.297 -7.09 1 98.75 380 CYS B C 1
ATOM 6484 O O . CYS B 1 380 ? 8.242 20.891 -7.453 1 98.75 380 CYS B O 1
ATOM 6486 N N . CYS B 1 381 ? 6.617 22.406 -7.516 1 98.69 381 CYS B N 1
ATOM 6487 C CA . CYS B 1 381 ? 7.359 23.266 -8.43 1 98.69 381 CYS B CA 1
ATOM 6488 C C . CYS B 1 381 ? 8.625 23.797 -7.777 1 98.69 381 CYS B C 1
ATOM 6490 O O . CYS B 1 381 ? 9.695 23.781 -8.391 1 98.69 381 CYS B O 1
ATOM 6492 N N . PHE B 1 382 ? 8.477 24.203 -6.559 1 98.69 382 PHE B N 1
ATOM 6493 C CA . PHE B 1 382 ? 9.625 24.75 -5.836 1 98.69 382 PHE B CA 1
ATOM 6494 C C . PHE B 1 382 ? 10.688 23.672 -5.617 1 98.69 382 PHE B C 1
ATOM 6496 O O . PHE B 1 382 ? 11.883 23.953 -5.707 1 98.69 382 PHE B O 1
ATOM 6503 N N . ASP B 1 383 ? 10.266 22.438 -5.289 1 98.69 383 ASP B N 1
ATOM 6504 C CA . ASP B 1 383 ? 11.211 21.344 -5.125 1 98.69 383 ASP B CA 1
ATOM 6505 C C . ASP B 1 383 ? 11.961 21.062 -6.422 1 98.69 383 ASP B C 1
ATOM 6507 O O . ASP B 1 383 ? 13.164 20.812 -6.406 1 98.69 383 ASP B O 1
ATOM 6511 N N . ALA B 1 384 ? 11.227 21.078 -7.531 1 98.62 384 ALA B N 1
ATOM 6512 C CA . ALA B 1 384 ? 11.852 20.844 -8.828 1 98.62 384 ALA B CA 1
ATOM 6513 C C . ALA B 1 384 ? 12.906 21.906 -9.133 1 98.62 384 ALA B C 1
ATOM 6515 O O . ALA B 1 384 ? 13.992 21.578 -9.625 1 98.62 384 ALA B O 1
ATOM 6516 N N . VAL B 1 385 ? 12.609 23.172 -8.805 1 98.25 385 VAL B N 1
ATOM 6517 C CA . VAL B 1 385 ? 13.555 24.25 -9.016 1 98.25 385 VAL B CA 1
ATOM 6518 C C . VAL B 1 385 ? 14.773 24.062 -8.117 1 98.25 385 VAL B C 1
ATOM 6520 O O . VAL B 1 385 ? 15.914 24.172 -8.578 1 98.25 385 VAL B O 1
ATOM 6523 N N . ALA B 1 386 ? 14.523 23.797 -6.871 1 98.19 386 ALA B N 1
ATOM 6524 C CA . ALA B 1 386 ? 15.617 23.641 -5.914 1 98.19 386 ALA B CA 1
ATOM 6525 C C . ALA B 1 386 ? 16.547 22.5 -6.332 1 98.19 386 ALA B C 1
ATOM 6527 O O . ALA B 1 386 ? 17.766 22.656 -6.328 1 98.19 386 ALA B O 1
ATOM 6528 N N . ASP B 1 387 ? 15.992 21.359 -6.707 1 97.25 387 ASP B N 1
ATOM 6529 C CA . ASP B 1 387 ? 16.797 20.219 -7.129 1 97.25 387 ASP B CA 1
ATOM 6530 C C . ASP B 1 387 ? 17.516 20.516 -8.445 1 97.25 387 ASP B C 1
ATOM 6532 O O . ASP B 1 387 ? 18.625 20.031 -8.688 1 97.25 387 ASP B O 1
ATOM 6536 N N . GLY B 1 388 ? 16.859 21.312 -9.289 1 96.88 388 GLY B N 1
ATOM 6537 C CA . GLY B 1 388 ? 17.516 21.75 -10.508 1 96.88 388 GLY B CA 1
ATOM 6538 C C . GLY B 1 388 ? 18.75 22.609 -10.242 1 96.88 388 GLY B C 1
ATOM 6539 O O . GLY B 1 388 ? 19.781 22.438 -10.883 1 96.88 388 GLY B O 1
ATOM 6540 N N . VAL B 1 389 ? 18.641 23.531 -9.297 1 96.62 389 VAL B N 1
ATOM 6541 C CA . VAL B 1 389 ? 19.766 24.391 -8.906 1 96.62 389 VAL B CA 1
ATOM 6542 C C . VAL B 1 389 ? 20.891 23.547 -8.344 1 96.62 389 VAL B C 1
ATOM 6544 O O . VAL B 1 389 ? 22.062 23.781 -8.633 1 96.62 389 VAL B O 1
ATOM 6547 N N . LEU B 1 390 ? 20.531 22.547 -7.594 1 96.12 390 LEU B N 1
ATOM 6548 C CA . LEU B 1 390 ? 21.516 21.719 -6.91 1 96.12 390 LEU B CA 1
ATOM 6549 C C . LEU B 1 390 ? 22.25 20.828 -7.906 1 96.12 390 LEU B C 1
ATOM 6551 O O . LEU B 1 390 ? 23.312 20.266 -7.582 1 96.12 390 LEU B O 1
ATOM 6555 N N . LEU B 1 391 ? 21.719 20.719 -9.164 1 94.81 391 LEU B N 1
ATOM 6556 C CA . LEU B 1 391 ? 22.406 19.969 -10.211 1 94.81 391 LEU B CA 1
ATOM 6557 C C . LEU B 1 391 ? 23.625 20.75 -10.711 1 94.81 391 LEU B C 1
ATOM 6559 O O . LEU B 1 391 ? 24.578 20.156 -11.219 1 94.81 391 LEU B O 1
ATOM 6563 N N . ARG B 1 392 ? 23.703 22.062 -10.516 1 93.94 392 ARG B N 1
ATOM 6564 C CA . ARG B 1 392 ? 24.719 22.906 -11.148 1 93.94 392 ARG B CA 1
ATOM 6565 C C . ARG B 1 392 ? 25.562 23.625 -10.109 1 93.94 392 ARG B C 1
ATOM 6567 O O . ARG B 1 392 ? 26.719 23.984 -10.383 1 93.94 392 ARG B O 1
ATOM 6574 N N . VAL B 1 393 ? 24.938 23.875 -9.008 1 93.25 393 VAL B N 1
ATOM 6575 C CA . VAL B 1 393 ? 25.609 24.688 -7.996 1 93.25 393 VAL B CA 1
ATOM 6576 C C . VAL B 1 393 ? 25.938 23.828 -6.777 1 93.25 393 VAL B C 1
ATOM 6578 O O . VAL B 1 393 ? 25.062 23.094 -6.273 1 93.25 393 VAL B O 1
ATOM 6581 N N . SER B 1 394 ? 27.219 23.922 -6.289 1 92.31 394 SER B N 1
ATOM 6582 C CA . SER B 1 394 ? 27.641 23.094 -5.16 1 92.31 394 SER B CA 1
ATOM 6583 C C . SER B 1 394 ? 28.219 23.953 -4.039 1 92.31 394 SER B C 1
ATOM 6585 O O . SER B 1 394 ? 28.891 23.438 -3.143 1 92.31 394 SER B O 1
ATOM 6587 N N . SER B 1 395 ? 27.938 25.234 -4.09 1 95.5 395 SER B N 1
ATOM 6588 C CA . SER B 1 395 ? 28.422 26.094 -3.016 1 95.5 395 SER B CA 1
ATOM 6589 C C . SER B 1 395 ? 27.797 25.719 -1.678 1 95.5 395 SER B C 1
ATOM 6591 O O . SER B 1 395 ? 26.625 25.328 -1.622 1 95.5 395 SER B O 1
ATOM 6593 N N . PHE B 1 396 ? 28.516 25.922 -0.623 1 96.12 396 PHE B N 1
ATOM 6594 C CA . PHE B 1 396 ? 28.141 25.469 0.714 1 96.12 396 PHE B CA 1
ATOM 6595 C C . PHE B 1 396 ? 26.781 26.031 1.108 1 96.12 396 PHE B C 1
ATOM 6597 O O . PHE B 1 396 ? 25.859 25.266 1.433 1 96.12 396 PHE B O 1
ATOM 6604 N N . TRP B 1 397 ? 26.641 27.328 1.002 1 95.69 397 TRP B N 1
ATOM 6605 C CA . TRP B 1 397 ? 25.438 27.984 1.52 1 95.69 397 TRP B CA 1
ATOM 6606 C C . TRP B 1 397 ? 24.25 27.781 0.576 1 95.69 397 TRP B C 1
ATOM 6608 O O . TRP B 1 397 ? 23.109 27.734 1.014 1 95.69 397 TRP B O 1
ATOM 6618 N N . VAL B 1 398 ? 24.5 27.641 -0.732 1 96.69 398 VAL B N 1
ATOM 6619 C CA . VAL B 1 398 ? 23.406 27.359 -1.662 1 96.69 398 VAL B CA 1
ATOM 6620 C C . VAL B 1 398 ? 22.812 25.984 -1.378 1 96.69 398 VAL B C 1
ATOM 6622 O O . VAL B 1 398 ? 21.594 25.812 -1.359 1 96.69 398 VAL B O 1
ATOM 6625 N N . VAL B 1 399 ? 23.688 25.062 -1.098 1 97.44 399 VAL B N 1
ATOM 6626 C CA . VAL B 1 399 ? 23.234 23.703 -0.792 1 97.44 399 VAL B CA 1
ATOM 6627 C C . VAL B 1 399 ? 22.453 23.703 0.516 1 97.44 399 VAL B C 1
ATOM 6629 O O . VAL B 1 399 ? 21.375 23.109 0.595 1 97.44 399 VAL B O 1
ATOM 6632 N N . VAL B 1 400 ? 22.969 24.406 1.515 1 97.38 400 VAL B N 1
ATOM 6633 C CA . VAL B 1 400 ? 22.297 24.469 2.814 1 97.38 400 VAL B CA 1
ATOM 6634 C C . VAL B 1 400 ? 20.922 25.109 2.664 1 97.38 400 VAL B C 1
ATOM 6636 O O . VAL B 1 400 ? 19.938 24.578 3.17 1 97.38 400 VAL B O 1
ATOM 6639 N N . MET B 1 401 ? 20.875 26.188 1.914 1 97.25 401 MET B N 1
ATOM 6640 C CA . MET B 1 401 ? 19.625 26.938 1.785 1 97.25 401 MET B CA 1
ATOM 6641 C C . MET B 1 401 ? 18.594 26.156 0.971 1 97.25 401 MET B C 1
ATOM 6643 O O . MET B 1 401 ? 17.422 26.109 1.329 1 97.25 401 MET B O 1
ATOM 6647 N N . MET B 1 402 ? 19.031 25.531 -0.127 1 97.81 402 MET B N 1
ATOM 6648 C CA . MET B 1 402 ? 18.094 24.797 -0.973 1 97.81 402 MET B CA 1
ATOM 6649 C C . MET B 1 402 ? 17.562 23.562 -0.248 1 97.81 402 MET B C 1
ATOM 6651 O O . MET B 1 402 ? 16.359 23.281 -0.301 1 97.81 402 MET B O 1
ATOM 6655 N N . LYS B 1 403 ? 18.391 22.875 0.454 1 97.56 403 LYS B N 1
ATOM 6656 C CA . LYS B 1 403 ? 17.969 21.688 1.197 1 97.56 403 LYS B CA 1
ATOM 6657 C C . LYS B 1 403 ? 17.047 22.078 2.352 1 97.56 403 LYS B C 1
ATOM 6659 O O . LYS B 1 403 ? 16.078 21.375 2.635 1 97.56 403 LYS B O 1
ATOM 6664 N N . ALA B 1 404 ? 17.406 23.172 3.01 1 98.12 404 ALA B N 1
ATOM 6665 C CA . ALA B 1 404 ? 16.578 23.672 4.105 1 98.12 404 ALA B CA 1
ATOM 6666 C C . ALA B 1 404 ? 15.203 24.109 3.598 1 98.12 404 ALA B C 1
ATOM 6668 O O . ALA B 1 404 ? 14.188 23.906 4.27 1 98.12 404 ALA B O 1
ATOM 6669 N N . PHE B 1 405 ? 15.227 24.734 2.479 1 98.12 405 PHE B N 1
ATOM 6670 C CA . PHE B 1 405 ? 13.984 25.219 1.868 1 98.12 405 PHE B CA 1
ATOM 6671 C C . PHE B 1 405 ? 13.078 24.047 1.506 1 98.12 405 PHE B C 1
ATOM 6673 O O . PHE B 1 405 ? 11.875 24.078 1.773 1 98.12 405 PHE B O 1
ATOM 6680 N N . VAL B 1 406 ? 13.594 23 0.938 1 98.19 406 VAL B N 1
ATOM 6681 C CA . VAL B 1 406 ? 12.852 21.812 0.521 1 98.19 406 VAL B CA 1
ATOM 6682 C C . VAL B 1 406 ? 12.336 21.062 1.749 1 98.19 406 VAL B C 1
ATOM 6684 O O . VAL B 1 406 ? 11.172 20.672 1.8 1 98.19 406 VAL B O 1
ATOM 6687 N N . LEU B 1 407 ? 13.148 20.953 2.756 1 97.62 407 LEU B N 1
ATOM 6688 C CA . LEU B 1 407 ? 12.82 20.172 3.943 1 97.62 407 LEU B CA 1
ATOM 6689 C C . LEU B 1 407 ? 11.859 20.938 4.848 1 97.62 407 LEU B C 1
ATOM 6691 O O . LEU B 1 407 ? 10.914 20.359 5.387 1 97.62 407 LEU B O 1
ATOM 6695 N N . GLY B 1 408 ? 12.125 22.188 5 1 98 408 GLY B N 1
ATOM 6696 C CA . GLY B 1 408 ? 11.391 22.969 5.977 1 98 408 GLY B CA 1
ATOM 6697 C C . GLY B 1 408 ? 10.188 23.688 5.383 1 98 408 GLY B C 1
ATOM 6698 O O . GLY B 1 408 ? 9.047 23.422 5.777 1 98 408 GLY B O 1
ATOM 6699 N N . PHE B 1 409 ? 10.414 24.531 4.395 1 98.31 409 PHE B N 1
ATOM 6700 C CA . PHE B 1 409 ? 9.328 25.328 3.836 1 98.31 409 PHE B CA 1
ATOM 6701 C C . PHE B 1 409 ? 8.438 24.484 2.939 1 98.31 409 PHE B C 1
ATOM 6703 O O . PHE B 1 409 ? 7.242 24.312 3.209 1 98.31 409 PHE B O 1
ATOM 6710 N N . ASN B 1 410 ? 8.977 23.859 1.875 1 98.44 410 ASN B N 1
ATOM 6711 C CA . ASN B 1 410 ? 8.188 23.078 0.933 1 98.44 410 ASN B CA 1
ATOM 6712 C C . ASN B 1 410 ? 7.602 21.828 1.59 1 98.44 410 ASN B C 1
ATOM 6714 O O . ASN B 1 410 ? 6.469 21.438 1.302 1 98.44 410 ASN B O 1
ATOM 6718 N N . GLY B 1 411 ? 8.43 21.188 2.469 1 98 411 GLY B N 1
ATOM 6719 C CA . GLY B 1 411 ? 7.953 20.016 3.195 1 98 411 GLY B CA 1
ATOM 6720 C C . GLY B 1 411 ? 6.742 20.312 4.059 1 98 411 GLY B C 1
ATOM 6721 O O . GLY B 1 411 ? 5.859 19.469 4.203 1 98 411 GLY B O 1
ATOM 6722 N N . CYS B 1 412 ? 6.727 21.484 4.59 1 98.06 412 CYS B N 1
ATOM 6723 C CA . CYS B 1 412 ? 5.613 21.859 5.453 1 98.06 412 CYS B CA 1
ATOM 6724 C C . CYS B 1 412 ? 4.477 22.469 4.641 1 98.06 412 CYS B C 1
ATOM 6726 O O . CYS B 1 412 ? 3.336 22.516 5.105 1 98.06 412 CYS B O 1
ATOM 6728 N N . LEU B 1 413 ? 4.773 22.938 3.479 1 98.12 413 LEU B N 1
ATOM 6729 C CA . LEU B 1 413 ? 3.762 23.469 2.578 1 98.12 413 LEU B CA 1
ATOM 6730 C C . LEU B 1 413 ? 2.961 22.359 1.923 1 98.12 413 LEU B C 1
ATOM 6732 O O . LEU B 1 413 ? 1.769 22.516 1.65 1 98.12 413 LEU B O 1
ATOM 6736 N N . SER B 1 414 ? 3.58 21.25 1.656 1 98.38 414 SER B N 1
ATOM 6737 C CA . SER B 1 414 ? 2.906 20.109 1.026 1 98.38 414 SER B CA 1
ATOM 6738 C C . SER B 1 414 ? 2.568 19.031 2.049 1 98.38 414 SER B C 1
ATOM 6740 O O . SER B 1 414 ? 3.164 18.984 3.127 1 98.38 414 SER B O 1
ATOM 6742 N N . THR B 1 415 ? 1.573 18.234 1.77 1 97.06 415 THR B N 1
ATOM 6743 C CA . THR B 1 415 ? 1.158 17.234 2.732 1 97.06 415 THR B CA 1
ATOM 6744 C C . THR B 1 415 ? 0.454 16.062 2.031 1 97.06 415 THR B C 1
ATOM 6746 O O . THR B 1 415 ? -0.23 16.266 1.026 1 97.06 415 THR B O 1
ATOM 6749 N N . VAL B 1 416 ? 0.654 14.891 2.539 1 97.56 416 VAL B N 1
ATOM 6750 C CA . VAL B 1 416 ? -0.034 13.695 2.057 1 97.56 416 VAL B CA 1
ATOM 6751 C C . VAL B 1 416 ? -1.168 13.328 3.012 1 97.56 416 VAL B C 1
ATOM 6753 O O . VAL B 1 416 ? -2.193 12.789 2.592 1 97.56 416 VAL B O 1
ATOM 6756 N N . SER B 1 417 ? -0.962 13.617 4.297 1 95.25 417 SER B N 1
ATOM 6757 C CA . SER B 1 417 ? -1.946 13.211 5.293 1 95.25 417 SER B CA 1
ATOM 6758 C C . SER B 1 417 ? -3.291 13.891 5.055 1 95.25 417 SER B C 1
ATOM 6760 O O . SER B 1 417 ? -4.332 13.227 5.035 1 95.25 417 SER B O 1
ATOM 6762 N N . THR B 1 418 ? -3.273 15.258 4.789 1 92.06 418 THR B N 1
ATOM 6763 C CA . THR B 1 418 ? -4.504 15.977 4.5 1 92.06 418 THR B CA 1
ATOM 6764 C C . THR B 1 418 ? -5.078 15.555 3.15 1 92.06 418 THR B C 1
ATOM 6766 O O . THR B 1 418 ? -6.293 15.422 3 1 92.06 418 THR B O 1
ATOM 6769 N N . PHE B 1 419 ? -4.254 15.375 2.168 1 94.62 419 PHE B N 1
ATOM 6770 C CA . PHE B 1 419 ? -4.656 14.898 0.851 1 94.62 419 PHE B CA 1
ATOM 6771 C C . PHE B 1 419 ? -5.449 13.602 0.966 1 94.62 419 PHE B C 1
ATOM 6773 O O . PHE B 1 419 ? -6.535 13.477 0.397 1 94.62 419 PHE B O 1
ATOM 6780 N N . VAL B 1 420 ? -4.906 12.625 1.756 1 92.81 420 VAL B N 1
ATOM 6781 C CA . VAL B 1 420 ? -5.543 11.328 1.945 1 92.81 420 VAL B CA 1
ATOM 6782 C C . VAL B 1 420 ? -6.84 11.5 2.732 1 92.81 420 VAL B C 1
ATOM 6784 O O . VAL B 1 420 ? -7.84 10.836 2.445 1 92.81 420 VAL B O 1
ATOM 6787 N N . GLY B 1 421 ? -6.789 12.367 3.76 1 87.06 421 GLY B N 1
ATOM 6788 C CA . GLY B 1 421 ? -8.008 12.648 4.508 1 87.06 421 GLY B CA 1
ATOM 6789 C C . GLY B 1 421 ? -9.125 13.195 3.639 1 87.06 421 GLY B C 1
ATOM 6790 O O . GLY B 1 421 ? -10.289 12.828 3.816 1 87.06 421 GLY B O 1
ATOM 6791 N N . GLU B 1 422 ? -8.789 14.023 2.734 1 87.5 422 GLU B N 1
ATOM 6792 C CA . GLU B 1 422 ? -9.766 14.609 1.821 1 87.5 422 GLU B CA 1
ATOM 6793 C C . GLU B 1 422 ? -10.289 13.562 0.837 1 87.5 422 GLU B C 1
ATOM 6795 O O . GLU B 1 422 ? -11.461 13.609 0.444 1 87.5 422 GLU B O 1
ATOM 6800 N N . LEU B 1 423 ? -9.422 12.656 0.422 1 87.19 423 LEU B N 1
ATOM 6801 C CA . LEU B 1 423 ? -9.859 11.555 -0.435 1 87.19 423 LEU B CA 1
ATOM 6802 C C . LEU B 1 423 ? -10.875 10.68 0.283 1 87.19 423 LEU B C 1
ATOM 6804 O O . LEU B 1 423 ? -11.867 10.258 -0.314 1 87.19 423 LEU B O 1
ATOM 6808 N N . TYR B 1 424 ? -10.508 10.438 1.451 1 78 424 TYR B N 1
ATOM 6809 C CA . TYR B 1 424 ? -11.367 9.57 2.254 1 78 424 TYR B CA 1
ATOM 6810 C C . TYR B 1 424 ? -12.711 10.242 2.521 1 78 424 TYR B C 1
ATOM 6812 O O . TYR B 1 424 ? -13.742 9.57 2.592 1 78 424 TYR B O 1
ATOM 6820 N N . ARG B 1 425 ? -12.688 11.523 2.564 1 74.62 425 ARG B N 1
ATOM 6821 C CA . ARG B 1 425 ? -13.891 12.289 2.879 1 74.62 425 ARG B CA 1
ATOM 6822 C C . ARG B 1 425 ? -14.82 12.375 1.674 1 74.62 425 ARG B C 1
ATOM 6824 O O . ARG B 1 425 ? -16.031 12.531 1.828 1 74.62 425 ARG B O 1
ATOM 6831 N N . GLU B 1 426 ? -14.297 12.305 0.561 1 78.25 426 GLU B N 1
ATOM 6832 C CA . GLU B 1 426 ? -15.078 12.406 -0.665 1 78.25 426 GLU B CA 1
ATOM 6833 C C . GLU B 1 426 ? -16.016 11.219 -0.819 1 78.25 426 GLU B C 1
ATOM 6835 O O . GLU B 1 426 ? -15.578 10.062 -0.81 1 78.25 426 GLU B O 1
ATOM 6840 N N . ARG B 1 427 ? -17.234 11.586 -0.946 1 65.12 427 ARG B N 1
ATOM 6841 C CA . ARG B 1 427 ? -18.266 10.562 -0.99 1 65.12 427 ARG B CA 1
ATOM 6842 C C . ARG B 1 427 ? -18.344 9.922 -2.371 1 65.12 427 ARG B C 1
ATOM 6844 O O . ARG B 1 427 ? -18.641 8.727 -2.494 1 65.12 427 ARG B O 1
ATOM 6851 N N . ASN B 1 428 ? -18.141 10.781 -3.283 1 73.5 428 ASN B N 1
ATOM 6852 C CA . ASN B 1 428 ? -18.141 10.266 -4.648 1 73.5 428 ASN B CA 1
ATOM 6853 C C . ASN B 1 428 ? -16.766 9.695 -5.023 1 73.5 428 ASN B C 1
ATOM 6855 O O . ASN B 1 428 ? -15.805 10.438 -5.18 1 73.5 428 ASN B O 1
ATOM 6859 N N . ILE B 1 429 ? -16.781 8.406 -5.234 1 76.75 429 ILE B N 1
ATOM 6860 C CA . ILE B 1 429 ? -15.523 7.699 -5.473 1 76.75 429 ILE B CA 1
ATOM 6861 C C . ILE B 1 429 ? -14.883 8.203 -6.77 1 76.75 429 ILE B C 1
ATOM 6863 O O . ILE B 1 429 ? -13.664 8.289 -6.871 1 76.75 429 ILE B O 1
ATOM 6867 N N . GLU B 1 430 ? -15.68 8.523 -7.758 1 80.19 430 GLU B N 1
ATOM 6868 C CA . GLU B 1 430 ? -15.148 9.023 -9.023 1 80.19 430 GLU B CA 1
ATOM 6869 C C . GLU B 1 430 ? -14.422 10.352 -8.828 1 80.19 430 GLU B C 1
ATOM 6871 O O . GLU B 1 430 ? -13.383 10.594 -9.453 1 80.19 430 GLU B O 1
ATOM 6876 N N . TYR B 1 431 ? -15.07 11.148 -7.965 1 85.81 431 TYR B N 1
ATOM 6877 C CA . TYR B 1 431 ? -14.445 12.438 -7.688 1 85.81 431 TYR B CA 1
ATOM 6878 C C . TYR B 1 431 ? -13.164 12.258 -6.883 1 85.81 431 TYR B C 1
ATOM 6880 O O . TYR B 1 431 ? -12.203 13.008 -7.059 1 85.81 431 TYR B O 1
ATOM 6888 N N . ALA B 1 432 ? -13.188 11.234 -6 1 87.19 432 ALA B N 1
ATOM 6889 C CA . ALA B 1 432 ? -11.984 10.953 -5.23 1 87.19 432 ALA B CA 1
ATOM 6890 C C . ALA B 1 432 ? -10.836 10.523 -6.141 1 87.19 432 ALA B C 1
ATOM 6892 O O . ALA B 1 432 ? -9.711 11 -6 1 87.19 432 ALA B O 1
ATOM 6893 N N . TYR B 1 433 ? -11.156 9.656 -7.117 1 88.19 433 TYR B N 1
ATOM 6894 C CA . TYR B 1 433 ? -10.141 9.203 -8.062 1 88.19 433 TYR B CA 1
ATOM 6895 C C . TYR B 1 433 ? -9.68 10.352 -8.961 1 88.19 433 TYR B C 1
ATOM 6897 O O . TYR B 1 433 ? -8.5 10.438 -9.297 1 88.19 433 TYR B O 1
ATOM 6905 N N . ALA B 1 434 ? -10.602 11.18 -9.375 1 92.12 434 ALA B N 1
ATOM 6906 C CA . ALA B 1 434 ? -10.242 12.328 -10.195 1 92.12 434 ALA B CA 1
ATOM 6907 C C . ALA B 1 434 ? -9.328 13.289 -9.438 1 92.12 434 ALA B C 1
ATOM 6909 O O . ALA B 1 434 ? -8.344 13.781 -9.992 1 92.12 434 ALA B O 1
ATOM 6910 N N . TYR B 1 435 ? -9.695 13.562 -8.211 1 94.25 435 TYR B N 1
ATOM 6911 C CA . TYR B 1 435 ? -8.875 14.43 -7.375 1 94.25 435 TYR B CA 1
ATOM 6912 C C . TYR B 1 435 ? -7.461 13.883 -7.238 1 94.25 435 TYR B C 1
ATOM 6914 O O . TYR B 1 435 ? -6.484 14.617 -7.395 1 94.25 435 TYR B O 1
ATOM 6922 N N . ALA B 1 436 ? -7.355 12.586 -6.957 1 95.25 436 ALA B N 1
ATOM 6923 C CA . ALA B 1 436 ? -6.043 11.953 -6.852 1 95.25 436 ALA B CA 1
ATOM 6924 C C . ALA B 1 436 ? -5.285 12.039 -8.172 1 95.25 436 ALA B C 1
ATOM 6926 O O . ALA B 1 436 ? -4.105 12.398 -8.195 1 95.25 436 ALA B O 1
ATOM 6927 N N . GLY B 1 437 ? -5.949 11.742 -9.289 1 96.12 437 GLY B N 1
ATOM 6928 C CA . GLY B 1 437 ? -5.332 11.789 -10.609 1 96.12 437 GLY B CA 1
ATOM 6929 C C . GLY B 1 437 ? -4.855 13.172 -11 1 96.12 437 GLY B C 1
ATOM 6930 O O . GLY B 1 437 ? -3.74 13.336 -11.5 1 96.12 437 GLY B O 1
ATOM 6931 N N . ILE B 1 438 ? -5.672 14.141 -10.734 1 97.19 438 ILE B N 1
ATOM 6932 C CA . ILE B 1 438 ? -5.348 15.523 -11.062 1 97.19 438 ILE B CA 1
ATOM 6933 C C . ILE B 1 438 ? -4.129 15.969 -10.266 1 97.19 438 ILE B C 1
ATOM 6935 O O . ILE B 1 438 ? -3.191 16.547 -10.812 1 97.19 438 ILE B O 1
ATOM 6939 N N . SER B 1 439 ? -4.133 15.695 -8.969 1 97.88 439 SER B N 1
ATOM 6940 C CA . SER B 1 439 ? -3.033 16.109 -8.102 1 97.88 439 SER B CA 1
ATOM 6941 C C . SER B 1 439 ? -1.712 15.5 -8.555 1 97.88 439 SER B C 1
ATOM 6943 O O . SER B 1 439 ? -0.718 16.203 -8.719 1 97.88 439 SER B O 1
ATOM 6945 N N . VAL B 1 440 ? -1.719 14.195 -8.867 1 98 440 VAL B N 1
ATOM 6946 C CA . VAL B 1 440 ? -0.496 13.484 -9.219 1 98 440 VAL B CA 1
ATOM 6947 C C . VAL B 1 440 ? -0.03 13.922 -10.609 1 98 440 VAL B C 1
ATOM 6949 O O . VAL B 1 440 ? 1.155 14.195 -10.812 1 98 440 VAL B O 1
ATOM 6952 N N . THR B 1 441 ? -0.9 14.039 -11.57 1 98.12 441 THR B N 1
ATOM 6953 C CA . THR B 1 441 ? -0.545 14.328 -12.953 1 98.12 441 THR B CA 1
ATOM 6954 C C . THR B 1 441 ? -0.001 15.75 -13.078 1 98.12 441 THR B C 1
ATOM 6956 O O . THR B 1 441 ? 1.022 15.977 -13.727 1 98.12 441 THR B O 1
ATOM 6959 N N . ILE B 1 442 ? -0.643 16.688 -12.43 1 98.5 442 ILE B N 1
ATOM 6960 C CA . ILE B 1 442 ? -0.207 18.062 -12.523 1 98.5 442 ILE B CA 1
ATOM 6961 C C . ILE B 1 442 ? 1.17 18.219 -11.883 1 98.5 442 ILE B C 1
ATOM 6963 O O . ILE B 1 442 ? 2.068 18.828 -12.461 1 98.5 442 ILE B O 1
ATOM 6967 N N . CYS B 1 443 ? 1.324 17.672 -10.703 1 98.69 443 CYS B N 1
ATOM 6968 C CA . CYS B 1 443 ? 2.584 17.828 -9.984 1 98.69 443 CYS B CA 1
ATOM 6969 C C . CYS B 1 443 ? 3.719 17.125 -10.719 1 98.69 443 CYS B C 1
ATOM 6971 O O . CYS B 1 443 ? 4.82 17.656 -10.836 1 98.69 443 CYS B O 1
ATOM 6973 N N . LEU B 1 444 ? 3.43 15.914 -11.266 1 98.44 444 LEU B N 1
ATOM 6974 C CA . LEU B 1 444 ? 4.449 15.18 -12 1 98.44 444 LEU B CA 1
ATOM 6975 C C . LEU B 1 444 ? 4.812 15.891 -13.297 1 98.44 444 LEU B C 1
ATOM 6977 O O . LEU B 1 444 ? 5.992 15.992 -13.648 1 98.44 444 LEU B O 1
ATOM 6981 N N . THR B 1 445 ? 3.834 16.359 -14.039 1 98.44 445 THR B N 1
ATOM 6982 C CA . THR B 1 445 ? 4.062 17.016 -15.32 1 98.44 445 THR B CA 1
ATOM 6983 C C . THR B 1 445 ? 4.84 18.312 -15.133 1 98.44 445 THR B C 1
ATOM 6985 O O . THR B 1 445 ? 5.812 18.562 -15.844 1 98.44 445 THR B O 1
ATOM 6988 N N . LEU B 1 446 ? 4.438 19.109 -14.164 1 98.62 446 LEU B N 1
ATOM 6989 C CA . LEU B 1 446 ? 5.137 20.375 -13.906 1 98.62 446 LEU B CA 1
ATOM 6990 C C . LEU B 1 446 ? 6.539 20.109 -13.359 1 98.62 446 LEU B C 1
ATOM 6992 O O . LEU B 1 446 ? 7.488 20.812 -13.727 1 98.62 446 LEU B O 1
ATOM 6996 N N . GLY B 1 447 ? 6.613 19.141 -12.445 1 98.62 447 GLY B N 1
ATOM 6997 C CA . GLY B 1 447 ? 7.934 18.781 -11.945 1 98.62 447 GLY B CA 1
ATOM 6998 C C . GLY B 1 447 ? 8.891 18.344 -13.047 1 98.62 447 GLY B C 1
ATOM 6999 O O . GLY B 1 447 ? 10.047 18.766 -13.07 1 98.62 447 GLY B O 1
ATOM 7000 N N . LEU B 1 448 ? 8.391 17.547 -13.984 1 98.06 448 LEU B N 1
ATOM 7001 C CA . LEU B 1 448 ? 9.219 17.062 -15.086 1 98.06 448 LEU B CA 1
ATOM 7002 C C . LEU B 1 448 ? 9.555 18.203 -16.047 1 98.06 448 LEU B C 1
ATOM 7004 O O . LEU B 1 448 ? 10.656 18.266 -16.594 1 98.06 448 LEU B O 1
ATOM 7008 N N . ALA B 1 449 ? 8.633 19.094 -16.266 1 98.25 449 ALA B N 1
ATOM 7009 C CA . ALA B 1 449 ? 8.852 20.234 -17.141 1 98.25 449 ALA B CA 1
ATOM 7010 C C . ALA B 1 449 ? 9.93 21.156 -16.594 1 98.25 449 ALA B C 1
ATOM 7012 O O . ALA B 1 449 ? 10.688 21.766 -17.359 1 98.25 449 ALA B O 1
ATOM 7013 N N . ILE B 1 450 ? 10.023 21.281 -15.281 1 98.25 450 ILE B N 1
ATOM 7014 C CA . ILE B 1 450 ? 10.977 22.188 -14.648 1 98.25 450 ILE B CA 1
ATOM 7015 C C . ILE B 1 450 ? 12.312 21.484 -14.461 1 98.25 450 ILE B C 1
ATOM 7017 O O . ILE B 1 450 ? 13.359 22.016 -14.852 1 98.25 450 ILE B O 1
ATOM 7021 N N . TYR B 1 451 ? 12.352 20.312 -13.93 1 97.94 451 TYR B N 1
ATOM 7022 C CA . TYR B 1 451 ? 13.57 19.594 -13.562 1 97.94 451 TYR B CA 1
ATOM 7023 C C . TYR B 1 451 ? 14.148 18.859 -14.758 1 97.94 451 TYR B C 1
ATOM 7025 O O . TYR B 1 451 ? 15.375 18.766 -14.906 1 97.94 451 TYR B O 1
ATOM 7033 N N . GLY B 1 452 ? 13.328 18.297 -15.633 1 96.31 452 GLY B N 1
ATOM 7034 C CA . GLY B 1 452 ? 13.742 17.453 -16.75 1 96.31 452 GLY B CA 1
ATOM 7035 C C . GLY B 1 452 ? 14.789 18.109 -17.625 1 96.31 452 GLY B C 1
ATOM 7036 O O . GLY B 1 452 ? 15.898 17.594 -17.766 1 96.31 452 GLY B O 1
ATOM 7037 N N . PRO B 1 453 ? 14.477 19.281 -18.172 1 96.06 453 PRO B N 1
ATOM 7038 C CA . PRO B 1 453 ? 15.453 19.938 -19.047 1 96.06 453 PRO B CA 1
ATOM 7039 C C . PRO B 1 453 ? 16.781 20.219 -18.359 1 96.06 453 PRO B C 1
ATOM 7041 O O . PRO B 1 453 ? 17.844 20.125 -18.984 1 96.06 453 PRO B O 1
ATOM 7044 N N . GLN B 1 454 ? 16.75 20.547 -17.125 1 94.62 454 GLN B N 1
ATOM 7045 C CA . GLN B 1 454 ? 17.984 20.797 -16.391 1 94.62 454 GLN B CA 1
ATOM 7046 C C . GLN B 1 454 ? 18.781 19.5 -16.203 1 94.62 454 GLN B C 1
ATOM 7048 O O . GLN B 1 454 ? 20.016 19.516 -16.281 1 94.62 454 GLN B O 1
ATOM 7053 N N . TYR B 1 455 ? 18.109 18.469 -15.945 1 94.75 455 TYR B N 1
ATOM 7054 C CA . TYR B 1 455 ? 18.781 17.188 -15.75 1 94.75 455 TYR B CA 1
ATOM 7055 C C . TYR B 1 455 ? 19.344 16.656 -17.078 1 94.75 455 TYR B C 1
ATOM 7057 O O . TYR B 1 455 ? 20.453 16.156 -17.125 1 94.75 455 TYR B O 1
ATOM 7065 N N . TRP B 1 456 ? 18.609 16.75 -18.125 1 94.06 456 TRP B N 1
ATOM 7066 C CA . TRP B 1 456 ? 18.984 16.172 -19.422 1 94.06 456 TRP B CA 1
ATOM 7067 C C . TRP B 1 456 ? 20.078 16.984 -20.094 1 94.06 456 TRP B C 1
ATOM 7069 O O . TRP B 1 456 ? 20.781 16.484 -20.969 1 94.06 456 TRP B O 1
ATOM 7079 N N . THR B 1 457 ? 20.266 18.219 -19.688 1 92.25 457 THR B N 1
ATOM 7080 C CA . THR B 1 457 ? 21.281 19.078 -20.312 1 92.25 457 THR B CA 1
ATOM 7081 C C . THR B 1 457 ? 22.5 19.219 -19.406 1 92.25 457 THR B C 1
ATOM 7083 O O . THR B 1 457 ? 23.453 19.922 -19.75 1 92.25 457 THR B O 1
ATOM 7086 N N . ARG B 1 458 ? 22.531 18.609 -18.312 1 85.19 458 ARG B N 1
ATOM 7087 C CA . ARG B 1 458 ? 23.641 18.781 -17.391 1 85.19 458 ARG B CA 1
ATOM 7088 C C . ARG B 1 458 ? 24.906 18.125 -17.938 1 85.19 458 ARG B C 1
ATOM 7090 O O . ARG B 1 458 ? 24.844 17.094 -18.609 1 85.19 458 ARG B O 1
#